Protein AF-A0AAV2K4D7-F1 (afdb_monomer_lite)

Structure (mmCIF, N/CA/C/O backbone):
data_AF-A0AAV2K4D7-F1
#
_entry.id   AF-A0AAV2K4D7-F1
#
loop_
_atom_site.group_PDB
_atom_site.id
_atom_site.type_symbol
_atom_site.label_atom_id
_atom_site.label_alt_id
_atom_site.label_comp_id
_atom_site.label_asym_id
_atom_site.label_entity_id
_atom_site.label_seq_id
_atom_site.pdbx_PDB_ins_code
_atom_site.Cartn_x
_atom_site.Cartn_y
_atom_site.Cartn_z
_atom_site.occupancy
_atom_site.B_iso_or_equiv
_atom_site.auth_seq_id
_atom_site.auth_comp_id
_atom_site.auth_asym_id
_atom_site.auth_atom_id
_atom_site.pdbx_PDB_model_num
ATOM 1 N N . MET A 1 1 ? -35.158 -23.392 28.576 1.00 29.52 1 MET A N 1
ATOM 2 C CA . MET A 1 1 ? -34.835 -24.482 27.628 1.00 29.52 1 MET A CA 1
ATOM 3 C C . MET A 1 1 ? -35.412 -24.249 26.219 1.00 29.52 1 MET A C 1
ATOM 5 O O . MET A 1 1 ? -35.460 -25.187 25.445 1.00 29.52 1 MET A O 1
ATOM 9 N N . THR A 1 2 ? -35.782 -23.019 25.827 1.00 27.80 2 THR A N 1
ATOM 10 C CA . THR A 1 2 ? -36.368 -22.715 24.496 1.00 27.80 2 THR A CA 1
ATOM 11 C C . THR A 1 2 ? -35.531 -21.764 23.621 1.00 27.80 2 THR A C 1
ATOM 13 O O . THR A 1 2 ? -35.957 -21.443 22.521 1.00 27.80 2 THR A O 1
ATOM 16 N N . ASP A 1 3 ? -34.343 -21.332 24.062 1.00 41.12 3 ASP A N 1
ATOM 17 C CA . ASP A 1 3 ? -33.532 -20.297 23.380 1.00 41.12 3 ASP A CA 1
ATOM 18 C C . ASP A 1 3 ? -32.546 -20.831 22.313 1.00 41.12 3 ASP A C 1
ATOM 20 O O . ASP A 1 3 ? -31.768 -20.058 21.767 1.00 41.12 3 ASP A O 1
ATOM 24 N N . ILE A 1 4 ? -32.539 -22.137 22.016 1.00 45.53 4 ILE A N 1
ATOM 25 C CA . ILE A 1 4 ? -31.447 -22.778 21.245 1.00 45.53 4 ILE A CA 1
ATOM 26 C C . ILE A 1 4 ? -31.703 -22.800 19.719 1.00 45.53 4 ILE A C 1
ATOM 28 O O . ILE A 1 4 ? -30.783 -23.032 18.952 1.00 45.53 4 ILE A O 1
ATOM 32 N N . ARG A 1 5 ? -32.922 -22.508 19.237 1.00 53.16 5 ARG A N 1
ATOM 33 C CA . ARG A 1 5 ? -33.306 -22.759 17.825 1.00 53.16 5 ARG A CA 1
ATOM 34 C C . ARG A 1 5 ? -33.415 -21.534 16.907 1.00 53.16 5 ARG A C 1
ATOM 36 O O . ARG A 1 5 ? -33.900 -21.675 15.792 1.00 53.16 5 ARG A O 1
ATOM 43 N N . ARG A 1 6 ? -33.042 -20.329 17.349 1.00 72.00 6 ARG A N 1
ATOM 44 C CA . ARG A 1 6 ? -33.107 -19.121 16.502 1.00 72.00 6 ARG A CA 1
ATOM 45 C C . ARG A 1 6 ? -31.725 -18.494 16.376 1.00 72.00 6 ARG A C 1
ATOM 47 O O . ARG A 1 6 ? -31.100 -18.214 17.396 1.00 72.00 6 ARG A O 1
ATOM 54 N N . ALA A 1 7 ? -31.315 -18.200 15.143 1.00 79.44 7 ALA A N 1
ATOM 55 C CA . ALA A 1 7 ? -30.126 -17.402 14.868 1.00 79.44 7 ALA A CA 1
ATOM 56 C C . ALA A 1 7 ? -30.169 -16.078 15.655 1.00 79.44 7 ALA A C 1
ATOM 58 O O . ALA A 1 7 ? -31.179 -15.356 15.642 1.00 79.44 7 ALA A O 1
ATOM 59 N N . LYS A 1 8 ? -29.087 -15.764 16.373 1.00 88.00 8 LYS A N 1
ATOM 60 C CA . LYS A 1 8 ? -29.002 -14.530 17.167 1.00 88.00 8 LYS A CA 1
ATOM 61 C C . LYS A 1 8 ? -28.748 -13.355 16.232 1.00 88.00 8 LYS A C 1
ATOM 63 O O . LYS A 1 8 ? -27.806 -13.390 15.442 1.00 88.00 8 LYS A O 1
ATOM 68 N N . ARG A 1 9 ? -29.545 -12.291 16.341 1.00 92.06 9 ARG A N 1
ATOM 69 C CA . ARG A 1 9 ? -29.285 -11.053 15.588 1.00 92.06 9 ARG A CA 1
ATOM 70 C C . ARG A 1 9 ? -28.196 -10.251 16.294 1.00 92.06 9 ARG A C 1
ATOM 72 O O . ARG A 1 9 ? -28.369 -9.888 17.460 1.00 92.06 9 ARG A O 1
ATOM 79 N N . VAL A 1 10 ? -27.093 -9.983 15.603 1.00 94.38 10 VAL A N 1
ATOM 80 C CA . VAL A 1 10 ? -25.940 -9.244 16.134 1.00 94.38 10 VAL A CA 1
ATOM 81 C C . VAL A 1 10 ? -25.827 -7.920 15.396 1.00 94.38 10 VAL A C 1
ATOM 83 O O . VAL A 1 10 ? -25.679 -7.913 14.179 1.00 94.38 10 VAL A O 1
ATOM 86 N N . PHE A 1 11 ? -25.906 -6.811 16.124 1.00 95.31 11 PHE A N 1
ATOM 87 C CA . PHE A 1 11 ? -25.618 -5.487 15.587 1.00 95.31 11 PHE A CA 1
ATOM 88 C C . PHE A 1 11 ? -24.118 -5.187 15.681 1.00 95.31 11 PHE A C 1
ATOM 90 O O . PHE A 1 11 ? -23.545 -5.400 16.747 1.00 95.31 11 PHE A O 1
ATOM 97 N N . VAL A 1 12 ? -23.517 -4.658 14.617 1.00 94.00 12 VAL A N 1
ATOM 98 C CA . VAL A 1 12 ? -22.132 -4.160 14.567 1.00 94.00 12 VAL A CA 1
ATOM 99 C C . VAL A 1 12 ? -22.143 -2.763 13.941 1.00 94.00 12 VAL A C 1
ATOM 101 O O . VAL A 1 12 ? -22.662 -2.600 12.837 1.00 94.00 12 VAL A O 1
ATOM 104 N N . ASN A 1 13 ? -21.605 -1.742 14.614 1.00 92.31 13 ASN A N 1
ATOM 105 C CA . ASN A 1 13 ? -21.479 -0.418 13.991 1.00 92.31 13 ASN A CA 1
ATOM 106 C C . ASN A 1 13 ? -20.311 -0.373 12.998 1.00 92.31 13 ASN A C 1
ATOM 108 O O . ASN A 1 13 ? -19.283 -1.029 13.188 1.00 92.31 13 ASN A O 1
ATOM 112 N N . ASP A 1 14 ? -20.484 0.460 11.976 1.00 88.50 14 ASP A N 1
ATOM 113 C CA . ASP A 1 14 ? -19.472 0.823 10.984 1.00 88.50 14 ASP A CA 1
ATOM 114 C C . ASP A 1 14 ? -18.780 -0.410 10.388 1.00 88.50 14 ASP A C 1
ATOM 116 O O . ASP A 1 14 ? -17.569 -0.588 10.479 1.00 88.50 14 ASP A O 1
ATOM 120 N N . VAL A 1 15 ? -19.574 -1.305 9.791 1.00 88.31 15 VAL A N 1
ATOM 121 C CA . VAL A 1 15 ? -19.116 -2.570 9.179 1.00 88.31 15 VAL A CA 1
ATOM 122 C C . VAL A 1 15 ? -18.191 -2.371 7.974 1.00 88.31 15 VAL A C 1
ATOM 124 O O . VAL A 1 15 ? -17.722 -3.344 7.392 1.00 88.31 15 VAL A O 1
ATOM 127 N N . ASP A 1 16 ? -17.951 -1.125 7.576 1.00 85.00 16 ASP A N 1
ATOM 128 C CA . ASP A 1 16 ? -16.953 -0.721 6.594 1.00 85.00 16 ASP A CA 1
ATOM 129 C C . ASP A 1 16 ? -15.559 -0.458 7.195 1.00 85.00 16 ASP A C 1
ATOM 131 O O . ASP A 1 16 ? -14.590 -0.400 6.437 1.00 85.00 16 ASP A O 1
ATOM 135 N N . LEU A 1 17 ? -15.436 -0.357 8.524 1.00 86.88 17 LEU A N 1
ATOM 136 C CA . LEU A 1 17 ? -14.152 -0.305 9.234 1.00 86.88 17 LEU A CA 1
ATOM 137 C C . LEU A 1 17 ? -13.468 -1.671 9.274 1.00 86.88 17 LEU A C 1
ATOM 139 O O . LEU A 1 17 ? -14.121 -2.708 9.143 1.00 86.88 17 LEU A O 1
ATOM 143 N N . PHE A 1 18 ? -12.152 -1.680 9.486 1.00 88.56 18 PHE A N 1
ATOM 144 C CA . PHE A 1 18 ? -11.318 -2.866 9.311 1.00 88.56 18 PHE A CA 1
ATOM 145 C C . PHE A 1 18 ? -11.756 -4.024 10.225 1.00 88.56 18 PHE A C 1
ATOM 147 O O . PHE A 1 18 ? -12.149 -5.079 9.730 1.00 88.56 18 PHE A O 1
ATOM 154 N N . SER A 1 19 ? -11.776 -3.853 11.543 1.00 90.62 19 SER A N 1
ATOM 155 C CA . SER A 1 19 ? -12.156 -4.915 12.485 1.00 90.62 19 SER A CA 1
ATOM 156 C C . SER A 1 19 ? -13.646 -5.179 12.487 1.00 90.62 19 SER A C 1
ATOM 158 O O . SER A 1 19 ? -14.039 -6.340 12.522 1.00 90.62 19 SER A O 1
ATOM 160 N N . SER A 1 20 ? -14.492 -4.150 12.386 1.00 91.50 20 SER A N 1
ATOM 161 C CA . SER A 1 20 ? -15.944 -4.349 12.303 1.00 91.50 20 SER A CA 1
ATOM 162 C C . SER A 1 20 ? -16.324 -5.213 11.100 1.00 91.50 20 SER A C 1
ATOM 164 O O . SER A 1 20 ? -17.161 -6.107 11.236 1.00 91.50 20 SER A O 1
ATOM 166 N N . LYS A 1 21 ? -15.676 -5.004 9.945 1.00 90.31 21 LYS A N 1
ATOM 167 C CA . LYS A 1 21 ? -15.855 -5.819 8.740 1.00 90.31 21 LYS A CA 1
ATOM 168 C C . LYS A 1 21 ? -15.468 -7.275 8.986 1.00 90.31 21 LYS A C 1
ATOM 170 O O . LYS A 1 21 ? -16.288 -8.158 8.752 1.00 90.31 21 LYS A O 1
ATOM 175 N N . HIS A 1 22 ? -14.252 -7.534 9.462 1.00 90.75 22 HIS A N 1
ATOM 176 C CA . HIS A 1 22 ? -13.761 -8.906 9.638 1.00 90.75 22 HIS A CA 1
ATOM 177 C C . HIS A 1 22 ? -14.492 -9.646 10.768 1.00 90.75 22 HIS A C 1
ATOM 179 O O . HIS A 1 22 ? -14.837 -10.814 10.614 1.00 90.75 22 HIS A O 1
ATOM 185 N N . VAL A 1 23 ? -14.849 -8.962 11.861 1.00 92.12 23 VAL A N 1
ATOM 186 C CA . VAL A 1 23 ? -15.692 -9.535 12.924 1.00 92.12 23 VAL A CA 1
ATOM 187 C C . VAL A 1 23 ? -17.083 -9.879 12.386 1.00 92.12 23 VAL A C 1
ATOM 189 O O . VAL A 1 23 ? -17.602 -10.957 12.673 1.00 92.12 23 VAL A O 1
ATOM 192 N N . ALA A 1 24 ? -17.691 -9.005 11.577 1.00 91.50 24 ALA A N 1
ATOM 193 C CA . ALA A 1 24 ? -18.971 -9.291 10.931 1.00 91.50 24 ALA A CA 1
ATOM 194 C C . ALA A 1 24 ? -18.880 -10.498 9.982 1.00 91.50 24 ALA A C 1
ATOM 196 O O . ALA A 1 24 ? -19.760 -11.360 10.003 1.00 91.50 24 ALA A O 1
ATOM 197 N N . GLN A 1 25 ? -17.809 -10.584 9.188 1.00 89.94 25 GLN A N 1
ATOM 198 C CA . GLN A 1 25 ? -17.542 -11.714 8.297 1.00 89.94 25 GLN A CA 1
ATOM 199 C C . GLN A 1 25 ? -17.405 -13.022 9.078 1.00 89.94 25 GLN A C 1
ATOM 201 O O . GLN A 1 25 ? -18.137 -13.970 8.796 1.00 89.94 25 GLN A O 1
ATOM 206 N N . TYR A 1 26 ? -16.573 -13.045 10.116 1.00 90.62 26 TYR A N 1
ATOM 207 C CA . TYR A 1 26 ? -16.359 -14.225 10.949 1.00 90.62 26 TYR A CA 1
ATOM 208 C C . TYR A 1 26 ? -17.640 -14.702 11.644 1.00 90.62 26 TYR A C 1
ATOM 210 O O . TYR A 1 26 ? -17.981 -15.883 11.616 1.00 90.62 26 TYR A O 1
ATOM 218 N N . LEU A 1 27 ? -18.412 -13.782 12.233 1.00 90.12 27 LEU A N 1
ATOM 219 C CA . LEU A 1 27 ? -19.677 -14.140 12.880 1.00 90.12 27 LEU A CA 1
ATOM 220 C C . LEU A 1 27 ? -20.700 -14.688 11.876 1.00 90.12 27 LEU A C 1
ATOM 222 O O . LEU A 1 27 ? -21.491 -15.558 12.236 1.00 90.12 27 LEU A O 1
ATOM 226 N N . SER A 1 28 ? -20.684 -14.211 10.628 1.00 87.50 28 SER A N 1
ATOM 227 C CA . SER A 1 28 ? -21.578 -14.709 9.575 1.00 87.50 28 SER A CA 1
ATOM 228 C C . SER A 1 28 ? -21.252 -16.138 9.124 1.00 87.50 28 SER A C 1
ATOM 230 O O . SER A 1 28 ? -22.153 -16.845 8.674 1.00 87.50 28 SER A O 1
ATOM 232 N N . THR A 1 29 ? -19.998 -16.581 9.275 1.00 87.19 29 THR A N 1
ATOM 233 C CA . THR A 1 29 ? -19.551 -17.932 8.896 1.00 87.19 29 THR A CA 1
ATOM 234 C C . THR A 1 29 ? -19.747 -18.972 9.998 1.00 87.19 29 THR A C 1
ATOM 236 O O . THR A 1 29 ? -19.674 -20.166 9.722 1.00 87.19 29 THR A O 1
ATOM 239 N N . CYS A 1 30 ? -20.021 -18.564 11.243 1.00 83.25 30 CYS A N 1
ATOM 240 C CA . CYS A 1 30 ? -20.283 -19.508 12.328 1.00 83.25 30 CYS A CA 1
ATOM 241 C C . CYS A 1 30 ? -21.606 -20.268 12.104 1.00 83.25 30 CYS A C 1
ATOM 243 O O . CYS A 1 30 ? -22.677 -19.662 11.990 1.00 83.25 30 CYS A O 1
ATOM 245 N N . LEU A 1 31 ? -21.545 -21.599 12.115 1.00 77.75 31 LEU A N 1
ATOM 246 C CA . LEU A 1 31 ? -22.709 -22.487 12.044 1.00 77.75 31 LEU A CA 1
ATOM 247 C C . LEU A 1 31 ? -23.209 -22.848 13.449 1.00 77.75 31 LEU A C 1
ATOM 249 O O . LEU A 1 31 ? -22.463 -22.765 14.423 1.00 77.75 31 LEU A O 1
ATOM 253 N N . THR A 1 32 ? -24.487 -23.208 13.577 1.00 62.84 32 THR A N 1
ATOM 254 C CA . THR A 1 32 ? -25.007 -23.769 14.833 1.00 62.84 32 THR A CA 1
ATOM 255 C C . THR A 1 32 ? -24.478 -25.187 15.020 1.00 62.84 32 THR A C 1
ATOM 257 O O . THR A 1 32 ? -24.629 -25.989 14.099 1.00 62.84 32 THR A O 1
ATOM 260 N N . ASP A 1 33 ? -23.931 -25.510 16.194 1.00 51.75 33 ASP A N 1
ATOM 261 C CA . ASP A 1 33 ? -23.549 -26.883 16.541 1.00 51.75 33 ASP A CA 1
ATOM 262 C C . ASP A 1 33 ? -24.772 -27.805 16.402 1.00 51.75 33 ASP A C 1
ATOM 264 O O . ASP A 1 33 ? -25.753 -27.689 17.143 1.00 51.75 33 ASP A O 1
ATOM 268 N N . VAL A 1 34 ? -24.746 -28.682 15.398 1.00 40.75 34 VAL A N 1
ATOM 269 C CA . VAL A 1 34 ? -25.687 -29.795 15.281 1.00 40.75 34 VAL A CA 1
ATOM 270 C C . VAL A 1 34 ? -25.068 -30.924 16.090 1.00 40.75 34 VAL A C 1
ATOM 272 O O . VAL A 1 34 ? -24.099 -31.531 15.644 1.00 40.75 34 VAL A O 1
ATOM 275 N N . ASP A 1 35 ? -25.589 -31.165 17.294 1.00 35.03 35 ASP A N 1
ATOM 276 C CA . ASP A 1 35 ? -25.242 -32.354 18.072 1.00 35.03 35 ASP A CA 1
ATOM 277 C C . ASP A 1 35 ? -25.398 -33.602 17.182 1.00 35.03 35 ASP A C 1
ATOM 279 O O . ASP A 1 35 ? -26.459 -33.807 16.589 1.00 35.03 35 ASP A O 1
ATOM 283 N N . GLU A 1 36 ? -24.316 -34.379 17.081 1.00 39.47 36 GLU A N 1
ATOM 284 C CA . GLU A 1 36 ? -24.197 -35.758 16.586 1.00 39.47 36 GLU A CA 1
ATOM 285 C C . GLU A 1 36 ? -25.458 -36.349 15.922 1.00 39.47 36 GLU A C 1
ATOM 287 O O . GLU A 1 36 ? -26.287 -36.991 16.571 1.00 39.47 36 GLU A O 1
ATOM 292 N N . VAL A 1 37 ? -25.578 -36.216 14.597 1.00 34.84 37 VAL A N 1
ATOM 293 C CA . VAL A 1 37 ? -26.405 -37.134 13.801 1.00 34.84 37 VAL A CA 1
ATOM 294 C C . VAL A 1 37 ? -25.550 -37.700 12.675 1.00 34.84 37 VAL A C 1
ATOM 296 O O . VAL A 1 37 ? -25.028 -36.953 11.854 1.00 34.84 37 VAL A O 1
ATOM 299 N N . GLU A 1 38 ? -25.406 -39.024 12.736 1.00 32.84 38 GLU A N 1
ATOM 300 C CA . GLU A 1 38 ? -24.874 -39.992 11.771 1.00 32.84 38 GLU A CA 1
ATOM 301 C C . GLU A 1 38 ? -24.342 -39.442 10.433 1.00 32.84 38 GLU A C 1
ATOM 303 O O . GLU A 1 38 ? -25.054 -38.804 9.654 1.00 32.84 38 GLU A O 1
ATOM 308 N N . GLU A 1 39 ? -23.082 -39.791 10.147 1.00 33.94 39 GLU A N 1
ATOM 309 C CA . GLU A 1 39 ? -22.406 -39.627 8.858 1.00 33.94 39 GLU A CA 1
ATOM 310 C C . GLU A 1 39 ? -23.330 -39.986 7.682 1.00 33.94 39 GLU A C 1
ATOM 312 O O . GLU A 1 39 ? -23.713 -41.143 7.502 1.00 33.94 39 GLU A O 1
ATOM 317 N N . GLY A 1 40 ? -23.674 -38.998 6.845 1.00 33.69 40 GLY A N 1
ATOM 318 C CA . GLY A 1 40 ? -24.393 -39.289 5.602 1.00 33.69 40 GLY A CA 1
ATOM 319 C C . GLY A 1 40 ? -25.156 -38.165 4.900 1.00 33.69 40 GLY A C 1
ATOM 320 O O . GLY A 1 40 ? -25.767 -38.449 3.872 1.00 33.69 40 GLY A O 1
ATOM 321 N N . ALA A 1 41 ? -25.148 -36.912 5.371 1.00 29.38 41 ALA A N 1
ATOM 322 C CA . ALA A 1 41 ? -25.838 -35.820 4.672 1.00 29.38 41 ALA A CA 1
ATOM 323 C C . ALA A 1 41 ? -24.951 -34.579 4.488 1.00 29.38 41 ALA A C 1
ATOM 325 O O . ALA A 1 41 ? -24.546 -33.923 5.443 1.00 29.38 41 ALA A O 1
ATOM 326 N N . ALA A 1 42 ? -24.667 -34.258 3.227 1.00 32.12 42 ALA A N 1
ATOM 327 C CA . ALA A 1 42 ? -23.907 -33.089 2.816 1.00 32.12 42 ALA A CA 1
ATOM 328 C C . ALA A 1 42 ? -24.603 -31.762 3.196 1.00 32.12 42 ALA A C 1
ATOM 330 O O . ALA A 1 42 ? -25.767 -31.540 2.869 1.00 32.12 42 ALA A O 1
ATOM 331 N N . SER A 1 43 ? -23.829 -30.894 3.861 1.00 40.41 43 SER A N 1
ATOM 332 C CA . SER A 1 43 ? -23.851 -29.419 3.861 1.00 40.41 43 SER A CA 1
ATOM 333 C C . SER A 1 43 ? -25.208 -28.705 3.725 1.00 40.41 43 SER A C 1
ATOM 335 O O . SER A 1 43 ? -25.654 -28.376 2.625 1.00 40.41 43 SER A O 1
ATOM 337 N N . GLY A 1 44 ? -25.794 -28.336 4.865 1.00 36.88 44 GLY A N 1
ATOM 338 C CA . GLY A 1 44 ? -26.931 -27.416 4.941 1.00 36.88 44 GLY A CA 1
ATOM 339 C C . GLY A 1 44 ? -27.167 -26.892 6.359 1.00 36.88 44 GLY A C 1
ATOM 340 O O . GLY A 1 44 ? -28.279 -26.998 6.863 1.00 36.88 44 GLY A O 1
ATOM 341 N N . GLY A 1 45 ? -26.125 -26.402 7.039 1.00 47.34 45 GLY A N 1
ATOM 342 C CA . GLY A 1 45 ? -26.264 -25.794 8.368 1.00 47.34 45 GLY A CA 1
ATOM 343 C C . GLY A 1 45 ? -26.835 -24.373 8.285 1.00 47.34 45 GLY A C 1
ATOM 344 O O . GLY A 1 45 ? -26.393 -23.579 7.456 1.00 47.34 45 GLY A O 1
ATOM 345 N N . GLU A 1 46 ? -27.811 -24.035 9.132 1.00 60.34 46 GLU A N 1
ATOM 346 C CA . GLU A 1 46 ? -28.285 -22.652 9.289 1.00 60.34 46 GLU A CA 1
ATOM 347 C C . GLU A 1 46 ? -27.228 -21.799 10.025 1.00 60.34 46 GLU A C 1
ATOM 349 O O . GLU A 1 46 ? -26.576 -22.260 10.964 1.00 60.34 46 GLU A O 1
ATOM 354 N N . ALA A 1 47 ? -27.047 -20.541 9.606 1.00 73.62 47 ALA A N 1
ATOM 355 C CA . ALA A 1 47 ? -26.079 -19.627 10.220 1.00 73.62 47 ALA A CA 1
ATOM 356 C C . ALA A 1 47 ? -26.445 -19.309 11.684 1.00 73.62 47 ALA A C 1
ATOM 358 O O . ALA A 1 47 ? -27.581 -18.924 11.982 1.00 73.62 47 ALA A O 1
ATOM 359 N N . ALA A 1 48 ? -25.476 -19.402 12.601 1.00 81.06 48 ALA A N 1
ATOM 360 C CA . ALA A 1 48 ? -25.691 -19.162 14.033 1.00 81.06 48 ALA A CA 1
ATOM 361 C C . ALA A 1 48 ? -25.993 -17.691 14.362 1.00 81.06 48 ALA A C 1
ATOM 363 O O . ALA A 1 48 ? -26.732 -17.396 15.314 1.00 81.06 48 ALA A O 1
ATOM 364 N N . PHE A 1 49 ? -25.447 -16.763 13.572 1.00 87.94 49 PHE A N 1
ATOM 365 C CA . PHE A 1 49 ? -25.600 -15.325 13.765 1.00 87.94 49 PHE A CA 1
ATOM 366 C C . PHE A 1 49 ? -26.102 -14.635 12.496 1.00 87.94 49 PHE A C 1
ATOM 368 O O . PHE A 1 49 ? -25.635 -14.886 11.390 1.00 87.94 49 PHE A O 1
ATOM 375 N N . GLN A 1 50 ? -27.042 -13.709 12.673 1.00 90.19 50 GLN A N 1
ATOM 376 C CA . GLN A 1 50 ? -27.496 -12.797 11.625 1.00 90.19 50 GLN A CA 1
ATOM 377 C C . GLN A 1 50 ? -26.913 -11.414 11.898 1.00 90.19 50 GLN A C 1
ATOM 379 O O . GLN A 1 50 ? -27.372 -10.718 12.809 1.00 90.19 50 GLN A O 1
ATOM 384 N N . VAL A 1 51 ? -25.896 -11.027 11.128 1.00 90.50 51 VAL A N 1
ATOM 385 C CA . VAL A 1 51 ? -25.176 -9.766 11.339 1.00 90.50 51 VAL A CA 1
ATOM 386 C C . VAL A 1 51 ? -25.896 -8.604 10.660 1.00 90.50 51 VAL A C 1
ATOM 388 O O . VAL A 1 51 ? -26.196 -8.639 9.468 1.00 90.50 51 VAL A O 1
ATOM 391 N N . VAL A 1 52 ? -26.165 -7.561 11.433 1.00 91.31 52 VAL A N 1
ATOM 392 C CA . VAL A 1 52 ? -26.801 -6.310 11.019 1.00 91.31 52 VAL A CA 1
ATOM 393 C C . VAL A 1 52 ? -25.855 -5.169 11.380 1.00 91.31 52 VAL A C 1
ATOM 395 O O . VAL A 1 52 ? -25.221 -5.230 12.427 1.00 91.31 52 VAL A O 1
ATOM 398 N N . GLY A 1 53 ? -25.753 -4.114 10.576 1.00 90.25 53 GLY A N 1
ATOM 399 C CA . GLY A 1 53 ? -24.848 -3.022 10.930 1.00 90.25 53 GLY A CA 1
ATOM 400 C C . GLY A 1 53 ? -25.087 -1.695 10.237 1.00 90.25 53 GLY A C 1
ATOM 401 O O . GLY A 1 53 ? -25.964 -1.567 9.381 1.00 90.25 53 GLY A O 1
ATOM 402 N N . THR A 1 54 ? -24.306 -0.695 10.632 1.00 90.00 54 THR A N 1
ATOM 403 C CA . THR A 1 54 ? -24.236 0.611 9.963 1.00 90.00 54 THR A CA 1
ATOM 404 C C . THR A 1 54 ? -22.997 0.697 9.085 1.00 90.00 54 THR A C 1
ATOM 406 O O . THR A 1 54 ? -22.024 0.005 9.353 1.00 90.00 54 THR A O 1
ATOM 409 N N . ALA A 1 55 ? -23.016 1.528 8.046 1.00 85.88 55 ALA A N 1
ATOM 410 C CA . ALA A 1 55 ? -21.825 1.848 7.259 1.00 85.88 55 ALA A CA 1
ATOM 411 C C . ALA A 1 55 ? -21.755 3.350 6.961 1.00 85.88 55 ALA A C 1
ATOM 413 O O . ALA A 1 55 ? -22.789 4.009 6.786 1.00 85.88 55 ALA A O 1
ATOM 414 N N . SER A 1 56 ? -20.536 3.880 6.859 1.00 78.31 56 SER A N 1
ATOM 415 C CA . SER A 1 56 ? -20.292 5.293 6.532 1.00 78.31 56 SER A CA 1
ATOM 416 C C . SER A 1 56 ? -20.553 5.595 5.055 1.00 78.31 56 SER A C 1
ATOM 418 O O . SER A 1 56 ? -20.894 6.722 4.692 1.00 78.31 56 SER A O 1
ATOM 420 N N . SER A 1 57 ? -20.419 4.589 4.187 1.00 70.75 57 SER A N 1
ATOM 421 C CA . SER A 1 57 ? -20.694 4.695 2.754 1.00 70.75 57 SER A CA 1
ATOM 422 C C . SER A 1 57 ? -21.504 3.497 2.240 1.00 70.75 57 SER A C 1
ATOM 424 O O . SER A 1 57 ? -21.398 2.402 2.793 1.00 70.75 57 SER A O 1
ATOM 426 N N . PRO A 1 58 ? -22.311 3.663 1.172 1.00 65.31 58 PRO A N 1
ATOM 427 C CA . PRO A 1 58 ? -22.960 2.547 0.492 1.00 65.31 58 PRO A CA 1
ATOM 428 C C . PRO A 1 58 ? -21.897 1.745 -0.274 1.00 65.31 58 PRO A C 1
ATOM 430 O O . PRO A 1 58 ? -21.687 1.936 -1.474 1.00 65.31 58 PRO A O 1
ATOM 433 N N . SER A 1 59 ? -21.156 0.896 0.433 1.00 55.19 59 SER A N 1
ATOM 434 C CA . SER A 1 59 ? -20.123 0.052 -0.157 1.00 55.19 59 SER A CA 1
ATOM 435 C C . SER A 1 59 ? -20.757 -1.089 -0.965 1.00 55.19 59 SER A C 1
ATOM 437 O O . SER A 1 59 ? -21.838 -1.588 -0.653 1.00 55.19 59 SER A O 1
ATOM 439 N N . LYS A 1 60 ? -20.099 -1.486 -2.063 1.00 53.28 60 LYS A N 1
ATOM 440 C CA . LYS A 1 60 ? -20.627 -2.483 -3.015 1.00 53.28 60 LYS A CA 1
ATOM 441 C C . LYS A 1 60 ? -20.404 -3.943 -2.587 1.00 53.28 60 LYS A C 1
ATOM 443 O O . LYS A 1 60 ? -21.038 -4.822 -3.157 1.00 53.28 60 LYS A O 1
ATOM 448 N N . ASN A 1 61 ? -19.550 -4.196 -1.591 1.00 53.81 61 ASN A N 1
ATOM 449 C CA . ASN A 1 61 ? -19.046 -5.532 -1.247 1.00 53.81 61 ASN A CA 1
ATOM 450 C C . ASN A 1 61 ? -19.225 -5.853 0.252 1.00 53.81 61 ASN A C 1
ATOM 452 O O . ASN A 1 61 ? -18.247 -5.993 0.980 1.00 53.81 61 ASN A O 1
ATOM 456 N N . LEU A 1 62 ? -20.471 -5.965 0.719 1.00 64.19 62 LEU A N 1
ATOM 457 C CA . LEU A 1 62 ? -20.809 -6.453 2.067 1.00 64.19 62 LEU A CA 1
ATOM 458 C C . LEU A 1 62 ? -21.680 -7.717 1.979 1.00 64.19 62 LEU A C 1
ATOM 460 O O . LEU A 1 62 ? -22.760 -7.773 2.559 1.00 64.19 62 LEU A O 1
ATOM 464 N N . SER A 1 63 ? -21.237 -8.733 1.230 1.00 60.72 63 SER A N 1
ATOM 465 C CA . SER A 1 63 ? -21.982 -9.999 1.074 1.00 60.72 63 SER A CA 1
ATOM 466 C C . SER A 1 63 ? -22.234 -10.723 2.403 1.00 60.72 63 SER A C 1
ATOM 468 O O . SER A 1 63 ? -23.214 -11.449 2.527 1.00 60.72 63 SER A O 1
ATOM 470 N N . SER A 1 64 ? -21.378 -10.495 3.401 1.00 66.31 64 SER A N 1
ATOM 471 C CA . SER A 1 64 ? -21.438 -11.127 4.724 1.00 66.31 64 SER A CA 1
ATOM 472 C C . SER A 1 64 ? -22.392 -10.445 5.713 1.00 66.31 64 SER A C 1
ATOM 474 O O . SER A 1 64 ? -22.653 -10.987 6.785 1.00 66.31 64 SER A O 1
ATOM 476 N N . VAL A 1 65 ? -22.923 -9.258 5.390 1.00 75.94 65 VAL A N 1
ATOM 477 C CA . VAL A 1 65 ? -23.827 -8.510 6.279 1.00 75.94 65 VAL A CA 1
ATOM 478 C C . VAL A 1 65 ? -25.263 -8.682 5.797 1.00 75.94 65 VAL A C 1
ATOM 480 O O . VAL A 1 65 ? -25.609 -8.292 4.686 1.00 75.94 65 VAL A O 1
ATOM 483 N N . PHE A 1 66 ? -26.126 -9.228 6.654 1.00 73.62 66 PHE A N 1
ATOM 484 C CA . PHE A 1 66 ? -27.522 -9.510 6.313 1.00 73.62 66 PHE A CA 1
ATOM 485 C C . PHE A 1 66 ? -28.321 -8.228 6.030 1.00 73.62 66 PHE A C 1
ATOM 487 O O . PHE A 1 66 ? -29.137 -8.188 5.110 1.00 73.62 66 PHE A O 1
ATOM 494 N N . GLN A 1 67 ? -28.097 -7.172 6.819 1.00 80.31 67 GLN A N 1
ATOM 495 C CA . GLN A 1 67 ? -28.717 -5.855 6.634 1.00 80.31 67 GLN A CA 1
ATOM 496 C C . GLN A 1 67 ? -27.741 -4.738 7.006 1.00 80.31 67 GLN A C 1
ATOM 498 O O . GLN A 1 67 ? -27.191 -4.742 8.107 1.00 80.31 67 GLN A O 1
ATOM 503 N N . CYS A 1 68 ? -27.575 -3.756 6.119 1.00 84.19 68 CYS A N 1
ATOM 504 C CA . CYS A 1 68 ? -26.710 -2.599 6.331 1.00 84.19 68 CYS A CA 1
ATOM 505 C C . CYS A 1 68 ? -27.500 -1.288 6.192 1.00 84.19 68 CYS A C 1
ATOM 507 O O . CYS A 1 68 ? -28.305 -1.141 5.269 1.00 84.19 68 CYS A O 1
ATOM 509 N N . TYR A 1 69 ? -27.267 -0.341 7.102 1.00 84.88 69 TYR A N 1
ATOM 510 C CA . TYR A 1 69 ? -27.917 0.971 7.126 1.00 84.88 69 TYR A CA 1
ATOM 511 C C . TYR A 1 69 ? -26.889 2.090 6.967 1.00 84.88 69 TYR A C 1
ATOM 513 O O . TYR A 1 69 ? -25.883 2.123 7.670 1.00 84.88 69 TYR A O 1
ATOM 521 N N . VAL A 1 70 ? -27.162 3.044 6.079 1.00 84.69 70 VAL A N 1
ATOM 522 C CA . VAL A 1 70 ? -26.277 4.193 5.847 1.00 84.69 70 VAL A CA 1
ATOM 523 C C . VAL A 1 70 ? -26.862 5.415 6.544 1.00 84.69 70 VAL A C 1
ATOM 525 O O . VAL A 1 70 ? -27.961 5.848 6.205 1.00 84.69 70 VAL A O 1
ATOM 528 N N . SER A 1 71 ? -26.122 5.954 7.515 1.00 80.44 71 SER A N 1
ATOM 529 C CA . SER A 1 71 ? -26.467 7.174 8.266 1.00 80.44 71 SER A CA 1
ATOM 530 C C . SER A 1 71 ? -27.893 7.202 8.867 1.00 80.44 71 SER A C 1
ATOM 532 O O . SER A 1 71 ? -28.644 8.142 8.591 1.00 80.44 71 SER A O 1
ATOM 534 N N . PRO A 1 72 ? -28.295 6.205 9.683 1.00 86.62 72 PRO A N 1
ATOM 535 C CA . PRO A 1 72 ? -29.607 6.214 10.328 1.00 86.62 72 PRO A CA 1
ATOM 536 C C . PRO A 1 72 ? -29.743 7.372 11.329 1.00 86.62 72 PRO A C 1
ATOM 538 O O . PRO A 1 72 ? -28.775 7.780 11.975 1.00 86.62 72 PRO A O 1
ATOM 541 N N . SER A 1 73 ? -30.961 7.885 11.503 1.00 89.81 73 SER A N 1
ATOM 542 C CA . SER A 1 73 ? -31.256 8.791 12.621 1.00 89.81 73 SER A CA 1
ATOM 543 C C . SER A 1 73 ? -31.192 8.047 13.963 1.00 89.81 73 SER A C 1
ATOM 545 O O . SER A 1 73 ? -31.317 6.826 14.015 1.00 89.81 73 SER A O 1
ATOM 547 N N . ARG A 1 74 ? -31.030 8.770 15.083 1.00 91.19 74 ARG A N 1
ATOM 548 C CA . ARG A 1 74 ? -30.988 8.149 16.424 1.00 91.19 74 ARG A CA 1
ATOM 549 C C . ARG A 1 74 ? -32.258 7.358 16.755 1.00 91.19 74 ARG A C 1
ATOM 551 O O . ARG A 1 74 ? -32.168 6.307 17.373 1.00 91.19 74 ARG A O 1
ATOM 558 N N . GLU A 1 75 ? -33.425 7.838 16.339 1.00 90.25 75 GLU A N 1
ATOM 559 C CA . GLU A 1 75 ? -34.693 7.133 16.568 1.00 90.25 75 GLU A CA 1
ATOM 560 C C . GLU A 1 75 ? -34.738 5.817 15.781 1.00 90.25 75 GLU A C 1
ATOM 562 O O . GLU A 1 75 ? -34.947 4.755 16.364 1.00 90.25 75 GLU A O 1
ATOM 567 N N . GLU A 1 76 ? -34.418 5.861 14.484 1.00 90.44 76 GLU A N 1
ATOM 568 C CA . GLU A 1 76 ? -34.353 4.659 13.645 1.00 90.44 76 GLU A CA 1
ATOM 569 C C . GLU A 1 76 ? -33.305 3.665 14.151 1.00 90.44 76 GLU A C 1
ATOM 571 O O . GLU A 1 76 ? -33.554 2.461 14.170 1.00 90.44 76 GLU A O 1
ATOM 576 N N . LEU A 1 77 ? -32.135 4.157 14.565 1.00 91.75 77 LEU A N 1
ATOM 577 C CA . LEU A 1 77 ? -31.057 3.335 15.098 1.00 91.75 77 LEU A CA 1
ATOM 578 C C . LEU A 1 77 ? -31.493 2.625 16.383 1.00 91.75 77 LEU A C 1
ATOM 580 O O . LEU A 1 77 ? -31.265 1.423 16.507 1.00 91.75 77 LEU A O 1
ATOM 584 N N . LEU A 1 78 ? -32.169 3.321 17.303 1.00 92.56 78 LEU A N 1
ATOM 585 C CA . LEU A 1 78 ? -32.685 2.714 18.532 1.00 92.56 78 LEU A CA 1
ATOM 586 C C . LEU A 1 78 ? -33.653 1.567 18.226 1.00 92.56 78 LEU A C 1
ATOM 588 O O . LEU A 1 78 ? -33.507 0.489 18.806 1.00 92.56 78 LEU A O 1
ATOM 592 N N . ASP A 1 79 ? -34.573 1.758 17.280 1.00 90.75 79 ASP A N 1
ATOM 593 C CA . ASP A 1 79 ? -35.498 0.703 16.855 1.00 90.75 79 ASP A CA 1
ATOM 594 C C . ASP A 1 79 ? -34.741 -0.536 16.350 1.00 90.75 79 ASP A C 1
ATOM 596 O O . ASP A 1 79 ? -35.052 -1.663 16.748 1.00 90.75 79 ASP A O 1
ATOM 600 N N . ARG A 1 80 ? -33.677 -0.353 15.552 1.00 90.75 80 ARG A N 1
ATOM 601 C CA . ARG A 1 80 ? -32.844 -1.479 15.078 1.00 90.75 80 ARG A CA 1
ATOM 602 C C . ARG A 1 80 ? -32.062 -2.148 16.205 1.00 90.75 80 ARG A C 1
ATOM 604 O O . ARG A 1 80 ? -31.991 -3.378 16.248 1.00 90.75 80 ARG A O 1
ATOM 611 N N . LEU A 1 81 ? -31.510 -1.381 17.143 1.00 92.38 81 LEU A N 1
ATOM 612 C CA . LEU A 1 81 ? -30.818 -1.930 18.314 1.00 92.38 81 LEU A CA 1
ATOM 613 C C . LEU A 1 81 ? -31.782 -2.750 19.193 1.00 92.38 81 LEU A C 1
ATOM 615 O O . LEU A 1 81 ? -31.424 -3.818 19.703 1.00 92.38 81 LEU A O 1
ATOM 619 N N . LEU A 1 82 ? -33.037 -2.310 19.324 1.00 91.44 82 LEU A N 1
ATOM 620 C CA . LEU A 1 82 ? -34.089 -3.025 20.051 1.00 91.44 82 LEU A CA 1
ATOM 621 C C . LEU A 1 82 ? -34.541 -4.321 19.360 1.00 91.44 82 LEU A C 1
ATOM 623 O O . LEU A 1 82 ? -35.073 -5.210 20.033 1.00 91.44 82 LEU A O 1
ATOM 627 N N . GLU A 1 83 ? -34.276 -4.501 18.070 1.00 90.75 83 GLU A N 1
ATOM 628 C CA . GLU A 1 83 ? -34.501 -5.771 17.372 1.00 90.75 83 GLU A CA 1
ATOM 629 C C . GLU A 1 83 ? -33.378 -6.802 17.579 1.00 90.75 83 GLU A C 1
ATOM 631 O O . GLU A 1 83 ? -33.627 -8.003 17.442 1.00 90.75 83 GLU A O 1
ATOM 636 N N . CYS A 1 84 ? -32.166 -6.356 17.924 1.00 92.56 84 CYS A N 1
ATOM 637 C CA . CYS A 1 84 ? -30.970 -7.202 17.986 1.00 92.56 84 CYS A CA 1
ATOM 638 C C . CYS A 1 84 ? -30.774 -7.869 19.357 1.00 92.56 84 CYS A C 1
ATOM 640 O O . CYS A 1 84 ? -31.093 -7.297 20.399 1.00 92.56 84 CYS A O 1
ATOM 642 N N . ASP A 1 85 ? -30.241 -9.087 19.374 1.00 93.00 85 ASP A N 1
ATOM 643 C CA . ASP A 1 85 ? -29.986 -9.864 20.593 1.00 93.00 85 ASP A CA 1
ATOM 644 C C . ASP A 1 85 ? -28.632 -9.488 21.225 1.00 93.00 85 ASP A C 1
ATOM 646 O O . ASP A 1 85 ? -28.499 -9.425 22.451 1.00 93.00 85 ASP A O 1
ATOM 650 N N . VAL A 1 86 ? -27.640 -9.183 20.386 1.00 94.62 86 VAL A N 1
ATOM 651 C CA . VAL A 1 86 ? -26.312 -8.697 20.780 1.00 94.62 86 VAL A CA 1
ATOM 652 C C . VAL A 1 86 ? -26.034 -7.384 20.058 1.00 94.62 86 VAL A C 1
ATOM 654 O O . VAL A 1 86 ? -26.331 -7.253 18.875 1.00 94.62 86 VAL A O 1
ATOM 657 N N . ILE A 1 87 ? -25.467 -6.420 20.772 1.00 95.88 87 ILE A N 1
ATOM 658 C CA . ILE A 1 87 ? -25.045 -5.126 20.252 1.00 95.88 87 ILE A CA 1
ATOM 659 C C . ILE A 1 87 ? -23.538 -5.007 20.478 1.00 95.88 87 ILE A C 1
ATOM 661 O O . ILE A 1 87 ? -23.106 -4.909 21.626 1.00 95.88 87 ILE A O 1
ATOM 665 N N . LEU A 1 88 ? -22.758 -5.030 19.399 1.00 95.50 88 LEU A N 1
ATOM 666 C CA . LEU A 1 88 ? -21.321 -4.783 19.385 1.00 95.50 88 LEU A CA 1
ATOM 667 C C . LEU A 1 88 ? -21.069 -3.352 18.898 1.00 95.50 88 LEU A C 1
ATOM 669 O O . LEU A 1 88 ? -21.349 -3.029 17.746 1.00 95.50 88 LEU A O 1
ATOM 673 N N . TYR A 1 89 ? -20.542 -2.511 19.786 1.00 94.62 89 TYR A N 1
ATOM 674 C CA . TYR A 1 89 ? -20.089 -1.164 19.451 1.00 94.62 89 TYR A CA 1
ATOM 675 C C . TYR A 1 89 ? -18.563 -1.102 19.467 1.00 94.62 89 TYR A C 1
ATOM 677 O O . TYR A 1 89 ? -17.940 -1.232 20.520 1.00 94.62 89 TYR A O 1
ATOM 685 N N . ASN A 1 90 ? -17.976 -0.897 18.298 1.00 94.38 90 ASN A N 1
ATOM 686 C CA . ASN A 1 90 ? -16.566 -0.730 18.033 1.00 94.38 90 ASN A CA 1
ATOM 687 C C . ASN A 1 90 ? -16.161 0.746 18.010 1.00 94.38 90 ASN A C 1
ATOM 689 O O . ASN A 1 90 ? -16.639 1.529 17.190 1.00 94.38 90 ASN A O 1
ATOM 693 N N . ILE A 1 91 ? -15.244 1.093 18.912 1.00 92.75 91 ILE A N 1
ATOM 694 C CA . ILE A 1 91 ? -14.580 2.397 19.003 1.00 92.75 91 ILE A CA 1
ATOM 695 C C . ILE A 1 91 ? -13.045 2.259 19.009 1.00 92.75 91 ILE A C 1
ATOM 697 O O . ILE A 1 91 ? -12.350 3.223 19.340 1.00 92.75 91 ILE A O 1
ATOM 701 N N . SER A 1 92 ? -12.498 1.071 18.710 1.00 88.94 92 SER A N 1
ATOM 702 C CA . SER A 1 92 ? -11.053 0.809 18.776 1.00 88.94 92 SER A CA 1
ATOM 703 C C . SER A 1 92 ? -10.282 1.516 17.660 1.00 88.94 92 SER A C 1
ATOM 705 O O . SER A 1 92 ? -9.188 2.013 17.909 1.00 88.94 92 SER A O 1
ATOM 707 N N . GLU A 1 93 ? -10.866 1.596 16.462 1.00 78.00 93 GLU A N 1
ATOM 708 C CA . GLU A 1 93 ? -10.265 2.236 15.279 1.00 78.00 93 GLU A CA 1
ATOM 709 C C . GLU A 1 93 ? -10.658 3.707 15.140 1.00 78.00 93 GLU A C 1
ATOM 711 O O . GLU A 1 93 ? -9.824 4.563 14.853 1.00 78.00 93 GLU A O 1
ATOM 716 N N . ASN A 1 94 ? -11.928 4.024 15.403 1.00 68.75 94 ASN A N 1
ATOM 717 C CA . ASN A 1 94 ? -12.452 5.376 15.266 1.00 68.75 94 ASN A CA 1
ATOM 718 C C . ASN A 1 94 ? -12.457 6.113 16.606 1.00 68.75 94 ASN A C 1
ATOM 720 O O . ASN A 1 94 ? -13.345 5.958 17.441 1.00 68.75 94 ASN A O 1
ATOM 724 N N . ALA A 1 95 ? -11.479 7.003 16.778 1.00 64.06 95 ALA A N 1
ATOM 725 C CA . ALA A 1 95 ? -11.387 7.910 17.923 1.00 64.06 95 ALA A CA 1
ATOM 726 C C . ALA A 1 95 ? -12.103 9.259 17.697 1.00 64.06 95 ALA A C 1
ATOM 728 O O . ALA A 1 95 ? -11.729 10.281 18.292 1.00 64.06 95 ALA A O 1
ATOM 729 N N . THR A 1 96 ? -13.094 9.302 16.802 1.00 80.12 96 THR A N 1
ATOM 730 C CA . THR A 1 96 ? -13.907 10.501 16.588 1.00 80.12 96 THR A CA 1
ATOM 731 C C . THR A 1 96 ? -14.858 10.690 17.763 1.00 80.12 96 THR A C 1
ATOM 733 O O . THR A 1 96 ? -15.474 9.747 18.255 1.00 80.12 96 THR A O 1
ATOM 736 N N . MET A 1 97 ? -15.008 11.939 18.217 1.00 82.62 97 MET A N 1
ATOM 737 C CA . MET A 1 97 ? -15.903 12.233 19.342 1.00 82.62 97 MET A CA 1
ATOM 738 C C . MET A 1 97 ? -17.350 11.819 19.031 1.00 82.62 97 MET A C 1
ATOM 740 O O . MET A 1 97 ? -18.061 11.365 19.912 1.00 82.62 97 MET A O 1
ATOM 744 N N . GLN A 1 98 ? -17.749 11.889 17.758 1.00 85.06 98 GLN A N 1
ATOM 745 C CA . GLN A 1 98 ? -19.073 11.479 17.291 1.00 85.06 98 GLN A CA 1
ATOM 746 C C . GLN A 1 98 ? -19.355 9.990 17.521 1.00 85.06 98 GLN A C 1
ATOM 748 O O . GLN A 1 98 ? -20.419 9.667 18.039 1.00 85.06 98 GLN A O 1
ATOM 753 N N . ALA A 1 99 ? -18.410 9.099 17.196 1.00 86.56 99 ALA A N 1
ATOM 754 C CA . ALA A 1 99 ? -18.580 7.661 17.408 1.00 86.56 99 ALA A CA 1
ATOM 755 C C . ALA A 1 99 ? -18.696 7.326 18.905 1.00 86.56 99 ALA A C 1
ATOM 757 O O . ALA A 1 99 ? -19.532 6.522 19.315 1.00 86.56 99 ALA A O 1
ATOM 758 N N . ILE A 1 100 ? -17.908 8.007 19.744 1.00 91.50 100 ILE A N 1
ATOM 759 C CA . ILE A 1 100 ? -17.962 7.846 21.203 1.00 91.50 100 ILE A CA 1
ATOM 760 C C . ILE A 1 100 ? -19.285 8.382 21.762 1.00 91.50 100 ILE A C 1
ATOM 762 O O . ILE A 1 100 ? -19.900 7.731 22.607 1.00 91.50 100 ILE A O 1
ATOM 766 N N . ASP A 1 101 ? -19.746 9.542 21.291 1.00 92.31 101 ASP A N 1
ATOM 767 C CA . ASP A 1 101 ? -21.022 10.139 21.694 1.00 92.31 101 ASP A CA 1
ATOM 768 C C . ASP A 1 101 ? -22.209 9.260 21.276 1.00 92.31 101 ASP A C 1
ATOM 770 O O . ASP A 1 101 ? -23.169 9.117 22.036 1.00 92.31 101 ASP A O 1
ATOM 774 N N . GLU A 1 102 ? -22.148 8.645 20.093 1.00 92.44 102 GLU A N 1
ATOM 775 C CA . GLU A 1 102 ? -23.149 7.685 19.632 1.00 92.44 102 GLU A CA 1
ATOM 776 C C . GLU A 1 102 ? -23.153 6.421 20.493 1.00 92.44 102 GLU A C 1
ATOM 778 O O . GLU A 1 102 ? -24.210 6.055 21.002 1.00 92.44 102 GLU A O 1
ATOM 783 N N . ALA A 1 103 ? -21.996 5.798 20.733 1.00 93.50 103 ALA A N 1
ATOM 784 C CA . ALA A 1 103 ? -21.896 4.608 21.580 1.00 93.50 103 ALA A CA 1
ATOM 785 C C . ALA A 1 103 ? -22.347 4.893 23.026 1.00 93.50 103 ALA A C 1
ATOM 787 O O . ALA A 1 103 ? -23.035 4.077 23.647 1.00 93.50 103 ALA A O 1
ATOM 788 N N . THR A 1 104 ? -22.013 6.080 23.547 1.00 95.12 104 THR A N 1
ATOM 789 C CA . THR A 1 104 ? -22.484 6.581 24.848 1.00 95.12 104 THR A CA 1
ATOM 790 C C . THR A 1 104 ? -24.003 6.689 24.864 1.00 95.12 104 THR A C 1
ATOM 792 O O . THR A 1 104 ? -24.649 6.166 25.773 1.00 95.12 104 THR A O 1
ATOM 795 N N . TRP A 1 105 ? -24.584 7.332 23.850 1.00 95.81 105 TRP A N 1
ATOM 796 C CA . TRP A 1 105 ? -26.030 7.457 23.717 1.00 95.81 105 TRP A CA 1
ATOM 797 C C . TRP A 1 105 ? -26.702 6.080 23.592 1.00 95.81 105 TRP A C 1
ATOM 799 O O . TRP A 1 105 ? -27.643 5.804 24.337 1.00 95.81 105 TRP A O 1
ATOM 809 N N . ALA A 1 106 ? -26.186 5.191 22.743 1.00 94.25 106 ALA A N 1
ATOM 810 C CA . ALA A 1 106 ? -26.757 3.875 22.471 1.00 94.25 106 ALA A CA 1
ATOM 811 C C . ALA A 1 106 ? -26.835 3.015 23.738 1.00 94.25 106 ALA A C 1
ATOM 813 O O . ALA A 1 106 ? -27.888 2.446 24.036 1.00 94.25 106 ALA A O 1
ATOM 814 N N . VAL A 1 107 ? -25.760 2.959 24.537 1.00 94.31 107 VAL A N 1
ATOM 815 C CA . VAL A 1 107 ? -25.779 2.190 25.791 1.00 94.31 107 VAL A CA 1
ATOM 816 C C . VAL A 1 107 ? -26.728 2.801 26.826 1.00 94.31 107 VAL A C 1
ATOM 818 O O . VAL A 1 107 ? -27.401 2.059 27.542 1.00 94.31 107 VAL A O 1
ATOM 821 N N . THR A 1 108 ? -26.830 4.134 26.897 1.00 94.12 108 THR A N 1
ATOM 822 C CA . THR A 1 108 ? -27.772 4.798 27.814 1.00 94.12 108 THR A CA 1
ATOM 823 C C . THR A 1 108 ? -29.227 4.588 27.405 1.00 94.12 108 THR A C 1
ATOM 825 O O . THR A 1 108 ? -30.025 4.185 28.246 1.00 94.12 108 THR A O 1
ATOM 828 N N . ALA A 1 109 ? -29.553 4.741 26.120 1.00 93.44 109 ALA A N 1
ATOM 829 C CA . ALA A 1 109 ? -30.900 4.541 25.596 1.00 93.44 109 ALA A CA 1
ATOM 830 C C . ALA A 1 109 ? -31.354 3.081 25.765 1.00 93.44 109 ALA A C 1
ATOM 832 O O . ALA A 1 109 ? -32.454 2.814 26.244 1.00 93.44 109 ALA A O 1
ATOM 833 N N . LEU A 1 110 ? -30.473 2.113 25.482 1.00 92.69 110 LEU A N 1
ATOM 834 C CA . LEU A 1 110 ? -30.754 0.697 25.740 1.00 92.69 110 LEU A CA 1
ATOM 835 C C . LEU A 1 110 ? -30.942 0.403 27.235 1.00 92.69 110 LEU A C 1
ATOM 837 O O . LEU A 1 110 ? -31.733 -0.468 27.598 1.00 92.69 110 LEU A O 1
ATOM 841 N N . HIS A 1 111 ? -30.221 1.096 28.117 1.00 91.81 111 HIS A N 1
ATOM 842 C CA . HIS A 1 111 ? -30.399 0.933 29.558 1.00 91.81 111 HIS A CA 1
ATOM 843 C C . HIS A 1 111 ? -31.747 1.486 30.044 1.00 91.81 111 HIS A C 1
ATOM 845 O O . HIS A 1 111 ? -32.388 0.852 30.884 1.00 91.81 111 HIS A O 1
ATOM 851 N N . GLU A 1 112 ? -32.185 2.625 29.507 1.00 90.94 112 GLU A N 1
ATOM 852 C CA . GLU A 1 112 ? -33.490 3.238 29.797 1.00 90.94 112 GLU A CA 1
ATOM 853 C C . GLU A 1 112 ? -34.649 2.349 29.317 1.00 90.94 112 GLU A C 1
ATOM 855 O O . GLU A 1 112 ? -35.597 2.103 30.064 1.00 90.94 112 GLU A O 1
ATOM 860 N N . GLU A 1 113 ? -34.513 1.748 28.135 1.00 89.69 113 GLU A N 1
ATOM 861 C CA . GLU A 1 113 ? -35.508 0.850 27.531 1.00 89.69 113 GLU A CA 1
ATOM 862 C C . GLU A 1 113 ? -35.454 -0.598 28.054 1.00 89.69 113 GLU A C 1
ATOM 864 O O . GLU A 1 113 ? -36.214 -1.468 27.620 1.00 89.69 113 GLU A O 1
ATOM 869 N N . MET A 1 114 ? -34.587 -0.896 29.027 1.00 86.56 114 MET A N 1
ATOM 870 C CA . MET A 1 114 ? -34.346 -2.261 29.512 1.00 86.56 114 MET A CA 1
ATOM 871 C C . MET A 1 114 ? -35.610 -2.955 30.059 1.00 86.56 114 MET A C 1
ATOM 873 O O . MET A 1 114 ? -35.703 -4.190 30.041 1.00 86.56 114 MET A O 1
ATOM 877 N N . ALA A 1 115 ? -36.589 -2.185 30.542 1.00 85.31 115 ALA A N 1
ATOM 878 C CA . ALA A 1 115 ? -37.884 -2.702 30.988 1.00 85.31 115 ALA A CA 1
ATOM 879 C C . ALA A 1 115 ? -38.732 -3.255 29.826 1.00 85.31 115 ALA A C 1
ATOM 881 O O . ALA A 1 115 ? -39.433 -4.253 30.006 1.00 85.31 115 ALA A O 1
ATOM 882 N N . ASN A 1 116 ? -38.603 -2.669 28.634 1.00 86.56 116 ASN A N 1
ATOM 883 C CA . ASN A 1 116 ? -39.407 -2.968 27.445 1.00 86.56 116 ASN A CA 1
ATOM 884 C C . ASN A 1 116 ? -38.839 -4.119 26.600 1.00 86.56 116 ASN A C 1
ATOM 886 O O . ASN A 1 116 ? -39.414 -4.515 25.584 1.00 86.56 116 ASN A O 1
ATOM 890 N N . PHE A 1 117 ? -37.716 -4.705 27.017 1.00 88.56 117 PHE A N 1
ATOM 891 C CA . PHE A 1 117 ? -37.075 -5.781 26.274 1.00 88.56 117 PHE A CA 1
ATOM 892 C C . PHE A 1 117 ? -37.961 -7.029 26.187 1.00 88.56 117 PHE A C 1
ATOM 894 O O . PHE A 1 117 ? -38.428 -7.563 27.193 1.00 88.56 117 PHE A O 1
ATOM 901 N N . LYS A 1 118 ? -38.138 -7.567 24.978 1.00 81.38 118 LYS A N 1
ATOM 902 C CA . LYS A 1 118 ? -38.809 -8.864 24.786 1.00 81.38 118 LYS A CA 1
ATOM 903 C C . LYS A 1 118 ? -37.912 -10.014 25.253 1.00 81.38 118 LYS A C 1
ATOM 905 O O . LYS A 1 118 ? -38.329 -10.826 26.074 1.00 81.38 118 LYS A O 1
ATOM 910 N N . LEU A 1 119 ? -36.649 -10.010 24.823 1.00 83.75 119 LEU A N 1
ATOM 911 C CA . LEU A 1 119 ? -35.611 -10.983 25.184 1.00 83.75 119 LEU A CA 1
ATOM 912 C C . LEU A 1 119 ? -34.440 -10.301 25.897 1.00 83.75 119 LEU A C 1
ATOM 914 O O . LEU A 1 119 ? -34.283 -9.084 25.832 1.00 83.75 119 LEU A O 1
ATOM 918 N N . ARG A 1 120 ? -33.627 -11.078 26.621 1.00 87.06 120 ARG A N 1
ATOM 919 C CA . ARG A 1 120 ? -32.410 -10.553 27.255 1.00 87.06 120 ARG A CA 1
ATOM 920 C C . ARG A 1 120 ? -31.404 -10.187 26.162 1.00 87.06 120 ARG A C 1
ATOM 922 O O . ARG A 1 120 ? -31.095 -11.032 25.332 1.00 87.06 120 ARG A O 1
ATOM 929 N N . LYS A 1 121 ? -30.883 -8.964 26.207 1.00 91.69 121 LYS A N 1
ATOM 930 C CA . LYS A 1 121 ? -29.903 -8.457 25.239 1.00 91.69 121 LYS A CA 1
ATOM 931 C C . LYS A 1 121 ? -28.493 -8.502 25.810 1.00 91.69 121 LYS A C 1
ATOM 933 O O . LYS A 1 121 ? -28.326 -8.687 27.014 1.00 91.69 121 LYS A O 1
ATOM 938 N N . MET A 1 122 ? -27.481 -8.311 24.978 1.00 93.12 122 MET A N 1
ATOM 939 C CA . MET A 1 122 ? -26.094 -8.130 25.406 1.00 93.12 122 MET A CA 1
ATOM 940 C C . MET A 1 122 ? -25.496 -6.904 24.730 1.00 93.12 122 MET A C 1
ATOM 942 O O . MET A 1 122 ? -25.730 -6.691 23.548 1.00 93.12 122 MET A O 1
ATOM 946 N N . PHE A 1 123 ? -24.715 -6.130 25.475 1.00 95.31 123 PHE A N 1
ATOM 947 C CA . PHE A 1 123 ? -23.930 -5.024 24.939 1.00 95.31 123 PHE A CA 1
ATOM 948 C C . PHE A 1 123 ? -22.438 -5.347 25.068 1.00 95.31 123 PHE A C 1
ATOM 950 O O . PHE A 1 123 ? -21.979 -5.731 26.144 1.00 95.31 123 PHE A O 1
ATOM 957 N N . ILE A 1 124 ? -21.675 -5.210 23.994 1.00 96.69 124 ILE A N 1
ATOM 958 C CA . ILE A 1 124 ? -20.226 -5.402 23.975 1.00 96.69 124 ILE A CA 1
ATOM 959 C C . ILE A 1 124 ? -19.619 -4.117 23.422 1.00 96.69 124 ILE A C 1
ATOM 961 O O . ILE A 1 124 ? -19.920 -3.721 22.301 1.00 96.69 124 ILE A O 1
ATOM 965 N N . LEU A 1 125 ? -18.783 -3.462 24.221 1.00 96.81 125 LEU A N 1
ATOM 966 C CA . LEU A 1 125 ? -17.977 -2.330 23.787 1.00 96.81 125 LEU A CA 1
ATOM 967 C C . LEU A 1 125 ? -16.585 -2.839 23.416 1.00 96.81 125 LEU A C 1
ATOM 969 O O . LEU A 1 125 ? -15.863 -3.297 24.303 1.00 96.81 125 LEU A O 1
ATOM 973 N N . LEU A 1 126 ? -16.206 -2.732 22.148 1.00 96.12 126 LEU A N 1
ATOM 974 C CA . LEU A 1 126 ? -14.837 -2.955 21.697 1.00 96.12 126 LEU A CA 1
ATOM 975 C C . LEU A 1 126 ? -14.072 -1.625 21.762 1.00 96.12 126 LEU A C 1
ATOM 977 O O . LEU A 1 126 ? -14.383 -0.676 21.047 1.00 96.12 126 LEU A O 1
ATOM 981 N N . SER A 1 127 ? -13.098 -1.563 22.662 1.00 94.94 127 SER A N 1
ATOM 982 C CA . SER A 1 127 ? -12.241 -0.414 22.953 1.00 94.94 127 SER A CA 1
ATOM 983 C C . SER A 1 127 ? -10.770 -0.756 22.688 1.00 94.94 127 SER A C 1
ATOM 985 O O . SER A 1 127 ? -10.448 -1.865 22.272 1.00 94.94 127 SER A O 1
ATOM 987 N N . SER A 1 128 ? -9.866 0.191 22.936 1.00 93.62 128 SER A N 1
ATOM 988 C CA . SER A 1 128 ? -8.431 0.076 22.655 1.00 93.62 128 SER A CA 1
ATOM 989 C C . SER A 1 128 ? -7.581 0.024 23.931 1.00 93.62 128 SER A C 1
ATOM 991 O O . SER A 1 128 ? -7.850 0.738 24.909 1.00 93.62 128 SER A O 1
ATOM 993 N N . VAL A 1 129 ? -6.476 -0.730 23.875 1.00 94.00 129 VAL A N 1
ATOM 994 C CA . VAL A 1 129 ? -5.390 -0.723 24.879 1.00 94.00 129 VAL A CA 1
ATOM 995 C C . VAL A 1 129 ? -4.763 0.656 25.101 1.00 94.00 129 VAL A C 1
ATOM 997 O O . VAL A 1 129 ? -4.117 0.876 26.121 1.00 94.00 129 VAL A O 1
ATOM 1000 N N . MET A 1 130 ? -5.027 1.649 24.248 1.00 93.25 130 MET A N 1
ATOM 1001 C CA . MET A 1 130 ? -4.621 3.041 24.494 1.00 93.25 130 MET A CA 1
ATOM 1002 C C . MET A 1 130 ? -5.234 3.652 25.763 1.00 93.25 130 MET A C 1
ATOM 1004 O O . MET A 1 130 ? -4.728 4.647 26.298 1.00 93.25 130 MET A O 1
ATOM 1008 N N . THR A 1 131 ? -6.287 3.040 26.310 1.00 93.62 131 THR A N 1
ATOM 1009 C CA . THR A 1 131 ? -6.807 3.379 27.644 1.00 93.62 131 THR A CA 1
ATOM 1010 C C . THR A 1 131 ? -5.879 2.966 28.795 1.00 93.62 131 THR A C 1
ATOM 1012 O O . THR A 1 131 ? -6.091 3.395 29.935 1.00 93.62 131 THR A O 1
ATOM 1015 N N . TRP A 1 132 ? -4.822 2.211 28.491 1.00 93.69 132 TRP A N 1
ATOM 1016 C CA . TRP A 1 132 ? -3.750 1.793 29.391 1.00 93.69 132 TRP A CA 1
ATOM 1017 C C . TRP A 1 132 ? -2.405 2.468 29.110 1.00 93.69 132 TRP A C 1
ATOM 1019 O O . TRP A 1 132 ? -1.516 2.344 29.945 1.00 93.69 132 TRP A O 1
ATOM 1029 N N . ALA A 1 133 ? -2.250 3.203 28.005 1.00 91.31 133 ALA A N 1
ATOM 1030 C CA . ALA A 1 133 ? -0.957 3.674 27.487 1.00 91.31 133 ALA A CA 1
ATOM 1031 C C . ALA A 1 133 ? -0.058 4.435 28.483 1.00 91.31 133 ALA A C 1
ATOM 1033 O O . ALA A 1 133 ? 1.155 4.439 28.331 1.00 91.31 133 ALA A O 1
ATOM 1034 N N . MET A 1 134 ? -0.631 5.098 29.493 1.00 90.56 134 MET A N 1
ATOM 1035 C CA . MET A 1 134 ? 0.113 5.884 30.494 1.00 90.56 134 MET A CA 1
ATOM 1036 C C . MET A 1 134 ? 0.192 5.179 31.859 1.00 90.56 134 MET A C 1
ATOM 1038 O O . MET A 1 134 ? 0.484 5.806 32.887 1.00 90.56 134 MET A O 1
ATOM 1042 N N . THR A 1 135 ? -0.152 3.892 31.904 1.00 89.25 135 THR A N 1
ATOM 1043 C CA . THR A 1 135 ? -0.113 3.072 33.118 1.00 89.25 135 THR A CA 1
ATOM 1044 C C . THR A 1 135 ? 1.325 2.681 33.399 1.00 89.25 135 THR A C 1
ATOM 1046 O O . THR A 1 135 ? 2.023 2.196 32.520 1.00 89.25 135 THR A O 1
ATOM 1049 N N . LYS A 1 136 ? 1.773 2.909 34.632 1.00 82.44 136 LYS A N 1
ATOM 1050 C CA . LYS A 1 136 ? 3.102 2.482 35.065 1.00 82.44 136 LYS A CA 1
ATOM 1051 C C . LYS A 1 136 ? 3.027 1.057 35.629 1.00 82.44 136 LYS A C 1
ATOM 1053 O O . LYS A 1 136 ? 2.024 0.779 36.301 1.00 82.44 136 LYS A O 1
ATOM 1058 N N . PRO A 1 137 ? 4.058 0.217 35.414 1.00 79.06 137 PRO A N 1
ATOM 1059 C CA . PRO A 1 137 ? 4.176 -1.082 36.077 1.00 79.06 137 PRO A CA 1
ATOM 1060 C C . PRO A 1 137 ? 4.141 -0.920 37.603 1.00 79.06 137 PRO A C 1
ATOM 1062 O O . PRO A 1 137 ? 4.314 0.191 38.130 1.00 79.06 137 PRO A O 1
ATOM 1065 N N . HIS A 1 138 ? 3.823 -1.997 38.327 1.00 71.25 138 HIS A N 1
ATOM 1066 C CA . HIS A 1 138 ? 3.696 -1.933 39.781 1.00 71.25 138 HIS A CA 1
ATOM 1067 C C . HIS A 1 138 ? 5.054 -1.635 40.417 1.00 71.25 138 HIS A C 1
ATOM 1069 O O . HIS A 1 138 ? 5.129 -0.758 41.286 1.00 71.25 138 HIS A O 1
ATOM 1075 N N . ASN A 1 139 ? 6.108 -2.267 39.907 1.00 74.50 139 ASN A N 1
ATOM 1076 C CA . ASN A 1 139 ? 7.482 -1.987 40.270 1.00 74.50 139 ASN A CA 1
ATOM 1077 C C . ASN A 1 139 ? 8.191 -1.138 39.189 1.00 74.50 139 ASN A C 1
ATOM 1079 O O . ASN A 1 139 ? 8.481 -1.630 38.102 1.00 74.50 139 ASN A O 1
ATOM 1083 N N . PRO A 1 140 ? 8.513 0.144 39.452 1.00 68.12 140 PRO A N 1
ATOM 1084 C CA . PRO A 1 140 ? 9.229 0.981 38.488 1.00 68.12 140 PRO A CA 1
ATOM 1085 C C . PRO A 1 140 ? 10.684 0.540 38.252 1.00 68.12 140 PRO A C 1
ATOM 1087 O O . PRO A 1 140 ? 11.302 1.036 37.313 1.00 68.12 140 PRO A O 1
ATOM 1090 N N . GLU A 1 141 ? 11.225 -0.349 39.091 1.00 69.56 141 GLU A N 1
ATOM 1091 C CA . GLU A 1 141 ? 12.548 -0.961 38.906 1.00 69.56 141 GLU A CA 1
ATOM 1092 C C . GLU A 1 141 ? 12.507 -2.190 37.974 1.00 69.56 141 GLU A C 1
ATOM 1094 O O . GLU A 1 141 ? 13.545 -2.570 37.441 1.00 69.56 141 GLU A O 1
ATOM 1099 N N . GLU A 1 142 ? 11.321 -2.755 37.710 1.00 69.75 142 GLU A N 1
ATOM 1100 C CA . GLU A 1 142 ? 11.092 -3.888 36.798 1.00 69.75 142 GLU A CA 1
ATOM 1101 C C . GLU A 1 142 ? 10.100 -3.480 35.692 1.00 69.75 142 GLU A C 1
ATOM 1103 O O . GLU A 1 142 ? 8.913 -3.807 35.741 1.00 69.75 142 GLU A O 1
ATOM 1108 N N . PRO A 1 143 ? 10.557 -2.730 34.673 1.00 61.94 143 PRO A N 1
ATOM 1109 C CA . PRO A 1 143 ? 9.684 -2.207 33.623 1.00 61.94 143 PRO A CA 1
ATOM 1110 C C . PRO A 1 143 ? 9.018 -3.286 32.748 1.00 61.94 143 PRO A C 1
ATOM 1112 O O . PRO A 1 143 ? 8.093 -2.963 32.007 1.00 61.94 143 PRO A O 1
ATOM 1115 N N . GLU A 1 144 ? 9.459 -4.544 32.842 1.00 63.12 144 GLU A N 1
ATOM 1116 C CA . GLU A 1 144 ? 8.923 -5.695 32.101 1.00 63.12 144 GLU A CA 1
ATOM 1117 C C . GLU A 1 144 ? 7.705 -6.361 32.770 1.00 63.12 144 GLU A C 1
ATOM 1119 O O . GLU A 1 144 ? 7.091 -7.252 32.176 1.00 63.12 144 GLU A O 1
ATOM 1124 N N . GLU A 1 145 ? 7.335 -5.941 33.985 1.00 76.44 145 GLU A N 1
ATOM 1125 C CA . GLU A 1 145 ? 6.194 -6.498 34.716 1.00 76.44 145 GLU A CA 1
ATOM 1126 C C . GLU A 1 145 ? 4.889 -6.359 33.907 1.00 76.44 145 GLU A C 1
ATOM 1128 O O . GLU A 1 145 ? 4.487 -5.258 33.512 1.00 76.44 145 GLU A O 1
ATOM 1133 N N . SER A 1 146 ? 4.222 -7.490 33.651 1.00 79.00 146 SER A N 1
ATOM 1134 C CA . SER A 1 146 ? 2.989 -7.541 32.867 1.00 79.00 146 SER A CA 1
ATOM 1135 C C . SER A 1 146 ? 1.793 -7.030 33.669 1.00 79.00 146 SER A C 1
ATOM 1137 O O . SER A 1 146 ? 1.556 -7.412 34.814 1.00 79.00 146 SER A O 1
ATOM 1139 N N . LEU A 1 147 ? 0.982 -6.173 33.046 1.00 84.69 147 LEU A N 1
ATOM 1140 C CA . LEU A 1 147 ? -0.279 -5.721 33.627 1.00 84.69 147 LEU A CA 1
ATOM 1141 C C . LEU A 1 147 ? -1.399 -6.695 33.249 1.00 84.69 147 LEU A C 1
ATOM 1143 O O . LEU A 1 147 ? -1.620 -6.986 32.072 1.00 84.69 147 LEU A O 1
ATOM 1147 N N . SER A 1 148 ? -2.150 -7.151 34.250 1.00 85.25 148 SER A N 1
ATOM 1148 C CA . SER A 1 148 ? -3.305 -8.030 34.046 1.00 85.25 148 SER A CA 1
ATOM 1149 C C . SER A 1 148 ? -4.629 -7.261 34.006 1.00 85.25 148 SER A C 1
ATOM 1151 O O . SER A 1 148 ? -4.768 -6.151 34.534 1.00 85.25 148 SER A O 1
ATOM 1153 N N . GLU A 1 149 ? -5.663 -7.881 33.432 1.00 82.88 149 GLU A N 1
ATOM 1154 C CA . GLU A 1 149 ? -7.013 -7.306 33.393 1.00 82.88 149 GLU A CA 1
ATOM 1155 C C . GLU A 1 149 ? -7.642 -7.091 34.782 1.00 82.88 149 GLU A C 1
ATOM 1157 O O . GLU A 1 149 ? -8.559 -6.280 34.915 1.00 82.88 149 GLU A O 1
ATOM 1162 N N . GLU A 1 150 ? -7.142 -7.736 35.840 1.00 83.12 150 GLU A N 1
ATOM 1163 C CA . GLU A 1 150 ? -7.602 -7.507 37.217 1.00 83.12 150 GLU A CA 1
ATOM 1164 C C . GLU A 1 150 ? -7.235 -6.100 37.718 1.00 83.12 150 GLU A C 1
ATOM 1166 O O . GLU A 1 150 ? -7.963 -5.482 38.509 1.00 83.12 150 GLU A O 1
ATOM 1171 N N . GLU A 1 151 ? -6.152 -5.539 37.179 1.00 81.06 151 GLU A N 1
ATOM 1172 C CA . GLU A 1 151 ? -5.605 -4.233 37.540 1.00 81.06 151 GLU A CA 1
ATOM 1173 C C . GLU A 1 151 ? -6.223 -3.065 36.771 1.00 81.06 151 GLU A C 1
ATOM 1175 O O . GLU A 1 151 ? -5.822 -1.910 36.948 1.00 81.06 151 GLU A O 1
ATOM 1180 N N . PHE A 1 152 ? -7.279 -3.313 35.991 1.00 85.19 152 PHE A N 1
ATOM 1181 C CA . PHE A 1 152 ? -7.912 -2.312 35.126 1.00 85.19 152 PHE A CA 1
ATOM 1182 C C . PHE A 1 152 ? -8.342 -1.024 35.837 1.00 85.19 152 PHE A C 1
ATOM 1184 O O . PHE A 1 152 ? -8.544 0.010 35.205 1.00 85.19 152 PHE A O 1
ATOM 1191 N N . ARG A 1 153 ? -8.496 -1.054 37.163 1.00 86.06 153 ARG A N 1
ATOM 1192 C CA . ARG A 1 153 ? -8.838 0.125 37.971 1.00 86.06 153 ARG A CA 1
ATOM 1193 C C . ARG A 1 153 ? -7.679 1.113 38.127 1.00 86.06 153 ARG A C 1
ATOM 1195 O O . ARG A 1 153 ? -7.949 2.290 38.361 1.00 86.06 153 ARG A O 1
ATOM 1202 N N . ARG A 1 154 ? -6.426 0.654 38.035 1.00 87.38 154 ARG A N 1
ATOM 1203 C CA . ARG A 1 154 ? -5.209 1.482 38.148 1.00 87.38 154 ARG A CA 1
ATOM 1204 C C . ARG A 1 154 ? -4.790 2.114 36.822 1.00 87.38 154 ARG A C 1
ATOM 1206 O O . ARG A 1 154 ? -3.958 3.024 36.841 1.00 87.38 154 ARG A O 1
ATOM 1213 N N . ARG A 1 155 ? -5.364 1.658 35.703 1.00 90.81 155 ARG A N 1
ATOM 1214 C CA . ARG A 1 155 ? -4.966 2.084 34.361 1.00 90.81 155 ARG A CA 1
ATOM 1215 C C . ARG A 1 155 ? -5.098 3.592 34.157 1.00 90.81 155 ARG A C 1
ATOM 1217 O O . ARG A 1 155 ? -5.999 4.239 34.706 1.00 90.81 155 ARG A O 1
ATOM 1224 N N . ARG A 1 156 ? -4.221 4.139 33.321 1.00 91.81 156 ARG A N 1
ATOM 1225 C CA . ARG A 1 156 ? -4.222 5.544 32.912 1.00 91.81 156 ARG A CA 1
ATOM 1226 C C . ARG A 1 156 ? -4.256 5.646 31.384 1.00 91.81 156 ARG A C 1
ATOM 1228 O O . ARG A 1 156 ? -3.349 5.125 30.736 1.00 91.81 156 ARG A O 1
ATOM 1235 N N . PRO A 1 157 ? -5.254 6.343 30.813 1.00 93.81 157 PRO A N 1
ATOM 1236 C CA . PRO A 1 157 ? -5.380 6.467 29.370 1.00 93.81 157 PRO A CA 1
ATOM 1237 C C . PRO A 1 157 ? -4.422 7.506 28.799 1.00 93.81 157 PRO A C 1
ATOM 1239 O O . PRO A 1 157 ? -4.061 8.481 29.467 1.00 93.81 157 PRO A O 1
ATOM 1242 N N . HIS A 1 158 ? -4.097 7.344 27.520 1.00 92.69 158 HIS A N 1
ATOM 1243 C CA . HIS A 1 158 ? -3.512 8.417 26.725 1.00 92.69 158 HIS A CA 1
ATOM 1244 C C . HIS A 1 158 ? -4.453 9.647 26.682 1.00 92.69 158 HIS A C 1
ATOM 1246 O O . HIS A 1 158 ? -5.676 9.465 26.625 1.00 92.69 158 HIS A O 1
ATOM 1252 N N . PRO A 1 159 ? -3.948 10.901 26.648 1.00 91.19 159 PRO A N 1
ATOM 1253 C CA . PRO A 1 159 ? -4.777 12.107 26.546 1.00 91.19 159 PRO A CA 1
ATOM 1254 C C . PRO A 1 159 ? -5.859 12.080 25.455 1.00 91.19 159 PRO A C 1
ATOM 1256 O O . PRO A 1 159 ? -6.993 12.482 25.721 1.00 91.19 159 PRO A O 1
ATOM 1259 N N . TRP A 1 160 ? -5.553 11.565 24.258 1.00 88.12 160 TRP A N 1
ATOM 1260 C CA . TRP A 1 160 ? -6.541 11.443 23.170 1.00 88.12 160 TRP A CA 1
ATOM 1261 C C . TRP A 1 160 ? -7.587 10.339 23.377 1.00 88.12 160 TRP A C 1
ATOM 1263 O O . TRP A 1 160 ? -8.647 10.409 22.768 1.00 88.12 160 TRP A O 1
ATOM 1273 N N . PHE A 1 161 ? -7.333 9.372 24.262 1.00 91.44 161 PHE A N 1
ATOM 1274 C CA . PHE A 1 161 ? -8.226 8.240 24.555 1.00 91.44 161 PHE A CA 1
ATOM 1275 C C . PHE A 1 161 ? -8.959 8.400 25.897 1.00 91.44 161 PHE A C 1
ATOM 1277 O O . PHE A 1 161 ? -9.530 7.455 26.447 1.00 91.44 161 PHE A O 1
ATOM 1284 N N . ARG A 1 162 ? -8.982 9.619 26.451 1.00 91.81 162 ARG A N 1
ATOM 1285 C CA . ARG A 1 162 ? -9.714 9.916 27.689 1.00 91.81 162 ARG A CA 1
ATOM 1286 C C . ARG A 1 162 ? -11.222 9.700 27.537 1.00 91.81 162 ARG A C 1
ATOM 1288 O O . ARG A 1 162 ? -11.863 9.252 28.481 1.00 91.81 162 ARG A O 1
ATOM 1295 N N . ALA A 1 163 ? -11.774 10.003 26.364 1.00 92.25 163 ALA A N 1
ATOM 1296 C CA . ALA A 1 163 ? -13.192 9.809 26.077 1.00 92.25 163 ALA A CA 1
ATOM 1297 C C . ALA A 1 163 ? -13.568 8.314 26.046 1.00 92.25 163 ALA A C 1
ATOM 1299 O O . ALA A 1 163 ? -14.535 7.929 26.703 1.00 92.25 163 ALA A O 1
ATOM 1300 N N . HIS A 1 164 ? -12.749 7.461 25.410 1.00 93.94 164 HIS A N 1
ATOM 1301 C CA . HIS A 1 164 ? -12.888 5.997 25.472 1.00 93.94 164 HIS A CA 1
ATOM 1302 C C . HIS A 1 164 ? -12.912 5.503 26.915 1.00 93.94 164 HIS A C 1
ATOM 1304 O O . HIS A 1 164 ? -13.827 4.793 27.315 1.00 93.94 164 HIS A O 1
ATOM 1310 N N . TYR A 1 165 ? -11.952 5.948 27.727 1.00 94.12 165 TYR A N 1
ATOM 1311 C CA . TYR A 1 165 ? -11.859 5.560 29.133 1.00 94.12 165 TYR A CA 1
ATOM 1312 C C . TYR A 1 165 ? -13.112 5.919 29.954 1.00 94.12 165 TYR A C 1
ATOM 1314 O O . TYR A 1 165 ? -13.556 5.116 30.781 1.00 94.12 165 TYR A O 1
ATOM 1322 N N . GLU A 1 166 ? -13.698 7.103 29.749 1.00 94.69 166 GLU A N 1
ATOM 1323 C CA . GLU A 1 166 ? -14.935 7.486 30.445 1.00 94.69 166 GLU A CA 1
ATOM 1324 C C . GLU A 1 166 ? -16.145 6.669 29.968 1.00 94.69 166 GLU A C 1
ATOM 1326 O O . GLU A 1 166 ? -16.954 6.241 30.799 1.00 94.69 166 GLU A O 1
ATOM 1331 N N . LEU A 1 167 ? -16.241 6.372 28.667 1.00 95.25 167 LEU A N 1
ATOM 1332 C CA . LEU A 1 167 ? -17.276 5.487 28.128 1.00 95.25 167 LEU A CA 1
ATOM 1333 C C . LEU A 1 167 ? -17.145 4.063 28.689 1.00 95.25 167 LEU A C 1
ATOM 1335 O O . LEU A 1 167 ? -18.131 3.498 29.160 1.00 95.25 167 LEU A O 1
ATOM 1339 N N . GLU A 1 168 ? -15.938 3.500 28.762 1.00 95.31 168 GLU A N 1
ATOM 1340 C CA . GLU A 1 168 ? -15.720 2.191 29.392 1.00 95.31 168 GLU A CA 1
ATOM 1341 C C . GLU A 1 168 ? -16.219 2.164 30.844 1.00 95.31 168 GLU A C 1
ATOM 1343 O O . GLU A 1 168 ? -16.885 1.217 31.273 1.00 95.31 168 GLU A O 1
ATOM 1348 N N . LYS A 1 169 ? -15.940 3.221 31.619 1.00 94.81 169 LYS A N 1
ATOM 1349 C CA . LYS A 1 169 ? -16.425 3.338 33.004 1.00 94.81 169 LYS A CA 1
ATOM 1350 C C . LYS A 1 169 ? -17.941 3.420 33.072 1.00 94.81 169 LYS A C 1
ATOM 1352 O O . LYS A 1 169 ? -18.527 2.827 33.982 1.00 94.81 169 LYS A O 1
ATOM 1357 N N . LEU A 1 170 ? -18.570 4.133 32.140 1.00 94.81 170 LEU A N 1
ATOM 1358 C CA . LEU A 1 170 ? -20.022 4.197 32.032 1.00 94.81 170 LEU A CA 1
ATOM 1359 C C . LEU A 1 170 ? -20.609 2.809 31.752 1.00 94.81 170 LEU A C 1
ATOM 1361 O O . LEU A 1 170 ? -21.477 2.366 32.504 1.00 94.81 170 LEU A O 1
ATOM 1365 N N . VAL A 1 171 ? -20.091 2.087 30.756 1.00 94.81 171 VAL A N 1
ATOM 1366 C CA . VAL A 1 171 ? -20.547 0.729 30.408 1.00 94.81 171 VAL A CA 1
ATOM 1367 C C . VAL A 1 171 ? -20.415 -0.218 31.603 1.00 94.81 171 VAL A C 1
ATOM 1369 O O . VAL A 1 171 ? -21.379 -0.888 31.982 1.00 94.81 171 VAL A O 1
ATOM 1372 N N . LEU A 1 172 ? -19.262 -0.220 32.280 1.00 93.06 172 LEU A N 1
ATOM 1373 C CA . LEU A 1 172 ? -19.040 -1.046 33.472 1.00 93.06 172 LEU A CA 1
ATOM 1374 C C . LEU A 1 172 ? -19.946 -0.652 34.648 1.00 93.06 172 LEU A C 1
ATOM 1376 O O . LEU A 1 172 ? -20.348 -1.513 35.436 1.00 93.06 172 LEU A O 1
ATOM 1380 N N . LYS A 1 173 ? -20.273 0.637 34.794 1.00 92.00 173 LYS A N 1
ATOM 1381 C CA . LYS A 1 173 ? -21.219 1.120 35.808 1.00 92.00 173 LYS A CA 1
ATOM 1382 C C . LYS A 1 173 ? -22.628 0.601 35.521 1.00 92.00 173 LYS A C 1
ATOM 1384 O O . LYS A 1 173 ? -23.256 0.069 36.435 1.00 92.00 173 LYS A O 1
ATOM 1389 N N . LEU A 1 174 ? -23.089 0.700 34.274 1.00 89.25 174 LEU A N 1
ATOM 1390 C CA . LEU A 1 174 ? -24.408 0.219 33.846 1.00 89.25 174 LEU A CA 1
ATOM 1391 C C . LEU A 1 174 ? -24.522 -1.313 33.938 1.00 89.25 174 LEU A C 1
ATOM 1393 O O . LEU A 1 174 ? -25.573 -1.830 34.321 1.00 89.25 174 LEU A O 1
ATOM 1397 N N . ALA A 1 175 ? -23.427 -2.044 33.700 1.00 85.19 175 ALA A N 1
ATOM 1398 C CA . ALA A 1 175 ? -23.368 -3.499 33.860 1.00 85.19 175 ALA A CA 1
ATOM 1399 C C . ALA A 1 175 ? -23.572 -3.983 35.309 1.00 85.19 175 ALA A C 1
ATOM 1401 O O . ALA A 1 175 ? -24.018 -5.113 35.518 1.00 85.19 175 ALA A O 1
ATOM 1402 N N . ARG A 1 176 ? -23.236 -3.164 36.319 1.00 83.44 176 ARG A N 1
ATOM 1403 C CA . ARG A 1 176 ? -23.303 -3.537 37.749 1.00 83.44 176 ARG A CA 1
ATOM 1404 C C . ARG A 1 176 ? -24.693 -3.392 38.368 1.00 83.44 176 ARG A C 1
ATOM 1406 O O . ARG A 1 176 ? -24.900 -3.842 39.498 1.00 83.44 176 ARG A O 1
ATOM 1413 N N . THR A 1 177 ? -25.640 -2.773 37.672 1.00 77.56 177 THR A N 1
ATOM 1414 C CA . THR A 1 177 ? -26.998 -2.571 38.183 1.00 77.56 177 THR A CA 1
ATOM 1415 C C . THR A 1 177 ? -27.675 -3.935 38.409 1.00 77.56 177 THR A C 1
ATOM 1417 O O . THR A 1 177 ? -27.660 -4.812 37.547 1.00 77.56 177 THR A O 1
ATOM 1420 N N . LYS A 1 178 ? -28.224 -4.177 39.609 1.00 57.72 178 LYS A N 1
ATOM 1421 C CA . LYS A 1 178 ? -28.817 -5.483 39.964 1.00 57.72 178 LYS A CA 1
ATOM 1422 C C . LYS A 1 178 ? -30.036 -5.776 39.070 1.00 57.72 178 LYS A C 1
ATOM 1424 O O . LYS A 1 178 ? -30.881 -4.907 38.899 1.00 57.72 178 LYS A O 1
ATOM 1429 N N . LYS A 1 179 ? -30.155 -7.021 38.576 1.00 60.03 179 LYS A N 1
ATOM 1430 C CA . LYS A 1 179 ? -31.230 -7.521 37.679 1.00 60.03 179 LYS A CA 1
ATOM 1431 C C . LYS A 1 179 ? -31.245 -6.929 36.254 1.00 60.03 179 LYS A C 1
ATOM 1433 O O . LYS A 1 179 ? -32.310 -6.826 35.650 1.00 60.03 179 LYS A O 1
ATOM 1438 N N . THR A 1 180 ? -30.096 -6.570 35.681 1.00 65.75 180 THR A N 1
ATOM 1439 C CA . THR A 1 180 ? -30.059 -6.053 34.305 1.00 65.75 180 THR A CA 1
ATOM 1440 C C . THR A 1 180 ? -30.418 -7.122 33.266 1.00 65.75 180 THR A C 1
ATOM 1442 O O . THR A 1 180 ? -29.776 -8.171 33.154 1.00 65.75 180 THR A O 1
ATOM 1445 N N . ARG A 1 181 ? -31.431 -6.828 32.440 1.00 83.56 181 ARG A N 1
ATOM 1446 C CA . ARG A 1 181 ? -31.720 -7.559 31.190 1.00 83.56 181 ARG A CA 1
ATOM 1447 C C . ARG A 1 181 ? -30.748 -7.187 30.055 1.00 83.56 181 ARG A C 1
ATOM 1449 O O . ARG A 1 181 ? -30.901 -7.702 28.952 1.00 83.56 181 ARG A O 1
ATOM 1456 N N . LEU A 1 182 ? -29.749 -6.351 30.361 1.00 88.94 182 LEU A N 1
ATOM 1457 C CA . LEU A 1 182 ? -28.668 -5.889 29.490 1.00 88.94 182 LEU A CA 1
ATOM 1458 C C . LEU A 1 182 ? -27.288 -6.101 30.158 1.00 88.94 182 LEU A C 1
ATOM 1460 O O . LEU A 1 182 ? -26.711 -5.152 30.689 1.00 88.94 182 LEU A O 1
ATOM 1464 N N . PRO A 1 183 ? -26.750 -7.334 30.232 1.00 90.62 183 PRO A N 1
ATOM 1465 C CA . PRO A 1 183 ? -25.328 -7.535 30.502 1.00 90.62 183 PRO A CA 1
ATOM 1466 C C . PRO A 1 183 ? -24.476 -6.729 29.516 1.00 90.62 183 PRO A C 1
ATOM 1468 O O . PRO A 1 183 ? -24.681 -6.842 28.308 1.00 90.62 183 PRO A O 1
ATOM 1471 N N . ALA A 1 184 ? -23.520 -5.962 30.043 1.00 93.56 184 ALA A N 1
ATOM 1472 C CA . ALA A 1 184 ? -22.568 -5.214 29.237 1.00 93.56 184 ALA A CA 1
ATOM 1473 C C . ALA A 1 184 ? -21.120 -5.635 29.531 1.00 93.56 184 ALA A C 1
ATOM 1475 O O . ALA A 1 184 ? -20.769 -5.874 30.693 1.00 93.56 184 ALA A O 1
ATOM 1476 N N . TYR A 1 185 ? -20.314 -5.735 28.477 1.00 94.75 185 TYR A N 1
ATOM 1477 C CA . TYR A 1 185 ? -18.904 -6.115 28.504 1.00 94.75 185 TYR A CA 1
ATOM 1478 C C . TYR A 1 185 ? -18.062 -5.036 27.828 1.00 94.75 185 TYR A C 1
ATOM 1480 O O . TYR A 1 185 ? -18.524 -4.378 26.898 1.00 94.75 185 TYR A O 1
ATOM 1488 N N . VAL A 1 186 ? -16.833 -4.865 28.300 1.00 96.06 186 VAL A N 1
ATOM 1489 C CA . VAL A 1 186 ? -15.811 -4.033 27.667 1.00 96.06 186 VAL A CA 1
ATOM 1490 C C . VAL A 1 186 ? -14.664 -4.948 27.268 1.00 96.06 186 VAL A C 1
ATOM 1492 O O . VAL A 1 186 ? -14.103 -5.627 28.127 1.00 96.06 186 VAL A O 1
ATOM 1495 N N . VAL A 1 187 ? -14.337 -4.958 25.983 1.00 95.88 187 VAL A N 1
ATOM 1496 C CA . VAL A 1 187 ? -13.216 -5.693 25.403 1.00 95.88 187 VAL A CA 1
ATOM 1497 C C . VAL A 1 187 ? -12.181 -4.663 24.979 1.00 95.88 187 VAL A C 1
ATOM 1499 O O . VAL A 1 187 ? -12.461 -3.836 24.120 1.00 95.88 187 VAL A O 1
ATOM 1502 N N . SER A 1 188 ? -11.012 -4.669 25.607 1.00 95.00 188 SER A N 1
ATOM 1503 C CA . SER A 1 188 ? -9.895 -3.800 25.235 1.00 95.00 188 SER A CA 1
ATOM 1504 C C . SER A 1 188 ? -8.963 -4.577 24.319 1.00 95.00 188 SER A C 1
ATOM 1506 O O . SER A 1 188 ? -8.255 -5.460 24.800 1.00 95.00 188 SER A O 1
ATOM 1508 N N . SER A 1 189 ? -8.973 -4.273 23.021 1.00 95.06 189 SER A N 1
ATOM 1509 C CA . SER A 1 189 ? -8.118 -4.952 22.045 1.00 95.06 189 SER A CA 1
ATOM 1510 C C . SER A 1 189 ? -6.730 -4.327 21.968 1.00 95.06 189 SER A C 1
ATOM 1512 O O . SER A 1 189 ? -6.604 -3.097 22.041 1.00 95.06 189 SER A O 1
ATOM 1514 N N . GLY A 1 190 ? -5.716 -5.170 21.757 1.00 94.19 190 GLY A N 1
ATOM 1515 C CA . GLY A 1 190 ? -4.400 -4.767 21.261 1.00 94.19 190 GLY A CA 1
ATOM 1516 C C . GLY A 1 190 ? -4.475 -4.085 19.891 1.00 94.19 190 GLY A C 1
ATOM 1517 O O . GLY A 1 190 ? -5.562 -3.883 19.334 1.00 94.19 190 GLY A O 1
ATOM 1518 N N . LEU A 1 191 ? -3.318 -3.710 19.346 1.00 94.06 191 LEU A N 1
ATOM 1519 C CA . LEU A 1 191 ? -3.221 -3.237 17.968 1.00 94.06 191 LEU A CA 1
ATOM 1520 C C . LEU A 1 191 ? -3.604 -4.386 17.031 1.00 94.06 191 LEU A C 1
ATOM 1522 O O . LEU A 1 191 ? -3.048 -5.478 17.100 1.00 94.06 191 LEU A O 1
ATOM 1526 N N . GLN A 1 192 ? -4.601 -4.139 16.192 1.00 94.56 192 GLN A N 1
ATOM 1527 C CA . GLN A 1 192 ? -5.217 -5.173 15.370 1.00 94.56 192 GLN A CA 1
ATOM 1528 C C . GLN A 1 192 ? -4.421 -5.368 14.073 1.00 94.56 192 GLN A C 1
ATOM 1530 O O . GLN A 1 192 ? -4.054 -4.379 13.435 1.00 94.56 192 GLN A O 1
ATOM 1535 N N . TYR A 1 193 ? -4.197 -6.619 13.676 1.00 94.38 193 TYR A N 1
ATOM 1536 C CA . TYR A 1 193 ? -3.501 -7.007 12.440 1.00 94.38 193 TYR A CA 1
ATOM 1537 C C . TYR A 1 193 ? -4.203 -8.198 11.758 1.00 94.38 193 TYR A C 1
ATOM 1539 O O . TYR A 1 193 ? -5.174 -8.733 12.304 1.00 94.38 193 TYR A O 1
ATOM 1547 N N . GLY A 1 194 ? -3.745 -8.590 10.570 1.00 90.19 194 GLY A N 1
ATOM 1548 C CA . GLY A 1 194 ? -4.312 -9.669 9.754 1.00 90.19 194 GLY A CA 1
ATOM 1549 C C . GLY A 1 194 ? -5.111 -9.184 8.551 1.00 90.19 194 GLY A C 1
ATOM 1550 O O . GLY A 1 194 ? -5.505 -8.019 8.490 1.00 90.19 194 GLY A O 1
ATOM 1551 N N . GLN A 1 195 ? -5.406 -10.078 7.602 1.00 84.62 195 GLN A N 1
ATOM 1552 C CA . GLN A 1 195 ? -6.349 -9.822 6.495 1.00 84.62 195 GLN A CA 1
ATOM 1553 C C . GLN A 1 195 ? -6.162 -8.464 5.793 1.00 84.62 195 GLN A C 1
ATOM 1555 O O . GLN A 1 195 ? -7.066 -7.622 5.720 1.00 84.62 195 GLN A O 1
ATOM 1560 N N . GLY A 1 196 ? -4.956 -8.212 5.283 1.00 68.12 196 GLY A N 1
ATOM 1561 C CA . GLY A 1 196 ? -4.662 -7.000 4.511 1.00 68.12 196 GLY A CA 1
ATOM 1562 C C . GLY A 1 196 ? -4.251 -5.780 5.339 1.00 68.12 196 GLY A C 1
ATOM 1563 O O . GLY A 1 196 ? -4.247 -4.681 4.777 1.00 68.12 196 GLY A O 1
ATOM 1564 N N . GLU A 1 197 ? -3.884 -6.015 6.601 1.00 75.94 197 GLU A N 1
ATOM 1565 C CA . GLU A 1 197 ? -3.205 -5.173 7.595 1.00 75.94 197 GLU A CA 1
ATOM 1566 C C . GLU A 1 197 ? -3.760 -3.768 7.854 1.00 75.94 197 GLU A C 1
ATOM 1568 O O . GLU A 1 197 ? -4.024 -2.985 6.949 1.00 75.94 197 GLU A O 1
ATOM 1573 N N . ASN A 1 198 ? -3.889 -3.425 9.137 1.00 86.06 198 ASN A N 1
ATOM 1574 C CA . ASN A 1 198 ? -4.403 -2.139 9.607 1.00 86.06 198 ASN A CA 1
ATOM 1575 C C . ASN A 1 198 ? -3.260 -1.109 9.729 1.00 86.06 198 ASN A C 1
ATOM 1577 O O . ASN A 1 198 ? -2.698 -0.663 8.730 1.00 86.06 198 ASN A O 1
ATOM 1581 N N . ILE A 1 199 ? -2.833 -0.795 10.955 1.00 88.62 199 ILE A N 1
ATOM 1582 C CA . ILE A 1 199 ? -1.736 0.143 11.235 1.00 88.62 199 ILE A CA 1
ATOM 1583 C C . ILE A 1 199 ? -0.398 -0.296 10.613 1.00 88.62 199 ILE A C 1
ATOM 1585 O O . ILE A 1 199 ? 0.431 0.541 10.258 1.00 88.62 199 ILE A O 1
ATOM 1589 N N . PHE A 1 200 ? -0.197 -1.605 10.423 1.00 92.19 200 PHE A N 1
ATOM 1590 C CA . PHE A 1 200 ? 1.021 -2.160 9.830 1.00 92.19 200 PHE A CA 1
ATOM 1591 C C . PHE A 1 200 ? 1.022 -2.159 8.297 1.00 92.19 200 PHE A C 1
ATOM 1593 O O . PHE A 1 200 ? 2.058 -2.442 7.689 1.00 92.19 200 PHE A O 1
ATOM 1600 N N . HIS A 1 201 ? -0.090 -1.776 7.653 1.00 90.44 201 HIS A N 1
ATOM 1601 C CA . HIS A 1 201 ? -0.217 -1.769 6.194 1.00 90.44 201 HIS A CA 1
ATOM 1602 C C . HIS A 1 201 ? 0.937 -1.044 5.504 1.00 90.44 201 HIS A C 1
ATOM 1604 O O . HIS A 1 201 ? 1.462 -1.513 4.493 1.00 90.44 201 HIS A O 1
ATOM 1610 N N . TYR A 1 202 ? 1.328 0.105 6.049 1.00 89.06 202 TYR A N 1
ATOM 1611 C CA . TYR A 1 202 ? 2.394 0.919 5.494 1.00 89.06 202 TYR A CA 1
ATOM 1612 C C . TYR A 1 202 ? 3.715 0.141 5.377 1.00 89.06 202 TYR A C 1
ATOM 1614 O O . TYR A 1 202 ? 4.339 0.166 4.315 1.00 89.06 202 TYR A O 1
ATOM 1622 N N . PHE A 1 203 ? 4.115 -0.594 6.420 1.00 91.50 203 PHE A N 1
ATOM 1623 C CA . PHE A 1 203 ? 5.365 -1.359 6.416 1.00 91.50 203 PHE A CA 1
ATOM 1624 C C . PHE A 1 203 ? 5.305 -2.513 5.417 1.00 91.50 203 PHE A C 1
ATOM 1626 O O . PHE A 1 203 ? 6.251 -2.701 4.653 1.00 91.50 203 PHE A O 1
ATOM 1633 N N . PHE A 1 204 ? 4.170 -3.213 5.343 1.00 92.38 204 PHE A N 1
ATOM 1634 C CA . PHE A 1 204 ? 3.939 -4.245 4.331 1.00 92.38 204 PHE A CA 1
ATOM 1635 C C . PHE A 1 204 ? 4.001 -3.667 2.911 1.00 92.38 204 PHE A C 1
ATOM 1637 O O . PHE A 1 204 ? 4.659 -4.236 2.046 1.00 92.38 204 PHE A O 1
ATOM 1644 N N . LYS A 1 205 ? 3.381 -2.505 2.660 1.00 88.44 205 LYS A N 1
ATOM 1645 C CA . LYS A 1 205 ? 3.383 -1.840 1.345 1.00 88.44 205 LYS A CA 1
ATOM 1646 C C . LYS A 1 205 ? 4.792 -1.423 0.919 1.00 88.44 205 LYS A C 1
ATOM 1648 O O . LYS A 1 205 ? 5.186 -1.683 -0.215 1.00 88.44 205 LYS A O 1
ATOM 1653 N N . VAL A 1 206 ? 5.537 -0.751 1.797 1.00 88.25 206 VAL A N 1
ATOM 1654 C CA . VAL A 1 206 ? 6.895 -0.275 1.481 1.00 88.25 206 VAL A CA 1
ATOM 1655 C C . VAL A 1 206 ? 7.843 -1.452 1.268 1.00 88.25 206 VAL A C 1
ATOM 1657 O O . VAL A 1 206 ? 8.611 -1.435 0.307 1.00 88.25 206 VAL A O 1
ATOM 1660 N N . SER A 1 207 ? 7.732 -2.491 2.101 1.00 91.31 207 SER A N 1
ATOM 1661 C CA . SER A 1 207 ? 8.516 -3.723 1.960 1.00 91.31 207 SER A CA 1
ATOM 1662 C C . SER A 1 207 ? 8.170 -4.457 0.667 1.00 91.31 207 SER A C 1
ATOM 1664 O O . SER A 1 207 ? 9.068 -4.830 -0.069 1.00 91.31 207 SER A O 1
ATOM 1666 N N . TRP A 1 208 ? 6.889 -4.565 0.310 1.00 90.06 208 TRP A N 1
ATOM 1667 C CA . TRP A 1 208 ? 6.451 -5.178 -0.947 1.00 90.06 208 TRP A CA 1
ATOM 1668 C C . TRP A 1 208 ? 6.983 -4.453 -2.192 1.00 90.06 208 TRP A C 1
ATOM 1670 O O . TRP A 1 208 ? 7.446 -5.073 -3.151 1.00 90.06 208 TRP A O 1
ATOM 1680 N N . LEU A 1 209 ? 6.907 -3.118 -2.191 1.00 86.25 209 LEU A N 1
ATOM 1681 C CA . LEU A 1 209 ? 7.329 -2.287 -3.319 1.00 86.25 209 LEU A CA 1
ATOM 1682 C C . LEU A 1 209 ? 8.855 -2.173 -3.450 1.00 86.25 209 LEU A C 1
ATOM 1684 O O . LEU A 1 209 ? 9.332 -1.841 -4.534 1.00 86.25 209 LEU A O 1
ATOM 1688 N N . MET A 1 210 ? 9.604 -2.408 -2.367 1.00 83.88 210 MET A N 1
ATOM 1689 C CA . MET A 1 210 ? 11.070 -2.307 -2.294 1.00 83.88 210 MET A CA 1
ATOM 1690 C C . MET A 1 210 ? 11.652 -1.048 -2.958 1.00 83.88 210 MET A C 1
ATOM 1692 O O . MET A 1 210 ? 12.689 -1.078 -3.617 1.00 83.88 210 MET A O 1
ATOM 1696 N N . GLN A 1 211 ? 10.972 0.088 -2.793 1.00 70.69 211 GLN A N 1
ATOM 1697 C CA . GLN A 1 211 ? 11.419 1.372 -3.349 1.00 70.69 211 GLN A CA 1
ATOM 1698 C C . GLN A 1 211 ? 12.588 1.981 -2.565 1.00 70.69 211 GLN A C 1
ATOM 1700 O O . GLN A 1 211 ? 13.309 2.827 -3.097 1.00 70.69 211 GLN A O 1
ATOM 1705 N N . SER A 1 212 ? 12.769 1.576 -1.306 1.00 77.19 212 SER A N 1
ATOM 1706 C CA . SER A 1 212 ? 13.885 1.975 -0.455 1.00 77.19 212 SER A CA 1
ATOM 1707 C C . SER A 1 212 ? 14.753 0.763 -0.103 1.00 77.19 212 SER A C 1
ATOM 1709 O O . SER A 1 212 ? 14.221 -0.326 0.102 1.00 77.19 212 SER A O 1
ATOM 1711 N N . PRO A 1 213 ? 16.083 0.940 0.007 1.00 83.81 213 PRO A N 1
ATOM 1712 C CA . PRO A 1 213 ? 16.993 -0.142 0.391 1.00 83.81 213 PRO A CA 1
ATOM 1713 C C . PRO A 1 213 ? 16.823 -0.575 1.855 1.00 83.81 213 PRO A C 1
ATOM 1715 O O . PRO A 1 213 ? 17.318 -1.623 2.250 1.00 83.81 213 PRO A O 1
ATOM 1718 N N . GLU A 1 214 ? 16.150 0.247 2.662 1.00 89.81 214 GLU A N 1
ATOM 1719 C CA . GLU A 1 214 ? 15.900 0.026 4.083 1.00 89.81 214 GLU A CA 1
ATOM 1720 C C . GLU A 1 214 ? 14.451 0.426 4.392 1.00 89.81 214 GLU A C 1
ATOM 1722 O O . GLU A 1 214 ? 13.945 1.423 3.854 1.00 89.81 214 GLU A O 1
ATOM 1727 N N . VAL A 1 215 ? 13.778 -0.346 5.244 1.00 90.62 215 VAL A N 1
ATOM 1728 C CA . VAL A 1 215 ? 12.413 -0.062 5.703 1.00 90.62 215 VAL A CA 1
ATOM 1729 C C . VAL A 1 215 ? 12.476 0.954 6.848 1.00 90.62 215 VAL A C 1
ATOM 1731 O O . VAL A 1 215 ? 13.230 0.751 7.798 1.00 90.62 215 VAL A O 1
ATOM 1734 N N . PRO A 1 216 ? 11.726 2.066 6.792 1.00 89.38 216 PRO A N 1
ATOM 1735 C CA . PRO A 1 216 ? 11.768 3.071 7.846 1.00 89.38 216 PRO A CA 1
ATOM 1736 C C . PRO A 1 216 ? 11.048 2.597 9.115 1.00 89.38 216 PRO A C 1
ATOM 1738 O O . PRO A 1 216 ? 9.894 2.184 9.048 1.00 89.38 216 PRO A O 1
ATOM 1741 N N . MET A 1 217 ? 11.705 2.737 10.263 1.00 89.75 217 MET A N 1
ATOM 1742 C CA . MET A 1 217 ? 11.181 2.491 11.609 1.00 89.75 217 MET A CA 1
ATOM 1743 C C . MET A 1 217 ? 11.101 3.808 12.381 1.00 89.75 217 MET A C 1
ATOM 1745 O O . MET A 1 217 ? 11.994 4.647 12.283 1.00 89.75 217 MET A O 1
ATOM 1749 N N . PHE A 1 218 ? 10.032 4.008 13.149 1.00 85.69 218 PHE A N 1
ATOM 1750 C CA . PHE A 1 218 ? 9.786 5.274 13.840 1.00 85.69 218 PHE A CA 1
ATOM 1751 C C . PHE A 1 218 ? 10.217 5.209 15.303 1.00 85.69 218 PHE A C 1
ATOM 1753 O O . PHE A 1 218 ? 9.612 4.495 16.101 1.00 85.69 218 PHE A O 1
ATOM 1760 N N . GLY A 1 219 ? 11.223 6.010 15.660 1.00 84.12 219 GLY A N 1
ATOM 1761 C CA . GLY A 1 219 ? 11.839 5.955 16.985 1.00 84.12 219 GLY A CA 1
ATOM 1762 C C . GLY A 1 219 ? 12.736 4.723 17.174 1.00 84.12 219 GLY A C 1
ATOM 1763 O O . GLY A 1 219 ? 13.004 4.006 16.211 1.00 84.12 219 GLY A O 1
ATOM 1764 N N . PRO A 1 220 ? 13.186 4.459 18.413 1.00 84.75 220 PRO A N 1
ATOM 1765 C CA . PRO A 1 220 ? 14.214 3.455 18.687 1.00 84.75 220 PRO A CA 1
ATOM 1766 C C . PRO A 1 220 ? 13.723 2.009 18.553 1.00 84.75 220 PRO A C 1
ATOM 1768 O O . PRO A 1 220 ? 14.524 1.096 18.671 1.00 84.75 220 PRO A O 1
ATOM 1771 N N . GLY A 1 221 ? 12.416 1.781 18.390 1.00 88.06 221 GLY A N 1
ATOM 1772 C CA . GLY A 1 221 ? 11.847 0.449 18.186 1.00 88.06 221 GLY A CA 1
ATOM 1773 C C . GLY A 1 221 ? 11.800 -0.464 19.417 1.00 88.06 221 GLY A C 1
ATOM 1774 O O . GLY A 1 221 ? 11.187 -1.519 19.347 1.00 88.06 221 GLY A O 1
ATOM 1775 N N . THR A 1 222 ? 12.363 -0.057 20.559 1.00 90.38 222 THR A N 1
ATOM 1776 C CA . THR A 1 222 ? 12.469 -0.868 21.791 1.00 90.38 222 THR A CA 1
ATOM 1777 C C . THR A 1 222 ? 11.175 -0.994 22.601 1.00 90.38 222 THR A C 1
ATOM 1779 O O . THR A 1 222 ? 11.177 -1.514 23.716 1.00 90.38 222 THR A O 1
ATOM 1782 N N . ASN A 1 223 ? 10.065 -0.464 22.093 1.00 91.56 223 ASN A N 1
ATOM 1783 C CA . ASN A 1 223 ? 8.782 -0.474 22.777 1.00 91.56 223 ASN A CA 1
ATOM 1784 C C . ASN A 1 223 ? 7.995 -1.756 22.488 1.00 91.56 223 ASN A C 1
ATOM 1786 O O . ASN A 1 223 ? 7.882 -2.164 21.334 1.00 91.56 223 ASN A O 1
ATOM 1790 N N . ASN A 1 224 ? 7.398 -2.337 23.531 1.00 92.00 224 ASN A N 1
ATOM 1791 C CA . ASN A 1 224 ? 6.565 -3.532 23.407 1.00 92.00 224 ASN A CA 1
ATOM 1792 C C . ASN A 1 224 ? 5.152 -3.150 22.969 1.00 92.00 224 ASN A C 1
ATOM 1794 O O . ASN A 1 224 ? 4.472 -2.367 23.646 1.00 92.00 224 ASN A O 1
ATOM 1798 N N . ILE A 1 225 ? 4.707 -3.727 21.854 1.00 93.12 225 ILE A N 1
ATOM 1799 C CA . ILE A 1 225 ? 3.406 -3.426 21.262 1.00 93.12 225 ILE A CA 1
ATOM 1800 C C . ILE A 1 225 ? 2.465 -4.616 21.488 1.00 93.12 225 ILE A C 1
ATOM 1802 O O . ILE A 1 225 ? 2.641 -5.649 20.852 1.00 93.12 225 ILE A O 1
ATOM 1806 N N . PRO A 1 226 ? 1.433 -4.488 22.343 1.00 93.62 226 PRO A N 1
ATOM 1807 C CA . PRO A 1 226 ? 0.419 -5.524 22.486 1.00 93.62 226 PRO A CA 1
ATOM 1808 C C . PRO A 1 226 ? -0.465 -5.574 21.238 1.00 93.62 226 PRO A C 1
ATOM 1810 O O . PRO A 1 226 ? -1.102 -4.574 20.883 1.00 93.62 226 PRO A O 1
ATOM 1813 N N . MET A 1 227 ? -0.544 -6.737 20.600 1.00 94.62 227 MET A N 1
ATOM 1814 C CA . MET A 1 227 ? -1.241 -6.933 19.330 1.00 94.62 227 MET A CA 1
ATOM 1815 C C . MET A 1 227 ? -2.329 -8.001 19.432 1.00 94.62 227 MET A C 1
ATOM 1817 O O . MET A 1 227 ? -2.446 -8.697 20.437 1.00 94.62 227 MET A O 1
ATOM 1821 N N . ILE A 1 228 ? -3.196 -8.073 18.423 1.00 94.88 228 ILE A N 1
ATOM 1822 C CA . ILE A 1 228 ? -4.125 -9.190 18.256 1.00 94.88 228 ILE A CA 1
ATOM 1823 C C . ILE A 1 228 ? -4.535 -9.357 16.793 1.00 94.88 228 ILE A C 1
ATOM 1825 O O . ILE A 1 228 ? -4.885 -8.385 16.118 1.00 94.88 228 ILE A O 1
ATOM 1829 N N . HIS A 1 229 ? -4.556 -10.599 16.319 1.00 95.50 229 HIS A N 1
ATOM 1830 C CA . HIS A 1 229 ? -5.076 -10.909 14.998 1.00 95.50 229 HIS A CA 1
ATOM 1831 C C . HIS A 1 229 ? -6.601 -10.706 14.941 1.00 95.50 229 HIS A C 1
ATOM 1833 O O . HIS A 1 229 ? -7.341 -11.052 15.868 1.00 95.50 229 HIS A O 1
ATOM 1839 N N . VAL A 1 230 ? -7.111 -10.140 13.847 1.00 94.00 230 VAL A N 1
ATOM 1840 C CA . VAL A 1 230 ? -8.524 -9.743 13.739 1.00 94.00 230 VAL A CA 1
ATOM 1841 C C . VAL A 1 230 ? -9.496 -10.932 13.808 1.00 94.00 230 VAL A C 1
ATOM 1843 O O . VAL A 1 230 ? -10.601 -10.792 14.339 1.00 94.00 230 VAL A O 1
ATOM 1846 N N . HIS A 1 231 ? -9.080 -12.115 13.343 1.00 93.50 231 HIS A N 1
ATOM 1847 C CA . HIS A 1 231 ? -9.872 -13.342 13.473 1.00 93.50 231 HIS A CA 1
ATOM 1848 C C . HIS A 1 231 ? -9.923 -13.853 14.914 1.00 93.50 231 HIS A C 1
ATOM 1850 O O . HIS A 1 231 ? -10.993 -14.236 15.386 1.00 93.50 231 HIS A O 1
ATOM 1856 N N . ASP A 1 232 ? -8.808 -13.783 15.641 1.00 94.44 232 ASP A N 1
ATOM 1857 C CA . ASP A 1 232 ? -8.757 -14.192 17.048 1.00 94.44 232 ASP A CA 1
ATOM 1858 C C . ASP A 1 232 ? -9.615 -13.266 17.910 1.00 94.44 232 ASP A C 1
ATOM 1860 O O . 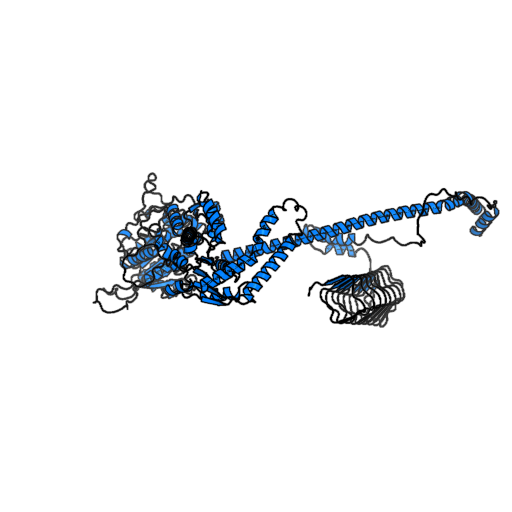ASP A 1 232 ? -10.385 -13.718 18.762 1.00 94.44 232 ASP A O 1
ATOM 1864 N N . LEU A 1 233 ? -9.597 -11.963 17.607 1.00 94.81 233 LEU A N 1
ATOM 1865 C CA . LEU A 1 233 ? -10.508 -10.996 18.213 1.00 94.81 233 LEU A CA 1
ATOM 1866 C C . LEU A 1 233 ? -11.982 -11.365 17.978 1.00 94.81 233 LEU A C 1
ATOM 1868 O O . LEU A 1 233 ? -12.797 -11.290 18.904 1.00 94.81 233 LEU A O 1
ATOM 1872 N N . ALA A 1 234 ? -12.335 -11.782 16.761 1.00 94.12 234 ALA A N 1
ATOM 1873 C CA . ALA A 1 234 ? -13.686 -12.232 16.441 1.00 94.12 234 ALA A CA 1
ATOM 1874 C C . ALA A 1 234 ? -14.058 -13.526 17.191 1.00 94.12 234 ALA A C 1
ATOM 1876 O O . ALA A 1 234 ? -15.164 -13.617 17.736 1.00 94.12 234 ALA A O 1
ATOM 1877 N N . GLY A 1 235 ? -13.124 -14.476 17.305 1.00 93.00 235 GLY A N 1
ATOM 1878 C CA . GLY A 1 235 ? -13.269 -15.699 18.099 1.00 93.00 235 GLY A CA 1
ATOM 1879 C C . GLY A 1 235 ? -13.501 -15.419 19.588 1.00 93.00 235 GLY A C 1
ATOM 1880 O O . GLY A 1 235 ? -14.371 -16.033 20.216 1.00 93.00 235 GLY A O 1
ATOM 1881 N N . ILE A 1 236 ? -12.807 -14.425 20.151 1.00 93.38 236 ILE A N 1
ATOM 1882 C CA . ILE A 1 236 ? -13.022 -13.958 21.529 1.00 93.38 236 ILE A CA 1
ATOM 1883 C C . ILE A 1 236 ? -14.429 -13.378 21.683 1.00 93.38 236 ILE A C 1
ATOM 1885 O O . ILE A 1 236 ? -15.143 -13.736 22.621 1.00 93.38 236 ILE A O 1
ATOM 1889 N N . ILE A 1 237 ? -14.871 -12.514 20.763 1.00 94.06 237 ILE A N 1
ATOM 1890 C CA . ILE A 1 237 ? -16.222 -11.929 20.796 1.00 94.06 237 ILE A CA 1
ATOM 1891 C C . ILE A 1 237 ? -17.292 -13.027 20.705 1.00 94.06 237 ILE A C 1
ATOM 1893 O O . ILE A 1 237 ? -18.254 -13.014 21.481 1.00 94.06 237 ILE A O 1
ATOM 1897 N N . GLN A 1 238 ? -17.116 -14.001 19.812 1.00 92.94 238 GLN A N 1
ATOM 1898 C CA . GLN A 1 238 ? -18.005 -15.153 19.664 1.00 92.94 238 GLN A CA 1
ATOM 1899 C C . GLN A 1 238 ? -18.091 -15.955 20.975 1.00 92.94 238 GLN A C 1
ATOM 1901 O O . GLN A 1 238 ? -19.195 -16.181 21.489 1.00 92.94 238 GLN A O 1
ATOM 1906 N N . ASN A 1 239 ? -16.953 -16.247 21.608 1.00 91.06 239 ASN A N 1
ATOM 1907 C CA . ASN A 1 239 ? -16.901 -16.920 22.907 1.00 91.06 239 ASN A CA 1
ATOM 1908 C C . ASN A 1 239 ? -17.559 -16.104 24.031 1.00 91.06 239 ASN A C 1
ATOM 1910 O O . ASN A 1 239 ? -18.240 -16.669 24.889 1.00 91.06 239 ASN A O 1
ATOM 1914 N N . LEU A 1 240 ? -17.437 -14.773 24.032 1.00 91.06 240 LEU A N 1
ATOM 1915 C CA . LEU A 1 240 ? -18.123 -13.912 25.005 1.00 91.06 240 LEU A CA 1
ATOM 1916 C C . LEU A 1 240 ? -19.649 -13.978 24.860 1.00 91.06 240 LEU A C 1
ATOM 1918 O O . LEU A 1 240 ? -20.366 -14.024 25.870 1.00 91.06 240 LEU A O 1
ATOM 1922 N N . ILE A 1 241 ? -20.148 -14.025 23.623 1.00 90.94 241 ILE A N 1
ATOM 1923 C CA . ILE A 1 241 ? -21.581 -14.130 23.318 1.00 90.94 241 ILE A CA 1
ATOM 1924 C C . ILE A 1 241 ? -22.154 -15.475 23.794 1.00 90.94 241 ILE A C 1
ATOM 1926 O O . ILE A 1 241 ? -23.301 -15.528 24.274 1.00 90.94 241 ILE A O 1
ATOM 1930 N N . VAL A 1 242 ? -21.374 -16.550 23.666 1.00 88.25 242 VAL A N 1
ATOM 1931 C CA . VAL A 1 242 ? -21.760 -17.916 24.047 1.00 88.25 242 VAL A CA 1
ATOM 1932 C C . VAL A 1 242 ? -21.608 -18.133 25.558 1.00 88.25 242 VAL A C 1
ATOM 1934 O O . VAL A 1 242 ? -22.610 -18.363 26.242 1.00 88.25 242 VAL A O 1
ATOM 1937 N N . ASN A 1 243 ? -20.397 -17.967 26.096 1.00 87.00 243 ASN A N 1
ATOM 1938 C CA . ASN A 1 243 ? -20.021 -18.383 27.454 1.00 87.00 243 ASN A CA 1
ATOM 1939 C C . ASN A 1 243 ? -20.421 -17.383 28.547 1.00 87.00 243 ASN A C 1
ATOM 1941 O O . ASN A 1 243 ? -20.615 -17.770 29.700 1.00 87.00 243 ASN A O 1
ATOM 1945 N N . LYS A 1 244 ? -20.587 -16.096 28.205 1.00 88.12 244 LYS A N 1
ATOM 1946 C CA . LYS A 1 244 ? -21.053 -15.032 29.119 1.00 88.12 244 LYS A CA 1
ATOM 1947 C C . LYS A 1 244 ? -20.279 -14.992 30.450 1.00 88.12 244 LYS A C 1
ATOM 1949 O O . LYS A 1 244 ? -20.885 -15.173 31.516 1.00 88.12 244 LYS A O 1
ATOM 1954 N N . PRO A 1 245 ? -18.971 -14.679 30.440 1.00 87.25 245 PRO A N 1
ATOM 1955 C CA . PRO A 1 245 ? -18.147 -14.733 31.643 1.00 87.25 245 PRO A CA 1
ATOM 1956 C C . PRO A 1 245 ? -18.605 -13.766 32.748 1.00 87.25 245 PRO A C 1
ATOM 1958 O O . PRO A 1 245 ? -19.369 -12.803 32.541 1.00 87.25 245 PRO A O 1
ATOM 1961 N N . LYS A 1 246 ? -18.141 -14.052 33.972 1.00 86.31 246 LYS A N 1
ATOM 1962 C CA . LYS A 1 246 ? -18.438 -13.245 35.166 1.00 86.31 246 LYS A CA 1
ATOM 1963 C C . LYS A 1 246 ? -17.732 -11.891 35.113 1.00 86.31 246 LYS A C 1
ATOM 1965 O O . LYS A 1 246 ? -18.373 -10.876 35.403 1.00 86.31 246 LYS A O 1
ATOM 1970 N N . THR A 1 247 ? -16.458 -11.882 34.732 1.00 87.62 247 THR A N 1
ATOM 1971 C CA . THR A 1 247 ? -15.664 -10.674 34.487 1.00 87.62 247 THR A CA 1
ATOM 1972 C C . THR A 1 247 ? -16.288 -9.870 33.347 1.00 87.62 247 THR A C 1
ATOM 1974 O O . THR A 1 247 ? -16.800 -10.423 32.377 1.00 87.62 247 THR A O 1
ATOM 1977 N N . LYS A 1 248 ? -16.369 -8.546 33.526 1.00 91.12 248 LYS A N 1
ATOM 1978 C CA . LYS A 1 248 ? -17.008 -7.624 32.563 1.00 91.12 248 LYS A CA 1
ATOM 1979 C C . LYS A 1 248 ? -16.009 -6.823 31.744 1.00 91.12 248 LYS A C 1
ATOM 1981 O O . LYS A 1 248 ? -16.412 -6.188 30.779 1.00 91.12 248 LYS A O 1
ATOM 1986 N N . TYR A 1 249 ? -14.750 -6.832 32.157 1.00 93.25 249 TYR A N 1
ATOM 1987 C CA . TYR A 1 249 ? -13.641 -6.239 31.434 1.00 93.25 249 TYR A CA 1
ATOM 1988 C C . TYR A 1 249 ? -12.776 -7.390 30.938 1.00 93.25 249 TYR A C 1
ATOM 1990 O O . TYR A 1 249 ? -12.496 -8.280 31.736 1.00 93.25 249 TYR A O 1
ATOM 1998 N N . VAL A 1 250 ? -12.446 -7.386 29.654 1.00 92.94 250 VAL A N 1
ATOM 1999 C CA . VAL A 1 250 ? -11.705 -8.450 28.975 1.00 92.94 250 VAL A CA 1
ATOM 2000 C C . VAL A 1 250 ? -10.579 -7.805 28.188 1.00 92.94 250 VAL A C 1
ATOM 2002 O O . VAL A 1 250 ? -10.815 -6.828 27.471 1.00 92.94 250 VAL A O 1
ATOM 2005 N N . LEU A 1 251 ? -9.372 -8.335 28.323 1.00 93.81 251 LEU A N 1
ATOM 2006 C CA . LEU A 1 251 ? -8.214 -7.878 27.565 1.00 93.81 251 LEU A CA 1
ATOM 2007 C C . LEU A 1 251 ? -7.949 -8.819 26.392 1.00 93.81 251 LEU A C 1
ATOM 2009 O O . LEU A 1 251 ? -7.672 -9.987 26.623 1.00 93.81 251 LEU A O 1
ATOM 2013 N N . ALA A 1 252 ? -8.049 -8.319 25.160 1.00 94.56 252 ALA A N 1
ATOM 2014 C CA . ALA A 1 252 ? -7.893 -9.099 23.934 1.00 94.56 252 ALA A CA 1
ATOM 2015 C C . ALA A 1 252 ? -6.546 -8.783 23.268 1.00 94.56 252 ALA A C 1
ATOM 2017 O O . ALA A 1 252 ? -6.448 -7.852 22.468 1.00 94.56 252 ALA A O 1
ATOM 2018 N N . VAL A 1 253 ? -5.519 -9.534 23.660 1.00 93.56 253 VAL A N 1
ATOM 2019 C CA . VAL A 1 253 ? -4.128 -9.443 23.186 1.00 93.56 253 VAL A CA 1
ATOM 2020 C C . VAL A 1 253 ? -3.624 -10.875 22.959 1.00 93.56 253 VAL A C 1
ATOM 2022 O O . VAL A 1 253 ? -4.106 -11.784 23.638 1.00 93.56 253 VAL A O 1
ATOM 2025 N N . ASP A 1 254 ? -2.729 -11.079 21.997 1.00 91.94 254 ASP A N 1
ATOM 2026 C CA . ASP A 1 254 ? -2.021 -12.349 21.790 1.00 91.94 254 ASP A CA 1
ATOM 2027 C C . ASP A 1 254 ? -0.932 -12.586 22.861 1.00 91.94 254 ASP A C 1
ATOM 2029 O O . ASP A 1 254 ? -0.748 -11.777 23.777 1.00 91.94 254 ASP A O 1
ATOM 2033 N N . GLU A 1 255 ? -0.243 -13.730 22.814 1.00 89.25 255 GLU A N 1
ATOM 2034 C CA . GLU A 1 255 ? 0.820 -14.040 23.785 1.00 89.25 255 GLU A CA 1
ATOM 2035 C C . GLU A 1 255 ? 2.164 -13.381 23.443 1.00 89.25 255 GLU A C 1
ATOM 2037 O O . GLU A 1 255 ? 3.131 -13.496 24.206 1.00 89.25 255 GLU A O 1
ATOM 2042 N N . SER A 1 256 ? 2.229 -12.675 22.314 1.00 89.56 256 SER A N 1
ATOM 2043 C CA . SER A 1 256 ? 3.468 -12.115 21.805 1.00 89.56 256 SER A CA 1
ATOM 2044 C C . SER A 1 256 ? 3.954 -10.940 22.646 1.00 89.56 256 SER A C 1
ATOM 2046 O O . SER A 1 256 ? 3.191 -10.148 23.205 1.00 89.56 256 SER A O 1
ATOM 2048 N N . ARG A 1 257 ? 5.277 -10.832 22.754 1.00 88.44 257 ARG A N 1
ATOM 2049 C CA . ARG A 1 257 ? 5.960 -9.747 23.471 1.00 88.44 257 ARG A CA 1
ATOM 2050 C C . ARG A 1 257 ? 6.992 -9.088 22.575 1.00 88.44 257 ARG A C 1
ATOM 2052 O O . ARG A 1 257 ? 8.113 -8.837 23.002 1.00 88.44 257 ARG A O 1
ATOM 2059 N N . ASN A 1 258 ? 6.608 -8.857 21.325 1.00 92.62 258 ASN A N 1
ATOM 2060 C CA . ASN A 1 258 ? 7.528 -8.321 20.343 1.00 92.62 258 ASN A CA 1
ATOM 2061 C C . ASN A 1 258 ? 7.684 -6.808 20.474 1.00 92.62 258 ASN A C 1
ATOM 2063 O O . ASN A 1 258 ? 6.730 -6.062 20.742 1.00 92.62 258 A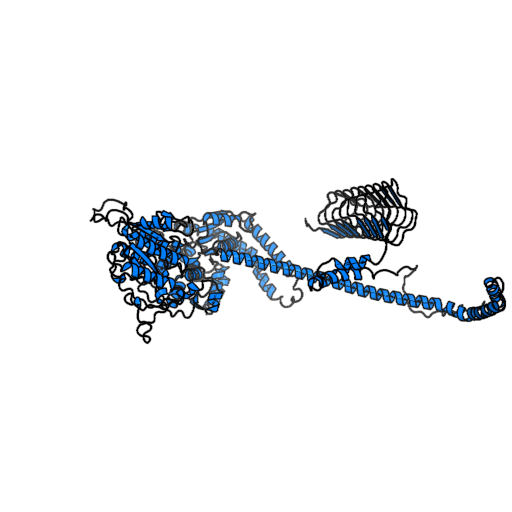SN A O 1
ATOM 2067 N N . THR A 1 259 ? 8.916 -6.367 20.253 1.00 94.62 259 THR A N 1
ATOM 2068 C CA . THR A 1 259 ? 9.242 -4.951 20.103 1.00 94.62 259 THR A CA 1
ATOM 2069 C C . THR A 1 259 ? 8.841 -4.455 18.712 1.00 94.62 259 THR A C 1
ATOM 2071 O O . THR A 1 259 ? 8.698 -5.239 17.769 1.00 94.62 259 THR A O 1
ATOM 2074 N N . LEU A 1 260 ? 8.666 -3.141 18.544 1.00 94.50 260 LEU A N 1
ATOM 2075 C CA . LEU A 1 260 ? 8.413 -2.559 17.220 1.00 94.50 260 LEU A CA 1
ATOM 2076 C C . LEU A 1 260 ? 9.543 -2.879 16.227 1.00 94.50 260 LEU A C 1
ATOM 2078 O O . LEU A 1 260 ? 9.267 -3.112 15.050 1.00 94.50 260 LEU A O 1
ATOM 2082 N N . GLU A 1 261 ? 10.794 -2.904 16.694 1.00 94.69 261 GLU A N 1
ATOM 2083 C CA . GLU A 1 261 ? 11.952 -3.288 15.882 1.00 94.69 261 GLU A CA 1
ATOM 2084 C C . GLU A 1 261 ? 11.828 -4.727 15.372 1.00 94.69 261 GLU A C 1
ATOM 2086 O O . GLU A 1 261 ? 11.910 -4.941 14.166 1.00 94.69 261 GLU A O 1
ATOM 2091 N N . GLU A 1 262 ? 11.548 -5.694 16.252 1.00 95.56 262 GLU A N 1
ATOM 2092 C CA . GLU A 1 262 ? 11.359 -7.103 15.873 1.00 95.56 262 GLU A CA 1
ATOM 2093 C C . GLU A 1 262 ? 10.239 -7.280 14.845 1.00 95.56 262 GLU A C 1
ATOM 2095 O O . GLU A 1 262 ? 10.398 -8.020 13.874 1.00 95.56 262 GLU A O 1
ATOM 2100 N N . ILE A 1 263 ? 9.123 -6.567 15.022 1.00 95.19 263 ILE A N 1
ATOM 2101 C CA . ILE A 1 263 ? 7.985 -6.620 14.098 1.00 95.19 263 ILE A CA 1
ATOM 2102 C C . ILE A 1 263 ? 8.393 -6.102 12.715 1.00 95.19 263 ILE A C 1
ATOM 2104 O O . ILE A 1 263 ? 8.170 -6.775 11.708 1.00 95.19 263 ILE A O 1
ATOM 2108 N N . ILE A 1 264 ? 8.993 -4.909 12.642 1.00 95.00 264 ILE A N 1
ATOM 2109 C CA . ILE A 1 264 ? 9.379 -4.301 11.359 1.00 95.00 264 ILE A CA 1
ATOM 2110 C C . ILE A 1 264 ? 10.504 -5.102 10.697 1.00 95.00 264 ILE A C 1
ATOM 2112 O O . ILE A 1 264 ? 10.492 -5.264 9.475 1.00 95.00 264 ILE A O 1
ATOM 2116 N N . GLN A 1 265 ? 11.447 -5.625 11.478 1.00 95.69 265 GLN A N 1
ATOM 2117 C CA . GLN A 1 265 ? 12.527 -6.469 10.981 1.00 95.69 265 GLN A CA 1
ATOM 2118 C C . GLN A 1 265 ? 11.972 -7.765 10.380 1.00 95.69 265 GLN A C 1
ATOM 2120 O O . GLN A 1 265 ? 12.290 -8.070 9.234 1.00 95.69 265 GLN A O 1
ATOM 2125 N N . ALA A 1 266 ? 11.046 -8.446 11.061 1.00 95.81 266 ALA A N 1
ATOM 2126 C CA . ALA A 1 266 ? 10.393 -9.645 10.534 1.00 95.81 266 ALA A CA 1
ATOM 2127 C C . ALA A 1 266 ? 9.621 -9.377 9.226 1.00 95.81 266 ALA A C 1
ATOM 2129 O O . ALA A 1 266 ? 9.692 -10.173 8.283 1.00 95.81 266 ALA A O 1
ATOM 2130 N N . ILE A 1 267 ? 8.937 -8.227 9.121 1.00 94.69 267 ILE A N 1
ATOM 2131 C CA . ILE A 1 267 ? 8.294 -7.788 7.867 1.00 94.69 267 ILE A CA 1
ATOM 2132 C C . ILE A 1 267 ? 9.355 -7.565 6.777 1.00 94.69 267 ILE A C 1
ATOM 2134 O O . ILE A 1 267 ? 9.180 -8.011 5.642 1.00 94.69 267 ILE A O 1
ATOM 2138 N N . SER A 1 268 ? 10.460 -6.893 7.107 1.00 94.69 268 SER A N 1
ATOM 2139 C CA . SER A 1 268 ? 11.541 -6.589 6.165 1.00 94.69 268 SER A CA 1
ATOM 2140 C C . SER A 1 268 ? 12.245 -7.850 5.659 1.00 94.69 268 SER A C 1
ATOM 2142 O O . SER A 1 268 ? 12.521 -7.940 4.467 1.00 94.69 268 SER A O 1
ATOM 2144 N N . ASP A 1 269 ? 12.485 -8.844 6.514 1.00 93.44 269 ASP A N 1
ATOM 2145 C CA . ASP A 1 269 ? 13.146 -10.107 6.148 1.00 93.44 269 ASP A CA 1
ATOM 2146 C C . ASP A 1 269 ? 12.260 -10.999 5.264 1.00 93.44 269 ASP A C 1
ATOM 2148 O O . ASP A 1 269 ? 12.732 -11.688 4.345 1.00 93.44 269 ASP A O 1
ATOM 2152 N N . THR A 1 270 ? 10.950 -10.966 5.513 1.00 92.19 270 THR A N 1
ATOM 2153 C CA . THR A 1 270 ? 9.989 -11.822 4.808 1.00 92.19 270 THR A CA 1
ATOM 2154 C C . THR A 1 270 ? 9.536 -11.206 3.486 1.00 92.19 270 THR A C 1
ATOM 2156 O O . THR A 1 270 ? 9.494 -11.897 2.467 1.00 92.19 270 THR A O 1
ATOM 2159 N N . LEU A 1 271 ? 9.221 -9.908 3.474 1.00 90.56 271 LEU A N 1
ATOM 2160 C CA . LEU A 1 271 ? 8.670 -9.211 2.307 1.00 90.56 271 LEU A CA 1
ATOM 2161 C C . LEU A 1 271 ? 9.643 -8.257 1.622 1.00 90.56 271 LEU A C 1
ATOM 2163 O O . LEU A 1 271 ? 9.465 -7.981 0.439 1.00 90.56 271 LEU A O 1
ATOM 2167 N N . GLY A 1 272 ? 10.603 -7.701 2.351 1.00 89.69 272 GLY A N 1
ATOM 2168 C CA . GLY A 1 272 ? 11.378 -6.542 1.925 1.00 89.69 272 GLY A CA 1
ATOM 2169 C C . GLY A 1 272 ? 12.873 -6.815 1.729 1.00 89.69 272 GLY A C 1
ATOM 2170 O O . GLY A 1 272 ? 13.277 -7.932 1.402 1.00 89.69 272 GLY A O 1
ATOM 2171 N N . PRO A 1 273 ? 13.714 -5.777 1.895 1.00 86.44 273 PRO A N 1
ATOM 2172 C CA . PRO A 1 273 ? 15.160 -5.863 1.694 1.00 86.44 273 PRO A CA 1
ATOM 2173 C C . PRO A 1 273 ? 15.933 -6.472 2.883 1.00 86.44 273 PRO A C 1
ATOM 2175 O O . PRO A 1 273 ? 17.158 -6.562 2.813 1.00 86.44 273 PRO A O 1
ATOM 2178 N N . GLY A 1 274 ? 15.265 -6.828 3.986 1.00 90.00 274 GLY A N 1
ATOM 2179 C CA . GLY A 1 274 ? 15.885 -7.362 5.209 1.00 90.00 274 GLY A CA 1
ATOM 2180 C C . GLY A 1 274 ? 16.645 -6.340 6.063 1.00 90.00 274 GLY A C 1
ATOM 2181 O O . GLY A 1 274 ? 17.341 -6.694 7.011 1.00 90.00 274 GLY A O 1
ATOM 2182 N N . LYS A 1 275 ? 16.550 -5.046 5.734 1.00 91.06 275 LYS A N 1
ATOM 2183 C CA . LYS A 1 275 ? 17.200 -3.958 6.483 1.00 91.06 275 LYS A CA 1
ATOM 2184 C C . LYS A 1 275 ? 16.185 -2.932 6.953 1.00 91.06 275 LYS A C 1
ATOM 2186 O O . LYS A 1 275 ? 15.230 -2.624 6.233 1.00 91.06 275 LYS A O 1
ATOM 2191 N N . VAL A 1 276 ? 16.420 -2.376 8.135 1.00 93.00 276 VAL A N 1
ATOM 2192 C CA . VAL A 1 276 ? 15.563 -1.377 8.779 1.00 93.00 276 VAL A CA 1
ATOM 2193 C C . VAL A 1 276 ? 16.391 -0.144 9.132 1.00 93.00 276 VAL A C 1
ATOM 2195 O O . VAL A 1 276 ? 17.571 -0.246 9.464 1.00 93.00 276 VAL A O 1
ATOM 2198 N N . LYS A 1 277 ? 15.776 1.036 9.038 1.00 91.56 277 LYS A N 1
ATOM 2199 C CA . LYS A 1 277 ? 16.401 2.320 9.355 1.00 91.56 277 LYS A CA 1
ATOM 2200 C C . LYS A 1 277 ? 15.561 3.107 10.345 1.00 91.56 277 LYS A C 1
ATOM 2202 O O . LYS A 1 277 ? 14.415 3.443 10.053 1.00 91.56 277 LYS A O 1
ATOM 2207 N N . GLU A 1 278 ? 16.169 3.497 11.457 1.00 90.81 278 GLU A N 1
ATOM 2208 C CA . GLU A 1 278 ? 15.563 4.435 12.397 1.00 90.81 278 GLU A CA 1
ATOM 2209 C C . GLU A 1 278 ? 15.365 5.821 11.756 1.00 90.81 278 GLU A C 1
ATOM 2211 O O . GLU A 1 278 ? 16.283 6.416 11.177 1.00 90.81 278 GLU A O 1
ATOM 2216 N N . LEU A 1 279 ? 14.149 6.346 11.881 1.00 86.19 279 LEU A N 1
ATOM 2217 C CA . LEU A 1 279 ? 13.775 7.705 11.517 1.00 86.19 279 LEU A CA 1
ATOM 2218 C C . LEU A 1 279 ? 13.481 8.539 12.759 1.00 86.19 279 LEU A C 1
ATOM 2220 O O . LEU A 1 279 ? 12.805 8.100 13.695 1.00 86.19 279 LEU A O 1
ATOM 2224 N N . THR A 1 280 ? 13.912 9.800 12.708 1.00 83.62 280 THR A N 1
ATOM 2225 C CA . THR A 1 280 ? 13.541 10.782 13.725 1.00 83.62 280 THR A CA 1
ATOM 2226 C C . THR A 1 280 ? 12.064 11.162 13.597 1.00 83.62 280 THR A C 1
ATOM 2228 O O . THR A 1 280 ? 11.472 11.082 12.519 1.00 83.62 280 THR A O 1
ATOM 2231 N N . GLU A 1 281 ? 11.451 11.640 14.684 1.00 72.88 281 GLU A N 1
ATOM 2232 C CA . GLU A 1 281 ? 10.040 12.061 14.669 1.00 72.88 281 GLU A CA 1
ATOM 2233 C C . GLU A 1 281 ? 9.750 13.153 13.627 1.00 72.88 281 GLU A C 1
ATOM 2235 O O . GLU A 1 281 ? 8.673 13.192 13.034 1.00 72.88 281 GLU A O 1
ATOM 2240 N N . GLN A 1 282 ? 10.712 14.048 13.389 1.00 77.25 282 GLN A N 1
ATOM 2241 C CA . GLN A 1 282 ? 10.557 15.124 12.411 1.00 77.25 282 GLN A CA 1
ATOM 2242 C C . GLN A 1 282 ? 10.498 14.567 10.988 1.00 77.25 282 GLN A C 1
ATOM 2244 O O . GLN A 1 282 ? 9.653 14.995 10.197 1.00 77.25 282 GLN A O 1
ATOM 2249 N N . ASP A 1 283 ? 11.338 13.574 10.693 1.00 80.62 283 ASP A N 1
ATOM 2250 C CA . ASP A 1 283 ? 11.359 12.892 9.399 1.00 80.62 283 ASP A CA 1
ATOM 2251 C C . ASP A 1 283 ? 10.084 12.062 9.197 1.00 80.62 283 ASP A C 1
ATOM 2253 O O . ASP A 1 283 ? 9.481 12.098 8.122 1.00 80.62 283 ASP A O 1
ATOM 2257 N N . ALA A 1 284 ? 9.616 11.394 10.257 1.00 74.44 284 ALA A N 1
ATOM 2258 C CA . ALA A 1 284 ? 8.375 10.622 10.267 1.00 74.44 284 ALA A CA 1
ATOM 2259 C C . ALA A 1 284 ? 7.155 11.475 9.891 1.00 74.44 284 ALA A C 1
ATOM 2261 O O . ALA A 1 284 ? 6.361 11.113 9.019 1.00 74.44 284 ALA A O 1
ATOM 2262 N N . ILE A 1 285 ? 7.030 12.650 10.514 1.00 75.12 285 ILE A N 1
ATOM 2263 C CA . ILE A 1 285 ? 5.935 13.591 10.250 1.00 75.12 285 ILE A CA 1
ATOM 2264 C C . ILE A 1 285 ? 6.057 14.180 8.839 1.00 75.12 285 ILE A C 1
ATOM 2266 O O . ILE A 1 285 ? 5.049 14.347 8.147 1.00 75.12 285 ILE A O 1
ATOM 2270 N N . PHE A 1 286 ? 7.277 14.483 8.386 1.00 77.62 286 PHE A N 1
ATOM 2271 C CA . PHE A 1 286 ? 7.510 15.024 7.046 1.00 77.62 286 PHE A CA 1
ATOM 2272 C C . PHE A 1 286 ? 7.100 14.042 5.943 1.00 77.62 286 PHE A C 1
ATOM 2274 O O . PHE A 1 286 ? 6.589 14.463 4.902 1.00 77.62 286 PHE A O 1
ATOM 2281 N N . MET A 1 287 ? 7.263 12.742 6.193 1.00 74.81 287 MET A N 1
ATOM 2282 C CA . MET A 1 287 ? 6.894 11.682 5.260 1.00 74.81 287 MET A CA 1
ATOM 2283 C C . MET A 1 287 ? 5.381 11.608 4.992 1.00 74.81 287 MET A C 1
ATOM 2285 O O . MET A 1 287 ? 4.982 11.115 3.939 1.00 74.81 287 MET A O 1
ATOM 2289 N N . LYS A 1 288 ? 4.539 12.124 5.907 1.00 72.19 288 LYS A N 1
ATOM 2290 C CA . LYS A 1 288 ? 3.062 12.059 5.842 1.00 72.19 288 LYS A CA 1
ATOM 2291 C C . LYS A 1 288 ? 2.508 10.642 5.630 1.00 72.19 288 LYS A C 1
ATOM 2293 O O . LYS A 1 288 ? 1.417 10.488 5.089 1.00 72.19 288 LYS A O 1
ATOM 2298 N N . ALA A 1 289 ? 3.263 9.624 6.036 1.00 72.75 289 ALA A N 1
ATOM 2299 C CA . ALA A 1 289 ? 2.853 8.229 5.927 1.00 72.75 289 ALA A CA 1
ATOM 2300 C C . ALA A 1 289 ? 1.730 7.870 6.915 1.00 72.75 289 ALA A C 1
ATOM 2302 O O . ALA A 1 289 ? 0.915 7.010 6.609 1.00 72.75 289 ALA A O 1
ATOM 2303 N N . PHE A 1 290 ? 1.684 8.560 8.060 1.00 81.00 290 PHE A N 1
ATOM 2304 C CA . PHE A 1 290 ? 0.754 8.310 9.157 1.00 81.00 290 PHE A CA 1
ATOM 2305 C C . PHE A 1 290 ? 0.112 9.606 9.641 1.00 81.00 290 PHE A C 1
ATOM 2307 O O . PHE A 1 290 ? 0.728 10.681 9.611 1.00 81.00 290 PHE A O 1
ATOM 2314 N N . GLU A 1 291 ? -1.103 9.499 10.164 1.00 81.81 291 GLU A N 1
ATOM 2315 C CA . GLU A 1 291 ? -1.689 10.559 10.968 1.00 81.81 291 GLU A CA 1
ATOM 2316 C C . GLU A 1 291 ? -0.967 10.682 12.323 1.00 81.81 291 GLU A C 1
ATOM 2318 O O . GLU A 1 291 ? -0.485 9.692 12.878 1.00 81.81 291 GLU A O 1
ATOM 2323 N N . PRO A 1 292 ? -0.937 11.877 12.947 1.00 81.94 292 PRO A N 1
ATOM 2324 C CA . PRO A 1 292 ? -0.289 12.058 14.247 1.00 81.94 292 PRO A CA 1
ATOM 2325 C C . PRO A 1 292 ? -0.782 11.097 15.336 1.00 81.94 292 PRO A C 1
ATOM 2327 O O . PRO A 1 292 ? -0.030 10.768 16.242 1.00 81.94 292 PRO A O 1
ATOM 2330 N N . ARG A 1 293 ? -2.040 10.645 15.260 1.00 81.19 293 ARG A N 1
ATOM 2331 C CA . ARG A 1 293 ? -2.615 9.688 16.217 1.00 81.19 293 ARG A CA 1
ATOM 2332 C C . ARG A 1 293 ? -2.133 8.258 15.984 1.00 81.19 293 ARG A C 1
ATOM 2334 O O . ARG A 1 293 ? -1.962 7.524 16.948 1.00 81.19 293 ARG A O 1
ATOM 2341 N N . GLU A 1 294 ? -1.920 7.879 14.731 1.00 86.75 294 GLU A N 1
ATOM 2342 C CA . GLU A 1 294 ? -1.427 6.557 14.340 1.00 86.75 294 GLU A CA 1
ATOM 2343 C C . GLU A 1 294 ? 0.025 6.361 14.780 1.00 86.75 294 GLU A C 1
ATOM 2345 O O . GLU A 1 294 ? 0.368 5.325 15.343 1.00 86.75 294 GLU A O 1
ATOM 2350 N N . LEU A 1 295 ? 0.851 7.405 14.651 1.00 87.06 295 LEU A N 1
ATOM 2351 C CA . LEU A 1 295 ? 2.215 7.410 15.195 1.00 87.06 295 LEU A CA 1
ATOM 2352 C C . LEU A 1 295 ? 2.246 7.132 16.702 1.00 87.06 295 LEU A C 1
ATOM 2354 O O . LEU A 1 295 ? 3.212 6.589 17.223 1.00 87.06 295 LEU A O 1
ATOM 2358 N N . GLU A 1 296 ? 1.187 7.494 17.414 1.00 88.12 296 GLU A N 1
ATOM 2359 C CA . GLU A 1 296 ? 1.119 7.376 18.868 1.00 88.12 296 GLU A CA 1
ATOM 2360 C C . GLU A 1 296 ? 0.628 5.992 19.303 1.00 88.12 296 GLU A C 1
ATOM 2362 O O . GLU A 1 296 ? 0.935 5.564 20.413 1.00 88.12 296 GLU A O 1
ATOM 2367 N N . LEU A 1 297 ? -0.034 5.252 18.404 1.00 89.81 297 LEU A N 1
ATOM 2368 C CA . LEU A 1 297 ? -0.229 3.806 18.544 1.00 89.81 297 LEU A CA 1
ATOM 2369 C C . LEU A 1 297 ? 1.110 3.067 18.423 1.00 89.81 297 LEU A C 1
ATOM 2371 O O . LEU A 1 297 ? 1.393 2.186 19.226 1.00 89.81 297 LEU A O 1
ATOM 2375 N N . LEU A 1 298 ? 1.958 3.460 17.465 1.00 90.31 298 LEU A N 1
ATOM 2376 C CA . LEU A 1 298 ? 3.273 2.838 17.254 1.00 90.31 298 LEU A CA 1
ATOM 2377 C C . LEU A 1 298 ? 4.275 3.131 18.381 1.00 90.31 298 LEU A C 1
ATOM 2379 O O . LEU A 1 298 ? 5.226 2.380 18.553 1.00 90.31 298 LEU A O 1
ATOM 2383 N N . LYS A 1 299 ? 4.054 4.186 19.173 1.00 89.38 299 LYS A N 1
ATOM 2384 C CA . LYS A 1 299 ? 4.854 4.530 20.365 1.00 89.38 299 LYS A CA 1
ATOM 2385 C C . LYS A 1 299 ? 4.423 3.794 21.635 1.00 89.38 299 LYS A C 1
ATOM 2387 O O . LYS A 1 299 ? 4.984 4.039 22.706 1.00 89.38 299 LYS A O 1
ATOM 2392 N N . LEU A 1 300 ? 3.392 2.957 21.555 1.00 90.62 300 LEU A N 1
ATOM 2393 C CA . LEU A 1 300 ? 2.877 2.240 22.709 1.00 90.62 300 LEU A CA 1
ATOM 2394 C C . LEU A 1 300 ? 3.965 1.329 23.285 1.00 90.62 300 LEU A C 1
ATOM 2396 O O . LEU A 1 300 ? 4.572 0.555 22.554 1.00 90.62 300 LEU A O 1
ATOM 2400 N N . ASN A 1 301 ? 4.193 1.426 24.593 1.00 91.06 301 ASN A N 1
ATOM 2401 C CA . ASN A 1 301 ? 5.080 0.531 25.325 1.00 91.06 301 ASN A CA 1
ATOM 2402 C C . ASN A 1 301 ? 4.303 -0.078 26.493 1.00 91.06 301 ASN A C 1
ATOM 2404 O O . ASN A 1 301 ? 4.181 0.547 27.549 1.00 91.06 301 ASN A O 1
ATOM 2408 N N . LEU A 1 302 ? 3.705 -1.248 26.272 1.00 89.94 302 LEU A N 1
ATOM 2409 C CA . LEU A 1 302 ? 2.900 -1.946 27.270 1.00 89.94 302 LEU A CA 1
ATOM 2410 C C . LEU A 1 302 ? 3.165 -3.451 27.226 1.00 89.94 302 LEU A C 1
ATOM 2412 O O . LEU A 1 302 ? 3.059 -4.077 26.178 1.00 89.94 302 LEU A O 1
ATOM 2416 N N . SER A 1 303 ? 3.407 -4.034 28.398 1.00 88.25 303 SER A N 1
ATOM 2417 C CA . SER A 1 303 ? 3.398 -5.481 28.613 1.00 88.25 303 SER A CA 1
ATOM 2418 C C . SER A 1 303 ? 2.059 -5.865 29.242 1.00 88.25 303 SER A C 1
ATOM 2420 O O . SER A 1 303 ? 1.717 -5.394 30.331 1.00 88.25 303 SER A O 1
ATOM 2422 N N . LEU A 1 304 ? 1.260 -6.658 28.532 1.00 88.75 304 LEU A N 1
ATOM 2423 C CA . LEU A 1 304 ? -0.102 -7.025 28.915 1.00 88.75 304 LEU A CA 1
ATOM 2424 C C . LEU A 1 304 ? -0.236 -8.544 28.986 1.00 88.75 304 LEU A C 1
ATOM 2426 O O . LEU A 1 304 ? 0.286 -9.244 28.128 1.00 88.75 304 LEU A O 1
ATOM 2430 N N . GLU A 1 305 ? -0.955 -9.049 29.989 1.00 86.25 305 GLU A N 1
ATOM 2431 C CA . GLU A 1 305 ? -1.184 -10.490 30.143 1.00 86.25 305 GLU A CA 1
ATOM 2432 C C . GLU A 1 305 ? -2.684 -10.813 30.289 1.00 86.25 305 GLU A C 1
ATOM 2434 O O . GLU A 1 305 ? -3.301 -10.498 31.318 1.00 86.25 305 GLU A O 1
ATOM 2439 N N . PRO A 1 306 ? -3.307 -11.427 29.262 1.00 85.50 306 PRO A N 1
ATOM 2440 C CA . PRO A 1 306 ? -4.733 -11.737 29.263 1.00 85.50 306 PRO A CA 1
ATOM 2441 C C . PRO A 1 306 ? -5.022 -13.055 30.004 1.00 85.50 306 PRO A C 1
ATOM 2443 O O . PRO A 1 306 ? -4.987 -14.145 29.438 1.00 85.50 306 PRO A O 1
ATOM 2446 N N . SER A 1 307 ? -5.377 -12.978 31.289 1.00 82.00 307 SER A N 1
ATOM 2447 C CA . SER A 1 307 ? -5.653 -14.171 32.111 1.00 82.00 307 SER A CA 1
ATOM 2448 C C . SER A 1 307 ? -6.961 -14.896 31.754 1.00 82.00 307 SER A C 1
ATOM 2450 O O . SER A 1 307 ? -7.058 -16.118 31.884 1.00 82.00 307 SER A O 1
ATOM 2452 N N . LEU A 1 308 ? -7.989 -14.168 31.306 1.00 79.75 308 LEU A N 1
ATOM 2453 C CA . LEU A 1 308 ? -9.300 -14.750 31.007 1.00 79.75 308 LEU A CA 1
ATOM 2454 C C . LEU A 1 308 ? -9.304 -15.549 29.708 1.00 79.75 308 LEU A C 1
ATOM 2456 O O . LEU A 1 308 ? -9.948 -16.594 29.638 1.00 79.75 308 LEU A O 1
ATOM 2460 N N . ILE A 1 309 ? -8.608 -15.045 28.692 1.00 82.69 309 ILE A N 1
ATOM 2461 C CA . ILE A 1 309 ? -8.684 -15.573 27.330 1.00 82.69 309 ILE A CA 1
ATOM 2462 C C . ILE A 1 309 ? -7.954 -16.909 27.207 1.00 82.69 309 ILE A C 1
ATOM 2464 O O . ILE A 1 309 ? -8.463 -17.800 26.538 1.00 82.69 309 ILE A O 1
ATOM 2468 N N . ARG A 1 310 ? -6.875 -17.114 27.973 1.00 76.31 310 ARG A N 1
ATOM 2469 C CA . ARG A 1 310 ? -6.193 -18.416 28.104 1.00 76.31 310 ARG A CA 1
ATOM 2470 C C . ARG A 1 310 ? -7.108 -19.562 28.539 1.00 76.31 310 ARG A C 1
ATOM 2472 O O . ARG A 1 310 ? -6.842 -20.718 28.248 1.00 76.31 310 ARG A O 1
ATOM 2479 N N . ASN A 1 311 ? -8.180 -19.248 29.266 1.00 74.50 311 ASN A N 1
ATOM 2480 C CA . ASN A 1 311 ? -9.134 -20.244 29.750 1.00 74.50 311 ASN A CA 1
ATOM 2481 C C . ASN A 1 311 ? -10.318 -20.460 28.790 1.00 74.50 311 ASN A C 1
ATOM 2483 O O . ASN A 1 311 ? -11.222 -21.235 29.107 1.00 74.50 311 ASN A O 1
ATOM 2487 N N . LEU A 1 312 ? -10.366 -19.747 27.660 1.00 78.12 312 LEU A N 1
ATOM 2488 C CA . LEU A 1 312 ? -11.396 -19.920 26.639 1.00 78.12 312 LEU A CA 1
ATOM 2489 C C . LEU A 1 312 ? -10.958 -20.998 25.643 1.00 78.12 312 LEU A C 1
ATOM 2491 O O . LEU A 1 312 ? -9.803 -21.058 25.241 1.00 78.12 312 LEU A O 1
ATOM 2495 N N . SER A 1 313 ? -11.902 -21.831 25.205 1.00 77.62 313 SER A N 1
ATOM 2496 C CA . SER A 1 313 ? -11.696 -22.779 24.109 1.00 77.62 313 SER A CA 1
ATOM 2497 C C . SER A 1 313 ? -11.734 -22.034 22.770 1.00 77.62 313 SER A C 1
ATOM 2499 O O . SER A 1 313 ? -12.777 -21.976 22.113 1.00 77.62 313 SER A O 1
ATOM 2501 N N . LEU A 1 314 ? -10.621 -21.396 22.414 1.00 81.12 314 LEU A N 1
ATOM 2502 C CA . LEU A 1 314 ? -10.439 -20.678 21.154 1.00 81.12 314 LEU A CA 1
ATOM 2503 C C . LEU A 1 314 ? -9.697 -21.552 20.143 1.00 81.12 314 LEU A C 1
ATOM 2505 O O . LEU A 1 314 ? -8.784 -22.291 20.498 1.00 81.12 314 LEU A O 1
ATOM 2509 N N . GLN A 1 315 ? -10.092 -21.446 18.877 1.00 84.62 315 GLN A N 1
ATOM 2510 C CA . GLN A 1 315 ? -9.270 -21.890 17.756 1.00 84.62 315 GLN A CA 1
ATOM 2511 C C . GLN A 1 315 ? -8.412 -20.700 17.346 1.00 84.62 315 GLN A C 1
ATOM 2513 O O . GLN A 1 315 ? -8.871 -19.850 16.586 1.00 84.62 315 GLN A O 1
ATOM 2518 N N . TRP A 1 316 ? -7.223 -20.599 17.933 1.00 87.19 316 TRP A N 1
ATOM 2519 C CA . TRP A 1 316 ? -6.301 -19.517 17.624 1.00 87.19 316 TRP A CA 1
ATOM 2520 C C . TRP A 1 316 ? -5.752 -19.651 16.207 1.00 87.19 316 TRP A C 1
ATOM 2522 O O . TRP A 1 316 ? -5.342 -20.735 15.791 1.00 87.19 316 TRP A O 1
ATOM 2532 N N . VAL A 1 317 ? -5.722 -18.531 15.496 1.00 87.69 317 VAL A N 1
ATOM 2533 C CA . VAL A 1 317 ? -5.010 -18.374 14.228 1.00 87.69 317 VAL A CA 1
ATOM 2534 C C . VAL A 1 317 ? -3.573 -17.934 14.501 1.00 87.69 317 VAL A C 1
ATOM 2536 O O . VAL A 1 317 ? -2.650 -18.493 13.919 1.00 87.69 317 VAL A O 1
ATOM 2539 N N . CYS A 1 318 ? -3.364 -16.978 15.414 1.00 89.69 318 CYS A N 1
ATOM 2540 C CA . CYS A 1 318 ? -2.040 -16.436 15.735 1.00 89.69 318 CYS A CA 1
ATOM 2541 C C . CYS A 1 318 ? -1.830 -16.298 17.252 1.00 89.69 318 CYS A C 1
ATOM 2543 O O . CYS A 1 318 ? -1.616 -15.198 17.759 1.00 89.69 318 CYS A O 1
ATOM 2545 N N . GLU A 1 319 ? -1.864 -17.412 17.994 1.00 89.06 319 GLU A N 1
ATOM 2546 C CA . GLU A 1 319 ? -1.669 -17.404 19.459 1.00 89.06 319 GLU A CA 1
ATOM 2547 C C . GLU A 1 319 ? -0.316 -16.798 19.864 1.00 89.06 319 GLU A C 1
ATOM 2549 O O . GLU A 1 319 ? -0.249 -15.947 20.752 1.00 89.06 319 GLU A O 1
ATOM 2554 N N . SER A 1 320 ? 0.751 -17.182 19.158 1.00 89.38 320 SER A N 1
ATOM 2555 C CA . SER A 1 320 ? 2.107 -16.677 19.385 1.00 89.38 320 SER A CA 1
ATOM 2556 C C . SER A 1 320 ? 2.409 -15.332 18.710 1.00 89.38 320 SER A C 1
ATOM 2558 O O . SER A 1 320 ? 3.502 -14.786 18.852 1.00 89.38 320 SER A O 1
ATOM 2560 N N . GLY A 1 321 ? 1.417 -14.758 18.025 1.00 91.75 321 GLY A N 1
ATOM 2561 C CA . GLY A 1 321 ? 1.443 -13.413 17.460 1.00 91.75 321 GLY A CA 1
ATOM 2562 C C . GLY A 1 321 ? 2.004 -13.283 16.045 1.00 91.75 321 GLY A C 1
ATOM 2563 O O . GLY A 1 321 ? 2.229 -14.259 15.329 1.00 91.75 321 GLY A O 1
ATOM 2564 N N . LEU A 1 322 ? 2.214 -12.029 15.636 1.00 93.50 322 LEU A N 1
ATOM 2565 C CA . LEU A 1 322 ? 2.529 -11.642 14.256 1.00 93.50 322 LEU A CA 1
ATOM 2566 C C . LEU A 1 322 ? 3.898 -12.147 13.771 1.00 93.50 322 LEU A C 1
ATOM 2568 O O . LEU A 1 322 ? 4.014 -12.583 12.629 1.00 93.50 322 LEU A O 1
ATOM 2572 N N . VAL A 1 323 ? 4.938 -12.069 14.609 1.00 94.56 323 VAL A N 1
ATOM 2573 C CA . VAL A 1 323 ? 6.324 -12.358 14.191 1.00 94.56 323 VAL A CA 1
ATOM 2574 C C . VAL A 1 323 ? 6.521 -13.840 13.876 1.00 94.56 323 VAL A C 1
ATOM 2576 O O . VAL A 1 323 ? 7.107 -14.170 12.849 1.00 94.56 323 VAL A O 1
ATOM 2579 N N . GLU A 1 324 ? 5.991 -14.733 14.712 1.00 94.25 324 GLU A N 1
ATOM 2580 C CA . GLU A 1 324 ? 6.108 -16.180 14.494 1.00 94.25 324 GLU A CA 1
ATOM 2581 C C . GLU A 1 324 ? 5.238 -16.682 13.332 1.00 94.25 324 GLU A C 1
ATOM 2583 O O . GLU A 1 324 ? 5.594 -17.658 12.677 1.00 94.25 324 GLU A O 1
ATOM 2588 N N . ASN A 1 325 ? 4.129 -15.994 13.035 1.00 94.00 325 ASN A N 1
ATOM 2589 C CA . ASN A 1 325 ? 3.175 -16.377 11.988 1.00 94.00 325 ASN A CA 1
ATOM 2590 C C . ASN A 1 325 ? 3.322 -15.545 10.697 1.00 94.00 325 ASN A C 1
ATOM 2592 O O . ASN A 1 325 ? 2.413 -15.520 9.863 1.00 94.00 325 ASN A O 1
ATOM 2596 N N . MET A 1 326 ? 4.463 -14.870 10.508 1.00 93.56 326 MET A N 1
ATOM 2597 C CA . MET A 1 326 ? 4.669 -13.885 9.439 1.00 93.56 326 MET A CA 1
ATOM 2598 C C . MET A 1 326 ? 4.378 -14.435 8.035 1.00 93.56 326 MET A C 1
ATOM 2600 O O . MET A 1 326 ? 3.755 -13.747 7.233 1.00 93.56 326 MET A O 1
ATOM 2604 N N . GLU A 1 327 ? 4.774 -15.675 7.728 1.00 91.44 327 GLU A N 1
ATOM 2605 C CA . GLU A 1 327 ? 4.533 -16.278 6.408 1.00 91.44 327 GLU A CA 1
ATOM 2606 C C . GLU A 1 327 ? 3.036 -16.412 6.093 1.00 91.44 327 GLU A C 1
ATOM 2608 O O . GLU A 1 327 ? 2.600 -16.015 5.013 1.00 91.44 327 GLU A O 1
ATOM 2613 N N . SER A 1 328 ? 2.238 -16.889 7.056 1.00 92.38 328 SER A N 1
ATOM 2614 C CA . SER A 1 328 ? 0.778 -16.989 6.916 1.00 92.38 328 SER A CA 1
ATOM 2615 C C . SER A 1 328 ? 0.153 -15.611 6.712 1.00 92.38 328 SER A C 1
ATOM 2617 O O . SER A 1 328 ? -0.655 -15.417 5.807 1.00 92.38 328 SER A O 1
ATOM 2619 N N . ILE A 1 329 ? 0.576 -14.625 7.505 1.00 93.50 329 ILE A N 1
ATOM 2620 C CA . ILE A 1 329 ? 0.061 -13.253 7.420 1.00 93.50 329 ILE A CA 1
ATOM 2621 C C . ILE A 1 329 ? 0.410 -12.599 6.077 1.00 93.50 329 ILE A C 1
ATOM 2623 O O . ILE A 1 329 ? -0.396 -11.862 5.507 1.00 93.50 329 ILE A O 1
ATOM 2627 N N . VAL A 1 330 ? 1.590 -12.884 5.527 1.00 91.81 330 VAL A N 1
ATOM 2628 C CA . VAL A 1 330 ? 1.980 -12.422 4.191 1.00 91.81 330 VAL A CA 1
ATOM 2629 C C . VAL A 1 330 ? 1.076 -13.009 3.108 1.00 91.81 330 VAL A C 1
ATOM 2631 O O . VAL A 1 330 ? 0.684 -12.278 2.195 1.00 91.81 330 VAL A O 1
ATOM 2634 N N . GLU A 1 331 ? 0.717 -14.289 3.198 1.00 90.50 331 GLU A N 1
ATOM 2635 C CA . GLU A 1 331 ? -0.236 -14.894 2.263 1.00 90.50 331 GLU A CA 1
ATOM 2636 C C . GLU A 1 331 ? -1.640 -14.294 2.427 1.00 90.50 331 GLU A C 1
ATOM 2638 O O . GLU A 1 331 ? -2.228 -13.855 1.438 1.00 90.50 331 GLU A O 1
ATOM 2643 N N . GLU A 1 332 ? -2.129 -14.110 3.657 1.00 91.38 332 GLU A N 1
ATOM 2644 C CA . GLU A 1 332 ? -3.400 -13.411 3.910 1.00 91.38 332 GLU A CA 1
ATOM 2645 C C . GLU A 1 332 ? -3.412 -11.991 3.323 1.00 91.38 332 GLU A C 1
ATOM 2647 O O . GLU A 1 332 ? -4.407 -11.535 2.744 1.00 91.38 332 GLU A O 1
ATOM 2652 N N . PHE A 1 333 ? -2.296 -11.273 3.456 1.00 90.31 333 PHE A N 1
ATOM 2653 C CA . PHE A 1 333 ? -2.116 -9.940 2.897 1.00 90.31 333 PHE A CA 1
ATOM 2654 C C . PHE A 1 333 ? -2.189 -9.948 1.366 1.00 90.31 333 PHE A C 1
ATOM 2656 O O . PHE A 1 333 ? -2.858 -9.082 0.784 1.00 90.31 333 PHE A O 1
ATOM 2663 N N . LYS A 1 334 ? -1.546 -10.925 0.712 1.00 89.44 334 LYS A N 1
ATOM 2664 C CA . LYS A 1 334 ? -1.610 -11.108 -0.746 1.00 89.44 334 LYS A CA 1
ATOM 2665 C C . LYS A 1 334 ? -3.027 -11.434 -1.197 1.00 89.44 334 LYS A C 1
ATOM 2667 O O . LYS A 1 334 ? -3.538 -10.755 -2.087 1.00 89.44 334 LYS A O 1
ATOM 2672 N N . GLU A 1 335 ? -3.684 -12.400 -0.564 1.00 88.81 335 GLU A N 1
ATOM 2673 C CA . GLU A 1 335 ? -5.039 -12.836 -0.917 1.00 88.81 335 GLU A CA 1
ATOM 2674 C C . GLU A 1 335 ? -6.059 -11.707 -0.768 1.00 88.81 335 GLU A C 1
ATOM 2676 O O . GLU A 1 335 ? -6.809 -11.406 -1.702 1.00 88.81 335 GLU A O 1
ATOM 2681 N N . THR A 1 336 ? -6.037 -11.006 0.370 1.00 85.88 336 THR A N 1
ATOM 2682 C CA . THR A 1 336 ? -6.991 -9.926 0.665 1.00 85.88 336 THR A CA 1
ATOM 2683 C C . THR A 1 336 ? -6.913 -8.796 -0.361 1.00 85.88 336 THR A C 1
ATOM 2685 O O . THR A 1 336 ? -7.924 -8.184 -0.719 1.00 85.88 336 THR A O 1
ATOM 2688 N N . ARG A 1 337 ? -5.701 -8.496 -0.836 1.00 83.94 337 ARG A N 1
ATOM 2689 C CA . ARG A 1 337 ? -5.427 -7.435 -1.814 1.00 83.94 337 ARG A CA 1
ATOM 2690 C C . ARG A 1 337 ? -5.373 -7.950 -3.253 1.00 83.94 337 ARG A C 1
ATOM 2692 O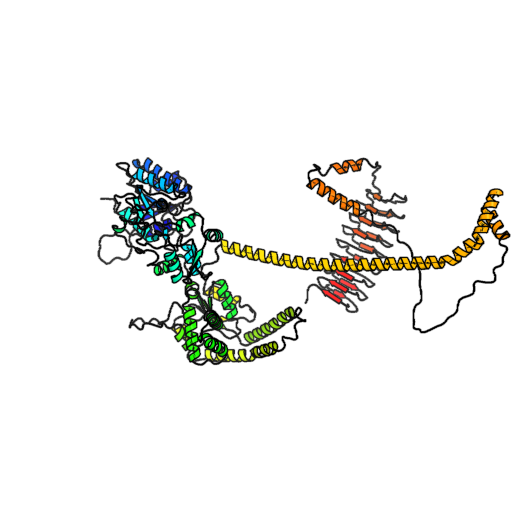 O . ARG A 1 337 ? -5.194 -7.141 -4.159 1.00 83.94 337 ARG A O 1
ATOM 2699 N N . GLN A 1 338 ? -5.565 -9.256 -3.454 1.00 86.25 338 GLN A N 1
ATOM 2700 C CA . GLN A 1 338 ? -5.457 -9.952 -4.737 1.00 86.25 338 GLN A CA 1
ATOM 2701 C C . GLN A 1 338 ? -4.110 -9.712 -5.428 1.00 86.25 338 GLN A C 1
ATOM 2703 O O . GLN A 1 338 ? -4.059 -9.588 -6.650 1.00 86.25 338 GLN A O 1
ATOM 2708 N N . LEU A 1 339 ? -3.032 -9.626 -4.644 1.00 86.62 339 LEU A N 1
ATOM 2709 C CA . LEU A 1 339 ? -1.684 -9.399 -5.150 1.00 86.62 339 LEU A CA 1
ATOM 2710 C C . LEU A 1 339 ? -1.175 -10.661 -5.829 1.00 86.62 339 LEU A C 1
ATOM 2712 O O . LEU A 1 339 ? -0.972 -11.680 -5.174 1.00 86.62 339 LEU A O 1
ATOM 2716 N N . LEU A 1 340 ? -0.966 -10.585 -7.142 1.00 84.12 340 LEU A N 1
ATOM 2717 C CA . LEU A 1 340 ? -0.473 -11.707 -7.934 1.00 84.12 340 LEU A CA 1
ATOM 2718 C C . LEU A 1 340 ? 0.759 -11.282 -8.742 1.00 84.12 340 LEU A C 1
ATOM 2720 O O . LEU A 1 340 ? 0.648 -10.360 -9.559 1.00 84.12 340 LEU A O 1
ATOM 2724 N N . PRO A 1 341 ? 1.923 -11.929 -8.533 1.00 87.06 341 PRO A N 1
ATOM 2725 C CA . PRO A 1 341 ? 3.136 -11.618 -9.276 1.00 87.06 341 PRO A CA 1
ATOM 2726 C C . PRO A 1 341 ? 3.005 -12.097 -10.722 1.00 87.06 341 PRO A C 1
ATOM 2728 O O . PRO A 1 341 ? 2.896 -13.294 -10.993 1.00 87.06 341 PRO A O 1
ATOM 2731 N N . VAL A 1 342 ? 3.060 -11.163 -11.669 1.00 89.75 342 VAL A N 1
ATOM 2732 C CA . VAL A 1 342 ? 2.956 -11.481 -13.098 1.00 89.75 342 VAL A CA 1
ATOM 2733 C C . VAL A 1 342 ? 4.332 -11.878 -13.632 1.00 89.75 342 VAL A C 1
ATOM 2735 O O . VAL A 1 342 ? 5.274 -11.086 -13.596 1.00 89.75 342 VAL A O 1
ATOM 2738 N N . ARG A 1 343 ? 4.457 -13.105 -14.145 1.00 92.19 343 ARG A N 1
ATOM 2739 C CA . ARG A 1 343 ? 5.720 -13.650 -14.668 1.00 92.19 343 ARG A CA 1
ATOM 2740 C C . ARG A 1 343 ? 5.601 -13.877 -16.169 1.00 92.19 343 ARG A C 1
ATOM 2742 O O . ARG A 1 343 ? 4.811 -14.716 -16.606 1.00 92.19 343 ARG A O 1
ATOM 2749 N N . ILE A 1 344 ? 6.360 -13.101 -16.939 1.00 93.25 344 ILE A N 1
ATOM 2750 C CA . ILE A 1 344 ? 6.298 -13.083 -18.403 1.00 93.25 344 ILE A CA 1
ATOM 2751 C C . ILE A 1 344 ? 7.651 -13.483 -18.986 1.00 93.25 344 ILE A C 1
ATOM 2753 O O . ILE A 1 344 ? 8.686 -12.949 -18.585 1.00 93.25 344 ILE A O 1
ATOM 2757 N N . LEU A 1 345 ? 7.642 -14.357 -19.987 1.00 93.00 345 LEU A N 1
ATOM 2758 C CA . LEU A 1 345 ? 8.795 -14.645 -20.836 1.00 93.00 345 LEU A CA 1
ATOM 2759 C C . LEU A 1 345 ? 8.534 -14.145 -22.258 1.00 93.00 345 LEU A C 1
ATOM 2761 O O . LEU A 1 345 ? 7.521 -14.484 -22.868 1.00 93.00 345 LEU A O 1
ATOM 2765 N N . LEU A 1 346 ? 9.458 -13.342 -22.793 1.00 91.19 346 LEU A N 1
ATOM 2766 C CA . LEU A 1 346 ? 9.387 -12.830 -24.162 1.00 91.19 346 LEU A CA 1
ATOM 2767 C C . LEU A 1 346 ? 10.429 -13.505 -25.057 1.00 91.19 346 LEU A C 1
ATOM 2769 O O . LEU A 1 346 ? 11.638 -13.331 -24.877 1.00 91.19 346 LEU A O 1
ATOM 2773 N N . LEU A 1 347 ? 9.944 -14.206 -26.079 1.00 89.19 347 LEU A N 1
ATOM 2774 C CA . LEU A 1 347 ? 10.728 -14.914 -27.089 1.00 89.19 347 LEU A CA 1
ATOM 2775 C C . LEU A 1 347 ? 10.551 -14.271 -28.474 1.00 89.19 347 LEU A C 1
ATOM 2777 O O . LEU A 1 347 ? 9.649 -13.466 -28.705 1.00 89.19 347 LEU A O 1
ATOM 2781 N N . GLY A 1 348 ? 11.458 -14.574 -29.404 1.00 85.62 348 GLY A N 1
ATOM 2782 C CA . GLY A 1 348 ? 11.395 -14.094 -30.789 1.00 85.62 348 GLY A CA 1
ATOM 2783 C C . GLY A 1 348 ? 12.754 -13.671 -31.364 1.00 85.62 348 GLY A C 1
ATOM 2784 O O . GLY A 1 348 ? 13.756 -13.609 -30.640 1.00 85.62 348 GLY A O 1
ATOM 2785 N N . PRO A 1 349 ? 12.820 -13.300 -32.654 1.00 84.62 349 PRO A N 1
ATOM 2786 C CA . PRO A 1 349 ? 14.069 -13.015 -33.350 1.00 84.62 349 PRO A CA 1
ATOM 2787 C C . PRO A 1 349 ? 14.725 -11.699 -32.881 1.00 84.62 349 PRO A C 1
ATOM 2789 O O . PRO A 1 349 ? 14.082 -10.844 -32.253 1.00 84.62 349 PRO A O 1
ATOM 2792 N N . PRO A 1 350 ? 16.032 -11.492 -33.133 1.00 80.50 350 PRO A N 1
ATOM 2793 C CA . PRO A 1 350 ? 16.689 -10.218 -32.837 1.00 80.50 350 PRO A CA 1
ATOM 2794 C C . PRO A 1 350 ? 16.025 -9.055 -33.602 1.00 80.50 350 PRO A C 1
ATOM 2796 O O . PRO A 1 350 ? 15.476 -9.238 -34.683 1.00 80.50 350 PRO A O 1
ATOM 2799 N N . ALA A 1 351 ? 16.073 -7.842 -33.039 1.00 75.88 351 ALA A N 1
ATOM 2800 C CA . ALA A 1 351 ? 15.487 -6.605 -33.593 1.00 75.88 351 ALA A CA 1
ATOM 2801 C C . ALA A 1 351 ? 13.948 -6.553 -33.772 1.00 75.88 351 ALA A C 1
ATOM 2803 O O . ALA A 1 351 ? 13.430 -5.534 -34.230 1.00 75.88 351 ALA A O 1
ATOM 2804 N N . VAL A 1 352 ? 13.194 -7.571 -33.335 1.00 83.06 352 VAL A N 1
ATOM 2805 C CA . VAL A 1 352 ? 11.712 -7.528 -33.323 1.00 83.06 352 VAL A CA 1
ATOM 2806 C C . VAL A 1 352 ? 11.149 -6.506 -32.318 1.00 83.06 352 VAL A C 1
ATOM 2808 O O . VAL A 1 352 ? 10.037 -6.005 -32.467 1.00 83.06 352 VAL A O 1
ATOM 2811 N N . GLY A 1 353 ? 11.955 -6.121 -31.323 1.00 78.62 353 GLY A N 1
ATOM 2812 C CA . GLY A 1 353 ? 11.601 -5.136 -30.297 1.00 78.62 353 GLY A CA 1
ATOM 2813 C C . GLY A 1 353 ? 11.161 -5.738 -28.960 1.00 78.62 353 GLY A C 1
ATOM 2814 O O . GLY A 1 353 ? 10.450 -5.063 -28.220 1.00 78.62 353 GLY A O 1
ATOM 2815 N N . LYS A 1 354 ? 11.607 -6.965 -28.634 1.00 86.88 354 LYS A N 1
ATOM 2816 C CA . LYS A 1 354 ? 11.383 -7.626 -27.330 1.00 86.88 354 LYS A CA 1
ATOM 2817 C C . LYS A 1 354 ? 11.716 -6.712 -26.156 1.00 86.88 354 LYS A C 1
ATOM 2819 O O . LYS A 1 354 ? 10.833 -6.394 -25.378 1.00 86.88 354 LYS A O 1
ATOM 2824 N N . THR A 1 355 ? 12.931 -6.165 -26.115 1.00 85.38 355 THR A N 1
ATOM 2825 C CA . THR A 1 355 ? 13.374 -5.252 -25.049 1.00 85.38 355 THR A CA 1
ATOM 2826 C C . THR A 1 355 ? 12.519 -3.992 -24.929 1.00 85.38 355 THR A C 1
ATOM 2828 O O . THR A 1 355 ? 12.314 -3.481 -23.833 1.00 85.38 355 THR A O 1
ATOM 2831 N N . THR A 1 356 ? 11.992 -3.474 -26.042 1.00 85.81 356 THR A N 1
ATOM 2832 C CA . THR A 1 356 ? 11.084 -2.318 -26.016 1.00 85.81 356 THR A CA 1
ATOM 2833 C C . THR A 1 356 ? 9.734 -2.691 -25.408 1.00 85.81 356 THR A C 1
ATOM 2835 O O . THR A 1 356 ? 9.205 -1.928 -24.604 1.00 85.81 356 THR A O 1
ATOM 2838 N N . VAL A 1 357 ? 9.191 -3.858 -25.765 1.00 88.06 357 VAL A N 1
ATOM 2839 C CA . VAL A 1 357 ? 7.941 -4.384 -25.194 1.00 88.06 357 VAL A CA 1
ATOM 2840 C C . VAL A 1 357 ? 8.130 -4.728 -23.716 1.00 88.06 357 VAL A C 1
ATOM 2842 O O . VAL A 1 357 ? 7.317 -4.303 -22.905 1.00 88.06 357 VAL A O 1
ATOM 2845 N N . ALA A 1 358 ? 9.236 -5.386 -23.357 1.00 89.56 358 ALA A N 1
ATOM 2846 C CA . ALA A 1 358 ? 9.595 -5.734 -21.985 1.00 89.56 358 ALA A CA 1
ATOM 2847 C C . ALA A 1 358 ? 9.599 -4.501 -21.078 1.00 89.56 358 ALA A C 1
ATOM 2849 O O . ALA A 1 358 ? 8.892 -4.473 -20.079 1.00 89.56 358 ALA A O 1
ATOM 2850 N N . LYS A 1 359 ? 10.304 -3.434 -21.479 1.00 89.00 359 LYS A N 1
ATOM 2851 C CA . LYS A 1 359 ? 10.357 -2.180 -20.712 1.00 89.00 359 LYS A CA 1
ATOM 2852 C C . LYS A 1 359 ? 8.980 -1.547 -20.528 1.00 89.00 359 LYS A C 1
ATOM 2854 O O . LYS A 1 359 ? 8.642 -1.145 -19.421 1.00 89.00 359 LYS A O 1
ATOM 2859 N N . LYS A 1 360 ? 8.161 -1.512 -21.584 1.00 88.06 360 LYS A N 1
ATOM 2860 C CA . LYS A 1 360 ? 6.790 -0.980 -21.506 1.00 88.06 360 LYS A CA 1
ATOM 2861 C C . LYS A 1 360 ? 5.882 -1.829 -20.607 1.00 88.06 360 LYS A C 1
ATOM 2863 O O . LYS A 1 360 ? 5.061 -1.268 -19.889 1.00 88.06 360 LYS A O 1
ATOM 2868 N N . LEU A 1 361 ? 6.027 -3.156 -20.624 1.00 89.19 361 LEU A N 1
ATOM 2869 C CA . LEU A 1 361 ? 5.304 -4.062 -19.725 1.00 89.19 361 LEU A CA 1
ATOM 2870 C C . LEU A 1 361 ? 5.743 -3.873 -18.272 1.00 89.19 361 LEU A C 1
ATOM 2872 O O . LEU A 1 361 ? 4.889 -3.760 -17.398 1.00 89.19 361 LEU A O 1
ATOM 2876 N N . CYS A 1 362 ? 7.048 -3.768 -18.022 1.00 89.19 362 CYS A N 1
ATOM 2877 C CA . CYS A 1 362 ? 7.593 -3.479 -16.698 1.00 89.19 362 CYS A CA 1
ATOM 2878 C C . CYS A 1 362 ? 7.076 -2.147 -16.147 1.00 89.19 362 CYS A C 1
ATOM 2880 O O . CYS A 1 362 ? 6.707 -2.086 -14.982 1.00 89.19 362 CYS A O 1
ATOM 2882 N N . GLU A 1 363 ? 6.973 -1.102 -16.973 1.00 86.00 363 GLU A N 1
ATOM 2883 C CA . GLU A 1 363 ? 6.379 0.180 -16.567 1.00 86.00 363 GLU A CA 1
ATOM 2884 C C . GLU A 1 363 ? 4.875 0.068 -16.269 1.00 86.00 363 GLU A C 1
ATOM 2886 O O . GLU A 1 363 ? 4.395 0.660 -15.303 1.00 86.00 363 GLU A O 1
ATOM 2891 N N . PHE A 1 364 ? 4.126 -0.685 -17.082 1.00 85.38 364 PHE A N 1
ATOM 2892 C CA . PHE A 1 364 ? 2.672 -0.809 -16.948 1.00 85.38 364 PHE A CA 1
ATOM 2893 C C . PHE A 1 364 ? 2.250 -1.666 -15.744 1.00 85.38 364 PHE A C 1
ATOM 2895 O O . PHE A 1 364 ? 1.350 -1.280 -15.000 1.00 85.38 364 PHE A O 1
ATOM 2902 N N . TYR A 1 365 ? 2.910 -2.807 -15.543 1.00 84.69 365 TYR A N 1
ATOM 2903 C CA . TYR A 1 365 ? 2.614 -3.765 -14.473 1.00 84.69 365 TYR A CA 1
ATOM 2904 C C . TYR A 1 365 ? 3.483 -3.573 -13.216 1.00 84.69 365 TYR A C 1
ATOM 2906 O O . TYR A 1 365 ? 3.250 -4.247 -12.215 1.00 84.69 365 TYR A O 1
ATOM 2914 N N . GLN A 1 366 ? 4.461 -2.656 -13.250 1.00 85.88 366 GLN A N 1
ATOM 2915 C CA . GLN A 1 366 ? 5.485 -2.472 -12.209 1.00 85.88 366 GLN A CA 1
ATOM 2916 C C . GLN A 1 366 ? 6.281 -3.757 -11.931 1.00 85.88 366 GLN A C 1
ATOM 2918 O O . GLN A 1 366 ? 6.401 -4.186 -10.787 1.00 85.88 366 GLN A O 1
ATOM 2923 N N . LEU A 1 367 ? 6.795 -4.384 -12.993 1.00 89.25 367 LEU A N 1
ATOM 2924 C CA . LEU A 1 367 ? 7.557 -5.641 -12.931 1.00 89.25 367 LEU A CA 1
ATOM 2925 C C . LEU A 1 367 ? 9.058 -5.386 -13.003 1.00 89.25 367 LEU A C 1
ATOM 2927 O O . LEU A 1 367 ? 9.507 -4.396 -13.586 1.00 89.25 367 LEU A O 1
ATOM 2931 N N . GLN A 1 368 ? 9.842 -6.347 -12.523 1.00 89.44 368 GLN A N 1
ATOM 2932 C CA . GLN A 1 368 ? 11.288 -6.337 -12.713 1.00 89.44 368 GLN A CA 1
ATOM 2933 C C . GLN A 1 368 ? 11.650 -6.701 -14.157 1.00 89.44 368 GLN A C 1
ATOM 2935 O O . GLN A 1 368 ? 11.213 -7.726 -14.684 1.00 89.44 368 GLN A O 1
ATOM 2940 N N . HIS A 1 369 ? 12.450 -5.862 -14.818 1.00 91.12 369 HIS A N 1
ATOM 2941 C CA . HIS A 1 369 ? 12.996 -6.179 -16.139 1.00 91.12 369 HIS A CA 1
ATOM 2942 C C . HIS A 1 369 ? 14.268 -7.001 -15.957 1.00 91.12 369 HIS A C 1
ATOM 2944 O O . HIS A 1 369 ? 15.247 -6.501 -15.408 1.00 91.12 369 HIS A O 1
ATOM 2950 N N . ILE A 1 370 ? 14.254 -8.258 -16.400 1.00 89.69 370 ILE A N 1
ATOM 2951 C CA . ILE A 1 370 ? 15.391 -9.160 -16.234 1.00 89.69 370 ILE A CA 1
ATOM 2952 C C . ILE A 1 370 ? 16.055 -9.380 -17.592 1.00 89.69 370 ILE A C 1
ATOM 2954 O O . ILE A 1 370 ? 15.531 -10.079 -18.462 1.00 89.69 370 ILE A O 1
ATOM 2958 N N . GLN A 1 371 ? 17.237 -8.784 -17.758 1.00 85.75 371 GLN A N 1
ATOM 2959 C CA . GLN A 1 371 ? 18.172 -9.095 -18.838 1.00 85.75 371 GLN A CA 1
ATOM 2960 C C . GLN A 1 371 ? 19.463 -9.650 -18.237 1.00 85.75 371 GLN A C 1
ATOM 2962 O O . GLN A 1 371 ? 19.992 -9.081 -17.285 1.00 85.75 371 GLN A O 1
ATOM 2967 N N . MET A 1 372 ? 20.034 -10.701 -18.833 1.00 82.00 372 MET A N 1
ATOM 2968 C CA . MET A 1 372 ? 21.276 -11.313 -18.331 1.00 82.00 372 MET A CA 1
ATOM 2969 C C . MET A 1 372 ? 22.420 -10.306 -18.155 1.00 82.00 372 MET A C 1
ATOM 2971 O O . MET A 1 372 ? 23.155 -10.365 -17.175 1.00 82.00 372 MET A O 1
ATOM 2975 N N . GLN A 1 373 ? 22.553 -9.346 -19.076 1.00 75.31 373 GLN A N 1
ATOM 2976 C CA . GLN A 1 373 ? 23.580 -8.303 -18.987 1.00 75.31 373 GLN A CA 1
ATOM 2977 C C . GLN A 1 373 ? 23.385 -7.389 -17.773 1.00 75.31 373 GLN A C 1
ATOM 2979 O O . GLN A 1 373 ? 24.373 -6.992 -17.159 1.00 75.31 373 GLN A O 1
ATOM 2984 N N . ASP A 1 374 ? 22.138 -7.078 -17.422 1.00 81.12 374 ASP A N 1
ATOM 2985 C CA . ASP A 1 374 ? 21.818 -6.207 -16.293 1.00 81.12 374 ASP A CA 1
ATOM 2986 C C . ASP A 1 374 ? 22.050 -6.935 -14.965 1.00 81.12 374 ASP A C 1
ATOM 2988 O O . ASP A 1 374 ? 22.667 -6.364 -14.072 1.00 81.12 374 ASP A O 1
ATOM 2992 N N . VAL A 1 375 ? 21.676 -8.219 -14.874 1.00 83.06 375 VAL A N 1
ATOM 2993 C CA . VAL A 1 375 ? 21.926 -9.065 -13.688 1.00 83.06 375 VAL A CA 1
ATOM 2994 C C . VAL A 1 375 ? 23.424 -9.178 -13.393 1.00 83.06 375 VAL A C 1
ATOM 2996 O O . VAL A 1 375 ? 23.853 -9.028 -12.251 1.00 83.06 375 VAL A O 1
ATOM 2999 N N . ILE A 1 376 ? 24.245 -9.384 -14.426 1.00 78.56 376 ILE A N 1
ATOM 3000 C CA . ILE A 1 376 ? 25.705 -9.451 -14.271 1.00 78.56 376 ILE A CA 1
ATOM 3001 C C . ILE A 1 376 ? 26.268 -8.093 -13.846 1.00 78.56 376 ILE A C 1
ATOM 3003 O O . ILE A 1 376 ? 27.118 -8.029 -12.962 1.00 78.56 376 ILE A O 1
ATOM 3007 N N . GLN A 1 377 ? 25.805 -6.997 -14.454 1.00 75.31 377 GLN A N 1
ATOM 3008 C CA . GLN A 1 377 ? 26.258 -5.653 -14.084 1.00 75.31 377 GLN A CA 1
ATOM 3009 C C . GLN A 1 377 ? 25.868 -5.271 -12.657 1.00 75.31 377 GLN A C 1
ATOM 3011 O O . GLN A 1 377 ? 26.642 -4.585 -11.993 1.00 75.31 377 GLN A O 1
ATOM 3016 N N . GLU A 1 378 ? 24.687 -5.675 -12.198 1.00 78.94 378 GLU A N 1
ATOM 3017 C CA . GLU A 1 378 ? 24.229 -5.481 -10.824 1.00 78.94 378 GLU A CA 1
ATOM 3018 C C . GLU A 1 378 ? 25.136 -6.236 -9.851 1.00 78.94 378 GLU A C 1
ATOM 3020 O O . GLU A 1 378 ? 25.712 -5.618 -8.960 1.00 78.94 378 GLU A O 1
ATOM 3025 N N . LYS A 1 379 ? 25.404 -7.520 -10.111 1.00 78.50 379 LYS A N 1
ATOM 3026 C CA . LYS A 1 379 ? 26.317 -8.329 -9.293 1.00 78.50 379 LYS A CA 1
ATOM 3027 C C . LYS A 1 379 ? 27.746 -7.792 -9.244 1.00 78.50 379 LYS A C 1
ATOM 3029 O O . LYS A 1 379 ? 28.327 -7.713 -8.169 1.00 78.50 379 LYS A O 1
ATOM 3034 N N . ILE A 1 380 ? 28.281 -7.321 -10.372 1.00 76.25 380 ILE A N 1
ATOM 3035 C CA . ILE A 1 380 ? 29.601 -6.663 -10.422 1.00 76.25 380 ILE A CA 1
ATOM 3036 C C . ILE A 1 380 ? 29.633 -5.369 -9.587 1.00 76.25 380 ILE A C 1
ATOM 3038 O O . ILE A 1 380 ? 30.699 -4.963 -9.136 1.00 76.25 380 ILE A O 1
ATOM 3042 N N . ARG A 1 381 ? 28.499 -4.678 -9.411 1.00 75.19 381 ARG A N 1
ATOM 3043 C CA . ARG A 1 381 ? 28.426 -3.471 -8.567 1.00 75.19 381 ARG A CA 1
ATOM 3044 C C . ARG A 1 381 ? 28.287 -3.798 -7.083 1.00 75.19 381 ARG A C 1
ATOM 3046 O O . ARG A 1 381 ? 28.689 -2.977 -6.267 1.00 75.19 381 ARG A O 1
ATOM 3053 N N . GLU A 1 382 ? 27.674 -4.928 -6.751 1.00 70.81 382 GLU A N 1
ATOM 3054 C CA . GLU A 1 382 ? 27.440 -5.360 -5.370 1.00 70.81 382 GLU A CA 1
ATOM 3055 C C . GLU A 1 382 ? 28.663 -6.043 -4.745 1.00 70.81 382 GLU A C 1
ATOM 3057 O O . GLU A 1 382 ? 28.886 -5.906 -3.542 1.00 70.81 382 GLU A O 1
ATOM 3062 N N . GLU A 1 383 ? 29.469 -6.748 -5.542 1.00 63.56 383 GLU A N 1
ATOM 3063 C CA . GLU A 1 383 ? 30.629 -7.514 -5.075 1.00 63.56 383 GLU A CA 1
ATOM 3064 C C . GLU A 1 383 ? 31.949 -6.856 -5.528 1.00 63.56 383 GLU A C 1
ATOM 3066 O O . GLU A 1 383 ? 32.143 -6.588 -6.708 1.00 63.56 383 GLU A O 1
ATOM 3071 N N . GLU A 1 384 ? 32.886 -6.614 -4.600 1.00 54.34 384 GLU A N 1
ATOM 3072 C CA . GLU A 1 384 ? 34.277 -6.193 -4.877 1.00 54.34 384 GLU A CA 1
ATOM 3073 C C . GLU A 1 384 ? 35.262 -7.364 -4.620 1.00 54.34 384 GLU A C 1
ATOM 3075 O O . GLU A 1 384 ? 36.202 -7.240 -3.836 1.00 54.34 384 GLU A O 1
ATOM 3080 N N . SER A 1 385 ? 35.029 -8.541 -5.216 1.00 58.31 385 SER A N 1
ATOM 3081 C CA . SER A 1 385 ? 35.837 -9.764 -5.008 1.00 58.31 385 SER A CA 1
ATOM 3082 C C . SER A 1 385 ? 36.583 -10.232 -6.274 1.00 58.31 385 SER A C 1
ATOM 3084 O O . SER A 1 385 ? 36.392 -9.690 -7.365 1.00 58.31 385 SER A O 1
ATOM 3086 N N . GLU A 1 386 ? 37.438 -11.260 -6.144 1.00 53.12 386 GLU A N 1
ATOM 3087 C CA . GLU A 1 386 ? 38.152 -11.912 -7.263 1.00 53.12 386 GLU A CA 1
ATOM 3088 C C . GLU A 1 386 ? 37.195 -12.483 -8.336 1.00 53.12 386 GLU A C 1
ATOM 3090 O O . GLU A 1 386 ? 37.547 -12.506 -9.517 1.00 53.12 386 GLU A O 1
ATOM 3095 N N . ASP A 1 387 ? 35.953 -12.824 -7.966 1.00 59.31 387 ASP A N 1
ATOM 3096 C CA . ASP A 1 387 ? 34.905 -13.295 -8.885 1.00 59.31 387 ASP A CA 1
ATOM 3097 C C . ASP A 1 387 ? 34.457 -12.218 -9.893 1.00 59.31 387 ASP A C 1
ATOM 3099 O O . ASP A 1 387 ? 33.951 -12.534 -10.974 1.00 59.31 387 ASP A O 1
ATOM 3103 N N . THR A 1 388 ? 34.688 -10.930 -9.600 1.00 62.25 388 THR A N 1
ATOM 3104 C CA . THR A 1 388 ? 34.308 -9.826 -10.500 1.00 62.25 388 THR A CA 1
ATOM 3105 C C . THR A 1 388 ? 35.061 -9.853 -11.824 1.00 62.25 388 THR A C 1
ATOM 3107 O O . THR A 1 388 ? 34.515 -9.431 -12.845 1.00 62.25 388 THR A O 1
ATOM 3110 N N . GLU A 1 389 ? 36.300 -10.348 -11.840 1.00 64.12 389 GLU A N 1
ATOM 3111 C CA . GLU A 1 389 ? 37.116 -10.383 -13.053 1.00 64.12 389 GLU A CA 1
ATOM 3112 C C . GLU A 1 389 ? 36.692 -11.539 -13.972 1.00 64.12 389 GLU A C 1
ATOM 3114 O O . GLU A 1 389 ? 36.600 -11.357 -15.190 1.00 64.12 389 GLU A O 1
ATOM 3119 N N . GLU A 1 390 ? 36.302 -12.680 -13.390 1.00 64.69 390 GLU A N 1
ATOM 3120 C CA . GLU A 1 390 ? 35.672 -13.788 -14.119 1.00 64.69 390 GLU A CA 1
ATOM 3121 C C . GLU A 1 390 ? 34.300 -13.385 -14.683 1.00 64.69 390 GLU A C 1
ATOM 3123 O O . GLU A 1 390 ? 34.002 -13.661 -15.846 1.00 64.69 390 GLU A O 1
ATOM 3128 N N . LEU A 1 391 ? 33.473 -12.669 -13.910 1.00 65.38 391 LEU A N 1
ATOM 3129 C CA . LEU A 1 391 ? 32.175 -12.156 -14.372 1.00 65.38 391 LEU A CA 1
ATOM 3130 C C . LEU A 1 391 ? 32.321 -11.127 -15.498 1.00 65.38 391 LEU A C 1
ATOM 3132 O O . LEU A 1 391 ? 31.522 -11.122 -16.438 1.00 65.38 391 LEU A O 1
ATOM 3136 N N . LYS A 1 392 ? 33.357 -10.280 -15.455 1.00 65.81 392 LYS A N 1
ATOM 3137 C CA . LYS A 1 392 ? 33.688 -9.362 -16.557 1.00 65.81 392 LYS A CA 1
ATOM 3138 C C . LYS A 1 392 ? 34.104 -10.123 -17.814 1.00 65.81 392 LYS A C 1
ATOM 3140 O O . LYS A 1 392 ? 33.650 -9.741 -18.893 1.00 65.81 392 LYS A O 1
ATOM 3145 N N . GLN A 1 393 ? 34.895 -11.192 -17.697 1.00 63.47 393 GLN A N 1
ATOM 3146 C CA . GLN A 1 393 ? 35.231 -12.069 -18.828 1.00 63.47 393 GLN A CA 1
ATOM 3147 C C . GLN A 1 393 ? 33.984 -12.733 -19.418 1.00 63.47 393 GLN A C 1
ATOM 3149 O O . GLN A 1 393 ? 33.719 -12.583 -20.609 1.00 63.47 393 GLN A O 1
ATOM 3154 N N . ILE A 1 394 ? 33.142 -13.339 -18.578 1.00 64.81 394 ILE A N 1
ATOM 3155 C CA . ILE A 1 394 ? 31.874 -13.943 -19.013 1.00 64.81 394 ILE A CA 1
ATOM 3156 C C . ILE A 1 394 ? 30.980 -12.890 -19.692 1.00 64.81 394 ILE A C 1
ATOM 3158 O O . ILE A 1 394 ? 30.402 -13.159 -20.741 1.00 64.81 394 ILE A O 1
ATOM 3162 N N . SER A 1 395 ? 30.916 -11.655 -19.176 1.00 61.25 395 SER A N 1
ATOM 3163 C CA . SER A 1 395 ? 30.131 -10.569 -19.788 1.00 61.25 395 SER A CA 1
ATOM 3164 C C . SER A 1 395 ? 30.589 -10.187 -21.204 1.00 61.25 395 SER A C 1
ATOM 3166 O O . SER A 1 395 ? 29.771 -9.763 -22.028 1.00 61.25 395 SER A O 1
ATOM 3168 N N . GLN A 1 396 ? 31.886 -10.340 -21.496 1.00 58.16 396 GLN A N 1
ATOM 3169 C CA . GLN A 1 396 ? 32.464 -10.111 -22.822 1.00 58.16 396 GLN A CA 1
ATOM 3170 C C . GLN A 1 396 ? 32.173 -11.293 -23.761 1.00 58.16 396 GLN A C 1
ATOM 3172 O O . GLN A 1 396 ? 31.884 -11.071 -24.941 1.00 58.16 396 GLN A O 1
ATOM 3177 N N . ASP A 1 397 ? 32.134 -12.510 -23.216 1.00 58.34 397 ASP A N 1
ATOM 3178 C CA . ASP A 1 397 ? 31.950 -13.765 -23.952 1.00 58.34 397 ASP A CA 1
ATOM 3179 C C . ASP A 1 397 ? 30.483 -14.152 -24.211 1.00 58.34 397 ASP A C 1
ATOM 3181 O O . ASP A 1 397 ? 30.232 -14.930 -25.124 1.00 58.34 397 ASP A O 1
ATOM 3185 N N . ILE A 1 398 ? 29.490 -13.545 -23.540 1.00 57.38 398 ILE A N 1
ATOM 3186 C CA . ILE A 1 398 ? 28.041 -13.731 -23.832 1.00 57.38 398 ILE A CA 1
ATOM 3187 C C . ILE A 1 398 ? 27.676 -13.403 -25.297 1.00 57.38 398 ILE A C 1
ATOM 3189 O O . ILE A 1 398 ? 26.611 -13.768 -25.792 1.00 57.38 398 ILE A O 1
ATOM 3193 N N . ARG A 1 399 ? 28.549 -12.689 -26.020 1.00 48.47 399 ARG A N 1
ATOM 3194 C CA . ARG A 1 399 ? 28.377 -12.366 -27.449 1.00 48.47 399 ARG A CA 1
ATOM 3195 C C . ARG A 1 399 ? 28.979 -13.412 -28.397 1.00 48.47 399 ARG A C 1
ATOM 3197 O O . ARG A 1 399 ? 28.770 -13.292 -29.606 1.00 48.47 399 ARG A O 1
ATOM 3204 N N . GLY A 1 400 ? 29.719 -14.382 -27.870 1.00 46.62 400 GLY A N 1
ATOM 3205 C CA . GLY A 1 400 ? 30.269 -15.538 -28.571 1.00 46.62 400 GLY A CA 1
ATOM 3206 C C . GLY A 1 400 ? 29.629 -16.839 -28.088 1.00 46.62 400 GLY A C 1
ATOM 3207 O O . GLY A 1 400 ? 28.836 -16.845 -27.155 1.00 46.62 400 GLY A O 1
ATOM 3208 N N . ASP A 1 401 ? 29.951 -17.937 -28.768 1.00 43.19 401 ASP A N 1
ATOM 3209 C CA . ASP A 1 401 ? 29.527 -19.295 -28.413 1.00 43.19 401 ASP A CA 1
ATOM 3210 C C . ASP A 1 401 ? 30.148 -19.668 -27.050 1.00 43.19 401 ASP A C 1
ATOM 3212 O O . ASP A 1 401 ? 31.310 -20.073 -26.970 1.00 43.19 401 ASP A O 1
ATOM 3216 N N . ALA A 1 402 ? 29.431 -19.378 -25.961 1.00 43.94 402 ALA A N 1
ATOM 3217 C CA . ALA A 1 402 ? 29.924 -19.526 -24.598 1.00 43.94 402 ALA A CA 1
ATOM 3218 C C . ALA A 1 402 ? 30.008 -21.015 -24.219 1.00 43.94 402 ALA A C 1
ATOM 3220 O O . ALA A 1 402 ? 29.090 -21.795 -24.458 1.00 43.94 402 ALA A O 1
ATOM 3221 N N . GLY A 1 403 ? 31.133 -21.440 -23.639 1.00 50.97 403 GLY A N 1
ATOM 3222 C CA . GLY A 1 403 ? 31.320 -22.828 -23.206 1.00 50.97 403 GLY A CA 1
ATOM 3223 C C . GLY A 1 403 ? 30.443 -23.219 -22.003 1.00 50.97 403 GLY A C 1
ATOM 3224 O O . GLY A 1 403 ? 30.096 -22.376 -21.179 1.00 50.97 403 GLY A O 1
ATOM 3225 N N . LEU A 1 404 ? 30.186 -24.527 -21.835 1.00 48.88 404 LEU A N 1
ATOM 3226 C CA . LEU A 1 404 ? 29.304 -25.121 -20.802 1.00 48.88 404 LEU A CA 1
ATOM 3227 C C . LEU A 1 404 ? 29.527 -24.640 -19.348 1.00 48.88 404 LEU A C 1
ATOM 3229 O O . LEU A 1 404 ? 28.606 -24.686 -18.536 1.00 48.88 404 LEU A O 1
ATOM 3233 N N . SER A 1 405 ? 30.744 -24.221 -18.986 1.00 52.50 405 SER A N 1
ATOM 3234 C CA . SER A 1 405 ? 31.068 -23.753 -17.626 1.00 52.50 405 SER A CA 1
ATOM 3235 C C . SER A 1 405 ? 30.520 -22.347 -17.334 1.00 52.50 405 SER A C 1
ATOM 3237 O O . SER A 1 405 ? 30.088 -22.071 -16.213 1.00 52.50 405 SER A O 1
ATOM 3239 N N . ALA A 1 406 ? 30.498 -21.469 -18.344 1.00 61.69 406 ALA A N 1
ATOM 3240 C CA . ALA A 1 406 ? 29.947 -20.120 -18.222 1.00 61.69 406 ALA A CA 1
ATOM 3241 C C . ALA A 1 406 ? 28.422 -20.171 -18.041 1.00 61.69 406 ALA A C 1
ATOM 3243 O O . ALA A 1 406 ? 27.885 -19.498 -17.163 1.00 61.69 406 ALA A O 1
ATOM 3244 N N . ASP A 1 407 ? 27.749 -21.055 -18.782 1.00 70.19 407 ASP A N 1
ATOM 3245 C CA . ASP A 1 407 ? 26.296 -21.244 -18.719 1.00 70.19 407 ASP A CA 1
ATOM 3246 C C . ASP A 1 407 ? 25.809 -21.648 -17.322 1.00 70.19 407 ASP A C 1
ATOM 3248 O O . ASP A 1 407 ? 24.827 -21.095 -16.831 1.00 70.19 407 ASP A O 1
ATOM 3252 N N . ARG A 1 408 ? 26.519 -22.542 -16.620 1.00 76.88 408 ARG A N 1
ATOM 3253 C CA . ARG A 1 408 ? 26.114 -22.971 -15.270 1.00 76.88 408 ARG A CA 1
ATOM 3254 C C . ARG A 1 408 ? 26.156 -21.830 -14.248 1.00 76.88 408 ARG A C 1
ATOM 3256 O O . ARG A 1 408 ? 25.236 -21.711 -13.441 1.00 76.88 408 ARG A O 1
ATOM 3263 N N . LYS A 1 409 ? 27.207 -20.999 -14.272 1.00 77.88 409 LYS A N 1
ATOM 3264 C CA . LYS A 1 409 ? 27.309 -19.825 -13.385 1.00 77.88 409 LYS A CA 1
ATOM 3265 C C . LYS A 1 409 ? 26.235 -18.788 -13.731 1.00 77.88 409 LYS A C 1
ATOM 3267 O O . LYS A 1 409 ? 25.593 -18.259 -12.831 1.00 77.88 409 LYS A O 1
ATOM 3272 N N . LEU A 1 410 ? 25.998 -18.541 -15.021 1.00 79.38 410 LEU A N 1
ATOM 3273 C CA . LEU A 1 410 ? 24.955 -17.624 -15.492 1.00 79.38 410 LEU A CA 1
ATOM 3274 C C . LEU A 1 410 ? 23.555 -18.052 -15.038 1.00 79.38 410 LEU A C 1
ATOM 3276 O O . LEU A 1 410 ? 22.797 -17.224 -14.536 1.00 79.38 410 LEU A O 1
ATOM 3280 N N . LEU A 1 411 ? 23.236 -19.342 -15.163 1.00 83.69 411 LEU A N 1
ATOM 3281 C CA . LEU A 1 411 ? 21.970 -19.910 -14.700 1.00 83.69 411 LEU A CA 1
ATOM 3282 C C . LEU A 1 411 ? 21.802 -19.764 -13.186 1.00 83.69 411 LEU A C 1
ATOM 3284 O O . LEU A 1 411 ? 20.717 -19.417 -12.734 1.00 83.69 411 LEU A O 1
ATOM 3288 N N . GLN A 1 412 ? 22.871 -19.967 -12.410 1.00 83.81 412 GLN A N 1
ATOM 3289 C CA . GLN A 1 412 ? 22.833 -19.772 -10.961 1.00 83.81 412 GLN A CA 1
ATOM 3290 C C . GLN A 1 412 ? 22.560 -18.308 -10.587 1.00 83.81 412 GLN A C 1
ATOM 3292 O O . GLN A 1 412 ? 21.659 -18.047 -9.799 1.00 83.81 412 GLN A O 1
ATOM 3297 N N . LEU A 1 413 ? 23.260 -17.350 -11.205 1.00 85.06 413 LEU A N 1
ATOM 3298 C CA . LEU A 1 413 ? 23.033 -15.919 -10.958 1.00 85.06 413 LEU A CA 1
ATOM 3299 C C . LEU A 1 413 ? 21.610 -15.487 -11.319 1.00 85.06 413 LEU A C 1
ATOM 3301 O O . LEU A 1 413 ? 20.993 -14.694 -10.606 1.00 85.06 413 LEU A O 1
ATOM 3305 N N . LEU A 1 414 ? 21.084 -16.003 -12.431 1.00 87.88 414 LEU A N 1
ATOM 3306 C CA . LEU A 1 414 ? 19.711 -15.731 -12.830 1.00 87.88 414 LEU A CA 1
ATOM 3307 C C . LEU A 1 414 ? 18.714 -16.356 -11.852 1.00 87.88 414 LEU A C 1
ATOM 3309 O O . LEU A 1 414 ? 17.747 -15.698 -11.485 1.00 87.88 414 LEU A O 1
ATOM 3313 N N . GLN A 1 415 ? 18.953 -17.588 -11.404 1.00 87.81 415 GLN A N 1
ATOM 3314 C CA . GLN A 1 415 ? 18.110 -18.253 -10.414 1.00 87.81 415 GLN A CA 1
ATOM 3315 C C . GLN A 1 415 ? 18.095 -17.489 -9.082 1.00 87.81 415 GLN A C 1
ATOM 3317 O O . GLN A 1 415 ? 17.025 -17.307 -8.503 1.00 87.81 415 GLN A O 1
ATOM 3322 N N . ASP A 1 416 ? 19.240 -16.974 -8.632 1.00 87.75 416 ASP A N 1
ATOM 3323 C CA . ASP A 1 416 ? 19.328 -16.122 -7.440 1.00 87.75 416 ASP A CA 1
ATOM 3324 C C . ASP A 1 416 ? 18.535 -14.818 -7.634 1.00 87.75 416 ASP A C 1
ATOM 3326 O O . ASP A 1 416 ? 17.803 -14.387 -6.740 1.00 87.75 416 ASP A O 1
ATOM 3330 N N . LYS A 1 417 ? 18.608 -14.209 -8.828 1.00 89.50 417 LYS A N 1
ATOM 3331 C CA . LYS A 1 417 ? 17.817 -13.014 -9.155 1.00 89.50 417 LYS A CA 1
ATOM 3332 C C . LYS A 1 417 ? 16.317 -13.311 -9.180 1.00 89.50 417 LYS A C 1
ATOM 3334 O O . LYS A 1 417 ? 15.549 -12.524 -8.630 1.00 89.50 417 LYS A O 1
ATOM 3339 N N . LEU A 1 418 ? 15.891 -14.424 -9.774 1.00 89.94 418 LEU A N 1
ATOM 3340 C CA . LEU A 1 418 ? 14.481 -14.830 -9.826 1.00 89.94 418 LEU A CA 1
ATOM 3341 C C . LEU A 1 418 ? 13.917 -15.136 -8.432 1.00 89.94 418 LEU A C 1
ATOM 3343 O O . LEU A 1 418 ? 12.760 -14.820 -8.166 1.00 89.94 418 LEU A O 1
ATOM 3347 N N . ASN A 1 419 ? 14.747 -15.660 -7.528 1.00 89.50 419 ASN A N 1
ATOM 3348 C CA . ASN A 1 419 ? 14.399 -15.886 -6.123 1.00 89.50 419 ASN A CA 1
ATOM 3349 C C . ASN A 1 419 ? 14.497 -14.630 -5.241 1.00 89.50 419 ASN A C 1
ATOM 3351 O O . ASN A 1 419 ? 14.185 -14.682 -4.051 1.00 89.50 419 ASN A O 1
ATOM 3355 N N . SER A 1 420 ? 14.903 -13.483 -5.793 1.00 90.00 420 SER A N 1
ATOM 3356 C CA . SER A 1 420 ? 14.891 -12.225 -5.046 1.00 90.00 420 SER A CA 1
ATOM 3357 C C . SER A 1 420 ? 13.462 -11.794 -4.700 1.00 90.00 420 SER A C 1
ATOM 3359 O O . SER A 1 420 ? 12.528 -11.970 -5.488 1.00 90.00 420 SER A O 1
ATOM 3361 N N . ARG A 1 421 ? 13.291 -11.136 -3.545 1.00 89.25 421 ARG A N 1
ATOM 3362 C CA . ARG A 1 421 ? 11.985 -10.622 -3.089 1.00 89.25 421 ARG A CA 1
ATOM 3363 C C . ARG A 1 421 ? 11.315 -9.706 -4.121 1.00 89.25 421 ARG A C 1
ATOM 3365 O O . ARG A 1 421 ? 10.100 -9.740 -4.260 1.00 89.25 421 ARG A O 1
ATOM 3372 N N . ALA A 1 422 ? 12.091 -8.962 -4.917 1.00 87.81 422 ALA A N 1
ATOM 3373 C CA . ALA A 1 422 ? 11.563 -8.096 -5.977 1.00 87.81 422 ALA A CA 1
ATOM 3374 C C . ALA A 1 422 ? 10.767 -8.891 -7.012 1.00 87.81 422 ALA A C 1
ATOM 3376 O O . ALA A 1 422 ? 9.649 -8.519 -7.363 1.00 87.81 422 ALA A O 1
ATOM 3377 N N . CYS A 1 423 ? 11.360 -9.991 -7.475 1.00 89.75 423 CYS A N 1
ATOM 3378 C CA . CYS A 1 423 ? 10.799 -10.836 -8.518 1.00 89.75 423 CYS A CA 1
ATOM 3379 C C . CYS A 1 423 ? 9.646 -11.683 -7.977 1.00 89.75 423 CYS A C 1
ATOM 3381 O O . CYS A 1 423 ? 8.639 -11.833 -8.663 1.00 89.75 423 CYS A O 1
ATOM 3383 N N . LEU A 1 424 ? 9.756 -12.170 -6.737 1.00 89.38 424 LEU A N 1
ATOM 3384 C CA . LEU A 1 424 ? 8.702 -12.952 -6.086 1.00 89.38 424 LEU A CA 1
ATOM 3385 C C . LEU A 1 424 ? 7.463 -12.113 -5.735 1.00 89.38 424 LEU A C 1
ATOM 3387 O O . LEU A 1 424 ? 6.346 -12.607 -5.855 1.00 89.38 424 LEU A O 1
ATOM 3391 N N . ASN A 1 425 ? 7.644 -10.854 -5.324 1.00 88.50 425 ASN A N 1
ATOM 3392 C CA . ASN A 1 425 ? 6.532 -9.975 -4.958 1.00 88.50 425 ASN A CA 1
ATOM 3393 C C . ASN A 1 425 ? 5.865 -9.370 -6.198 1.00 88.50 425 ASN A C 1
ATOM 3395 O O . ASN A 1 425 ? 4.657 -9.471 -6.384 1.00 88.50 425 ASN A O 1
ATOM 3399 N N . GLN A 1 426 ? 6.643 -8.708 -7.056 1.00 86.56 426 GLN A N 1
ATOM 3400 C CA . GLN A 1 426 ? 6.089 -7.921 -8.162 1.00 86.56 426 GLN A CA 1
ATOM 3401 C C . GLN A 1 426 ? 5.875 -8.771 -9.412 1.00 86.56 426 GLN A C 1
ATOM 3403 O O . GLN A 1 426 ? 4.979 -8.485 -10.201 1.00 86.56 426 GLN A O 1
ATOM 3408 N N . GLY A 1 427 ? 6.672 -9.825 -9.579 1.00 90.50 427 GLY A N 1
ATOM 3409 C CA . GLY A 1 427 ? 6.828 -10.523 -10.842 1.00 90.50 427 GLY A CA 1
ATOM 3410 C C . GLY A 1 427 ? 7.945 -9.920 -11.694 1.00 90.50 427 GLY A C 1
ATOM 3411 O O . GLY A 1 427 ? 8.663 -8.994 -11.297 1.00 90.50 427 GLY A O 1
ATOM 3412 N N . PHE A 1 428 ? 8.115 -10.467 -12.891 1.00 92.62 428 PHE A N 1
ATOM 3413 C CA . PHE A 1 428 ? 9.225 -10.120 -13.766 1.00 92.62 428 PHE A CA 1
ATOM 3414 C C . PHE A 1 428 ? 8.890 -10.332 -15.241 1.00 92.62 428 PHE A C 1
ATOM 3416 O O . PHE A 1 428 ? 7.989 -11.092 -15.599 1.00 92.62 428 PHE A O 1
ATOM 3423 N N . VAL A 1 429 ? 9.675 -9.684 -16.100 1.00 93.75 429 VAL A N 1
ATOM 3424 C CA . VAL A 1 429 ? 9.717 -9.954 -17.538 1.00 93.75 429 VAL A CA 1
ATOM 3425 C C . VAL A 1 429 ? 11.116 -10.439 -17.904 1.00 93.75 429 VAL A C 1
ATOM 3427 O O . VAL A 1 429 ? 12.076 -9.664 -17.842 1.00 93.75 429 VAL A O 1
ATOM 3430 N N . LEU A 1 430 ? 11.225 -11.709 -18.296 1.00 91.62 430 LEU A N 1
ATOM 3431 C CA . LEU A 1 430 ? 12.443 -12.296 -18.852 1.00 91.62 430 LEU A CA 1
ATOM 3432 C C . LEU A 1 430 ? 12.567 -11.913 -20.329 1.00 91.62 430 LEU A C 1
ATOM 3434 O O . LEU A 1 430 ? 11.727 -12.274 -21.158 1.00 91.62 430 LEU A O 1
ATOM 3438 N N . ASP A 1 431 ? 13.621 -11.169 -20.661 1.00 87.81 431 ASP A N 1
ATOM 3439 C CA . ASP A 1 431 ? 13.881 -10.716 -22.027 1.00 87.81 431 ASP A CA 1
ATOM 3440 C C . ASP A 1 431 ? 14.883 -11.633 -22.730 1.00 87.81 431 ASP A C 1
ATOM 3442 O O . ASP A 1 431 ? 16.101 -11.453 -22.644 1.00 87.81 431 ASP A O 1
ATOM 3446 N N . GLY A 1 432 ? 14.346 -12.607 -23.464 1.00 71.50 432 GLY A N 1
ATOM 3447 C CA . GLY A 1 432 ? 15.101 -13.384 -24.436 1.00 71.50 432 GLY A CA 1
ATOM 3448 C C . GLY A 1 432 ? 16.042 -14.446 -23.872 1.00 71.50 432 GLY A C 1
ATOM 3449 O O . GLY A 1 432 ? 16.827 -14.950 -24.659 1.00 71.50 432 GLY A O 1
ATOM 3450 N N . PHE A 1 433 ? 15.979 -14.800 -22.588 1.00 81.00 433 PHE A N 1
ATOM 3451 C CA . PHE A 1 433 ? 16.701 -15.934 -21.989 1.00 81.00 433 PHE A CA 1
ATOM 3452 C C . PHE A 1 433 ? 15.731 -16.732 -21.100 1.00 81.00 433 PHE A C 1
ATOM 3454 O O . PHE A 1 433 ? 14.909 -16.090 -20.437 1.00 81.00 433 PHE A O 1
ATOM 3461 N N . PRO A 1 434 ? 15.794 -18.078 -21.029 1.00 86.00 434 PRO A N 1
ATOM 3462 C CA . PRO A 1 434 ? 16.754 -19.015 -21.650 1.00 86.00 434 PRO A CA 1
ATOM 3463 C C . PRO A 1 434 ? 16.624 -19.142 -23.179 1.00 86.00 434 PRO A C 1
ATOM 3465 O O . PRO A 1 434 ? 15.645 -18.684 -23.763 1.00 86.00 434 PRO A O 1
ATOM 3468 N N . HIS A 1 435 ? 17.630 -19.736 -23.837 1.00 80.56 435 HIS A N 1
ATOM 3469 C CA . HIS A 1 435 ? 17.651 -19.936 -25.298 1.00 80.56 435 HIS A CA 1
ATOM 3470 C C . HIS A 1 435 ? 17.433 -21.388 -25.737 1.00 80.56 435 HIS A C 1
ATOM 3472 O O . HIS A 1 435 ? 17.031 -21.620 -26.878 1.00 80.56 435 HIS A O 1
ATOM 3478 N N . THR A 1 436 ? 17.730 -22.356 -24.871 1.00 83.12 436 THR A N 1
ATOM 3479 C CA . THR A 1 436 ? 17.656 -23.789 -25.179 1.00 83.12 436 THR A CA 1
ATOM 3480 C C . THR A 1 436 ? 16.814 -24.529 -24.148 1.00 83.12 436 THR A C 1
ATOM 3482 O O . THR A 1 436 ? 16.694 -24.085 -23.005 1.00 83.12 436 THR A O 1
ATOM 3485 N N . TYR A 1 437 ? 16.283 -25.686 -24.547 1.00 85.50 437 TYR A N 1
ATOM 3486 C CA . TYR A 1 437 ? 15.565 -26.606 -23.663 1.00 85.50 437 TYR A CA 1
ATOM 3487 C C . TYR A 1 437 ? 16.378 -26.917 -22.393 1.00 85.50 437 TYR A C 1
ATOM 3489 O O . TYR A 1 437 ? 15.923 -26.687 -21.277 1.00 85.50 437 TYR A O 1
ATOM 3497 N N . ALA A 1 438 ? 17.645 -27.320 -22.553 1.00 83.44 438 ALA A N 1
ATOM 3498 C CA . ALA A 1 438 ? 18.522 -27.672 -21.433 1.00 83.44 438 ALA A CA 1
ATOM 3499 C C . ALA A 1 438 ? 18.778 -26.508 -20.453 1.00 83.44 438 ALA A C 1
ATOM 3501 O O . ALA A 1 438 ? 18.950 -26.737 -19.255 1.00 83.44 438 ALA A O 1
ATOM 3502 N N . GLN A 1 439 ? 18.813 -25.262 -20.940 1.00 84.00 439 GLN A N 1
ATOM 3503 C CA . GLN A 1 439 ? 18.938 -24.080 -20.081 1.00 84.00 439 GLN A CA 1
ATOM 3504 C C . GLN A 1 439 ? 17.650 -23.819 -19.294 1.00 84.00 439 GLN A C 1
ATOM 3506 O O . GLN A 1 439 ? 17.730 -23.498 -18.112 1.00 84.00 439 GLN A O 1
ATOM 3511 N N . ALA A 1 440 ? 16.482 -23.969 -19.927 1.00 85.44 440 ALA A N 1
ATOM 3512 C CA . ALA A 1 440 ? 15.191 -23.823 -19.256 1.00 85.44 440 ALA A CA 1
ATOM 3513 C C . ALA A 1 440 ? 15.004 -24.886 -18.172 1.00 85.44 440 ALA A C 1
ATOM 3515 O O . ALA A 1 440 ? 14.708 -24.541 -17.031 1.00 85.44 440 ALA A O 1
ATOM 3516 N N . GLN A 1 441 ? 15.324 -26.137 -18.500 1.00 84.88 441 GLN A N 1
ATOM 3517 C CA . GLN A 1 441 ? 15.310 -27.250 -17.561 1.00 84.88 441 GLN A CA 1
ATOM 3518 C C . GLN A 1 441 ? 16.183 -26.967 -16.328 1.00 84.88 441 GLN A C 1
ATOM 3520 O O . GLN A 1 441 ? 15.739 -27.066 -15.192 1.00 84.88 441 GLN A O 1
ATOM 3525 N N . GLN A 1 442 ? 17.429 -26.525 -16.517 1.00 84.31 442 GLN A N 1
ATOM 3526 C CA . GLN A 1 442 ? 18.316 -26.224 -15.386 1.00 84.31 442 GLN A CA 1
ATOM 3527 C C . GLN A 1 442 ? 17.883 -25.011 -14.548 1.00 84.31 442 GLN A C 1
ATOM 3529 O O . GLN A 1 442 ? 18.296 -24.903 -13.388 1.00 84.31 442 GLN A O 1
ATOM 3534 N N . LEU A 1 443 ? 17.121 -24.086 -15.136 1.00 85.12 443 LEU A N 1
ATOM 3535 C CA . LEU A 1 443 ? 16.678 -22.856 -14.485 1.00 85.12 443 LEU A CA 1
ATOM 3536 C C . LEU A 1 443 ? 15.399 -23.059 -13.666 1.00 85.12 443 LEU A C 1
ATOM 3538 O O . LEU A 1 443 ? 15.307 -22.520 -12.564 1.00 85.12 443 LEU A O 1
ATOM 3542 N N . PHE A 1 444 ? 14.434 -23.800 -14.213 1.00 87.81 444 PHE A N 1
ATOM 3543 C CA . PHE A 1 444 ? 13.071 -23.894 -13.687 1.00 87.81 444 PHE A CA 1
ATOM 3544 C C . PHE A 1 444 ? 12.752 -25.231 -13.001 1.00 87.81 444 PHE A C 1
ATOM 3546 O O . PHE A 1 444 ? 11.810 -25.282 -12.208 1.00 87.81 444 PHE A O 1
ATOM 3553 N N . ASP A 1 445 ? 13.533 -26.293 -13.224 1.00 83.19 445 ASP A N 1
ATOM 3554 C CA . ASP A 1 445 ? 13.329 -27.561 -12.516 1.00 83.19 445 ASP A CA 1
ATOM 3555 C C . ASP A 1 445 ? 13.613 -27.400 -11.009 1.00 83.19 445 ASP A C 1
ATOM 3557 O O . ASP A 1 445 ? 14.607 -26.792 -10.587 1.00 83.19 445 ASP A O 1
ATOM 3561 N N . ALA A 1 446 ? 12.748 -27.979 -10.170 1.00 71.31 446 ALA A N 1
ATOM 3562 C CA . ALA A 1 446 ? 12.888 -27.897 -8.718 1.00 71.31 446 ALA A CA 1
ATOM 3563 C C . ALA A 1 446 ? 14.126 -28.686 -8.233 1.00 71.31 446 ALA A C 1
ATOM 3565 O O . ALA A 1 446 ? 14.302 -29.862 -8.555 1.00 71.31 446 ALA A O 1
ATOM 3566 N N . LYS A 1 447 ? 15.001 -28.051 -7.435 1.00 61.97 447 LYS A N 1
ATOM 3567 C CA . LYS A 1 447 ? 16.305 -28.626 -7.030 1.00 61.97 447 LYS A CA 1
ATOM 3568 C C . LYS A 1 447 ? 16.281 -29.611 -5.838 1.00 61.97 447 LYS A C 1
ATOM 3570 O O . LYS A 1 447 ? 17.331 -30.174 -5.538 1.00 61.97 447 LYS A O 1
ATOM 3575 N N . ALA A 1 448 ? 15.142 -29.880 -5.194 1.00 47.34 448 ALA A N 1
ATOM 3576 C CA . ALA A 1 448 ? 14.942 -30.918 -4.159 1.00 47.34 448 ALA A CA 1
ATOM 3577 C C . ALA A 1 448 ? 13.418 -31.082 -3.936 1.00 47.34 448 ALA A C 1
ATOM 3579 O O . ALA A 1 448 ? 12.722 -30.080 -4.010 1.00 47.34 448 ALA A O 1
ATOM 3580 N N . GLU A 1 449 ? 12.778 -32.233 -3.720 1.00 39.81 449 GLU A N 1
ATOM 3581 C CA . GLU A 1 449 ? 13.175 -33.566 -3.270 1.00 39.81 449 GLU A CA 1
ATOM 3582 C C . GLU A 1 449 ? 12.430 -34.603 -4.132 1.00 39.81 449 GLU A C 1
ATOM 3584 O O . GLU A 1 449 ? 11.212 -34.539 -4.288 1.00 39.81 449 GLU A O 1
ATOM 3589 N N . ARG A 1 450 ? 13.142 -35.588 -4.694 1.00 44.66 450 ARG A N 1
ATOM 3590 C CA . ARG A 1 450 ? 12.497 -36.797 -5.230 1.00 44.66 450 ARG A CA 1
ATOM 3591 C C . ARG A 1 450 ? 12.094 -37.689 -4.057 1.00 44.66 450 ARG A C 1
ATOM 3593 O O . ARG A 1 450 ? 12.687 -38.747 -3.864 1.00 44.66 450 ARG A O 1
ATOM 3600 N N . GLU A 1 451 ? 11.143 -37.250 -3.245 1.00 44.66 451 GLU A N 1
ATOM 3601 C CA . GLU A 1 451 ? 10.386 -38.197 -2.436 1.00 44.66 451 GLU A CA 1
ATOM 3602 C C . GLU A 1 451 ? 9.380 -38.882 -3.359 1.00 44.66 451 GLU A C 1
ATOM 3604 O O . GLU A 1 451 ? 8.713 -38.232 -4.166 1.00 44.66 451 GLU A O 1
ATOM 3609 N N . GLU A 1 452 ? 9.340 -40.213 -3.298 1.00 45.34 452 GLU A N 1
ATOM 3610 C CA . GLU A 1 452 ? 8.475 -41.094 -4.083 1.00 45.34 452 GLU A CA 1
ATOM 3611 C C . GLU A 1 452 ? 6.988 -40.829 -3.767 1.00 45.34 452 GLU A C 1
ATOM 3613 O O . GLU A 1 452 ? 6.314 -41.627 -3.120 1.00 45.34 452 GLU A O 1
ATOM 3618 N N . SER A 1 453 ? 6.450 -39.696 -4.216 1.00 43.50 453 SER A N 1
ATOM 3619 C CA . SER A 1 453 ? 5.015 -39.439 -4.259 1.00 43.50 453 SER A CA 1
ATOM 3620 C C . SER A 1 453 ? 4.519 -39.712 -5.676 1.00 43.50 453 SER A C 1
ATOM 3622 O O . SER A 1 453 ? 5.007 -39.180 -6.669 1.00 43.50 453 SER A O 1
ATOM 3624 N N . ASN A 1 454 ? 3.578 -40.645 -5.771 1.00 46.12 454 ASN A N 1
ATOM 3625 C CA . ASN A 1 454 ? 3.106 -41.279 -7.002 1.00 46.12 454 ASN A CA 1
ATOM 3626 C C . ASN A 1 454 ? 2.129 -40.382 -7.802 1.00 46.12 454 ASN A C 1
ATOM 3628 O O . ASN A 1 454 ? 1.171 -40.875 -8.399 1.00 46.12 454 ASN A O 1
ATOM 3632 N N . THR A 1 455 ? 2.325 -39.063 -7.771 1.00 46.38 455 THR A N 1
ATOM 3633 C CA . THR A 1 455 ? 1.503 -38.066 -8.471 1.00 46.38 455 THR A CA 1
ATOM 3634 C C . THR A 1 455 ? 2.228 -37.565 -9.712 1.00 46.38 455 THR A C 1
ATOM 3636 O O . THR A 1 455 ? 3.325 -37.025 -9.641 1.00 46.38 455 THR A O 1
ATOM 3639 N N . MET A 1 456 ? 1.597 -37.782 -10.863 1.00 45.62 456 MET A N 1
ATOM 3640 C CA . MET A 1 456 ? 2.125 -37.579 -12.213 1.00 45.62 456 MET A CA 1
ATOM 3641 C C . MET A 1 456 ? 2.066 -36.100 -12.660 1.00 45.62 456 MET A C 1
ATOM 3643 O O . MET A 1 456 ? 1.699 -35.825 -13.796 1.00 45.62 456 MET A O 1
ATOM 3647 N N . GLU A 1 457 ? 2.358 -35.148 -11.767 1.00 53.66 457 GLU A N 1
ATOM 3648 C CA . GLU A 1 457 ? 2.446 -33.719 -12.110 1.00 53.66 457 GLU A CA 1
ATOM 3649 C C . GLU A 1 457 ? 3.906 -33.344 -12.435 1.00 53.66 457 GLU A C 1
ATOM 3651 O O . GLU A 1 457 ? 4.817 -33.807 -11.741 1.00 53.66 457 GLU A O 1
ATOM 3656 N N . PRO A 1 458 ? 4.167 -32.529 -13.476 1.00 53.12 458 PRO A N 1
ATOM 3657 C CA . PRO A 1 458 ? 5.520 -32.090 -13.805 1.00 53.12 458 PRO A CA 1
ATOM 3658 C C . PRO A 1 458 ? 6.150 -31.318 -12.631 1.00 53.12 458 PRO A C 1
ATOM 3660 O O . PRO A 1 458 ? 5.560 -30.393 -12.072 1.00 53.12 458 PRO A O 1
ATOM 3663 N N . VAL A 1 459 ? 7.362 -31.721 -12.238 1.00 69.19 459 VAL A N 1
ATOM 3664 C CA . VAL A 1 459 ? 8.070 -31.208 -11.053 1.00 69.19 459 VAL A CA 1
ATOM 3665 C C . VAL A 1 459 ? 8.921 -29.994 -11.443 1.00 69.19 459 VAL A C 1
ATOM 3667 O O . VAL A 1 459 ? 10.104 -30.125 -11.749 1.00 69.19 459 VAL A O 1
ATOM 3670 N N . TYR A 1 460 ? 8.323 -28.804 -11.431 1.00 77.06 460 TYR A N 1
ATOM 3671 C CA . TYR A 1 460 ? 9.008 -27.527 -11.672 1.00 77.06 460 TYR A CA 1
ATOM 3672 C C . TYR A 1 460 ? 8.730 -26.520 -10.549 1.00 77.06 460 TYR A C 1
ATOM 3674 O O . TYR A 1 460 ? 7.733 -26.619 -9.826 1.00 77.06 460 TYR A O 1
ATOM 3682 N N . ASP A 1 461 ? 9.616 -25.538 -10.380 1.00 81.06 461 ASP A N 1
ATOM 3683 C CA . ASP A 1 461 ? 9.446 -24.501 -9.365 1.00 81.06 461 ASP A CA 1
ATOM 3684 C C . ASP A 1 461 ? 8.398 -23.472 -9.817 1.00 81.06 461 ASP A C 1
ATOM 3686 O O . ASP A 1 461 ? 8.665 -22.549 -10.599 1.00 81.06 461 ASP A O 1
ATOM 3690 N N . LYS A 1 462 ? 7.178 -23.624 -9.292 1.00 82.81 462 LYS A N 1
ATOM 3691 C CA . LYS A 1 462 ? 6.031 -22.750 -9.586 1.00 82.81 462 LYS A CA 1
ATOM 3692 C C . LYS A 1 462 ? 6.300 -21.274 -9.250 1.00 82.81 462 LYS A C 1
ATOM 3694 O O . LYS A 1 462 ? 5.670 -20.408 -9.858 1.00 82.81 462 LYS A O 1
ATOM 3699 N N . LYS A 1 463 ? 7.231 -20.963 -8.333 1.00 84.75 463 LYS A N 1
ATOM 3700 C CA . LYS A 1 463 ? 7.524 -19.582 -7.902 1.00 84.75 463 LYS A CA 1
ATOM 3701 C C . LYS A 1 463 ? 8.287 -18.789 -8.961 1.00 84.75 463 LYS A C 1
ATOM 3703 O O . LYS A 1 463 ? 7.999 -17.612 -9.165 1.00 84.75 463 LYS A O 1
ATOM 3708 N N . ILE A 1 464 ? 9.242 -19.427 -9.634 1.00 87.06 464 ILE A N 1
ATOM 3709 C CA . ILE A 1 464 ? 10.139 -18.768 -10.599 1.00 87.06 464 ILE A CA 1
ATOM 3710 C C . ILE A 1 464 ? 9.788 -19.065 -12.058 1.00 87.06 464 ILE A C 1
ATOM 3712 O O . ILE A 1 464 ? 10.296 -18.387 -12.948 1.00 87.06 464 ILE A O 1
ATOM 3716 N N . THR A 1 465 ? 8.927 -20.046 -12.326 1.00 89.31 465 THR A N 1
ATOM 3717 C CA . THR A 1 465 ? 8.548 -20.405 -13.700 1.00 89.31 465 THR A CA 1
ATOM 3718 C C . THR A 1 465 ? 7.540 -19.394 -14.269 1.00 89.31 465 THR A C 1
ATOM 3720 O O . THR A 1 465 ? 6.568 -19.063 -13.579 1.00 89.31 465 THR A O 1
ATOM 3723 N N . PRO A 1 466 ? 7.753 -18.857 -15.489 1.00 90.06 466 PRO A N 1
ATOM 3724 C CA . PRO A 1 466 ? 6.824 -17.932 -16.139 1.00 90.06 466 PRO A CA 1
ATOM 3725 C C . PRO A 1 466 ? 5.465 -18.572 -16.421 1.00 90.06 466 PRO A C 1
ATOM 3727 O O . PRO A 1 466 ? 5.410 -19.657 -16.979 1.00 90.06 466 PRO A O 1
ATOM 3730 N N . GLU A 1 467 ? 4.375 -17.874 -16.103 1.00 89.38 467 GLU A N 1
ATOM 3731 C CA . GLU A 1 467 ? 3.009 -18.323 -16.431 1.00 89.38 467 GLU A CA 1
ATOM 3732 C C . GLU A 1 467 ? 2.584 -17.885 -17.838 1.00 89.38 467 GLU A C 1
ATOM 3734 O O . GLU A 1 467 ? 1.735 -18.514 -18.459 1.00 89.38 467 GLU A O 1
ATOM 3739 N N . ASN A 1 468 ? 3.160 -16.787 -18.338 1.00 90.94 468 ASN A N 1
ATOM 3740 C CA . ASN A 1 468 ? 2.803 -16.200 -19.625 1.00 90.94 468 ASN A CA 1
ATOM 3741 C C . ASN A 1 468 ? 4.031 -16.180 -20.540 1.00 90.94 468 ASN A C 1
ATOM 3743 O O . ASN A 1 468 ? 4.978 -15.424 -20.300 1.00 90.94 468 ASN A O 1
ATOM 3747 N N . VAL A 1 469 ? 4.019 -16.984 -21.601 1.00 92.06 469 VAL A N 1
ATOM 3748 C CA . VAL A 1 469 ? 5.102 -17.043 -22.591 1.00 92.06 469 VAL A CA 1
ATOM 3749 C C . VAL A 1 469 ? 4.595 -16.457 -23.906 1.00 92.06 469 VAL A C 1
ATOM 3751 O O . VAL A 1 469 ? 3.622 -16.953 -24.461 1.00 92.06 469 VAL A O 1
ATOM 3754 N N . PHE A 1 470 ? 5.249 -15.409 -24.417 1.00 92.31 470 PHE A N 1
ATOM 3755 C CA . PHE A 1 470 ? 4.886 -14.782 -25.694 1.00 92.31 470 PHE A CA 1
ATOM 3756 C C . PHE A 1 470 ? 6.023 -14.885 -26.704 1.00 92.31 470 PHE A C 1
ATOM 3758 O O . PHE A 1 470 ? 7.158 -14.490 -26.421 1.00 92.31 470 PHE A O 1
ATOM 3765 N N . VAL A 1 471 ? 5.704 -15.338 -27.913 1.00 90.00 471 VAL A N 1
ATOM 3766 C CA . VAL A 1 471 ? 6.630 -15.422 -29.045 1.00 90.00 471 VAL A CA 1
ATOM 3767 C C . VAL A 1 471 ? 6.295 -14.310 -30.035 1.00 90.00 471 VAL A C 1
ATOM 3769 O O . VAL A 1 471 ? 5.212 -14.274 -30.610 1.00 90.00 471 VAL A O 1
ATOM 3772 N N . LEU A 1 472 ? 7.214 -13.361 -30.224 1.00 89.12 472 LEU A N 1
ATOM 3773 C CA . LEU A 1 472 ? 7.042 -12.279 -31.193 1.00 89.12 472 LEU A CA 1
ATOM 3774 C C . LEU A 1 472 ? 7.542 -12.718 -32.568 1.00 89.12 472 LEU A C 1
ATOM 3776 O O . LEU A 1 472 ? 8.752 -12.835 -32.771 1.00 89.12 472 LEU A O 1
ATOM 3780 N N . ASP A 1 473 ? 6.633 -12.874 -33.522 1.00 86.69 473 ASP A N 1
ATOM 3781 C CA . ASP A 1 473 ? 6.951 -13.308 -34.878 1.00 86.69 473 ASP A CA 1
ATOM 3782 C C . ASP A 1 473 ? 7.075 -12.125 -35.841 1.00 86.69 473 ASP A C 1
ATOM 3784 O O . ASP A 1 473 ? 6.309 -11.162 -35.819 1.00 86.69 473 ASP A O 1
ATOM 3788 N N . ALA A 1 474 ? 8.099 -12.163 -36.695 1.00 84.94 474 ALA A N 1
ATOM 3789 C CA . ALA A 1 474 ? 8.320 -11.148 -37.717 1.00 84.94 474 ALA A CA 1
ATOM 3790 C C . ALA A 1 474 ? 9.052 -11.725 -38.928 1.00 84.94 474 ALA A C 1
ATOM 3792 O O . ALA A 1 474 ? 9.981 -12.532 -38.800 1.00 84.94 474 ALA A O 1
ATOM 3793 N N . ALA A 1 475 ? 8.662 -11.250 -40.110 1.00 84.19 475 ALA A N 1
ATOM 3794 C CA . ALA A 1 475 ? 9.346 -11.557 -41.356 1.00 84.19 475 ALA A CA 1
ATOM 3795 C C . ALA A 1 475 ? 10.701 -10.826 -41.455 1.00 84.19 475 ALA A C 1
ATOM 3797 O O . ALA A 1 475 ? 10.883 -9.717 -40.940 1.00 84.19 475 ALA A O 1
ATOM 3798 N N . ASP A 1 476 ? 11.670 -11.453 -42.127 1.00 80.00 476 ASP A N 1
ATOM 3799 C CA . ASP A 1 476 ? 13.061 -10.981 -42.180 1.00 80.00 476 ASP A CA 1
ATOM 3800 C C . ASP A 1 476 ? 13.202 -9.602 -42.856 1.00 80.00 476 ASP A C 1
ATOM 3802 O O . ASP A 1 476 ? 14.082 -8.807 -42.504 1.00 80.00 476 ASP A O 1
ATOM 3806 N N . ASP A 1 477 ? 12.318 -9.279 -43.800 1.00 76.88 477 ASP A N 1
ATOM 3807 C CA . ASP A 1 477 ? 12.258 -7.978 -44.466 1.00 76.88 477 ASP A CA 1
ATOM 3808 C C . ASP A 1 477 ? 11.854 -6.859 -43.495 1.00 76.88 477 ASP A C 1
ATOM 3810 O O . ASP A 1 477 ? 12.462 -5.785 -43.508 1.00 76.88 477 ASP A O 1
ATOM 3814 N N . VAL A 1 478 ? 10.906 -7.129 -42.594 1.00 77.81 478 VAL A N 1
ATOM 3815 C CA . VAL A 1 478 ? 10.476 -6.204 -41.534 1.00 77.81 478 VAL A CA 1
ATOM 3816 C C . VAL A 1 478 ? 11.610 -5.940 -40.543 1.00 77.81 478 VAL A C 1
ATOM 3818 O O . VAL A 1 478 ? 11.883 -4.782 -40.210 1.00 77.81 478 VAL A O 1
ATOM 3821 N N . LEU A 1 479 ? 12.317 -6.988 -40.107 1.00 78.75 479 LEU A N 1
ATOM 3822 C CA . LEU A 1 479 ? 13.452 -6.868 -39.181 1.00 78.75 479 LEU A CA 1
ATOM 3823 C C . LEU A 1 479 ? 14.598 -6.054 -39.795 1.00 78.75 479 LEU A C 1
ATOM 3825 O O . LEU A 1 479 ? 15.149 -5.148 -39.162 1.00 78.75 479 LEU A O 1
ATOM 3829 N N . THR A 1 480 ? 14.909 -6.327 -41.063 1.00 75.19 480 THR A N 1
ATOM 3830 C CA . THR A 1 480 ? 15.971 -5.631 -41.801 1.00 75.19 480 THR A CA 1
ATOM 3831 C C . THR A 1 480 ? 15.629 -4.152 -42.017 1.00 75.19 480 THR A C 1
ATOM 3833 O O . THR A 1 480 ? 16.490 -3.286 -41.839 1.00 75.19 480 THR A O 1
ATOM 3836 N N . GLN A 1 481 ? 14.370 -3.831 -42.340 1.00 70.62 481 GLN A N 1
ATOM 3837 C CA . GLN A 1 481 ? 13.899 -2.445 -42.472 1.00 70.62 481 GLN A CA 1
ATOM 3838 C C . GLN A 1 481 ? 13.973 -1.677 -41.145 1.00 70.62 481 GLN A C 1
ATOM 3840 O O . GLN A 1 481 ? 14.438 -0.534 -41.123 1.00 70.62 481 GLN A O 1
ATOM 3845 N N . ARG A 1 482 ? 13.583 -2.298 -40.024 1.00 72.50 482 ARG A N 1
ATOM 3846 C CA . ARG A 1 482 ? 13.679 -1.682 -38.687 1.00 72.50 482 ARG A CA 1
ATOM 3847 C C . ARG A 1 482 ? 15.124 -1.342 -38.322 1.00 72.50 482 ARG A C 1
ATOM 3849 O O . ARG A 1 482 ? 15.387 -0.223 -37.880 1.00 72.50 482 ARG A O 1
ATOM 3856 N N . LEU A 1 483 ? 16.067 -2.251 -38.580 1.00 70.50 483 LEU A N 1
ATOM 3857 C CA . LEU A 1 483 ? 17.493 -2.019 -38.325 1.00 70.50 483 LEU A CA 1
ATOM 3858 C C . LEU A 1 483 ? 18.028 -0.816 -39.128 1.00 70.50 483 LEU A C 1
ATOM 3860 O O . LEU A 1 483 ? 18.739 0.034 -38.588 1.00 70.50 483 LEU A O 1
ATOM 3864 N N . GLN A 1 484 ? 17.629 -0.699 -40.400 1.00 65.31 484 GLN A N 1
ATOM 3865 C CA . GLN A 1 484 ? 17.990 0.434 -41.260 1.00 65.31 484 GLN A CA 1
ATOM 3866 C C . GLN A 1 484 ? 17.406 1.760 -40.748 1.00 65.31 484 GLN A C 1
ATOM 3868 O O . GLN A 1 484 ? 18.091 2.785 -40.750 1.00 65.31 484 GLN A O 1
ATOM 3873 N N . CYS A 1 485 ? 16.158 1.766 -40.272 1.00 63.62 485 CYS A N 1
ATOM 3874 C CA . CYS A 1 485 ? 15.529 2.953 -39.690 1.00 63.62 485 CYS A CA 1
ATOM 3875 C C . CYS A 1 485 ? 16.220 3.418 -38.396 1.00 63.62 485 CYS A C 1
ATOM 3877 O O . CYS A 1 485 ? 16.440 4.620 -38.233 1.00 63.62 485 CYS A O 1
ATOM 3879 N N . VAL A 1 486 ? 16.607 2.491 -37.513 1.00 60.97 486 VAL A N 1
ATOM 3880 C CA . VAL A 1 486 ? 17.326 2.797 -36.260 1.00 60.97 486 VAL A CA 1
ATOM 3881 C C . VAL A 1 486 ? 18.722 3.358 -36.543 1.00 60.97 486 VAL A C 1
ATOM 3883 O O . VAL A 1 486 ? 19.094 4.383 -35.967 1.00 60.97 486 VAL A O 1
ATOM 3886 N N . ALA A 1 487 ? 19.462 2.760 -37.483 1.00 59.25 487 ALA A N 1
ATOM 3887 C CA . ALA A 1 487 ? 20.774 3.255 -37.904 1.00 59.25 487 ALA A CA 1
ATOM 3888 C C . ALA A 1 487 ? 20.699 4.705 -38.418 1.00 59.25 487 ALA A C 1
ATOM 3890 O O . ALA A 1 487 ? 21.490 5.550 -38.001 1.00 59.25 487 ALA A O 1
ATOM 3891 N N . ASN A 1 488 ? 19.690 5.015 -39.242 1.00 55.38 488 ASN A N 1
ATOM 3892 C CA . ASN A 1 488 ? 19.462 6.355 -39.794 1.00 55.38 488 ASN A CA 1
ATOM 3893 C C . ASN A 1 488 ? 19.015 7.389 -38.737 1.00 55.38 488 ASN A C 1
ATOM 3895 O O . ASN A 1 488 ? 19.345 8.573 -38.852 1.00 55.38 488 ASN A O 1
ATOM 3899 N N . ALA A 1 489 ? 18.270 6.972 -37.707 1.00 52.69 489 ALA A N 1
ATOM 3900 C CA . ALA A 1 489 ? 17.820 7.845 -36.618 1.00 52.69 489 ALA A CA 1
ATOM 3901 C C . ALA A 1 489 ? 18.965 8.227 -35.659 1.00 52.69 489 ALA A C 1
ATOM 3903 O O . ALA A 1 489 ? 19.071 9.391 -35.258 1.00 52.69 489 ALA A O 1
ATOM 3904 N N . ALA A 1 490 ? 19.868 7.286 -35.358 1.00 51.50 490 ALA A N 1
ATOM 3905 C CA . ALA A 1 490 ? 21.063 7.533 -34.547 1.00 51.50 490 ALA A CA 1
ATOM 3906 C C . ALA A 1 490 ? 22.020 8.543 -35.212 1.00 51.50 490 ALA A C 1
ATOM 3908 O O . ALA A 1 490 ? 22.581 9.411 -34.538 1.00 51.50 490 ALA A O 1
ATOM 3909 N N . THR A 1 491 ? 22.139 8.506 -36.548 1.00 50.19 491 THR A N 1
ATOM 3910 C CA . THR A 1 491 ? 22.950 9.473 -37.312 1.00 50.19 491 THR A CA 1
ATOM 3911 C C . THR A 1 491 ? 22.400 10.902 -37.197 1.00 50.19 491 THR A C 1
ATOM 3913 O O . THR A 1 491 ? 23.162 11.859 -37.073 1.00 50.19 491 THR A O 1
ATOM 3916 N N . GLN A 1 492 ? 21.072 11.068 -37.168 1.00 48.69 492 GLN A N 1
ATOM 3917 C CA . GLN A 1 492 ? 20.429 12.387 -37.081 1.00 48.69 492 GLN A CA 1
ATOM 3918 C C . GLN A 1 492 ? 20.484 13.010 -35.676 1.00 48.69 492 GLN A C 1
ATOM 3920 O O . GLN A 1 492 ? 20.584 14.235 -35.557 1.00 48.69 492 GLN A O 1
ATOM 3925 N N . GLN A 1 493 ? 20.444 12.199 -34.612 1.00 44.88 493 GLN A N 1
ATOM 3926 C CA . GLN A 1 493 ? 20.559 12.691 -33.231 1.00 44.88 493 GLN A CA 1
ATOM 3927 C C . GLN A 1 493 ? 21.991 13.144 -32.894 1.00 44.88 493 GLN A C 1
ATOM 3929 O O . GLN A 1 493 ? 22.173 14.177 -32.242 1.00 44.88 493 GLN A O 1
ATOM 3934 N N . GLN A 1 494 ? 23.014 12.465 -33.424 1.00 44.06 494 GLN A N 1
ATOM 3935 C CA . GLN A 1 494 ? 24.409 12.890 -33.268 1.00 44.06 494 GLN A CA 1
ATOM 3936 C C . GLN A 1 494 ? 24.739 14.163 -34.067 1.00 44.06 494 GLN A C 1
ATOM 3938 O O . GLN A 1 494 ? 25.420 15.042 -33.541 1.00 44.06 494 GLN A O 1
ATOM 3943 N N . GLU A 1 495 ? 24.197 14.356 -35.277 1.00 48.59 495 GLU A N 1
ATOM 3944 C CA . GLU A 1 495 ? 24.375 15.609 -36.043 1.00 48.59 495 GLU A CA 1
ATOM 3945 C C . GLU A 1 495 ? 23.741 16.847 -35.369 1.00 48.59 495 GLU A C 1
ATOM 3947 O O . GLU A 1 495 ? 24.129 17.993 -35.648 1.00 48.59 495 GLU A O 1
ATOM 3952 N N . GLN A 1 496 ? 22.765 16.645 -34.475 1.00 46.97 496 GLN A N 1
ATOM 3953 C CA . GLN A 1 496 ? 22.183 17.710 -33.653 1.00 46.97 496 GLN A CA 1
ATOM 3954 C C . GLN A 1 496 ? 23.020 18.025 -32.406 1.00 46.97 496 GLN A C 1
ATOM 3956 O O . GLN A 1 496 ? 23.140 19.201 -32.062 1.00 46.97 496 GLN A O 1
ATOM 3961 N N . GLN A 1 497 ? 23.659 17.032 -31.780 1.00 44.41 497 GLN A N 1
ATOM 3962 C CA . GLN A 1 497 ? 24.553 17.246 -30.630 1.00 44.41 497 GLN A CA 1
ATOM 3963 C C . GLN A 1 497 ? 25.973 17.699 -31.034 1.00 44.41 497 GLN A C 1
ATOM 3965 O O . GLN A 1 497 ? 26.611 18.459 -30.306 1.00 44.41 497 GLN A O 1
ATOM 3970 N N . GLN A 1 498 ? 26.447 17.361 -32.239 1.00 46.69 498 GLN A N 1
ATOM 3971 C CA . GLN A 1 498 ? 27.781 17.733 -32.743 1.00 46.69 498 GLN A CA 1
ATOM 3972 C C . GLN A 1 498 ? 27.946 19.221 -33.115 1.00 46.69 498 GLN A C 1
ATOM 3974 O O . GLN A 1 498 ? 29.068 19.681 -33.326 1.00 46.69 498 GLN A O 1
ATOM 3979 N N . ARG A 1 499 ? 26.871 20.025 -33.148 1.00 46.56 499 ARG A N 1
ATOM 3980 C CA . ARG A 1 499 ? 26.946 21.477 -33.428 1.00 46.56 499 ARG A CA 1
ATOM 3981 C C . ARG A 1 499 ? 27.350 22.350 -32.229 1.00 46.56 499 ARG A C 1
ATOM 3983 O O . ARG A 1 499 ? 27.404 23.574 -32.370 1.00 46.56 499 ARG A O 1
ATOM 3990 N N . HIS A 1 500 ? 27.655 21.757 -31.073 1.00 47.84 500 HIS A N 1
ATOM 3991 C CA . HIS A 1 500 ? 28.066 22.489 -29.865 1.00 47.84 500 HIS A CA 1
ATOM 3992 C C . HIS A 1 500 ? 29.436 22.118 -29.281 1.00 47.84 500 HIS A C 1
ATOM 3994 O O . HIS A 1 500 ? 29.838 22.718 -28.293 1.00 47.84 500 HIS A O 1
ATOM 4000 N N . GLN A 1 501 ? 30.207 21.224 -29.905 1.00 45.88 501 GLN A N 1
ATOM 4001 C CA . GLN A 1 501 ? 31.536 20.842 -29.402 1.00 45.88 501 GLN A CA 1
ATOM 4002 C C . GLN A 1 501 ? 32.589 20.817 -30.516 1.00 45.88 501 GLN A C 1
ATOM 4004 O O . GLN A 1 501 ? 33.160 19.782 -30.850 1.00 45.88 501 GLN A O 1
ATOM 4009 N N . GLN A 1 502 ? 32.859 21.978 -31.117 1.00 43.41 502 GLN A N 1
ATOM 4010 C CA . GLN A 1 502 ? 33.902 22.122 -32.141 1.00 43.41 502 GLN A CA 1
ATOM 4011 C C . GLN A 1 502 ? 35.230 22.698 -31.602 1.00 43.41 502 GLN A C 1
ATOM 4013 O O . GLN A 1 502 ? 36.078 23.084 -32.396 1.00 43.41 502 GLN A O 1
ATOM 4018 N N . GLU A 1 503 ? 35.450 22.699 -30.281 1.00 44.62 503 GLU A N 1
ATOM 4019 C CA . GLU A 1 503 ? 36.697 23.191 -29.652 1.00 44.62 503 GLU A CA 1
ATOM 4020 C C . GLU A 1 503 ? 37.459 22.150 -28.801 1.00 44.62 503 GLU A C 1
ATOM 4022 O O . GLU A 1 503 ? 38.495 22.469 -28.233 1.00 44.62 503 GLU A O 1
ATOM 4027 N N . GLN A 1 504 ? 37.030 20.881 -28.748 1.00 44.03 504 GLN A N 1
ATOM 4028 C CA . GLN A 1 504 ? 37.745 19.809 -28.016 1.00 44.03 504 GLN A CA 1
ATOM 4029 C C . GLN A 1 504 ? 38.214 18.642 -28.907 1.00 44.03 504 GLN A C 1
ATOM 4031 O O . GLN A 1 504 ? 38.456 17.532 -28.438 1.00 44.03 504 GLN A O 1
ATOM 4036 N N . LYS A 1 505 ? 38.357 18.876 -30.216 1.00 44.19 505 LYS A N 1
ATOM 4037 C CA . LYS A 1 505 ? 38.536 17.813 -31.220 1.00 44.19 505 LYS A CA 1
ATOM 4038 C C . LYS A 1 505 ? 39.915 17.141 -31.296 1.00 44.19 505 LYS A C 1
ATOM 4040 O O . LYS A 1 505 ? 40.047 16.197 -32.063 1.00 44.19 505 LYS A O 1
ATOM 4045 N N . GLU A 1 506 ? 40.914 17.534 -30.508 1.00 46.41 506 GLU A N 1
ATOM 4046 C CA . GLU A 1 506 ? 42.276 16.976 -30.660 1.00 46.41 506 GLU A CA 1
ATOM 4047 C C . GLU A 1 506 ? 42.699 15.961 -29.586 1.00 46.41 506 GLU A C 1
ATOM 4049 O O . GLU A 1 506 ? 43.697 15.275 -29.766 1.00 46.41 506 GLU A O 1
ATOM 4054 N N . LYS A 1 507 ? 41.921 15.759 -28.511 1.00 43.03 507 LYS A N 1
ATOM 4055 C CA . LYS A 1 507 ? 42.204 14.692 -27.519 1.00 43.03 507 LYS A CA 1
ATOM 4056 C C . LYS A 1 507 ? 41.357 13.429 -27.686 1.00 43.03 507 LYS A C 1
ATOM 4058 O O . LYS A 1 507 ? 41.647 12.409 -27.075 1.00 43.03 507 LYS A O 1
ATOM 4063 N N . GLN A 1 508 ? 40.344 13.469 -28.546 1.00 42.41 508 GLN A N 1
ATOM 4064 C CA . GLN A 1 508 ? 39.368 12.390 -28.718 1.00 42.41 508 GLN A CA 1
ATOM 4065 C C . GLN A 1 508 ? 39.614 11.554 -29.985 1.00 42.41 508 GLN A C 1
ATOM 4067 O O . GLN A 1 508 ? 38.719 10.876 -30.473 1.00 42.41 508 GLN A O 1
ATOM 4072 N N . GLN A 1 509 ? 40.826 11.595 -30.542 1.00 45.28 509 GLN A N 1
ATOM 4073 C CA . GLN A 1 509 ? 41.184 10.812 -31.731 1.00 45.28 509 GLN A CA 1
ATOM 4074 C C . GLN A 1 509 ? 41.622 9.372 -31.411 1.00 45.28 509 GLN A C 1
ATOM 4076 O O . GLN A 1 509 ? 41.618 8.536 -32.305 1.00 45.28 509 GLN A O 1
ATOM 4081 N N . GLN A 1 510 ? 41.904 9.051 -30.143 1.00 45.66 510 GLN A N 1
ATOM 4082 C CA . GLN A 1 510 ? 42.159 7.672 -29.692 1.00 45.66 510 GLN A CA 1
ATOM 4083 C C . GLN A 1 510 ? 40.884 6.935 -29.256 1.00 45.66 510 GLN A C 1
ATOM 4085 O O . GLN A 1 510 ? 40.790 5.725 -29.413 1.00 45.66 510 GLN A O 1
ATOM 4090 N N . GLN A 1 511 ? 39.856 7.654 -28.795 1.00 40.53 511 GLN A N 1
ATOM 4091 C CA . GLN A 1 511 ? 38.601 7.036 -28.356 1.00 40.53 511 GLN A CA 1
ATOM 4092 C C . GLN A 1 511 ? 37.701 6.647 -29.542 1.00 40.53 511 GLN A C 1
ATOM 4094 O O . GLN A 1 511 ? 37.000 5.647 -29.485 1.00 40.53 511 GLN A O 1
ATOM 4099 N N . VAL A 1 512 ? 37.763 7.380 -30.660 1.00 44.47 512 VAL A N 1
ATOM 4100 C CA . VAL A 1 512 ? 36.956 7.097 -31.864 1.00 44.47 512 VAL A CA 1
ATOM 4101 C C . VAL A 1 512 ? 37.378 5.801 -32.575 1.00 44.47 512 VAL A C 1
ATOM 4103 O O . VAL A 1 512 ? 36.530 5.161 -33.190 1.00 44.47 512 VAL A O 1
ATOM 4106 N N . GLN A 1 513 ? 38.632 5.353 -32.438 1.00 39.50 513 GLN A N 1
ATOM 4107 C CA . GLN A 1 513 ? 39.043 4.034 -32.942 1.00 39.50 513 GLN A CA 1
ATOM 4108 C C . GLN A 1 513 ? 38.389 2.886 -32.156 1.00 39.50 513 GLN A C 1
ATOM 4110 O O . GLN A 1 513 ? 37.969 1.905 -32.758 1.00 39.50 513 GLN A O 1
ATOM 4115 N N . GLN A 1 514 ? 38.173 3.066 -30.850 1.00 33.97 514 GLN A N 1
ATOM 4116 C CA . GLN A 1 514 ? 37.474 2.102 -29.991 1.00 33.97 514 GLN A CA 1
ATOM 4117 C C . GLN A 1 514 ? 35.962 2.021 -30.300 1.00 33.97 514 GLN A C 1
ATOM 4119 O O . GLN A 1 514 ? 35.342 0.971 -30.168 1.00 33.97 514 GLN A O 1
ATOM 4124 N N . TRP A 1 515 ? 35.361 3.120 -30.778 1.00 42.47 515 TRP A N 1
ATOM 4125 C CA . TRP A 1 515 ? 33.965 3.156 -31.245 1.00 42.47 515 TRP A CA 1
ATOM 4126 C C . TRP A 1 515 ? 33.776 2.567 -32.653 1.00 42.47 515 TRP A C 1
ATOM 4128 O O . TRP A 1 515 ? 32.689 2.087 -32.977 1.00 42.47 515 TRP A O 1
ATOM 4138 N N . GLN A 1 516 ? 34.813 2.574 -33.498 1.00 31.14 516 GLN A N 1
ATOM 4139 C CA . GLN A 1 516 ? 34.750 1.978 -34.838 1.00 31.14 516 GLN A CA 1
ATOM 4140 C C . GLN A 1 516 ? 34.746 0.440 -34.809 1.00 31.14 516 GLN A C 1
ATOM 4142 O O . GLN A 1 516 ? 34.185 -0.166 -35.720 1.00 31.14 516 GLN A O 1
ATOM 4147 N N . GLU A 1 517 ? 35.231 -0.191 -33.736 1.00 39.16 517 GLU A N 1
ATOM 4148 C CA . GLU A 1 517 ? 35.094 -1.642 -33.513 1.00 39.16 517 GLU A CA 1
ATOM 4149 C C . GLU A 1 517 ? 33.673 -2.070 -33.087 1.00 39.16 517 GLU A C 1
ATOM 4151 O O . GLU A 1 517 ? 33.296 -3.225 -33.266 1.00 39.16 517 GLU A O 1
ATOM 4156 N N . GLN A 1 518 ? 32.819 -1.145 -32.624 1.00 39.81 518 GLN A N 1
ATOM 4157 C CA . GLN A 1 518 ? 31.418 -1.434 -32.261 1.00 39.81 518 GLN A CA 1
ATOM 4158 C C . GLN A 1 518 ? 30.428 -1.331 -33.441 1.00 39.81 518 GLN A C 1
ATOM 4160 O O . GLN A 1 518 ? 29.280 -1.773 -33.348 1.00 39.81 518 GLN A O 1
ATOM 4165 N N . LEU A 1 519 ? 30.870 -0.809 -34.591 1.00 41.53 519 LEU A N 1
ATOM 4166 C CA . LEU A 1 519 ? 30.093 -0.739 -35.840 1.00 41.53 519 LEU A CA 1
ATOM 4167 C C . LEU A 1 519 ? 30.151 -2.039 -36.669 1.00 41.53 519 LEU A C 1
ATOM 4169 O O . LEU A 1 519 ? 29.757 -2.061 -37.833 1.00 41.53 519 LEU A O 1
ATOM 4173 N N . TYR A 1 520 ? 30.542 -3.152 -36.042 1.00 42.84 520 TYR A N 1
ATOM 4174 C CA . TYR A 1 520 ? 30.396 -4.521 -36.552 1.00 42.84 520 TYR A CA 1
ATOM 4175 C C . TYR A 1 520 ? 28.955 -5.071 -36.378 1.00 42.84 520 TYR A C 1
ATOM 4177 O O . TYR A 1 520 ? 28.740 -6.272 -36.241 1.00 42.84 520 TYR A O 1
ATOM 4185 N N . THR A 1 521 ? 27.938 -4.200 -36.349 1.00 55.19 521 THR A N 1
ATOM 4186 C CA . THR A 1 521 ? 26.558 -4.507 -35.912 1.00 55.19 521 THR A CA 1
ATOM 4187 C C . THR A 1 521 ? 25.702 -5.238 -36.953 1.00 55.19 521 THR A C 1
ATOM 4189 O O . THR A 1 521 ? 24.775 -5.958 -36.595 1.00 55.19 521 THR A O 1
ATOM 4192 N N . ALA A 1 522 ? 26.009 -5.106 -38.248 1.00 54.41 522 ALA A N 1
ATOM 4193 C CA . ALA A 1 522 ? 25.273 -5.821 -39.297 1.00 54.41 522 ALA A CA 1
ATOM 4194 C C . ALA A 1 522 ? 25.649 -7.315 -39.363 1.00 54.41 522 ALA A C 1
ATOM 4196 O O . ALA A 1 522 ? 24.784 -8.165 -39.566 1.00 54.41 522 ALA A O 1
ATOM 4197 N N . HIS A 1 523 ? 26.932 -7.639 -39.155 1.00 54.69 523 HIS A N 1
ATOM 4198 C CA . HIS A 1 523 ? 27.426 -9.019 -39.161 1.00 54.69 523 HIS A CA 1
ATOM 4199 C C . HIS A 1 523 ? 27.020 -9.771 -37.884 1.00 54.69 523 HIS A C 1
ATOM 4201 O O . HIS A 1 523 ? 26.642 -10.939 -37.952 1.00 54.69 523 HIS A O 1
ATOM 4207 N N . THR A 1 524 ? 27.030 -9.103 -36.724 1.00 63.41 524 THR A N 1
ATOM 4208 C CA . THR A 1 524 ? 26.535 -9.693 -35.470 1.00 63.41 524 THR A CA 1
ATOM 4209 C C . THR A 1 524 ? 25.029 -9.943 -35.510 1.00 63.41 524 THR A C 1
ATOM 4211 O O . THR A 1 524 ? 24.602 -11.021 -35.108 1.00 63.41 524 THR A O 1
ATOM 4214 N N . PHE A 1 525 ? 24.231 -9.025 -36.072 1.00 70.69 525 PHE A N 1
ATOM 4215 C CA . PHE A 1 525 ? 22.789 -9.232 -36.262 1.00 70.69 525 PHE A CA 1
ATOM 4216 C C . PHE A 1 525 ? 22.485 -10.445 -37.152 1.00 70.69 525 PHE A C 1
ATOM 4218 O O . PHE A 1 525 ? 21.670 -11.289 -36.786 1.00 70.69 525 PHE A O 1
ATOM 4225 N N . ALA A 1 526 ? 23.166 -10.562 -38.298 1.00 70.56 526 ALA A N 1
ATOM 4226 C CA . ALA A 1 526 ? 22.983 -11.691 -39.207 1.00 70.56 526 ALA A CA 1
ATOM 4227 C C . ALA A 1 526 ? 23.362 -13.030 -38.549 1.00 70.56 526 ALA A C 1
ATOM 4229 O O . ALA A 1 526 ? 22.626 -14.006 -38.684 1.00 70.56 526 ALA A O 1
ATOM 4230 N N . SER A 1 527 ? 24.467 -13.059 -37.796 1.00 72.00 527 SER A N 1
ATOM 4231 C CA . SER A 1 527 ? 24.900 -14.236 -37.031 1.00 72.00 527 SER A CA 1
ATOM 4232 C C . SER A 1 527 ? 23.867 -14.631 -35.967 1.00 72.00 527 SER A C 1
ATOM 4234 O O . SER A 1 527 ? 23.441 -15.779 -35.914 1.00 72.00 527 SER A O 1
ATOM 4236 N N . GLN A 1 528 ? 23.380 -13.671 -35.173 1.00 72.69 528 GLN A N 1
ATOM 4237 C CA . GLN A 1 528 ? 22.366 -13.906 -34.135 1.00 72.69 528 GLN A CA 1
ATOM 4238 C C . GLN A 1 528 ? 21.029 -14.387 -34.708 1.00 72.69 528 GLN A C 1
ATOM 4240 O O . GLN A 1 528 ? 20.396 -15.273 -34.135 1.00 72.69 528 GLN A O 1
ATOM 4245 N N . LEU A 1 529 ? 20.600 -13.831 -35.846 1.00 78.94 529 LEU A N 1
ATOM 4246 C CA . LEU A 1 529 ? 19.386 -14.273 -36.529 1.00 78.94 529 LEU A CA 1
ATOM 4247 C C . LEU A 1 529 ? 19.538 -15.715 -37.031 1.00 78.94 529 LEU A C 1
ATOM 4249 O O . LEU A 1 529 ? 18.623 -16.515 -36.858 1.00 78.94 529 LEU A O 1
ATOM 4253 N N . GLN A 1 530 ? 20.696 -16.072 -37.596 1.00 76.88 530 GLN A N 1
ATOM 4254 C CA . GLN A 1 530 ? 20.977 -17.447 -38.016 1.00 76.88 530 GLN A CA 1
ATOM 4255 C C . GLN A 1 530 ? 20.978 -18.425 -36.839 1.00 76.88 530 GLN A C 1
ATOM 4257 O O . GLN A 1 530 ? 20.372 -19.490 -36.948 1.00 76.88 530 GLN A O 1
ATOM 4262 N N . THR A 1 531 ? 21.607 -18.072 -35.716 1.00 76.62 531 THR A N 1
ATOM 4263 C CA . THR A 1 531 ? 21.595 -18.902 -34.502 1.00 76.62 531 THR A CA 1
ATOM 4264 C C . THR A 1 531 ? 20.174 -19.103 -33.983 1.00 76.62 531 THR A C 1
ATOM 4266 O O . THR A 1 531 ? 19.776 -20.241 -33.755 1.00 76.62 531 THR A O 1
ATOM 4269 N N . HIS A 1 532 ? 19.372 -18.036 -33.889 1.00 77.81 532 HIS A N 1
ATOM 4270 C CA . HIS A 1 532 ? 17.968 -18.139 -33.479 1.00 77.81 532 HIS A CA 1
ATOM 4271 C C . HIS A 1 532 ? 17.182 -19.091 -34.385 1.00 77.81 532 HIS A C 1
ATOM 4273 O O . HIS A 1 532 ? 16.494 -19.975 -33.894 1.00 77.81 532 HIS A O 1
ATOM 4279 N N . ARG A 1 533 ? 17.301 -18.951 -35.713 1.00 81.94 533 ARG A N 1
ATOM 4280 C CA . ARG A 1 533 ? 16.589 -19.825 -36.660 1.00 81.94 533 ARG A CA 1
ATO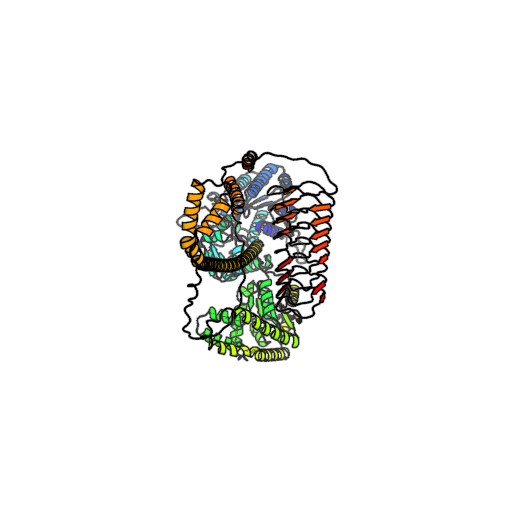M 4281 C C . ARG A 1 533 ? 16.996 -21.293 -36.512 1.00 81.94 533 ARG A C 1
ATOM 4283 O O . ARG A 1 533 ? 16.121 -22.140 -36.602 1.00 81.94 533 ARG A O 1
ATOM 4290 N N . ARG A 1 534 ? 18.278 -21.587 -36.252 1.00 80.44 534 ARG A N 1
ATOM 4291 C CA . ARG A 1 534 ? 18.751 -22.960 -35.987 1.00 80.44 534 ARG A CA 1
ATOM 4292 C C . ARG A 1 534 ? 18.127 -23.545 -34.723 1.00 80.44 534 ARG A C 1
ATOM 4294 O O . ARG A 1 534 ? 17.691 -24.688 -34.755 1.00 80.44 534 ARG A O 1
ATOM 4301 N N . LEU A 1 535 ? 18.075 -22.762 -33.645 1.00 77.56 535 LEU A N 1
ATOM 4302 C CA . LEU A 1 535 ? 17.478 -23.178 -32.373 1.00 77.56 535 LEU A CA 1
ATOM 4303 C C . LEU A 1 535 ? 15.960 -23.374 -32.486 1.00 77.56 535 LEU A C 1
ATOM 4305 O O . LEU A 1 535 ? 15.431 -24.319 -31.918 1.00 77.56 535 LEU A O 1
ATOM 4309 N N . SER A 1 536 ? 15.267 -22.545 -33.274 1.00 74.62 536 SER A N 1
ATOM 4310 C CA . SER A 1 536 ? 13.833 -22.717 -33.561 1.00 74.62 536 SER A CA 1
ATOM 4311 C C . SER A 1 536 ? 13.508 -23.956 -34.408 1.00 74.62 536 SER A C 1
ATOM 4313 O O . SER A 1 536 ? 12.340 -24.293 -34.542 1.00 74.62 536 SER A O 1
ATOM 4315 N N . THR A 1 537 ? 14.507 -24.594 -35.026 1.00 76.06 537 THR A N 1
ATOM 4316 C CA . THR A 1 537 ? 14.349 -25.807 -35.852 1.00 76.06 537 THR A CA 1
ATOM 4317 C C . THR A 1 537 ? 15.030 -27.036 -35.244 1.00 76.06 537 THR A C 1
ATOM 4319 O O . THR A 1 537 ? 15.248 -28.013 -35.957 1.00 76.06 537 THR A O 1
ATOM 4322 N N . ALA A 1 538 ? 15.462 -26.961 -33.983 1.00 78.19 538 ALA A N 1
ATOM 4323 C CA . ALA A 1 538 ? 16.061 -28.092 -33.279 1.00 78.19 538 ALA A CA 1
ATOM 4324 C C . ALA A 1 538 ? 15.002 -29.157 -32.940 1.00 78.19 538 ALA A C 1
ATOM 4326 O O . ALA A 1 538 ? 13.818 -28.842 -32.901 1.00 78.19 538 ALA A O 1
ATOM 4327 N N . ASP A 1 539 ? 15.436 -30.398 -32.691 1.00 71.25 539 ASP A N 1
ATOM 4328 C CA . ASP A 1 539 ? 14.535 -31.505 -32.323 1.00 71.25 539 ASP A CA 1
ATOM 4329 C C . ASP A 1 539 ? 13.881 -31.295 -30.942 1.00 71.25 539 ASP A C 1
ATOM 4331 O O . ASP A 1 539 ? 12.759 -31.737 -30.730 1.00 71.25 539 ASP A O 1
ATOM 4335 N N . GLU A 1 540 ? 14.579 -30.605 -30.032 1.00 79.56 540 GLU A N 1
ATOM 4336 C CA . GLU A 1 540 ? 14.081 -30.161 -28.724 1.00 79.56 540 GLU A CA 1
ATOM 4337 C C . GLU A 1 540 ? 14.168 -28.631 -28.664 1.00 79.56 540 GLU A C 1
ATOM 4339 O O . GLU A 1 540 ? 15.252 -28.044 -28.527 1.00 79.56 540 GLU A O 1
ATOM 4344 N N . THR A 1 541 ? 13.030 -27.962 -28.810 1.00 84.12 541 THR A N 1
ATOM 4345 C CA . THR A 1 541 ? 12.939 -26.504 -28.762 1.00 84.12 541 THR A CA 1
ATOM 4346 C C . THR A 1 541 ? 12.548 -26.011 -27.373 1.00 84.12 541 THR A C 1
ATOM 4348 O O . THR A 1 541 ? 12.055 -26.739 -26.516 1.00 84.12 541 THR A O 1
ATOM 4351 N N . LEU A 1 542 ? 12.764 -24.718 -27.132 1.00 83.69 542 LEU A N 1
ATOM 4352 C CA . LEU A 1 542 ? 12.300 -24.077 -25.903 1.00 83.69 542 LEU A CA 1
ATOM 4353 C C . LEU A 1 542 ? 10.765 -24.060 -25.792 1.00 83.69 542 LEU A C 1
ATOM 4355 O O . LEU A 1 542 ? 10.243 -24.011 -24.686 1.00 83.69 542 LEU A O 1
ATOM 4359 N N . ILE A 1 543 ? 10.057 -24.074 -26.925 1.00 86.06 543 ILE A N 1
ATOM 4360 C CA . ILE A 1 543 ? 8.591 -24.126 -26.957 1.00 86.06 543 ILE A CA 1
ATOM 4361 C C . ILE A 1 543 ? 8.129 -25.484 -26.421 1.00 86.06 543 ILE A C 1
ATOM 4363 O O . ILE A 1 543 ? 7.286 -25.507 -25.530 1.00 86.06 543 ILE A O 1
ATOM 4367 N N . ASP A 1 544 ? 8.774 -26.571 -26.858 1.00 86.50 544 ASP A N 1
ATOM 4368 C CA . ASP A 1 544 ? 8.463 -27.934 -26.407 1.00 86.50 544 ASP A CA 1
ATOM 4369 C C . ASP A 1 544 ? 8.593 -28.072 -24.878 1.00 86.50 544 ASP A C 1
ATOM 4371 O O . ASP A 1 544 ? 7.725 -28.658 -24.243 1.00 86.50 544 ASP A O 1
ATOM 4375 N N . TYR A 1 545 ? 9.606 -27.441 -24.262 1.00 87.38 545 TYR A N 1
ATOM 4376 C CA . TYR A 1 545 ? 9.751 -27.416 -22.797 1.00 87.38 545 TYR A CA 1
ATOM 4377 C C . TYR A 1 545 ? 8.515 -26.846 -22.089 1.00 87.38 545 TYR A C 1
ATOM 4379 O O . TYR A 1 545 ? 8.039 -27.416 -21.114 1.00 87.38 545 TYR A O 1
ATOM 4387 N N . PHE A 1 546 ? 7.989 -25.708 -22.552 1.00 87.81 546 PHE A N 1
ATOM 4388 C CA . PHE A 1 546 ? 6.826 -25.090 -21.910 1.00 87.81 546 PHE A CA 1
ATOM 4389 C C . PHE A 1 546 ? 5.530 -25.846 -22.214 1.00 87.81 546 PHE A C 1
ATOM 4391 O O . PHE A 1 546 ? 4.679 -25.948 -21.332 1.00 87.81 546 PHE A O 1
ATOM 4398 N N . GLU A 1 547 ? 5.404 -26.439 -23.403 1.00 87.25 547 GLU A N 1
ATOM 4399 C CA . GLU A 1 547 ? 4.282 -27.322 -23.733 1.00 87.25 547 GLU A CA 1
ATOM 4400 C C . GLU A 1 547 ? 4.246 -28.566 -22.828 1.00 87.25 547 GLU A C 1
ATOM 4402 O O . GLU A 1 547 ? 3.168 -28.943 -22.366 1.00 87.25 547 GLU A O 1
ATOM 4407 N N . GLU A 1 548 ? 5.403 -29.150 -22.489 1.00 87.38 548 GLU A N 1
ATOM 4408 C CA . GLU A 1 548 ? 5.510 -30.241 -21.502 1.00 87.38 548 GLU A CA 1
ATOM 4409 C C . GLU A 1 548 ? 5.061 -29.826 -20.090 1.00 87.38 548 GLU A C 1
ATOM 4411 O O . GLU A 1 548 ? 4.567 -30.659 -19.328 1.00 87.38 548 GLU A O 1
ATOM 4416 N N . LEU A 1 549 ? 5.190 -28.541 -19.745 1.00 85.06 549 LEU A N 1
ATOM 4417 C CA . LEU A 1 549 ? 4.703 -27.968 -18.485 1.00 85.06 549 LEU A CA 1
ATOM 4418 C C . LEU A 1 549 ? 3.229 -27.525 -18.544 1.00 85.06 549 LEU A C 1
ATOM 4420 O O . LEU A 1 549 ? 2.751 -26.898 -17.600 1.00 85.06 549 LEU A O 1
ATOM 4424 N N . GLU A 1 550 ? 2.517 -27.817 -19.638 1.00 85.94 550 GLU A N 1
ATOM 4425 C CA . GLU A 1 550 ? 1.154 -27.340 -19.927 1.00 85.94 550 GLU A CA 1
ATOM 4426 C C . GLU A 1 550 ? 1.032 -25.801 -20.013 1.00 85.94 550 GLU A C 1
ATOM 4428 O O . GLU A 1 550 ? -0.051 -25.231 -19.854 1.00 85.94 550 GLU A O 1
ATOM 4433 N N . ILE A 1 551 ? 2.140 -25.111 -20.305 1.00 86.88 551 ILE A N 1
ATOM 4434 C CA . ILE A 1 551 ? 2.214 -23.659 -20.504 1.00 86.88 551 ILE A CA 1
ATOM 4435 C C . ILE A 1 551 ? 2.342 -23.394 -22.006 1.00 86.88 551 ILE A C 1
ATOM 4437 O O . ILE A 1 551 ? 3.428 -23.449 -22.570 1.00 86.88 551 ILE A O 1
ATOM 4441 N N . TYR A 1 552 ? 1.230 -23.092 -22.672 1.00 87.12 552 TYR A N 1
ATOM 4442 C CA . TYR A 1 552 ? 1.210 -22.904 -24.127 1.00 87.12 552 TYR A CA 1
ATOM 4443 C C . TYR A 1 552 ? 1.717 -21.508 -24.532 1.00 87.12 552 TYR A C 1
ATOM 4445 O O . TYR A 1 552 ? 1.099 -20.510 -24.145 1.00 87.12 552 TYR A O 1
ATOM 4453 N N . PRO A 1 553 ? 2.810 -21.392 -25.315 1.00 89.12 553 PRO A N 1
ATOM 4454 C CA . PRO A 1 553 ? 3.306 -20.094 -25.765 1.00 89.12 553 PRO A CA 1
ATOM 4455 C C . PRO A 1 553 ? 2.371 -19.415 -26.776 1.00 89.12 553 PRO A C 1
ATOM 4457 O O . PRO A 1 553 ? 1.954 -20.010 -27.768 1.00 89.12 553 PRO A O 1
ATOM 4460 N N . GLU A 1 554 ? 2.091 -18.131 -26.563 1.00 90.12 554 GLU A N 1
ATOM 4461 C CA . GLU A 1 554 ? 1.217 -17.327 -27.422 1.00 90.12 554 GLU A CA 1
ATOM 4462 C C . GLU A 1 554 ? 2.021 -16.597 -28.508 1.00 90.12 554 GLU A C 1
ATOM 4464 O O . GLU A 1 554 ? 2.911 -15.787 -28.222 1.00 90.12 554 GLU A O 1
ATOM 4469 N N . HIS A 1 555 ? 1.691 -16.859 -29.772 1.00 89.50 555 HIS A N 1
ATOM 4470 C CA . HIS A 1 555 ? 2.372 -16.286 -30.935 1.00 89.50 555 HIS A CA 1
ATOM 4471 C C . HIS A 1 555 ? 1.734 -14.961 -31.375 1.00 89.50 555 HIS A C 1
ATOM 4473 O O . HIS A 1 555 ? 0.536 -14.890 -31.653 1.00 89.50 555 HIS A O 1
ATOM 4479 N N . ILE A 1 556 ? 2.539 -13.899 -31.475 1.00 88.38 556 ILE A N 1
ATOM 4480 C CA . ILE A 1 556 ? 2.081 -12.550 -31.831 1.00 88.38 556 ILE A CA 1
ATOM 4481 C C . ILE A 1 556 ? 2.865 -12.013 -33.030 1.00 88.38 556 ILE A C 1
ATOM 4483 O O . ILE A 1 556 ? 4.052 -11.693 -32.931 1.00 88.38 556 ILE A O 1
ATOM 4487 N N . ASP A 1 557 ? 2.161 -11.806 -34.141 1.00 86.00 557 ASP A N 1
ATOM 4488 C CA . ASP A 1 557 ? 2.724 -11.225 -35.359 1.00 86.00 557 ASP A CA 1
ATOM 4489 C C . ASP A 1 557 ? 2.997 -9.717 -35.222 1.00 86.00 557 ASP A C 1
ATOM 4491 O O . ASP A 1 557 ? 2.110 -8.897 -34.952 1.00 86.00 557 ASP A O 1
ATOM 4495 N N . VAL A 1 558 ? 4.237 -9.315 -35.494 1.00 83.44 558 VAL A N 1
ATOM 4496 C CA . VAL A 1 558 ? 4.688 -7.924 -35.418 1.00 83.44 558 VAL A CA 1
ATOM 4497 C C . VAL A 1 558 ? 4.611 -7.245 -36.786 1.00 83.44 558 VAL A C 1
ATOM 4499 O O . VAL A 1 558 ? 5.391 -7.504 -37.704 1.00 83.44 558 VAL A O 1
ATOM 4502 N N . ALA A 1 559 ? 3.688 -6.291 -36.911 1.00 77.25 559 ALA A N 1
ATOM 4503 C CA . ALA A 1 559 ? 3.471 -5.554 -38.152 1.00 77.25 559 ALA A CA 1
ATOM 4504 C C . ALA A 1 559 ? 4.597 -4.546 -38.480 1.00 77.25 559 ALA A C 1
ATOM 4506 O O . ALA A 1 559 ? 5.155 -3.858 -37.617 1.00 77.25 559 ALA A O 1
ATOM 4507 N N . ALA A 1 560 ? 4.861 -4.358 -39.778 1.00 62.34 560 ALA A N 1
ATOM 4508 C CA . ALA A 1 560 ? 5.858 -3.406 -40.283 1.00 62.34 560 ALA A CA 1
ATOM 4509 C C . ALA A 1 560 ? 5.546 -1.926 -39.963 1.00 62.34 560 ALA A C 1
ATOM 4511 O O . ALA A 1 560 ? 6.451 -1.095 -39.936 1.00 62.34 560 ALA A O 1
ATOM 4512 N N . GLY A 1 561 ? 4.274 -1.589 -39.718 1.00 64.81 561 GLY A N 1
ATOM 4513 C CA . GLY A 1 561 ? 3.802 -0.220 -39.474 1.00 64.81 561 GLY A CA 1
ATOM 4514 C C . GLY A 1 561 ? 3.814 0.246 -38.013 1.00 64.81 561 GLY A C 1
ATOM 4515 O O . GLY A 1 561 ? 3.433 1.388 -37.763 1.00 64.81 561 GLY A O 1
ATOM 4516 N N . ASP A 1 562 ? 4.225 -0.601 -37.064 1.00 69.75 562 ASP A N 1
ATOM 4517 C CA . ASP A 1 562 ? 4.216 -0.305 -35.624 1.00 69.75 562 ASP A CA 1
ATOM 4518 C C . ASP A 1 562 ? 5.641 -0.327 -35.035 1.00 69.75 562 ASP A C 1
ATOM 4520 O O . ASP A 1 562 ? 6.039 -1.302 -34.397 1.00 69.75 562 ASP A O 1
ATOM 4524 N N . PRO A 1 563 ? 6.454 0.723 -35.261 1.00 65.38 563 PRO A N 1
ATOM 4525 C CA . PRO A 1 563 ? 7.852 0.756 -34.821 1.00 65.38 563 PRO A CA 1
ATOM 4526 C C . PRO A 1 563 ? 8.013 0.750 -33.294 1.00 65.38 563 PRO A C 1
ATOM 4528 O O . PRO A 1 563 ? 9.103 0.479 -32.799 1.00 65.38 563 PRO A O 1
ATOM 4531 N N . GLU A 1 564 ? 6.947 1.056 -32.552 1.00 69.94 564 GLU A N 1
ATOM 4532 C CA . GLU A 1 564 ? 6.936 1.118 -31.091 1.00 69.94 564 GLU A CA 1
ATOM 4533 C C . GLU A 1 564 ? 6.273 -0.101 -30.427 1.00 69.94 564 GLU A C 1
ATOM 4535 O O . GLU A 1 564 ? 6.194 -0.137 -29.193 1.00 69.94 564 GLU A O 1
ATOM 4540 N N . ASN A 1 565 ? 5.816 -1.077 -31.223 1.00 82.56 565 ASN A N 1
ATOM 4541 C CA . ASN A 1 565 ? 5.120 -2.292 -30.788 1.00 82.56 565 ASN A CA 1
ATOM 4542 C C . ASN A 1 565 ? 3.921 -2.009 -29.851 1.00 82.56 565 ASN A C 1
ATOM 4544 O O . ASN A 1 565 ? 3.657 -2.757 -28.909 1.00 82.56 565 ASN A O 1
ATOM 4548 N N . ALA A 1 566 ? 3.194 -0.912 -30.085 1.00 82.06 566 ALA A N 1
ATOM 4549 C CA . ALA A 1 566 ? 2.042 -0.520 -29.273 1.00 82.06 566 ALA A CA 1
ATOM 4550 C C . ALA A 1 566 ? 0.853 -1.489 -29.413 1.00 82.06 566 ALA A C 1
ATOM 4552 O O . ALA A 1 566 ? 0.144 -1.733 -28.437 1.00 82.06 566 ALA A O 1
ATOM 4553 N N . ALA A 1 567 ? 0.636 -2.057 -30.603 1.00 84.06 567 ALA A N 1
ATOM 4554 C CA . ALA A 1 567 ? -0.416 -3.047 -30.835 1.00 84.06 567 ALA A CA 1
ATOM 4555 C C . ALA A 1 567 ? -0.101 -4.375 -30.133 1.00 84.06 567 ALA A C 1
ATOM 4557 O O . ALA A 1 567 ? -0.980 -4.956 -29.504 1.00 84.06 567 ALA A O 1
ATOM 4558 N N . VAL A 1 568 ? 1.166 -4.801 -30.184 1.00 86.00 568 VAL A N 1
ATOM 4559 C CA . VAL A 1 568 ? 1.677 -5.987 -29.475 1.00 86.00 568 VAL A CA 1
ATOM 4560 C C . VAL A 1 568 ? 1.473 -5.838 -27.971 1.00 86.00 568 VAL A C 1
ATOM 4562 O O . VAL A 1 568 ? 0.906 -6.722 -27.339 1.00 86.00 568 VAL A O 1
ATOM 4565 N N . LEU A 1 569 ? 1.859 -4.686 -27.411 1.00 86.62 569 LEU A N 1
ATOM 4566 C CA . LEU A 1 569 ? 1.664 -4.393 -25.992 1.00 86.62 569 LEU A CA 1
ATOM 4567 C C . LEU A 1 569 ? 0.190 -4.507 -25.592 1.00 86.62 569 LEU A C 1
ATOM 4569 O O . LEU A 1 569 ? -0.124 -5.100 -24.568 1.00 86.62 569 LEU A O 1
ATOM 4573 N N . LYS A 1 570 ? -0.712 -3.958 -26.411 1.00 86.50 570 LYS A N 1
ATOM 4574 C CA . LYS A 1 570 ? -2.148 -4.012 -26.140 1.00 86.50 570 LYS A CA 1
ATOM 4575 C C . LYS A 1 570 ? -2.679 -5.451 -26.127 1.00 86.50 570 LYS A C 1
ATOM 4577 O O . LYS A 1 570 ? -3.451 -5.774 -25.235 1.00 86.50 570 LYS A O 1
ATOM 4582 N N . MET A 1 571 ? -2.251 -6.295 -27.068 1.00 87.12 571 MET A N 1
ATOM 4583 C CA . MET A 1 571 ? -2.647 -7.711 -27.108 1.00 87.12 571 MET A CA 1
ATOM 4584 C C . MET A 1 571 ? -2.142 -8.475 -25.879 1.00 87.12 571 MET A C 1
ATOM 4586 O O . MET A 1 571 ? -2.920 -9.182 -25.249 1.00 87.12 571 MET A O 1
ATOM 4590 N N . ILE A 1 572 ? -0.881 -8.267 -25.482 1.00 88.81 572 ILE A N 1
ATOM 4591 C CA . ILE A 1 572 ? -0.328 -8.883 -24.264 1.00 88.81 572 ILE A CA 1
ATOM 4592 C C . ILE A 1 572 ? -1.121 -8.441 -23.028 1.00 88.81 572 ILE A C 1
ATOM 4594 O O . ILE A 1 572 ? -1.483 -9.273 -22.206 1.00 88.81 572 ILE A O 1
ATOM 4598 N N . VAL A 1 573 ? -1.442 -7.149 -22.909 1.00 88.44 573 VAL A N 1
ATOM 4599 C CA . VAL A 1 573 ? -2.220 -6.629 -21.772 1.00 88.44 573 VAL A CA 1
ATOM 4600 C C . VAL A 1 573 ? -3.642 -7.200 -21.734 1.00 88.44 573 VAL A C 1
ATOM 4602 O O . VAL A 1 573 ? -4.163 -7.471 -20.657 1.00 88.44 573 VAL A O 1
ATOM 4605 N N . GLU A 1 574 ? -4.273 -7.410 -22.892 1.00 88.81 574 GLU A N 1
ATOM 4606 C CA . GLU A 1 574 ? -5.593 -8.049 -22.978 1.00 88.81 574 GLU A CA 1
ATOM 4607 C C . GLU A 1 574 ? -5.558 -9.532 -22.565 1.00 88.81 574 GLU A C 1
ATOM 4609 O O . GLU A 1 574 ? -6.521 -9.996 -21.956 1.00 88.81 574 GLU A O 1
ATOM 4614 N N . LEU A 1 575 ? -4.465 -10.253 -22.846 1.00 88.62 575 LEU A N 1
ATOM 4615 C CA . LEU A 1 575 ? -4.286 -11.665 -22.473 1.00 88.62 575 LEU A CA 1
ATOM 4616 C C . LEU A 1 575 ? -3.924 -11.846 -20.992 1.00 88.62 575 LEU A C 1
ATOM 4618 O O . LEU A 1 575 ? -4.504 -12.691 -20.317 1.00 88.62 575 LEU A O 1
ATOM 4622 N N . VAL A 1 576 ? -2.999 -11.032 -20.477 1.00 88.75 576 VAL A N 1
ATOM 4623 C CA . VAL A 1 576 ? -2.534 -11.095 -19.078 1.00 88.75 576 VAL A CA 1
ATOM 4624 C C . VAL A 1 576 ? -3.573 -10.510 -18.111 1.00 88.75 576 VAL A C 1
ATOM 4626 O O . VAL A 1 576 ? -3.714 -10.973 -16.979 1.00 88.75 576 VAL A O 1
ATOM 4629 N N . GLY A 1 577 ? -4.324 -9.496 -18.547 1.00 85.94 577 GLY A N 1
ATOM 4630 C CA . GLY A 1 577 ? -5.343 -8.818 -17.749 1.00 85.94 577 GLY A CA 1
ATOM 4631 C C . GLY A 1 577 ? -4.833 -7.579 -17.008 1.00 85.94 577 GLY A C 1
ATOM 4632 O O . GLY A 1 577 ? -3.765 -7.035 -17.293 1.00 85.94 577 GLY A O 1
ATOM 4633 N N . GLU A 1 578 ? -5.636 -7.078 -16.068 1.00 80.81 578 GLU A N 1
ATOM 4634 C CA . GLU A 1 578 ? -5.315 -5.856 -15.321 1.00 80.81 578 GLU A CA 1
ATOM 4635 C C . GLU A 1 578 ? -4.158 -6.068 -14.325 1.00 80.81 578 GLU A C 1
ATOM 4637 O O . GLU A 1 578 ? -4.036 -7.155 -13.754 1.00 80.81 578 GLU A O 1
ATOM 4642 N N . PRO A 1 579 ? -3.316 -5.045 -14.070 1.00 79.44 579 PRO A N 1
ATOM 4643 C CA . PRO A 1 579 ? -2.268 -5.134 -13.062 1.00 79.44 579 PRO A CA 1
ATOM 4644 C C . PRO A 1 579 ? -2.844 -5.405 -11.675 1.00 79.44 579 PRO A C 1
ATOM 4646 O O . PRO A 1 579 ? -3.651 -4.635 -11.160 1.00 79.44 579 PRO A O 1
ATOM 4649 N N . LYS A 1 580 ? -2.367 -6.477 -11.049 1.00 79.00 580 LYS A N 1
ATOM 4650 C CA . LYS A 1 580 ? -2.761 -6.897 -9.702 1.00 79.00 580 LYS A CA 1
ATOM 4651 C C . LYS A 1 580 ? -1.714 -6.541 -8.643 1.00 79.00 580 LYS A C 1
ATOM 4653 O O . LYS A 1 580 ? -1.590 -7.218 -7.637 1.00 79.00 580 LYS A O 1
ATOM 4658 N N . ASN A 1 581 ? -0.923 -5.498 -8.879 1.00 78.81 581 ASN A N 1
ATOM 4659 C CA . ASN A 1 581 ? 0.093 -5.009 -7.945 1.00 78.81 581 ASN A CA 1
ATOM 4660 C C . ASN A 1 581 ? -0.357 -3.675 -7.311 1.00 78.81 581 ASN A C 1
ATOM 4662 O O . ASN A 1 581 ? -1.375 -3.104 -7.710 1.00 78.81 581 ASN A O 1
ATOM 4666 N N . TYR A 1 582 ? 0.394 -3.153 -6.337 1.00 71.06 582 TYR A N 1
ATOM 4667 C CA . TYR A 1 582 ? 0.163 -1.829 -5.755 1.00 71.06 582 TYR A CA 1
ATOM 4668 C C . TYR A 1 582 ? 0.310 -0.728 -6.811 1.00 71.06 582 TYR A C 1
ATOM 4670 O O . TYR A 1 582 ? 1.388 -0.182 -7.031 1.00 71.06 582 TYR A O 1
ATOM 4678 N N . GLY A 1 583 ? -0.806 -0.351 -7.433 1.00 60.72 583 GLY A N 1
ATOM 4679 C CA . GLY A 1 583 ? -0.872 0.867 -8.227 1.00 60.72 583 GLY A CA 1
ATOM 4680 C C . GLY A 1 583 ? -0.530 2.096 -7.371 1.00 60.72 583 GLY A C 1
ATOM 4681 O O . GLY A 1 583 ? -0.727 2.078 -6.150 1.00 60.72 583 GLY A O 1
ATOM 4682 N N . PRO A 1 584 ? -0.023 3.182 -7.981 1.00 56.25 584 PRO A N 1
ATOM 4683 C CA . PRO A 1 584 ? 0.156 4.435 -7.262 1.00 56.25 584 PRO A CA 1
ATOM 4684 C C . PRO A 1 584 ? -1.185 4.854 -6.641 1.00 56.25 584 PRO A C 1
ATOM 4686 O O . PRO A 1 584 ? -2.217 4.831 -7.311 1.00 56.25 584 PRO A O 1
ATOM 4689 N N . SER A 1 585 ? -1.179 5.206 -5.353 1.00 52.38 585 SER A N 1
ATOM 4690 C CA . SER A 1 585 ? -2.374 5.694 -4.643 1.00 52.38 585 SER A CA 1
ATOM 4691 C C . SER A 1 585 ? -2.979 6.890 -5.383 1.00 52.38 585 SER A C 1
ATOM 4693 O O . SER A 1 585 ? -2.243 7.652 -6.005 1.00 52.38 585 SER A O 1
ATOM 4695 N N . ASP A 1 586 ? -4.285 7.142 -5.271 1.00 47.56 586 ASP A N 1
ATOM 4696 C CA . ASP A 1 586 ? -4.914 8.337 -5.859 1.00 47.56 586 ASP A CA 1
ATOM 4697 C C . ASP A 1 586 ? -4.176 9.635 -5.486 1.00 47.56 586 ASP A C 1
ATOM 4699 O O . ASP A 1 586 ? -4.041 10.548 -6.305 1.00 47.56 586 ASP A O 1
ATOM 4703 N N . VAL A 1 587 ? -3.628 9.695 -4.270 1.00 51.53 587 VAL A N 1
ATOM 4704 C CA . VAL A 1 587 ? -2.814 10.818 -3.785 1.00 51.53 587 VAL A CA 1
ATOM 4705 C C . VAL A 1 587 ? -1.449 10.868 -4.483 1.00 51.53 587 VAL A C 1
ATOM 4707 O O . VAL A 1 587 ? -0.976 11.942 -4.855 1.00 51.53 587 VAL A O 1
ATOM 4710 N N . GLU A 1 588 ? -0.820 9.716 -4.712 1.00 54.66 588 GLU A N 1
ATOM 4711 C CA . GLU A 1 588 ? 0.461 9.595 -5.419 1.00 54.66 588 GLU A CA 1
ATOM 4712 C C . GLU A 1 588 ? 0.302 9.905 -6.915 1.00 54.66 588 GLU A C 1
ATOM 4714 O O . GLU A 1 588 ? 1.118 10.643 -7.468 1.00 54.66 588 GLU A O 1
ATOM 4719 N N . ILE A 1 589 ? -0.781 9.440 -7.549 1.00 55.72 589 ILE A N 1
ATOM 4720 C CA . ILE A 1 589 ? -1.161 9.770 -8.930 1.00 55.72 589 ILE A CA 1
ATOM 4721 C C . ILE A 1 589 ? -1.344 11.283 -9.065 1.00 55.72 589 ILE A C 1
ATOM 4723 O O . ILE A 1 589 ? -0.827 11.894 -10.002 1.00 55.72 589 ILE A O 1
ATOM 4727 N N . GLN A 1 590 ? -2.055 11.915 -8.128 1.00 57.91 590 GLN A N 1
ATOM 4728 C CA . GLN A 1 590 ? -2.233 13.369 -8.119 1.00 57.91 590 GLN A CA 1
ATOM 4729 C C . GLN A 1 590 ? -0.904 14.109 -7.917 1.00 57.91 590 GLN A C 1
ATOM 4731 O O . GLN A 1 590 ? -0.640 15.089 -8.613 1.00 57.91 590 GLN A O 1
ATOM 4736 N N . ALA A 1 591 ? -0.036 13.626 -7.025 1.00 61.97 591 ALA A N 1
ATOM 4737 C CA . ALA A 1 591 ? 1.278 14.218 -6.784 1.00 61.97 591 ALA A CA 1
ATOM 4738 C C . ALA A 1 591 ? 2.241 14.048 -7.974 1.00 61.97 591 ALA A C 1
ATOM 4740 O O . ALA A 1 591 ? 3.029 14.951 -8.254 1.00 61.97 591 ALA A O 1
ATOM 4741 N N . GLN A 1 592 ? 2.197 12.917 -8.682 1.00 56.44 592 GLN A N 1
ATOM 4742 C CA . GLN A 1 592 ? 2.960 12.695 -9.914 1.00 56.44 592 GLN A CA 1
ATOM 4743 C C . GLN A 1 592 ? 2.471 13.603 -11.040 1.00 56.44 592 GLN A C 1
ATOM 4745 O O . GLN A 1 592 ? 3.292 14.248 -11.689 1.00 56.44 592 GLN A O 1
ATOM 4750 N N . ARG A 1 593 ? 1.150 13.728 -11.219 1.00 66.19 593 ARG A N 1
ATOM 4751 C CA . ARG A 1 593 ? 0.562 14.686 -12.170 1.00 66.19 593 ARG A CA 1
ATOM 4752 C C . ARG A 1 593 ? 1.005 16.113 -11.854 1.00 66.19 593 ARG A C 1
ATOM 4754 O O . ARG A 1 593 ? 1.476 16.806 -12.745 1.00 66.19 593 ARG A O 1
ATOM 4761 N N . ALA A 1 594 ? 0.970 16.513 -10.583 1.00 70.81 594 ALA A N 1
ATOM 4762 C CA . ALA A 1 594 ? 1.438 17.830 -10.155 1.00 70.81 594 ALA A CA 1
ATOM 4763 C C . ALA A 1 594 ? 2.942 18.045 -10.416 1.00 70.81 594 ALA A C 1
ATOM 4765 O O . ALA A 1 594 ? 3.343 19.130 -10.833 1.00 70.81 594 ALA A O 1
ATOM 4766 N N . ARG A 1 595 ? 3.785 17.021 -10.211 1.00 67.75 595 ARG A N 1
ATOM 4767 C CA . ARG A 1 595 ? 5.223 17.081 -10.531 1.00 67.75 595 ARG A CA 1
ATOM 4768 C C . ARG A 1 595 ? 5.473 17.235 -12.030 1.00 67.75 595 ARG A C 1
ATOM 4770 O O . ARG A 1 595 ? 6.260 18.091 -12.417 1.00 67.75 595 ARG A O 1
ATOM 4777 N N . GLN A 1 596 ? 4.778 16.458 -12.859 1.00 65.88 596 GLN A N 1
ATOM 4778 C CA . GLN A 1 596 ? 4.877 16.560 -14.317 1.00 65.88 596 GLN A CA 1
ATOM 4779 C C . GLN A 1 596 ? 4.421 17.935 -14.816 1.00 65.88 596 GLN A C 1
ATOM 4781 O O . GLN A 1 596 ? 5.103 18.558 -15.627 1.00 65.88 596 GLN A O 1
ATOM 4786 N N . GLU A 1 597 ? 3.314 18.452 -14.280 1.00 77.81 597 GLU A N 1
ATOM 4787 C CA . GLU A 1 597 ? 2.839 19.805 -14.580 1.00 77.81 597 GLU A CA 1
ATOM 4788 C C . GLU A 1 597 ? 3.873 20.872 -14.181 1.00 77.81 597 GLU A C 1
ATOM 4790 O O . GLU A 1 597 ? 4.106 21.819 -14.936 1.00 77.81 597 GLU A O 1
ATOM 4795 N N . GLU A 1 598 ? 4.539 20.723 -13.031 1.00 73.62 598 GLU A N 1
ATOM 4796 C CA . GLU A 1 598 ? 5.586 21.652 -12.592 1.00 73.62 598 GLU A CA 1
ATOM 4797 C C . GLU A 1 598 ? 6.834 21.590 -13.484 1.00 73.62 598 GLU A C 1
ATOM 4799 O O . GLU A 1 598 ? 7.354 22.632 -13.891 1.00 73.62 598 GLU A O 1
ATOM 4804 N N . GLU A 1 599 ? 7.289 20.394 -13.855 1.00 68.31 599 GLU A N 1
ATOM 4805 C CA . GLU A 1 599 ? 8.410 20.210 -14.783 1.00 68.31 599 GLU A CA 1
ATOM 4806 C C . GLU A 1 599 ? 8.120 20.827 -16.157 1.00 68.31 599 GLU A C 1
ATOM 4808 O O . GLU A 1 599 ? 8.966 21.532 -16.722 1.00 68.31 599 GLU A O 1
ATOM 4813 N N . GLU A 1 600 ? 6.907 20.640 -16.685 1.00 74.31 600 GLU A N 1
ATOM 4814 C CA . GLU A 1 600 ? 6.474 21.281 -17.928 1.00 74.31 600 GLU A CA 1
ATOM 4815 C C . GLU A 1 600 ? 6.448 22.809 -17.806 1.00 74.31 600 GLU A C 1
ATOM 4817 O O . GLU A 1 600 ? 6.901 23.515 -18.718 1.00 74.31 600 GLU A O 1
ATOM 4822 N N . ARG A 1 601 ? 5.975 23.341 -16.672 1.00 84.81 601 ARG A N 1
ATOM 4823 C CA . ARG A 1 601 ? 5.987 24.785 -16.396 1.00 84.81 601 ARG A CA 1
ATOM 4824 C C . ARG A 1 601 ? 7.406 25.344 -16.370 1.00 84.81 601 ARG A C 1
ATOM 4826 O O . ARG A 1 601 ? 7.656 26.352 -17.036 1.00 84.81 601 ARG A O 1
ATOM 4833 N N . ILE A 1 602 ? 8.330 24.690 -15.664 1.00 81.06 602 ILE A N 1
ATOM 4834 C CA . ILE A 1 602 ? 9.743 25.093 -15.587 1.00 81.06 602 ILE A CA 1
ATOM 4835 C C . ILE A 1 602 ? 10.370 25.070 -16.983 1.00 81.06 602 ILE A C 1
ATOM 4837 O O . ILE A 1 602 ? 11.021 26.035 -17.392 1.00 81.06 602 ILE A O 1
ATOM 4841 N N . LYS A 1 603 ? 10.119 24.014 -17.764 1.00 82.75 603 LYS A N 1
ATOM 4842 C CA . LYS A 1 603 ? 10.626 23.885 -19.137 1.00 82.75 603 LYS A CA 1
ATOM 4843 C C . LYS A 1 603 ? 10.146 25.027 -20.037 1.00 82.75 603 LYS A C 1
ATOM 4845 O O . LYS A 1 603 ? 10.953 25.631 -20.749 1.00 82.75 603 LYS A O 1
ATOM 4850 N N . LEU A 1 604 ? 8.857 25.365 -19.975 1.00 86.31 604 LEU A N 1
ATOM 4851 C CA . LEU A 1 604 ? 8.276 26.487 -20.721 1.00 86.31 604 LEU A CA 1
ATOM 4852 C C . LEU A 1 604 ? 8.849 27.840 -20.274 1.00 86.31 604 LEU A C 1
ATOM 4854 O O . LEU A 1 604 ? 9.093 28.718 -21.109 1.00 86.31 604 LEU A O 1
ATOM 4858 N N . GLU A 1 605 ? 9.082 28.024 -18.975 1.00 86.69 605 GLU A N 1
ATOM 4859 C CA . GLU A 1 605 ? 9.665 29.250 -18.430 1.00 86.69 605 GLU A CA 1
ATOM 4860 C C . GLU A 1 605 ? 11.129 29.426 -18.855 1.00 86.69 605 GLU A C 1
ATOM 4862 O O . GLU A 1 605 ? 11.509 30.516 -19.297 1.00 86.69 605 GLU A O 1
ATOM 4867 N N . CYS A 1 606 ? 11.927 28.354 -18.831 1.00 77.62 606 CYS A N 1
ATOM 4868 C CA . CYS A 1 606 ? 13.293 28.343 -19.355 1.00 77.62 606 CYS A CA 1
ATOM 4869 C C . CYS A 1 606 ? 13.332 28.693 -20.850 1.00 77.62 606 CYS A C 1
ATOM 4871 O O . CYS A 1 606 ? 14.102 29.572 -21.252 1.00 77.62 606 CYS A O 1
ATOM 4873 N N . GLU A 1 607 ? 12.469 28.083 -21.671 1.00 78.62 607 GLU A N 1
ATOM 4874 C CA . GLU A 1 607 ? 12.382 28.390 -23.107 1.00 78.62 607 GLU A CA 1
ATOM 4875 C C . GLU A 1 607 ? 12.000 29.865 -23.340 1.00 78.62 607 GLU A C 1
ATOM 4877 O O . GLU A 1 607 ? 12.586 30.571 -24.175 1.00 78.62 607 GLU A O 1
ATOM 4882 N N . TYR A 1 608 ? 11.043 30.380 -22.562 1.00 80.50 608 TYR A N 1
ATOM 4883 C CA . TYR A 1 608 ? 10.627 31.777 -22.639 1.00 80.50 608 TYR A CA 1
ATOM 4884 C C . TYR A 1 608 ? 11.742 32.741 -22.206 1.00 80.50 608 TYR A C 1
ATOM 4886 O O . TYR A 1 608 ? 11.962 33.767 -22.864 1.00 80.50 608 TYR A O 1
ATOM 4894 N N . ALA A 1 609 ? 12.478 32.415 -21.142 1.00 85.44 609 ALA A N 1
ATOM 4895 C CA . ALA A 1 609 ? 13.615 33.190 -20.657 1.00 85.44 609 ALA A CA 1
ATOM 4896 C C . ALA A 1 609 ? 14.752 33.234 -21.688 1.00 85.44 609 ALA A C 1
ATOM 4898 O O . ALA A 1 609 ? 15.308 34.307 -21.953 1.00 85.44 609 ALA A O 1
ATOM 4899 N N . GLU A 1 610 ? 15.050 32.111 -22.341 1.00 77.94 610 GLU A N 1
ATOM 4900 C CA . GLU A 1 610 ? 16.072 32.034 -23.386 1.00 77.94 610 GLU A CA 1
ATOM 4901 C C . GLU A 1 610 ? 15.686 32.885 -24.605 1.00 77.94 610 GLU A C 1
ATOM 4903 O O . GLU A 1 610 ? 16.477 33.694 -25.108 1.00 77.94 610 GLU A O 1
ATOM 4908 N N . LYS A 1 611 ? 14.422 32.797 -25.033 1.00 79.06 611 LYS A N 1
ATOM 4909 C CA . LYS A 1 611 ? 13.869 33.644 -26.098 1.00 79.06 611 LYS A CA 1
ATOM 4910 C C . LYS A 1 611 ? 13.918 35.125 -25.725 1.00 79.06 611 LYS A C 1
ATOM 4912 O O . LYS A 1 611 ? 14.210 35.969 -26.576 1.00 79.06 611 LYS A O 1
ATOM 4917 N N . ARG A 1 612 ? 13.671 35.458 -24.456 1.00 82.69 612 ARG A N 1
ATOM 4918 C CA . ARG A 1 612 ? 13.773 36.826 -23.937 1.00 82.69 612 ARG A CA 1
ATOM 4919 C C . ARG A 1 612 ? 15.215 37.333 -23.967 1.00 82.69 612 ARG A C 1
ATOM 4921 O O . ARG A 1 612 ? 15.415 38.457 -24.424 1.00 82.69 612 ARG A O 1
ATOM 4928 N N . ARG A 1 613 ? 16.203 36.515 -23.579 1.00 81.50 613 ARG A N 1
ATOM 4929 C CA . ARG A 1 613 ? 17.641 36.839 -23.702 1.00 81.50 613 ARG A CA 1
ATOM 4930 C C . ARG A 1 613 ? 18.032 37.107 -25.150 1.00 81.50 613 ARG A C 1
ATOM 4932 O O . ARG A 1 613 ? 18.628 38.146 -25.420 1.00 81.50 613 ARG A O 1
ATOM 4939 N N . LYS A 1 614 ? 17.642 36.230 -26.083 1.00 79.88 614 LYS A N 1
ATOM 4940 C CA . LYS A 1 614 ? 17.909 36.410 -27.524 1.00 79.88 614 LYS A CA 1
ATOM 4941 C C . LYS A 1 614 ? 17.311 37.722 -28.037 1.00 79.88 614 LYS A C 1
ATOM 4943 O O . LYS A 1 614 ? 18.007 38.514 -28.665 1.00 79.88 614 LYS A O 1
ATOM 4948 N N . ASN A 1 615 ? 16.057 38.013 -27.690 1.00 79.50 615 ASN A N 1
ATOM 4949 C CA . ASN A 1 615 ? 15.415 39.273 -28.067 1.00 79.50 615 ASN A CA 1
ATOM 4950 C C . ASN A 1 615 ? 16.124 40.499 -27.460 1.00 79.50 615 ASN A C 1
ATOM 4952 O O . ASN A 1 615 ? 16.337 41.486 -28.162 1.00 79.50 615 ASN A O 1
ATOM 4956 N N . GLN A 1 616 ? 16.526 40.452 -26.186 1.00 82.69 616 GLN A N 1
ATOM 4957 C CA . GLN A 1 616 ? 17.269 41.544 -25.545 1.00 82.69 616 GLN A CA 1
ATOM 4958 C C . GLN A 1 616 ? 18.635 41.780 -26.194 1.00 82.69 616 GLN A C 1
ATOM 4960 O O . GLN A 1 616 ? 18.976 42.933 -26.445 1.00 82.69 616 GLN A O 1
ATOM 4965 N N . ALA A 1 617 ? 19.370 40.716 -26.522 1.00 82.75 617 ALA A N 1
ATOM 4966 C CA . ALA A 1 617 ? 20.646 40.813 -27.227 1.00 82.75 617 ALA A CA 1
ATOM 4967 C C . ALA A 1 617 ? 20.472 41.483 -28.599 1.00 82.75 617 ALA A C 1
ATOM 4969 O O . ALA A 1 617 ? 21.152 42.462 -28.891 1.00 82.75 617 ALA A O 1
ATOM 4970 N N . THR A 1 618 ? 19.475 41.057 -29.386 1.00 77.00 618 THR A N 1
ATOM 4971 C CA . THR A 1 618 ? 19.197 41.692 -30.689 1.00 77.00 618 THR A CA 1
ATOM 4972 C C . THR A 1 618 ? 18.809 43.169 -30.558 1.00 77.00 618 THR A C 1
ATOM 4974 O O . THR A 1 618 ? 19.222 43.992 -31.370 1.00 77.00 618 THR A O 1
ATOM 4977 N N . LEU A 1 619 ? 18.047 43.542 -29.521 1.00 78.56 619 LEU A N 1
ATOM 4978 C CA . LEU A 1 619 ? 17.697 44.941 -29.260 1.00 78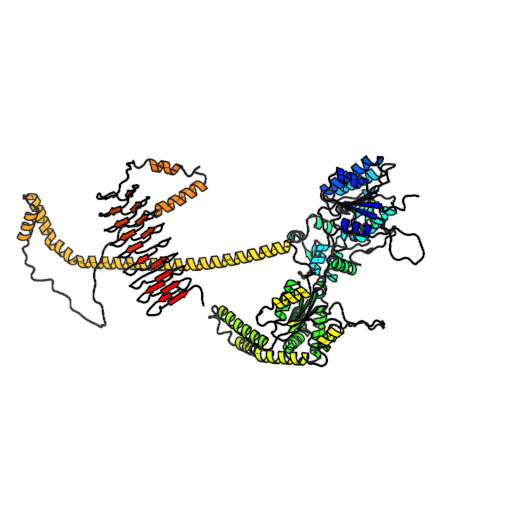.56 619 LEU A CA 1
ATOM 4979 C C . LEU A 1 619 ? 18.920 45.773 -28.854 1.00 78.56 619 LEU A C 1
ATOM 4981 O O . LEU A 1 619 ? 19.029 46.922 -29.281 1.00 78.56 619 LEU A O 1
ATOM 4985 N N . ALA A 1 620 ? 19.832 45.204 -28.065 1.00 85.25 620 ALA A N 1
ATOM 4986 C CA . ALA A 1 620 ? 21.075 45.857 -27.668 1.00 85.25 620 ALA A CA 1
ATOM 4987 C C . ALA A 1 620 ? 22.009 46.078 -28.870 1.00 85.25 620 ALA A C 1
ATOM 4989 O O . ALA A 1 620 ? 22.511 47.186 -29.046 1.00 85.25 620 ALA A O 1
ATOM 4990 N N . GLU A 1 621 ? 22.159 45.086 -29.754 1.00 80.88 621 GLU A N 1
ATOM 4991 C CA . GLU A 1 621 ? 22.910 45.231 -31.012 1.00 80.88 621 GLU A CA 1
ATOM 4992 C C . GLU A 1 621 ? 22.324 46.335 -31.902 1.00 80.88 621 GLU A C 1
ATOM 4994 O O . GLU A 1 621 ? 23.050 47.188 -32.419 1.00 80.88 621 GLU A O 1
ATOM 4999 N N . MET A 1 622 ? 20.995 46.368 -32.050 1.00 69.94 622 MET A N 1
ATOM 5000 C CA . MET A 1 622 ? 20.316 47.417 -32.813 1.00 69.94 622 MET A CA 1
ATOM 5001 C C . MET A 1 622 ? 20.520 48.809 -32.199 1.00 69.94 622 MET A C 1
ATOM 5003 O O . MET A 1 622 ? 20.679 49.780 -32.942 1.00 69.94 622 MET A O 1
ATOM 5007 N N . ALA A 1 623 ? 20.514 48.922 -30.868 1.00 82.56 623 ALA A N 1
ATOM 5008 C CA . ALA A 1 623 ? 20.758 50.178 -30.164 1.00 82.56 623 ALA A CA 1
ATOM 5009 C C . ALA A 1 623 ? 22.206 50.659 -30.347 1.00 82.56 623 ALA A C 1
ATOM 5011 O O . ALA A 1 623 ? 22.408 51.813 -30.723 1.00 82.56 623 ALA A O 1
ATOM 5012 N N . ALA A 1 624 ? 23.190 49.767 -30.198 1.00 87.12 624 ALA A N 1
ATOM 5013 C CA . ALA A 1 624 ? 24.602 50.076 -30.425 1.00 87.12 624 ALA A CA 1
ATOM 5014 C C . ALA A 1 624 ? 24.858 50.531 -31.872 1.00 87.12 624 ALA A C 1
ATOM 5016 O O . ALA A 1 624 ? 25.504 51.551 -32.113 1.00 87.12 624 ALA A O 1
ATOM 5017 N N . HIS A 1 625 ? 24.266 49.840 -32.852 1.00 82.31 625 HIS A N 1
ATOM 5018 C CA . HIS A 1 625 ? 24.345 50.253 -34.253 1.00 82.31 625 HIS A CA 1
ATOM 5019 C C . HIS A 1 625 ? 23.696 51.631 -34.484 1.00 82.31 625 HIS A C 1
ATOM 5021 O O . HIS A 1 625 ? 24.173 52.423 -35.302 1.00 82.31 625 HIS A O 1
ATOM 5027 N N . TYR A 1 626 ? 22.593 51.939 -33.797 1.00 78.69 626 TYR A N 1
ATOM 5028 C CA . TYR A 1 626 ? 21.938 53.244 -33.900 1.00 78.69 626 TYR A CA 1
ATOM 5029 C C . TYR A 1 626 ? 22.783 54.369 -33.287 1.00 78.69 626 TYR A C 1
ATOM 5031 O O . TYR A 1 626 ? 22.871 55.449 -33.873 1.00 78.69 626 TYR A O 1
ATOM 5039 N N . GLU A 1 627 ? 23.428 54.124 -32.146 1.00 82.62 627 GLU A N 1
ATOM 5040 C CA . GLU A 1 627 ? 24.352 55.072 -31.516 1.00 82.62 627 GLU A CA 1
ATOM 5041 C C . GLU A 1 627 ? 25.568 55.345 -32.395 1.00 82.62 627 GLU A C 1
ATOM 5043 O O . GLU A 1 627 ? 25.887 56.510 -32.639 1.00 82.62 627 GLU A O 1
ATOM 5048 N N . HIS A 1 628 ? 26.171 54.299 -32.960 1.00 87.94 628 HIS A N 1
ATOM 5049 C CA . HIS A 1 628 ? 27.288 54.448 -33.887 1.00 87.94 628 HIS A CA 1
ATOM 5050 C C . HIS A 1 628 ? 26.891 55.251 -35.138 1.00 87.94 628 HIS A C 1
ATOM 5052 O O . HIS A 1 628 ? 27.566 56.201 -35.530 1.00 87.94 628 HIS A O 1
ATOM 5058 N N . TRP A 1 629 ? 25.729 54.952 -35.731 1.00 83.44 629 TRP A N 1
ATOM 5059 C CA . TRP A 1 629 ? 25.203 55.739 -36.849 1.00 83.44 629 TRP A CA 1
ATOM 5060 C C . TRP A 1 629 ? 24.971 57.212 -36.474 1.00 83.44 629 TRP A C 1
ATOM 5062 O O . TRP A 1 629 ? 25.245 58.109 -37.274 1.00 83.44 629 TRP A O 1
ATOM 5072 N N . ARG A 1 630 ? 24.482 57.475 -35.256 1.00 87.62 630 ARG A N 1
ATOM 5073 C CA . ARG A 1 630 ? 24.241 58.831 -34.748 1.00 87.62 630 ARG A CA 1
ATOM 5074 C C . ARG A 1 630 ? 25.545 59.610 -34.558 1.00 87.62 630 ARG A C 1
ATOM 5076 O O . ARG A 1 630 ? 25.566 60.794 -34.883 1.00 87.62 630 ARG A O 1
ATOM 5083 N N . GLN A 1 631 ? 26.606 58.961 -34.078 1.00 87.62 631 GLN A N 1
ATOM 5084 C CA . GLN A 1 631 ? 27.944 59.555 -33.978 1.00 87.62 631 GLN A CA 1
ATOM 5085 C C . GLN A 1 631 ? 28.474 59.945 -35.363 1.00 87.62 631 GLN A C 1
ATOM 5087 O O . GLN A 1 631 ? 28.779 61.117 -35.582 1.00 87.62 631 GLN A O 1
ATOM 5092 N N . ASN A 1 632 ? 28.432 59.022 -36.329 1.00 86.81 632 ASN A N 1
ATOM 5093 C CA . ASN A 1 632 ? 28.862 59.290 -37.708 1.00 86.81 632 ASN A CA 1
ATOM 5094 C C . ASN A 1 632 ? 28.074 60.450 -38.346 1.00 86.81 632 ASN A C 1
ATOM 5096 O O . ASN A 1 632 ? 28.622 61.253 -39.100 1.00 86.81 632 ASN A O 1
ATOM 5100 N N . LEU A 1 633 ? 26.776 60.571 -38.042 1.00 83.06 633 LEU A N 1
ATOM 5101 C CA . LEU A 1 633 ? 25.958 61.683 -38.530 1.00 83.06 633 LEU A CA 1
ATOM 5102 C C . LEU A 1 633 ? 26.414 63.034 -37.953 1.00 83.06 633 LEU A C 1
ATOM 5104 O O . LEU A 1 633 ? 26.457 64.017 -38.694 1.00 83.06 633 LEU A O 1
ATOM 5108 N N . CYS A 1 634 ? 26.748 63.090 -36.660 1.00 88.19 634 CYS A N 1
ATOM 5109 C CA . CYS A 1 634 ? 27.290 64.296 -36.028 1.00 88.19 634 CYS A CA 1
ATOM 5110 C C . CYS A 1 634 ? 28.635 64.698 -36.646 1.00 88.19 634 CYS A C 1
ATOM 5112 O O . CYS A 1 634 ? 28.841 65.876 -36.937 1.00 88.19 634 CYS A O 1
ATOM 5114 N N . GLU A 1 635 ? 29.520 63.733 -36.900 1.00 86.50 635 GLU A N 1
ATOM 5115 C CA . GLU A 1 635 ? 30.812 63.988 -37.548 1.00 86.50 635 GLU A CA 1
ATOM 5116 C C . GLU A 1 635 ? 30.640 64.550 -38.961 1.00 86.50 635 GLU A C 1
ATOM 5118 O O . GLU A 1 635 ? 31.233 65.576 -39.296 1.00 86.50 635 GLU A O 1
ATOM 5123 N N . LEU A 1 636 ? 29.759 63.949 -39.768 1.00 82.94 636 LEU A N 1
ATOM 5124 C CA . LEU A 1 636 ? 29.448 64.442 -41.112 1.00 82.94 636 LEU A CA 1
ATOM 5125 C C . LEU A 1 636 ? 28.877 65.867 -41.090 1.00 82.94 636 LEU A C 1
ATOM 5127 O O . LEU A 1 636 ? 29.236 66.690 -41.933 1.00 82.94 636 LEU A O 1
ATOM 5131 N N . GLN A 1 637 ? 28.002 66.179 -40.128 1.00 82.12 637 GLN A N 1
ATOM 5132 C CA . GLN A 1 637 ? 27.468 67.534 -39.958 1.00 82.12 637 GLN A CA 1
ATOM 5133 C C . GLN A 1 637 ? 28.564 68.534 -39.586 1.00 82.12 637 GLN A C 1
ATOM 5135 O O . GLN A 1 637 ? 28.592 69.638 -40.134 1.00 82.12 637 GLN A O 1
ATOM 5140 N N . HIS A 1 638 ? 29.483 68.146 -38.700 1.00 86.69 638 HIS A N 1
ATOM 5141 C CA . HIS A 1 638 ? 30.605 68.988 -38.301 1.00 86.69 638 HIS A CA 1
ATOM 5142 C C . HIS A 1 638 ? 31.545 69.269 -39.480 1.00 86.69 638 HIS A C 1
ATOM 5144 O O . HIS A 1 638 ? 31.841 70.430 -39.765 1.00 86.69 638 HIS A O 1
ATOM 5150 N N . GLN A 1 639 ? 31.929 68.232 -40.231 1.00 84.69 639 GLN A N 1
ATOM 5151 C CA . GLN A 1 639 ? 32.743 68.364 -41.446 1.00 84.69 639 GLN A CA 1
ATOM 5152 C C . GLN A 1 639 ? 32.069 69.265 -42.487 1.00 84.69 639 GLN A C 1
ATOM 5154 O O . GLN A 1 639 ? 32.710 70.128 -43.090 1.00 84.69 639 GLN A O 1
ATOM 5159 N N . GLN A 1 640 ? 30.756 69.114 -42.674 1.00 83.88 640 GLN A N 1
ATOM 5160 C CA . GLN A 1 640 ? 30.000 69.958 -43.591 1.00 83.88 640 GLN A CA 1
ATOM 5161 C C . GLN A 1 640 ? 29.991 71.429 -43.151 1.00 83.88 640 GLN A C 1
ATOM 5163 O O . GLN A 1 640 ? 30.149 72.321 -43.986 1.00 83.88 640 GLN A O 1
ATOM 5168 N N . GLN A 1 641 ? 29.809 71.697 -41.857 1.00 82.94 641 GLN A N 1
ATOM 5169 C CA . GLN A 1 641 ? 29.814 73.057 -41.321 1.00 82.94 641 GLN A CA 1
ATOM 5170 C C . GLN A 1 641 ? 31.193 73.712 -41.463 1.00 82.94 641 GLN A C 1
ATOM 5172 O O . GLN A 1 641 ? 31.275 74.880 -41.848 1.00 82.94 641 GLN A O 1
ATOM 5177 N N . GLN A 1 642 ? 32.267 72.953 -41.229 1.00 83.38 642 GLN A N 1
ATOM 5178 C CA . GLN A 1 642 ? 33.636 73.413 -41.457 1.00 83.38 642 GLN A CA 1
ATOM 5179 C C . GLN A 1 642 ? 33.859 73.791 -42.930 1.00 83.38 642 GLN A C 1
ATOM 5181 O O . GLN A 1 642 ? 34.292 74.911 -43.205 1.00 83.38 642 GLN A O 1
ATOM 5186 N N . LEU A 1 643 ? 33.470 72.927 -43.877 1.00 82.25 643 LEU A N 1
ATOM 5187 C CA . LEU A 1 643 ? 33.564 73.207 -45.318 1.00 82.25 643 LEU A CA 1
ATOM 5188 C C . LEU A 1 643 ? 32.782 74.462 -45.729 1.00 82.25 643 LEU A C 1
ATOM 5190 O O . LEU A 1 643 ? 33.314 75.305 -46.449 1.00 82.25 643 LEU A O 1
ATOM 5194 N N . LEU A 1 644 ? 31.542 74.615 -45.252 1.00 76.56 644 LEU A N 1
ATOM 5195 C CA . LEU A 1 644 ? 30.723 75.798 -45.540 1.00 76.56 644 LEU A CA 1
ATOM 5196 C C . LEU A 1 644 ? 31.351 77.079 -44.970 1.00 76.56 644 LEU A C 1
ATOM 5198 O O . LEU A 1 644 ? 31.368 78.107 -45.647 1.00 76.56 644 LEU A O 1
ATOM 5202 N N . SER A 1 645 ? 31.907 77.020 -43.755 1.00 77.19 645 SER A N 1
ATOM 5203 C CA . SER A 1 645 ? 32.593 78.169 -43.152 1.00 77.19 645 SER A CA 1
ATOM 5204 C C . SER A 1 645 ? 33.837 78.575 -43.948 1.00 77.19 645 SER A C 1
ATOM 5206 O O . SER A 1 645 ? 33.988 79.757 -44.262 1.00 77.19 645 SER A O 1
ATOM 5208 N N . ALA A 1 646 ? 34.649 77.604 -44.378 1.00 78.69 646 ALA A N 1
ATOM 5209 C CA . ALA A 1 646 ? 35.839 77.834 -45.191 1.00 78.69 646 ALA A CA 1
ATOM 5210 C C . ALA A 1 646 ? 35.498 78.427 -46.569 1.00 78.69 646 ALA A C 1
ATOM 5212 O O . ALA A 1 646 ? 36.158 79.363 -47.011 1.00 78.69 646 ALA A O 1
ATOM 5213 N N . GLN A 1 647 ? 34.429 77.953 -47.221 1.00 78.88 647 GLN A N 1
ATOM 5214 C CA . GLN A 1 647 ? 33.960 78.521 -48.493 1.00 78.88 647 GLN A CA 1
ATOM 5215 C C . GLN A 1 647 ? 33.455 79.965 -48.351 1.00 78.88 647 GLN A C 1
ATOM 5217 O O . GLN A 1 647 ? 33.604 80.758 -49.277 1.00 78.88 647 GLN A O 1
ATOM 5222 N N . SER A 1 648 ? 32.873 80.326 -47.203 1.00 78.06 648 SER A N 1
ATOM 5223 C CA . SER A 1 648 ? 32.365 81.684 -46.955 1.00 78.06 648 SER A CA 1
ATOM 5224 C C . SER A 1 648 ? 33.447 82.703 -46.567 1.00 78.06 648 SER A C 1
ATOM 5226 O O . SER A 1 648 ? 33.191 83.909 -46.615 1.00 78.06 648 SER A O 1
ATOM 5228 N N . LEU A 1 649 ? 34.649 82.241 -46.193 1.00 80.38 649 LEU A N 1
ATOM 5229 C CA . LEU A 1 649 ? 35.725 83.089 -45.672 1.00 80.38 649 LEU A CA 1
ATOM 5230 C C . LEU A 1 649 ? 36.200 84.158 -46.677 1.00 80.38 649 LEU A C 1
ATOM 5232 O O . LEU A 1 649 ? 36.212 85.327 -46.299 1.00 80.38 649 LEU A O 1
ATOM 5236 N N . PRO A 1 650 ? 36.536 83.830 -47.945 1.00 80.44 650 PRO A N 1
ATOM 5237 C CA . PRO A 1 650 ? 37.062 84.815 -48.897 1.00 80.44 650 PRO A CA 1
ATOM 5238 C C . PRO A 1 650 ? 36.073 85.949 -49.182 1.00 80.44 650 PRO A C 1
ATOM 5240 O O . PRO A 1 650 ? 36.442 87.122 -49.155 1.00 80.44 650 PRO A O 1
ATOM 5243 N N . LEU A 1 651 ? 34.793 85.606 -49.374 1.00 76.56 651 LEU A N 1
ATOM 5244 C CA . LEU A 1 651 ? 33.730 86.581 -49.614 1.00 76.56 651 LEU A CA 1
ATOM 5245 C C . LEU A 1 651 ? 33.499 87.470 -48.386 1.00 76.56 651 LEU A C 1
ATOM 5247 O O . LEU A 1 651 ? 33.353 88.682 -48.520 1.00 76.56 651 LEU A O 1
ATOM 5251 N N . ARG A 1 652 ? 33.499 86.889 -47.179 1.00 80.75 652 ARG A N 1
ATOM 5252 C CA . ARG A 1 652 ? 33.336 87.650 -45.933 1.00 80.75 652 ARG A CA 1
ATOM 5253 C C . ARG A 1 652 ? 34.506 88.607 -45.701 1.00 80.75 652 ARG A C 1
ATOM 5255 O O . ARG A 1 652 ? 34.266 89.744 -45.306 1.00 80.75 652 ARG A O 1
ATOM 5262 N N . THR A 1 653 ? 35.737 88.178 -45.978 1.00 80.19 653 THR A N 1
ATOM 5263 C CA . THR A 1 653 ? 36.931 89.031 -45.888 1.00 80.19 653 THR A CA 1
ATOM 5264 C C . THR A 1 653 ? 36.874 90.172 -46.900 1.00 80.19 653 THR A C 1
ATOM 5266 O O . THR A 1 653 ? 37.145 91.311 -46.531 1.00 80.19 653 THR A O 1
ATOM 5269 N N . TYR A 1 654 ? 36.458 89.906 -48.143 1.00 79.19 654 TYR A N 1
ATOM 5270 C CA . TYR A 1 654 ? 36.282 90.947 -49.159 1.00 79.19 654 TYR A CA 1
ATOM 5271 C C . TYR A 1 654 ? 35.222 91.978 -48.744 1.00 79.19 654 TYR A C 1
ATOM 5273 O O . TYR A 1 654 ? 35.499 93.176 -48.719 1.00 79.19 654 TYR A O 1
ATOM 5281 N N . LEU A 1 655 ? 34.032 91.520 -48.337 1.00 78.88 655 LEU A N 1
ATOM 5282 C CA . LEU A 1 655 ? 32.948 92.404 -47.901 1.00 78.88 655 LEU A CA 1
ATOM 5283 C C . LEU A 1 655 ? 33.359 93.258 -46.697 1.00 78.88 655 LEU A C 1
ATOM 5285 O O . LEU A 1 655 ? 33.097 94.456 -46.687 1.00 78.88 655 LEU A O 1
ATOM 5289 N N . MET A 1 656 ? 34.033 92.669 -45.705 1.00 78.81 656 MET A N 1
ATOM 5290 C CA . MET A 1 656 ? 34.498 93.405 -44.525 1.00 78.81 656 MET A CA 1
ATOM 5291 C C . MET A 1 656 ? 35.620 94.397 -44.838 1.00 78.81 656 MET A C 1
ATOM 5293 O O . MET A 1 656 ? 35.660 95.460 -44.229 1.00 78.81 656 MET A O 1
ATOM 5297 N N . LYS A 1 657 ? 36.530 94.064 -45.761 1.00 75.44 657 LYS A N 1
ATOM 5298 C CA . LYS A 1 657 ? 37.687 94.911 -46.076 1.00 75.44 657 LYS A CA 1
ATOM 5299 C C . LYS A 1 657 ? 37.335 96.067 -47.011 1.00 75.44 657 LYS A C 1
ATOM 5301 O O . LYS A 1 657 ? 37.849 97.160 -46.813 1.00 75.44 657 LYS A O 1
ATOM 5306 N N . PHE A 1 658 ? 36.488 95.828 -48.010 1.00 75.56 658 PHE A N 1
ATOM 5307 C CA . PHE A 1 658 ? 36.269 96.788 -49.096 1.00 75.56 658 PHE A CA 1
ATOM 5308 C C . PHE A 1 658 ? 34.877 97.425 -49.080 1.00 75.56 658 PHE A C 1
ATOM 5310 O O . PHE A 1 658 ? 34.755 98.611 -49.357 1.00 75.56 658 PHE A O 1
ATOM 5317 N N . VAL A 1 659 ? 33.828 96.676 -48.722 1.00 76.19 659 VAL A N 1
ATOM 5318 C CA . VAL A 1 659 ? 32.440 97.160 -48.852 1.00 76.19 659 VAL A CA 1
ATOM 5319 C C . VAL A 1 659 ? 31.925 97.780 -47.556 1.00 76.19 659 VAL A C 1
ATOM 5321 O O . VAL A 1 659 ? 31.321 98.847 -47.575 1.00 76.19 659 VAL A O 1
ATOM 5324 N N . MET A 1 660 ? 32.168 97.139 -46.412 1.00 80.69 660 MET A N 1
ATOM 5325 C CA . MET A 1 660 ? 31.623 97.577 -45.122 1.00 80.69 660 MET A CA 1
ATOM 5326 C C . MET A 1 660 ? 32.107 98.957 -44.656 1.00 80.69 660 MET A C 1
ATOM 5328 O O . MET A 1 660 ? 31.267 99.697 -44.141 1.00 80.69 660 MET A O 1
ATOM 5332 N N . PRO A 1 661 ? 33.387 99.352 -44.825 1.00 82.06 661 PRO A N 1
ATOM 5333 C CA . PRO A 1 661 ? 33.831 100.691 -44.442 1.00 82.06 661 PRO A CA 1
ATOM 5334 C C . PRO A 1 661 ? 33.120 101.776 -45.259 1.00 82.06 661 PRO A C 1
ATOM 5336 O O . PRO A 1 661 ? 32.555 102.696 -44.675 1.00 82.06 661 PRO A O 1
ATOM 5339 N N . GLN A 1 662 ? 33.042 101.602 -46.585 1.00 79.56 662 GLN A N 1
ATOM 5340 C CA . GLN A 1 662 ? 32.366 102.557 -47.466 1.00 79.56 662 GLN A CA 1
ATOM 5341 C C . GLN A 1 662 ? 30.858 102.593 -47.240 1.00 79.56 662 GLN A C 1
ATOM 5343 O O . GLN A 1 662 ? 30.272 103.666 -47.211 1.00 79.56 662 GLN A O 1
ATOM 5348 N N . LEU A 1 663 ? 30.220 101.441 -47.015 1.00 80.44 663 LEU A N 1
ATOM 5349 C CA . LEU A 1 663 ? 28.797 101.388 -46.687 1.00 80.44 663 LEU A CA 1
ATOM 5350 C C . LEU A 1 663 ? 28.512 102.057 -45.340 1.00 80.44 663 LEU A C 1
ATOM 5352 O O . LEU A 1 663 ? 27.503 102.738 -45.205 1.00 80.44 663 LEU A O 1
ATOM 5356 N N . SER A 1 664 ? 29.386 101.891 -44.346 1.00 81.69 664 SER A N 1
ATOM 5357 C CA . SER A 1 664 ? 29.221 102.534 -43.036 1.00 81.69 664 SER A CA 1
ATOM 5358 C C . SER A 1 664 ? 29.352 104.054 -43.138 1.00 81.69 664 SER A C 1
ATOM 5360 O O . SER A 1 664 ? 28.572 104.785 -42.524 1.00 81.69 664 SER A O 1
ATOM 5362 N N . GLU A 1 665 ? 30.295 104.537 -43.946 1.00 79.88 665 GLU A N 1
ATOM 5363 C CA . GLU A 1 665 ? 30.455 105.961 -44.244 1.00 79.88 665 GLU A CA 1
ATOM 5364 C C . GLU A 1 665 ? 29.247 106.505 -45.019 1.00 79.88 665 GLU A C 1
ATOM 5366 O O . GLU A 1 665 ? 28.622 107.467 -44.573 1.00 79.88 665 GLU A O 1
ATOM 5371 N N . ALA A 1 666 ? 28.815 105.801 -46.069 1.00 80.75 666 ALA A N 1
ATOM 5372 C CA . ALA A 1 666 ? 27.623 106.121 -46.852 1.00 80.75 666 ALA A CA 1
ATOM 5373 C C . ALA A 1 666 ? 26.360 106.186 -45.982 1.00 80.75 666 ALA A C 1
ATOM 5375 O O . ALA A 1 666 ? 25.561 107.109 -46.106 1.00 80.75 666 ALA A O 1
ATOM 5376 N N . MET A 1 667 ? 26.182 105.233 -45.061 1.00 80.94 667 MET A N 1
ATOM 5377 C CA . MET A 1 667 ? 25.070 105.206 -44.102 1.00 80.94 667 MET A CA 1
ATOM 5378 C C . MET A 1 667 ? 25.118 106.402 -43.157 1.00 80.94 667 MET A C 1
ATOM 5380 O O . MET A 1 667 ? 24.090 107.030 -42.897 1.00 80.94 667 MET A O 1
ATOM 5384 N N . THR A 1 668 ? 26.309 106.756 -42.675 1.00 83.31 668 THR A N 1
ATOM 5385 C CA . THR A 1 668 ? 26.497 107.937 -41.827 1.00 83.31 668 THR A CA 1
ATOM 5386 C C . THR A 1 668 ? 26.150 109.210 -42.601 1.00 83.31 668 THR A C 1
ATOM 5388 O O . THR A 1 668 ? 25.433 110.074 -42.093 1.00 83.31 668 THR A O 1
ATOM 5391 N N . GLU A 1 669 ? 26.572 109.311 -43.857 1.00 78.00 669 GLU A N 1
ATOM 5392 C CA . GLU A 1 669 ? 26.296 110.470 -44.703 1.00 78.00 669 GLU A CA 1
ATOM 5393 C C . GLU A 1 669 ? 24.823 110.555 -45.117 1.00 78.00 669 GLU A C 1
ATOM 5395 O O . GLU A 1 669 ? 24.218 111.622 -45.024 1.00 78.00 669 GLU A O 1
ATOM 5400 N N . CYS A 1 670 ? 24.193 109.421 -45.416 1.00 80.81 670 CYS A N 1
ATOM 5401 C CA . CYS A 1 670 ? 22.760 109.324 -45.673 1.00 80.81 670 CYS A CA 1
ATOM 5402 C C . CYS A 1 670 ? 21.938 109.803 -44.466 1.00 80.81 670 CYS A C 1
ATOM 5404 O O . CYS A 1 670 ? 20.953 110.524 -44.633 1.00 80.81 670 CYS A O 1
ATOM 5406 N N . THR A 1 671 ? 22.346 109.460 -43.235 1.00 80.62 671 THR A N 1
ATOM 5407 C CA . THR A 1 671 ? 21.653 109.953 -42.029 1.00 80.62 671 THR A CA 1
ATOM 5408 C C . THR A 1 671 ? 21.803 111.459 -41.814 1.00 80.62 671 THR A C 1
ATOM 5410 O O . THR A 1 671 ? 20.890 112.071 -41.254 1.00 80.62 671 THR A O 1
ATOM 5413 N N . ARG A 1 672 ? 22.906 112.068 -42.275 1.00 80.38 672 ARG A N 1
ATOM 5414 C CA . ARG A 1 672 ? 23.096 113.528 -42.241 1.00 80.38 672 ARG A CA 1
ATOM 5415 C C . ARG A 1 672 ? 22.296 114.234 -43.331 1.00 80.38 672 ARG A C 1
ATOM 5417 O O . ARG A 1 672 ? 21.624 115.215 -43.032 1.00 80.38 672 ARG A O 1
ATOM 5424 N N . ALA A 1 673 ? 22.366 113.740 -44.565 1.00 77.56 673 ALA A N 1
ATOM 5425 C CA . ALA A 1 673 ? 21.743 114.367 -45.727 1.00 77.56 673 ALA A CA 1
ATOM 5426 C C . ALA A 1 673 ? 20.213 114.210 -45.748 1.00 77.56 673 ALA A C 1
ATOM 5428 O O . ALA A 1 673 ? 19.535 115.057 -46.320 1.00 77.56 673 ALA A O 1
ATOM 5429 N N . ARG A 1 674 ? 19.673 113.152 -45.117 1.00 78.25 674 ARG A N 1
ATOM 5430 C CA . ARG A 1 674 ? 18.243 112.778 -45.147 1.00 78.25 674 ARG A CA 1
ATOM 5431 C C . ARG A 1 674 ? 17.615 112.925 -46.548 1.00 78.25 674 ARG A C 1
ATOM 5433 O O . ARG A 1 674 ? 16.637 113.657 -46.700 1.00 78.25 674 ARG A O 1
ATOM 5440 N N . PRO A 1 675 ? 18.178 112.251 -47.565 1.00 76.00 675 PRO A N 1
ATOM 5441 C CA . PRO A 1 675 ? 17.620 112.260 -48.912 1.00 76.00 675 PRO A CA 1
ATOM 5442 C C . PRO A 1 675 ? 16.233 111.598 -48.930 1.00 76.00 675 PRO A C 1
ATOM 5444 O O . PRO A 1 675 ? 15.933 110.755 -48.081 1.00 76.00 675 PRO A O 1
ATOM 5447 N N . GLU A 1 676 ? 15.392 111.966 -49.901 1.00 73.25 676 GLU A N 1
ATOM 5448 C CA . GLU A 1 676 ? 14.030 111.423 -50.028 1.00 73.25 676 GLU A CA 1
ATOM 5449 C C . GLU A 1 676 ? 14.007 109.908 -50.305 1.00 73.25 676 GLU A C 1
ATOM 5451 O O . GLU A 1 676 ? 13.103 109.229 -49.816 1.00 73.25 676 GLU A O 1
ATOM 5456 N N . ASP A 1 677 ? 15.021 109.364 -50.996 1.00 82.19 677 ASP A N 1
ATOM 5457 C CA . ASP A 1 677 ? 15.246 107.917 -51.117 1.00 82.19 677 ASP A CA 1
ATOM 5458 C C . ASP A 1 677 ? 16.648 107.524 -50.606 1.00 82.19 677 ASP A C 1
ATOM 5460 O O . ASP A 1 677 ? 17.660 107.757 -51.277 1.00 82.19 677 ASP A O 1
ATOM 5464 N N . PRO A 1 678 ? 16.745 106.934 -49.402 1.00 77.44 678 PRO A N 1
ATOM 5465 C CA . PRO A 1 678 ? 18.023 106.565 -48.811 1.00 77.44 678 PRO A CA 1
ATOM 5466 C C . PRO A 1 678 ? 18.695 105.381 -49.515 1.00 77.44 678 PRO A C 1
ATOM 5468 O O . PRO A 1 678 ? 19.913 105.256 -49.427 1.00 77.44 678 PRO A O 1
ATOM 5471 N N . VAL A 1 679 ? 17.953 104.503 -50.200 1.00 79.56 679 VAL A N 1
ATOM 5472 C CA . VAL A 1 679 ? 18.545 103.312 -50.835 1.00 79.56 679 VAL A CA 1
ATOM 5473 C C . VAL A 1 679 ? 19.273 103.700 -52.115 1.00 79.56 679 VAL A C 1
ATOM 5475 O O . VAL A 1 679 ? 20.426 103.304 -52.293 1.00 79.56 679 VAL A O 1
ATOM 5478 N N . ASP A 1 680 ? 18.643 104.517 -52.959 1.00 79.06 680 ASP A N 1
ATOM 5479 C CA . ASP A 1 680 ? 19.271 105.021 -54.186 1.00 79.06 680 ASP A CA 1
ATOM 5480 C C . ASP A 1 680 ? 20.448 105.951 -53.870 1.00 79.06 680 ASP A C 1
ATOM 5482 O O . ASP A 1 680 ? 21.503 105.835 -54.493 1.00 79.06 680 ASP A O 1
ATOM 5486 N N . PHE A 1 681 ? 20.333 106.789 -52.833 1.00 79.25 681 PHE A N 1
ATOM 5487 C CA . PHE A 1 681 ? 21.449 107.617 -52.369 1.00 79.25 681 PHE A CA 1
ATOM 5488 C C . PHE A 1 681 ? 22.656 106.776 -51.933 1.00 79.25 681 PHE A C 1
ATOM 5490 O O . PHE A 1 681 ? 23.787 107.074 -52.310 1.00 79.25 681 PHE A O 1
ATOM 5497 N N . LEU A 1 682 ? 22.434 105.706 -51.162 1.00 76.69 682 LEU A N 1
ATOM 5498 C CA . LEU A 1 682 ? 23.505 104.795 -50.750 1.00 76.69 682 LEU A CA 1
ATOM 5499 C C . LEU A 1 682 ? 24.121 104.059 -51.943 1.00 76.69 682 LEU A C 1
ATOM 5501 O O . LEU A 1 682 ? 25.337 103.877 -51.980 1.00 76.69 682 LEU A O 1
ATOM 5505 N N . ALA A 1 683 ? 23.305 103.648 -52.916 1.00 77.69 683 ALA A N 1
ATOM 5506 C CA . ALA A 1 683 ? 23.781 102.993 -54.128 1.00 77.69 683 ALA A CA 1
ATOM 5507 C C . ALA A 1 683 ? 24.638 103.939 -54.989 1.00 77.69 683 ALA A C 1
ATOM 5509 O O . ALA A 1 683 ? 25.737 103.555 -55.391 1.00 77.69 683 ALA A O 1
ATOM 5510 N N . GLU A 1 684 ? 24.198 105.182 -55.213 1.00 77.00 684 GLU A N 1
ATOM 5511 C CA . GLU A 1 684 ? 24.996 106.201 -55.911 1.00 77.00 684 GLU A CA 1
ATOM 5512 C C . GLU A 1 684 ? 26.279 106.550 -55.154 1.00 77.00 684 GLU A C 1
ATOM 5514 O O . GLU A 1 684 ? 27.338 106.675 -55.769 1.00 77.00 684 GLU A O 1
ATOM 5519 N N . TYR A 1 685 ? 26.206 106.688 -53.828 1.00 76.94 685 TYR A N 1
ATOM 5520 C CA . TYR A 1 685 ? 27.358 107.018 -52.992 1.00 76.94 685 TYR A CA 1
ATOM 5521 C C . TYR A 1 685 ? 28.437 105.934 -53.075 1.00 76.94 685 TYR A C 1
ATOM 5523 O O . TYR A 1 685 ? 29.616 106.233 -53.261 1.00 76.94 685 TYR A O 1
ATOM 5531 N N . LEU A 1 686 ? 28.031 104.665 -53.000 1.00 73.62 686 LEU A N 1
ATOM 5532 C CA . LEU A 1 686 ? 28.938 103.529 -53.146 1.00 73.62 686 LEU A CA 1
ATOM 5533 C C . LEU A 1 686 ? 29.524 103.432 -54.556 1.00 73.62 686 LEU A C 1
ATOM 5535 O O . LEU A 1 686 ? 30.710 103.161 -54.681 1.00 73.62 686 LEU A O 1
ATOM 5539 N N . LEU A 1 687 ? 28.734 103.689 -55.604 1.00 75.38 687 LEU A N 1
ATOM 5540 C CA . LEU A 1 687 ? 29.214 103.676 -56.994 1.00 75.38 687 LEU A CA 1
ATOM 5541 C C . LEU A 1 687 ? 30.155 104.848 -57.316 1.00 75.38 687 LEU A C 1
ATOM 5543 O O . LEU A 1 687 ? 31.063 104.696 -58.131 1.00 75.38 687 LEU A O 1
ATOM 5547 N N . ARG A 1 688 ? 29.962 106.015 -56.688 1.00 72.12 688 ARG A N 1
ATOM 5548 C CA . ARG A 1 688 ? 30.858 107.176 -56.836 1.00 72.12 688 ARG A CA 1
ATOM 5549 C C . ARG A 1 688 ? 32.174 107.001 -56.089 1.00 72.12 688 ARG A C 1
ATOM 5551 O O . ARG A 1 688 ? 33.210 107.413 -56.604 1.00 72.12 688 ARG A O 1
ATOM 5558 N N . ASN A 1 689 ? 32.133 106.402 -54.900 1.00 68.19 689 ASN A N 1
ATOM 5559 C CA . ASN A 1 689 ? 33.301 106.272 -54.028 1.00 68.19 689 ASN A CA 1
ATOM 5560 C C . ASN A 1 689 ? 34.022 104.923 -54.157 1.00 68.19 689 ASN A C 1
ATOM 5562 O O . ASN A 1 689 ? 35.102 104.759 -53.582 1.00 68.19 689 ASN A O 1
ATOM 5566 N N . SER A 1 690 ? 33.514 103.989 -54.968 1.00 60.56 690 SER A N 1
ATOM 5567 C CA . SER A 1 690 ? 34.236 102.786 -55.391 1.00 60.56 690 SER A CA 1
ATOM 5568 C C . SER A 1 690 ? 35.331 103.127 -56.416 1.00 60.56 690 SER A C 1
ATOM 5570 O O . SER A 1 690 ? 35.291 102.702 -57.569 1.00 60.56 690 SER A O 1
ATOM 5572 N N . GLY A 1 691 ? 36.305 103.946 -56.018 1.00 52.28 691 GLY A N 1
ATOM 5573 C CA . GLY A 1 691 ? 37.505 104.234 -56.795 1.00 52.28 691 GLY A CA 1
ATOM 5574 C C . GLY A 1 691 ? 38.509 103.092 -56.664 1.00 52.28 691 GLY A C 1
ATOM 5575 O O . GLY A 1 691 ? 39.282 103.054 -55.710 1.00 52.28 691 GLY A O 1
ATOM 5576 N N . GLY A 1 692 ? 38.493 102.160 -57.615 1.00 51.12 692 GLY A N 1
ATOM 5577 C CA . GLY A 1 692 ? 39.517 101.125 -57.736 1.00 51.12 692 GLY A CA 1
ATOM 5578 C C . GLY A 1 692 ? 39.084 99.993 -58.656 1.00 51.12 692 GLY A C 1
ATOM 5579 O O . GLY A 1 692 ? 38.322 99.127 -58.238 1.00 51.12 692 GLY A O 1
ATOM 5580 N N . ASP A 1 693 ? 39.594 99.998 -59.888 1.00 45.81 693 ASP A N 1
ATOM 5581 C CA . ASP A 1 693 ? 39.604 98.834 -60.779 1.00 45.81 693 ASP A CA 1
ATOM 5582 C C . ASP A 1 693 ? 40.392 97.692 -60.114 1.00 45.81 693 ASP A C 1
ATOM 5584 O O . ASP A 1 693 ? 41.555 97.894 -59.755 1.00 45.81 693 ASP A O 1
ATOM 5588 N N . PRO A 1 694 ? 39.831 96.479 -59.975 1.00 46.50 694 PRO A N 1
ATOM 5589 C CA . PRO A 1 694 ? 40.604 95.295 -59.651 1.00 46.50 694 PRO A CA 1
ATOM 5590 C C . PRO A 1 694 ? 40.512 94.293 -60.810 1.00 46.50 694 PRO A C 1
ATOM 5592 O O . PRO A 1 694 ? 40.030 93.170 -60.654 1.00 46.50 694 PRO A O 1
ATOM 5595 N N . GLN A 1 695 ? 41.003 94.683 -61.989 1.00 43.38 695 GLN A N 1
ATOM 5596 C CA . GLN A 1 695 ? 41.651 93.732 -62.893 1.00 43.38 695 GLN A CA 1
ATOM 5597 C C . GLN A 1 695 ? 43.122 93.618 -62.490 1.00 43.38 695 GLN A C 1
ATOM 5599 O O . GLN A 1 695 ? 43.976 94.237 -63.098 1.00 43.38 695 GLN A O 1
ATOM 5604 N N . GLU A 1 696 ? 43.389 92.865 -61.426 1.00 46.38 696 GLU A N 1
ATOM 5605 C CA . GLU A 1 696 ? 44.593 92.051 -61.199 1.00 46.38 696 GLU A CA 1
ATOM 5606 C C . GLU A 1 696 ? 44.601 91.598 -59.735 1.00 46.38 696 GLU A C 1
ATOM 5608 O O . GLU A 1 696 ? 44.200 92.330 -58.840 1.00 46.38 696 GLU A O 1
ATOM 5613 N N . GLN A 1 697 ? 45.078 90.374 -59.503 1.00 41.47 697 GLN A N 1
ATOM 5614 C CA . GLN A 1 697 ? 45.197 89.701 -58.201 1.00 41.47 697 GLN A CA 1
ATOM 5615 C C . GLN A 1 697 ? 43.915 89.065 -57.645 1.00 41.47 697 GLN A C 1
ATOM 5617 O O . GLN A 1 697 ? 43.359 89.497 -56.643 1.00 41.47 697 GLN A O 1
ATOM 5622 N N . LEU A 1 698 ? 43.508 87.947 -58.256 1.00 36.88 698 LEU A N 1
ATOM 5623 C CA . LEU A 1 698 ? 43.091 86.723 -57.542 1.00 36.88 698 LEU A CA 1
ATOM 5624 C C . LEU A 1 698 ? 43.065 85.522 -58.514 1.00 36.88 698 LEU A C 1
ATOM 5626 O O . LEU A 1 698 ? 42.134 84.723 -58.545 1.00 36.88 698 LEU A O 1
ATOM 5630 N N . TYR A 1 699 ? 44.121 85.388 -59.320 1.00 42.69 699 TYR A N 1
ATOM 5631 C CA . TYR A 1 699 ? 44.500 84.125 -59.957 1.00 42.69 699 TYR A CA 1
ATOM 5632 C C . TYR A 1 699 ? 45.932 83.795 -59.549 1.00 42.69 699 TYR A C 1
ATOM 5634 O O . TYR A 1 699 ? 46.860 83.955 -60.327 1.00 42.69 699 TYR A O 1
ATOM 5642 N N . GLU A 1 700 ? 46.107 83.300 -58.329 1.00 34.38 700 GLU A N 1
ATOM 5643 C CA . GLU A 1 700 ? 47.269 82.477 -58.002 1.00 34.38 700 GLU A CA 1
ATOM 5644 C C . GLU A 1 700 ? 46.781 81.221 -57.285 1.00 34.38 700 GLU A C 1
ATOM 5646 O O . GLU A 1 700 ? 46.471 81.204 -56.096 1.00 34.38 700 GLU A O 1
ATOM 5651 N N . GLN A 1 701 ? 46.649 80.154 -58.071 1.00 34.03 701 GLN A N 1
ATOM 5652 C CA . GLN A 1 701 ? 46.623 78.790 -57.562 1.00 34.03 701 GLN A CA 1
ATOM 5653 C C . GLN A 1 701 ? 48.073 78.324 -57.393 1.00 34.03 701 GLN A C 1
ATOM 5655 O O . GLN A 1 701 ? 48.825 78.396 -58.368 1.00 34.03 701 GLN A O 1
ATOM 5660 N N . PRO A 1 702 ? 48.470 77.735 -56.255 1.00 32.22 702 PRO A N 1
ATOM 5661 C CA . PRO A 1 702 ? 49.685 76.940 -56.217 1.00 32.22 702 PRO A CA 1
ATOM 5662 C C . PRO A 1 702 ? 49.439 75.610 -56.941 1.00 32.22 702 PRO A C 1
ATOM 5664 O O . PRO A 1 702 ? 48.643 74.772 -56.505 1.00 32.22 702 PRO A O 1
ATOM 5667 N N . LYS A 1 703 ? 50.125 75.429 -58.072 1.00 30.34 703 LYS A N 1
ATOM 5668 C CA . LYS A 1 703 ? 50.253 74.160 -58.792 1.00 30.34 703 LYS A CA 1
ATOM 5669 C C . LYS A 1 703 ? 51.328 73.282 -58.131 1.00 30.34 703 LYS A C 1
ATOM 5671 O O . LYS A 1 703 ? 52.492 73.648 -58.115 1.00 30.34 703 LYS A O 1
ATOM 5676 N N . THR A 1 704 ? 50.877 72.108 -57.678 1.00 32.34 704 THR A N 1
ATOM 5677 C CA . THR A 1 704 ? 51.478 70.756 -57.798 1.00 32.34 704 THR A CA 1
ATOM 5678 C C . THR A 1 704 ? 52.899 70.445 -57.314 1.00 32.34 704 THR A C 1
ATOM 5680 O O . THR A 1 704 ? 53.850 70.925 -57.905 1.00 32.34 704 THR A O 1
ATOM 5683 N N . GLU A 1 705 ? 52.989 69.405 -56.469 1.00 30.14 705 GLU A N 1
ATOM 5684 C CA . GLU A 1 705 ? 53.828 68.189 -56.626 1.00 30.14 705 GLU A CA 1
ATOM 5685 C C . GLU A 1 705 ? 53.106 67.026 -55.890 1.00 30.14 705 GLU A C 1
ATOM 5687 O O . GLU A 1 705 ? 52.967 67.041 -54.674 1.00 30.14 705 GLU A O 1
ATOM 5692 N N . GLN A 1 706 ? 52.261 66.218 -56.541 1.00 31.70 706 GLN A N 1
ATOM 5693 C CA . GLN A 1 706 ? 52.513 64.935 -57.230 1.00 31.70 706 GLN A CA 1
ATOM 5694 C C . GLN A 1 706 ? 53.293 63.852 -56.451 1.00 31.70 706 GLN A C 1
ATOM 5696 O O . GLN A 1 706 ? 54.516 63.817 -56.485 1.00 31.70 706 GLN A O 1
ATOM 5701 N N . ARG A 1 707 ? 52.562 62.835 -55.951 1.00 27.81 707 ARG A N 1
ATOM 5702 C CA . ARG A 1 707 ? 52.788 61.421 -56.327 1.00 27.81 707 ARG A CA 1
ATOM 5703 C C . ARG A 1 707 ? 51.554 60.523 -56.086 1.00 27.81 707 ARG A C 1
ATOM 5705 O O . ARG A 1 707 ? 51.100 60.351 -54.965 1.00 27.81 707 ARG A O 1
ATOM 5712 N N . ASN A 1 708 ? 51.129 59.913 -57.197 1.00 27.98 708 ASN A N 1
ATOM 5713 C CA . ASN A 1 708 ? 50.467 58.615 -57.410 1.00 27.98 708 ASN A CA 1
ATOM 5714 C C . ASN A 1 708 ? 48.942 58.423 -57.192 1.00 27.98 708 ASN A C 1
ATOM 5716 O O . ASN A 1 708 ? 48.399 58.497 -56.098 1.00 27.98 708 ASN A O 1
ATOM 5720 N N . ALA A 1 709 ? 48.309 58.111 -58.335 1.00 27.00 709 ALA A N 1
ATOM 5721 C CA . ALA A 1 709 ? 46.917 57.772 -58.660 1.00 27.00 709 ALA A CA 1
ATOM 5722 C C . ALA A 1 709 ? 46.485 56.378 -58.120 1.00 27.00 709 ALA A C 1
ATOM 5724 O O . ALA A 1 709 ? 47.339 55.624 -57.667 1.00 27.00 709 ALA A O 1
ATOM 5725 N N . VAL A 1 710 ? 45.215 55.925 -58.131 1.00 26.28 710 VAL A N 1
ATOM 5726 C CA . VAL A 1 710 ? 44.184 55.906 -59.207 1.00 26.28 710 VAL A CA 1
ATOM 5727 C C . VAL A 1 710 ? 42.755 55.626 -58.610 1.00 26.28 710 VAL A C 1
ATOM 5729 O O . VAL A 1 710 ? 42.667 55.377 -57.412 1.00 26.28 710 VAL A O 1
ATOM 5732 N N . PRO A 1 711 ? 41.612 55.652 -59.352 1.00 39.47 711 PRO A N 1
ATOM 5733 C CA . PRO A 1 711 ? 40.741 56.830 -59.489 1.00 39.47 711 PRO A CA 1
ATOM 5734 C C . PRO A 1 711 ? 39.220 56.554 -59.300 1.00 39.47 711 PRO A C 1
ATOM 5736 O O . PRO A 1 711 ? 38.759 55.415 -59.287 1.00 39.47 711 PRO A O 1
ATOM 5739 N N . GLY A 1 712 ? 38.410 57.623 -59.329 1.00 24.36 712 GLY A N 1
ATOM 5740 C CA . GLY A 1 712 ? 37.045 57.558 -59.879 1.00 24.36 712 GLY A CA 1
ATOM 5741 C C . GLY A 1 712 ? 35.938 58.145 -59.006 1.00 24.36 712 GLY A C 1
ATOM 5742 O O . GLY A 1 712 ? 35.179 57.407 -58.385 1.00 24.36 712 GLY A O 1
ATOM 5743 N N . CYS A 1 713 ? 35.791 59.473 -59.022 1.00 28.47 713 CYS A N 1
ATOM 5744 C CA . CYS A 1 713 ? 34.652 60.177 -58.433 1.00 28.47 713 CYS A CA 1
ATOM 5745 C C . CYS A 1 713 ? 34.231 61.367 -59.316 1.00 28.47 713 CYS A C 1
ATOM 5747 O O . CYS A 1 713 ? 35.076 62.174 -59.686 1.00 28.47 713 CYS A O 1
ATOM 5749 N N . CYS A 1 714 ? 32.929 61.459 -59.606 1.00 27.39 714 CYS A N 1
ATOM 5750 C CA . CYS A 1 714 ? 32.147 62.584 -60.159 1.00 27.39 714 CYS A CA 1
ATOM 5751 C C . CYS A 1 714 ? 30.665 62.231 -59.849 1.00 27.39 714 CYS A C 1
ATOM 5753 O O . CYS A 1 714 ? 30.278 61.100 -60.124 1.00 27.39 714 CYS A O 1
ATOM 5755 N N . CYS A 1 715 ? 29.744 63.019 -59.269 1.00 24.61 715 CYS A N 1
ATOM 5756 C CA . CYS A 1 715 ? 29.586 64.454 -58.972 1.00 24.61 715 CYS A CA 1
ATOM 5757 C C . CYS A 1 715 ? 28.511 64.668 -57.845 1.00 24.61 715 CYS A C 1
ATOM 5759 O O . CYS A 1 715 ? 27.800 63.714 -57.516 1.00 24.61 715 CYS A O 1
ATOM 5761 N N . PRO A 1 716 ? 28.327 65.899 -57.292 1.00 36.97 716 PRO A N 1
ATOM 5762 C CA . PRO A 1 716 ? 27.498 66.212 -56.104 1.00 36.97 716 PRO A CA 1
ATOM 5763 C C . PRO A 1 716 ? 26.196 67.029 -56.362 1.00 36.97 716 PRO A C 1
ATOM 5765 O O . PRO A 1 716 ? 26.042 67.649 -57.411 1.00 36.97 716 PRO A O 1
ATOM 5768 N N . GLY A 1 717 ? 25.284 67.095 -55.365 1.00 23.62 717 GLY A N 1
ATOM 5769 C CA . GLY A 1 717 ? 24.108 68.000 -55.345 1.00 23.62 717 GLY A CA 1
ATOM 5770 C C . GLY A 1 717 ? 23.179 67.929 -54.099 1.00 23.62 717 GLY A C 1
ATOM 5771 O O . GLY A 1 717 ? 22.326 67.051 -54.024 1.00 23.62 717 GLY A O 1
ATOM 5772 N N . HIS A 1 718 ? 23.377 68.882 -53.167 1.00 25.56 718 HIS A N 1
ATOM 5773 C CA . HIS A 1 718 ? 22.589 69.460 -52.036 1.00 25.56 718 HIS A CA 1
ATOM 5774 C C . HIS A 1 718 ? 21.153 68.965 -51.686 1.00 25.56 718 HIS A C 1
ATOM 5776 O O . HIS A 1 718 ? 20.334 68.751 -52.572 1.00 25.56 718 HIS A O 1
ATOM 5782 N N . LEU A 1 719 ? 20.745 68.700 -50.424 1.00 24.11 719 LEU A N 1
ATOM 5783 C CA . LEU A 1 719 ? 20.656 69.440 -49.126 1.00 24.11 719 LEU A CA 1
ATOM 5784 C C . LEU A 1 719 ? 19.423 70.365 -48.918 1.00 24.11 719 LEU A C 1
ATOM 5786 O O . LEU A 1 719 ? 19.301 71.389 -49.577 1.00 24.11 719 LEU A O 1
ATOM 5790 N N . HIS A 1 720 ? 18.568 70.006 -47.936 1.00 22.95 720 HIS A N 1
ATOM 5791 C CA . HIS A 1 720 ? 18.081 70.801 -46.772 1.00 22.95 720 HIS A CA 1
ATOM 5792 C C . HIS A 1 720 ? 16.592 70.566 -46.402 1.00 22.95 720 HIS A C 1
ATOM 5794 O O . HIS A 1 720 ? 15.694 70.941 -47.153 1.00 22.95 720 HIS A O 1
ATOM 5800 N N . LEU A 1 721 ? 16.341 69.973 -45.216 1.00 22.34 721 LEU A N 1
ATOM 5801 C CA . LEU A 1 721 ? 15.314 70.350 -44.211 1.00 22.34 721 LEU A CA 1
ATOM 5802 C C . LEU A 1 721 ? 15.181 69.274 -43.112 1.00 22.34 721 LEU A C 1
ATOM 5804 O O . LEU A 1 721 ? 14.415 68.316 -43.232 1.00 22.34 721 LEU A O 1
ATOM 5808 N N . LEU A 1 722 ? 15.893 69.499 -42.008 1.00 23.86 722 LEU A N 1
ATOM 5809 C CA . LEU A 1 722 ? 15.623 68.970 -40.671 1.00 23.86 722 LEU A CA 1
ATOM 5810 C C . LEU A 1 722 ? 15.501 70.180 -39.741 1.00 23.86 722 LEU A C 1
ATOM 5812 O O . LEU A 1 722 ? 16.380 71.031 -39.770 1.00 23.86 722 LEU A O 1
ATOM 5816 N N . LEU A 1 723 ? 14.407 70.255 -38.977 1.00 25.69 723 LEU A N 1
ATOM 5817 C CA . LEU A 1 723 ? 14.336 70.673 -37.566 1.00 25.69 723 LEU A CA 1
ATOM 5818 C C . LEU A 1 723 ? 12.858 70.829 -37.160 1.00 25.69 723 LEU A C 1
ATOM 5820 O O . LEU A 1 723 ? 12.142 71.684 -37.676 1.00 25.69 723 LEU A O 1
ATOM 5824 N N . SER A 1 724 ? 12.428 69.948 -36.251 1.00 25.55 724 SER A N 1
ATOM 5825 C CA . SER A 1 724 ? 11.291 70.014 -35.307 1.00 25.55 724 SER A CA 1
ATOM 5826 C C . SER A 1 724 ? 10.533 68.685 -35.251 1.00 25.55 724 SER A C 1
ATOM 5828 O O . SER A 1 724 ? 9.659 68.420 -36.067 1.00 25.55 724 SER A O 1
ATOM 5830 N N . CYS A 1 725 ? 10.868 67.835 -34.278 1.00 27.41 725 CYS A N 1
ATOM 5831 C CA . CYS A 1 725 ? 9.981 66.812 -33.712 1.00 27.41 725 CYS A CA 1
ATOM 5832 C C . CYS A 1 725 ? 10.617 66.250 -32.433 1.00 27.41 725 CYS A C 1
ATOM 5834 O O . CYS A 1 725 ? 11.771 65.836 -32.472 1.00 27.41 725 CYS A O 1
ATOM 5836 N N . GLY A 1 726 ? 9.834 66.167 -31.351 1.00 30.11 726 GLY A N 1
ATOM 5837 C CA . GLY A 1 726 ? 10.098 65.211 -30.271 1.00 30.11 726 GLY A CA 1
ATOM 5838 C C . GLY A 1 726 ? 10.122 65.751 -28.841 1.00 30.11 726 GLY A C 1
ATOM 5839 O O . GLY A 1 726 ? 11.078 65.475 -28.135 1.00 30.11 726 GLY A O 1
ATOM 5840 N N . PHE A 1 727 ? 9.090 66.472 -28.386 1.00 29.83 727 PHE A N 1
ATOM 5841 C CA . PHE A 1 727 ? 8.891 66.717 -26.940 1.00 29.83 727 PHE A CA 1
ATOM 5842 C C . PHE A 1 727 ? 7.455 66.449 -26.435 1.00 29.83 727 PHE A C 1
ATOM 5844 O O . PHE A 1 727 ? 7.192 66.536 -25.242 1.00 29.83 727 PHE A O 1
ATOM 5851 N N . GLY A 1 728 ? 6.512 66.074 -27.313 1.00 31.92 728 GLY A N 1
ATOM 5852 C CA . GLY A 1 728 ? 5.100 65.879 -26.939 1.00 31.92 728 GLY A CA 1
ATOM 5853 C C . GLY A 1 728 ? 4.733 64.478 -26.429 1.00 31.92 728 GLY A C 1
ATOM 5854 O O . GLY A 1 728 ? 3.805 64.342 -25.635 1.00 31.92 728 GLY A O 1
ATOM 5855 N N . ASP A 1 729 ? 5.463 63.438 -26.839 1.00 34.88 729 ASP A N 1
ATOM 5856 C CA . ASP A 1 729 ? 5.083 62.045 -26.549 1.00 34.88 729 ASP A CA 1
ATOM 5857 C C . ASP A 1 729 ? 5.596 61.535 -25.188 1.00 34.88 729 ASP A C 1
ATOM 5859 O O . ASP A 1 729 ? 5.097 60.536 -24.671 1.00 34.88 729 ASP A O 1
ATOM 5863 N N . PHE A 1 730 ? 6.540 62.245 -24.559 1.00 32.03 730 PHE A N 1
ATOM 5864 C CA . PHE A 1 730 ? 7.098 61.860 -23.257 1.00 32.03 730 PHE A CA 1
ATOM 5865 C C . PHE A 1 730 ? 6.201 62.285 -22.077 1.00 32.03 730 PHE A C 1
ATOM 5867 O O . PHE A 1 730 ? 6.089 61.565 -21.085 1.00 32.03 730 PHE A O 1
ATOM 5874 N N . LEU A 1 731 ? 5.481 63.408 -22.206 1.00 34.44 731 LEU A N 1
ATOM 5875 C CA . LEU A 1 731 ? 4.630 63.950 -21.137 1.00 34.44 731 LEU A CA 1
ATOM 5876 C C . LEU A 1 731 ? 3.334 63.144 -20.930 1.00 34.44 731 LEU A C 1
ATOM 5878 O O . LEU A 1 731 ? 2.933 62.918 -19.790 1.00 34.44 731 LEU A O 1
ATOM 5882 N N . ASN A 1 732 ? 2.716 62.620 -21.995 1.00 39.62 732 ASN A N 1
ATOM 5883 C CA . ASN A 1 732 ? 1.449 61.882 -21.876 1.00 39.62 732 ASN A CA 1
ATOM 5884 C C . ASN A 1 732 ? 1.614 60.457 -21.321 1.00 39.62 732 ASN A C 1
ATOM 5886 O O . ASN A 1 732 ? 0.757 59.987 -20.575 1.00 39.62 732 ASN A O 1
ATOM 5890 N N . HIS A 1 733 ? 2.724 59.777 -21.624 1.00 42.34 733 HIS A N 1
ATOM 5891 C CA . HIS A 1 733 ? 2.983 58.436 -21.087 1.00 42.34 733 HIS A CA 1
ATOM 5892 C C . HIS A 1 733 ? 3.493 58.466 -19.635 1.00 42.34 733 HIS A C 1
ATOM 5894 O O . HIS A 1 733 ? 3.233 57.530 -18.873 1.00 42.34 733 HIS A O 1
ATOM 5900 N N . GLY A 1 734 ? 4.178 59.549 -19.240 1.00 38.88 734 GLY A N 1
ATOM 5901 C CA . GLY A 1 734 ? 4.612 59.796 -17.862 1.00 38.88 734 GLY A CA 1
ATOM 5902 C C . GLY A 1 734 ? 3.447 60.091 -16.914 1.00 38.88 734 GLY A C 1
ATOM 5903 O O . GLY A 1 734 ? 3.377 59.506 -15.834 1.00 38.88 734 GLY A O 1
ATOM 5904 N N . LEU A 1 735 ? 2.480 60.910 -17.343 1.00 41.84 735 LEU A N 1
ATOM 5905 C CA . LEU A 1 735 ? 1.306 61.273 -16.536 1.00 41.84 735 LEU A CA 1
ATOM 5906 C C . LEU A 1 735 ? 0.378 60.082 -16.257 1.00 41.84 735 LEU A C 1
ATOM 5908 O O . LEU A 1 735 ? -0.103 59.935 -15.139 1.00 41.84 735 LEU A O 1
ATOM 5912 N N . GLN A 1 736 ? 0.216 59.166 -17.215 1.00 43.12 736 GLN A N 1
ATOM 5913 C CA . GLN A 1 736 ? -0.603 57.960 -17.038 1.00 43.12 736 GLN A CA 1
ATOM 5914 C C . GLN A 1 736 ? 0.026 56.946 -16.062 1.00 43.12 736 GLN A C 1
ATOM 5916 O O . GLN A 1 736 ? -0.674 56.157 -15.427 1.00 43.12 736 GLN A O 1
ATOM 5921 N N . ARG A 1 737 ? 1.360 56.965 -15.913 1.00 45.78 737 ARG A N 1
ATOM 5922 C CA . ARG A 1 737 ? 2.076 56.175 -14.898 1.00 45.78 737 ARG A CA 1
ATOM 5923 C C . ARG A 1 737 ? 2.011 56.823 -13.516 1.00 45.78 737 ARG A C 1
ATOM 5925 O O . ARG A 1 737 ? 1.870 56.097 -12.540 1.00 45.78 737 ARG A O 1
ATOM 5932 N N . LEU A 1 738 ? 2.068 58.153 -13.440 1.00 39.81 738 LEU A N 1
ATOM 5933 C CA . LEU A 1 738 ? 1.948 58.924 -12.195 1.00 39.81 738 LEU A CA 1
ATOM 5934 C C . LEU A 1 738 ? 0.529 58.839 -11.601 1.00 39.81 738 LEU A C 1
ATOM 5936 O O . LEU A 1 738 ? 0.383 58.636 -10.400 1.00 39.81 738 LEU A O 1
ATOM 5940 N N . GLU A 1 739 ? -0.503 58.866 -12.451 1.00 41.56 739 GLU A N 1
ATOM 5941 C CA . GLU A 1 739 ? -1.917 58.693 -12.072 1.00 41.56 739 GLU A CA 1
ATOM 5942 C C . GLU A 1 739 ? -2.200 57.295 -11.489 1.00 41.56 739 GLU A C 1
ATOM 5944 O O . GLU A 1 739 ? -2.932 57.159 -10.514 1.00 41.56 739 GLU A O 1
ATOM 5949 N N . ASN A 1 740 ? -1.561 56.246 -12.017 1.00 48.44 740 ASN A N 1
ATOM 5950 C CA . ASN A 1 740 ? -1.694 54.892 -11.467 1.00 48.44 740 ASN A CA 1
ATOM 5951 C C . ASN A 1 740 ? -0.858 54.676 -10.188 1.00 48.44 740 ASN A C 1
ATOM 5953 O O . ASN A 1 740 ? -1.244 53.864 -9.351 1.00 48.44 740 ASN A O 1
ATOM 5957 N N . ARG A 1 741 ? 0.256 55.407 -10.011 1.00 44.72 741 ARG A N 1
ATOM 5958 C CA . ARG A 1 741 ? 1.127 55.308 -8.822 1.00 44.72 741 ARG A CA 1
ATOM 5959 C C . ARG A 1 741 ? 0.545 56.019 -7.598 1.00 44.72 741 ARG A C 1
ATOM 5961 O O . ARG A 1 741 ? 0.648 55.482 -6.505 1.00 44.72 741 ARG A O 1
ATOM 5968 N N . LEU A 1 742 ? -0.094 57.177 -7.788 1.00 44.34 742 LEU A N 1
ATOM 5969 C CA . LEU A 1 742 ? -0.693 57.969 -6.702 1.00 44.34 742 LEU A CA 1
ATOM 5970 C C . LEU A 1 742 ? -2.033 57.402 -6.197 1.00 44.34 742 LEU A C 1
ATOM 5972 O O . LEU A 1 742 ? -2.359 57.564 -5.024 1.00 44.34 742 LEU A O 1
ATOM 5976 N N . VAL A 1 743 ? -2.783 56.690 -7.050 1.00 50.28 743 VAL A N 1
ATOM 5977 C CA . VAL A 1 743 ? -3.986 55.931 -6.644 1.00 50.28 743 VAL A CA 1
ATOM 5978 C C . VAL A 1 743 ? -3.606 54.655 -5.881 1.00 50.28 743 VAL A C 1
ATOM 5980 O O . VAL A 1 743 ? -4.307 54.263 -4.956 1.00 50.28 743 VAL A O 1
ATOM 5983 N N . GLY A 1 744 ? -2.474 54.029 -6.222 1.00 48.94 744 GLY A N 1
ATOM 5984 C CA . GLY A 1 744 ? -1.958 52.851 -5.514 1.00 48.94 744 GLY A CA 1
ATOM 5985 C C . GLY A 1 744 ? -1.354 53.145 -4.133 1.00 48.94 744 GLY A C 1
ATOM 5986 O O . GLY A 1 744 ? -1.237 52.228 -3.331 1.00 48.94 744 GLY A O 1
ATOM 5987 N N . SER A 1 745 ? -0.994 54.400 -3.840 1.00 48.31 745 SER A N 1
ATOM 5988 C CA . SER A 1 745 ? -0.402 54.824 -2.560 1.00 48.31 745 SER A CA 1
ATOM 5989 C C . SER A 1 745 ? -1.388 55.519 -1.606 1.00 48.31 745 SER A C 1
ATOM 5991 O O . SER A 1 745 ? -0.955 56.130 -0.634 1.00 48.31 745 SER A O 1
ATOM 5993 N N . GLY A 1 746 ? -2.698 55.485 -1.886 1.00 48.78 746 GLY A N 1
ATOM 5994 C CA . GLY A 1 746 ? -3.756 55.952 -0.971 1.00 48.78 746 GLY A CA 1
ATOM 5995 C C . GLY A 1 746 ? -3.891 57.471 -0.769 1.00 48.78 746 GLY A C 1
ATOM 5996 O O . GLY A 1 746 ? -4.728 57.898 0.017 1.00 48.78 746 GLY A O 1
ATOM 5997 N N . LEU A 1 747 ? -3.121 58.300 -1.484 1.00 50.66 747 LEU A N 1
ATOM 5998 C CA . LEU A 1 747 ? -3.127 59.768 -1.335 1.00 50.66 747 LEU A CA 1
ATOM 5999 C C . LEU A 1 747 ? -4.211 60.491 -2.171 1.00 50.66 747 LEU A C 1
ATOM 6001 O O . LEU A 1 747 ? -4.353 61.705 -2.057 1.00 50.66 747 LEU A O 1
ATOM 6005 N N . LEU A 1 748 ? -4.995 59.776 -2.992 1.00 47.88 748 LEU A N 1
ATOM 6006 C CA . LEU A 1 748 ? -6.160 60.292 -3.733 1.00 47.88 748 LEU A CA 1
ATOM 6007 C C . LEU A 1 748 ? -7.283 59.245 -3.752 1.00 47.88 748 LEU A C 1
ATOM 6009 O O . LEU A 1 748 ? -7.035 58.083 -4.067 1.00 47.88 748 LEU A O 1
ATOM 6013 N N . SER A 1 749 ? -8.522 59.655 -3.463 1.00 53.28 749 SER A N 1
ATOM 6014 C CA . SER A 1 749 ? -9.637 58.714 -3.264 1.00 53.28 749 SER A CA 1
ATOM 6015 C C . SER A 1 749 ? -10.281 58.205 -4.571 1.00 53.28 749 SER A C 1
ATOM 6017 O O . SER A 1 749 ? -10.719 57.058 -4.611 1.00 53.28 749 SER A O 1
ATOM 6019 N N . THR A 1 750 ? -10.301 58.966 -5.684 1.00 49.34 750 THR A N 1
ATOM 6020 C CA . THR A 1 750 ? -10.820 58.470 -6.987 1.00 49.34 750 THR A CA 1
ATOM 6021 C C . THR A 1 750 ? -10.177 59.125 -8.227 1.00 49.34 750 THR A C 1
ATOM 6023 O O . THR A 1 750 ? -9.691 60.253 -8.187 1.00 49.34 750 THR A O 1
ATOM 6026 N N . LYS A 1 751 ? -10.229 58.438 -9.386 1.00 49.41 751 LYS A N 1
ATOM 6027 C CA . LYS A 1 751 ? -9.662 58.847 -10.703 1.00 49.41 751 LYS A CA 1
ATOM 6028 C C . LYS A 1 751 ? -10.321 60.086 -11.368 1.00 49.41 751 LYS A C 1
ATOM 6030 O O . LYS A 1 751 ? -10.144 60.314 -12.564 1.00 49.41 751 LYS A O 1
ATOM 6035 N N . GLY A 1 752 ? -11.131 60.866 -10.649 1.00 47.97 752 GLY A N 1
ATOM 6036 C CA . GLY A 1 752 ? -11.979 61.926 -11.219 1.00 47.97 752 GLY A CA 1
ATOM 6037 C C . GLY A 1 752 ? -11.448 63.363 -11.120 1.00 47.97 752 GLY A C 1
ATOM 6038 O O . GLY A 1 752 ? -11.832 64.206 -11.933 1.00 47.97 752 GLY A O 1
ATOM 6039 N N . GLU A 1 753 ? -10.562 63.670 -10.171 1.00 45.16 753 GLU A N 1
ATOM 6040 C CA . GLU A 1 753 ? -10.313 65.065 -9.755 1.00 45.16 753 GLU A CA 1
ATOM 6041 C C . GLU A 1 753 ? -9.306 65.840 -10.628 1.00 45.16 753 GLU A C 1
ATOM 6043 O O . GLU A 1 753 ? -9.364 67.067 -10.711 1.00 45.16 753 GLU A O 1
ATOM 6048 N N . LEU A 1 754 ? -8.479 65.158 -11.426 1.00 42.66 754 LEU A N 1
ATOM 6049 C CA . LEU A 1 754 ? -7.551 65.803 -12.374 1.00 42.66 754 LEU A CA 1
ATOM 6050 C C . LEU A 1 754 ? -8.250 66.426 -13.602 1.00 42.66 754 LEU A C 1
ATOM 6052 O O . LEU A 1 754 ? -7.703 67.318 -14.255 1.00 42.66 754 LEU A O 1
ATOM 6056 N N . ARG A 1 755 ? -9.490 66.019 -13.914 1.00 41.25 755 ARG A N 1
ATOM 6057 C CA . ARG A 1 755 ? -10.270 66.586 -15.037 1.00 41.25 755 ARG A CA 1
ATOM 6058 C C . ARG A 1 755 ? -10.892 67.949 -14.722 1.00 41.25 755 ARG A C 1
ATOM 6060 O O . ARG A 1 755 ? -11.173 68.705 -15.652 1.00 41.25 755 ARG A O 1
ATOM 6067 N N . LEU A 1 756 ? -11.078 68.286 -13.446 1.00 41.44 756 LEU A N 1
ATOM 6068 C CA . LEU A 1 756 ? -11.596 69.589 -13.013 1.00 41.44 756 LEU A CA 1
ATOM 6069 C C . LEU A 1 756 ? -10.548 70.705 -13.155 1.00 41.44 756 LEU A C 1
ATOM 6071 O O . LEU A 1 756 ? -10.903 71.821 -13.536 1.00 41.44 756 LEU A O 1
ATOM 6075 N N . LEU A 1 757 ? -9.259 70.384 -12.994 1.00 36.69 757 LEU A N 1
ATOM 6076 C CA . LEU A 1 757 ? -8.141 71.284 -13.312 1.00 36.69 757 LEU A CA 1
ATOM 6077 C C . LEU A 1 757 ? -8.028 71.567 -14.822 1.00 36.69 757 LEU A C 1
ATOM 6079 O O . LEU A 1 757 ? -7.743 72.693 -15.222 1.00 36.69 757 LEU A O 1
ATOM 6083 N N . HIS A 1 758 ? -8.354 70.589 -15.675 1.00 39.44 758 HIS A N 1
ATOM 6084 C CA . HIS A 1 758 ? -8.302 70.737 -17.137 1.00 39.44 758 HIS A CA 1
ATOM 6085 C C . HIS A 1 758 ? -9.480 71.548 -17.732 1.00 39.44 758 HIS A C 1
ATOM 6087 O O . HIS A 1 758 ? -9.411 72.000 -18.875 1.00 39.44 758 HIS A O 1
ATOM 6093 N N . ARG A 1 759 ? -10.574 71.763 -16.980 1.00 35.09 759 ARG A N 1
ATOM 6094 C CA . ARG A 1 759 ? -11.779 72.489 -17.441 1.00 35.09 759 ARG A CA 1
ATOM 6095 C C . ARG A 1 759 ? -11.696 74.014 -17.247 1.00 35.09 759 ARG A C 1
ATOM 6097 O O . ARG A 1 759 ? -12.527 74.725 -17.799 1.00 35.09 759 ARG A O 1
ATOM 6104 N N . LYS A 1 760 ? -10.699 74.524 -16.509 1.00 34.03 760 LYS A N 1
ATOM 6105 C CA . LYS A 1 760 ? -10.509 75.966 -16.240 1.00 34.03 760 LYS A CA 1
ATOM 6106 C C . LYS A 1 760 ? -9.678 76.723 -17.292 1.00 34.03 760 LYS A C 1
ATOM 6108 O O . LYS A 1 760 ? -9.582 77.938 -17.179 1.00 34.03 760 LYS A O 1
ATOM 6113 N N . ILE A 1 761 ? -9.090 76.058 -18.298 1.00 31.53 761 ILE A N 1
ATOM 6114 C CA . ILE A 1 761 ? -8.022 76.681 -19.108 1.00 31.53 761 ILE A CA 1
ATOM 6115 C C . ILE A 1 761 ? -8.438 77.219 -20.499 1.00 31.53 761 ILE A C 1
ATOM 6117 O O . ILE A 1 761 ? -7.769 78.142 -20.938 1.00 31.53 761 ILE A O 1
ATOM 6121 N N . LEU A 1 762 ? -9.521 76.805 -21.189 1.00 27.31 762 LEU A N 1
ATOM 6122 C CA . LEU A 1 762 ? -9.921 77.448 -22.476 1.00 27.31 762 LEU A CA 1
ATOM 6123 C C . LEU A 1 762 ? -11.442 77.350 -22.815 1.00 27.31 762 LEU A C 1
ATOM 6125 O O . LEU A 1 762 ? -12.011 76.270 -22.646 1.00 27.31 762 LEU A O 1
ATOM 6129 N N . PRO A 1 763 ? -12.098 78.427 -23.327 1.00 27.59 763 PRO A N 1
ATOM 6130 C CA . PRO A 1 763 ? -13.539 78.483 -23.649 1.00 27.59 763 PRO A CA 1
ATOM 6131 C C . PRO A 1 763 ? -13.934 78.019 -25.079 1.00 27.59 763 PRO A C 1
ATOM 6133 O O . PRO A 1 763 ? -13.102 77.908 -25.976 1.00 27.59 763 PRO A O 1
ATOM 6136 N N . ASN A 1 764 ? -15.235 77.728 -25.247 1.00 28.03 764 ASN A N 1
ATOM 6137 C CA . ASN A 1 764 ? -15.934 77.058 -26.368 1.00 28.03 764 ASN A CA 1
ATOM 6138 C C . ASN A 1 764 ? -16.257 77.928 -27.607 1.00 28.03 764 ASN A C 1
ATOM 6140 O O . ASN A 1 764 ? -16.405 79.132 -27.468 1.00 28.03 764 ASN A O 1
ATOM 6144 N N . ASP A 1 765 ? -16.547 77.269 -28.753 1.00 25.64 765 ASP A N 1
ATOM 6145 C CA . ASP A 1 765 ? -17.695 77.602 -29.636 1.00 25.64 765 ASP A CA 1
ATOM 6146 C C . ASP A 1 765 ? -18.091 76.455 -30.618 1.00 25.64 765 ASP A C 1
ATOM 6148 O O . ASP A 1 765 ? -17.246 75.815 -31.256 1.00 25.64 765 ASP A O 1
ATOM 6152 N N . HIS A 1 766 ? -19.398 76.169 -30.761 1.00 31.38 766 HIS A N 1
ATOM 6153 C CA . HIS A 1 766 ? -19.981 75.099 -31.606 1.00 31.38 766 HIS A CA 1
ATOM 6154 C C . HIS A 1 766 ? -21.330 75.501 -32.247 1.00 31.38 766 HIS A C 1
ATOM 6156 O O . HIS A 1 766 ? -22.194 76.026 -31.558 1.00 31.38 766 HIS A O 1
ATOM 6162 N N . THR A 1 767 ? -21.585 75.110 -33.514 1.00 27.00 767 THR A N 1
ATOM 6163 C CA . THR A 1 767 ? -22.944 74.988 -34.117 1.00 27.00 767 THR A CA 1
ATOM 6164 C C . THR A 1 767 ? -23.061 73.780 -35.086 1.00 27.00 767 THR A C 1
ATOM 6166 O O . THR A 1 767 ? -22.114 73.439 -35.798 1.00 27.00 767 THR A O 1
ATOM 6169 N N . ASN A 1 768 ? -24.223 73.097 -35.122 1.00 29.05 768 ASN A N 1
ATOM 6170 C CA . ASN A 1 768 ? -24.497 71.834 -35.853 1.00 29.05 768 ASN A CA 1
ATOM 6171 C C . ASN A 1 768 ? -25.596 71.991 -36.946 1.00 29.05 768 ASN A C 1
ATOM 6173 O O . ASN A 1 768 ? -26.751 72.204 -36.596 1.00 29.05 768 ASN A O 1
ATOM 6177 N N . LYS A 1 769 ? -25.290 71.774 -38.246 1.00 33.59 769 LYS A N 1
ATOM 6178 C CA . LYS A 1 769 ? -26.265 71.509 -39.350 1.00 33.59 769 LYS A CA 1
ATOM 6179 C C . LYS A 1 769 ? -25.699 70.524 -40.403 1.00 33.59 769 LYS A C 1
ATOM 6181 O O . LYS A 1 769 ? -24.481 70.396 -40.540 1.00 33.59 769 LYS A O 1
ATOM 6186 N N . ARG A 1 770 ? -26.584 69.794 -41.105 1.00 35.53 770 ARG A N 1
ATOM 6187 C CA . ARG A 1 770 ? -26.309 68.724 -42.104 1.00 35.53 770 ARG A CA 1
ATOM 6188 C C . ARG A 1 770 ? -26.218 69.327 -43.526 1.00 35.53 770 ARG A C 1
ATOM 6190 O O . ARG A 1 770 ? -27.072 70.137 -43.856 1.00 35.53 770 ARG A O 1
ATOM 6197 N N . LEU A 1 771 ? -25.230 68.939 -44.345 1.00 46.00 771 LEU A N 1
ATOM 6198 C CA . LEU A 1 771 ? -24.993 69.461 -45.712 1.00 46.00 771 LEU A CA 1
ATOM 6199 C C . LEU A 1 771 ? -24.844 68.302 -46.720 1.00 46.00 771 LEU A C 1
ATOM 6201 O O . LEU A 1 771 ? -24.342 67.243 -46.343 1.00 46.00 771 LEU A O 1
ATOM 6205 N N . VAL A 1 772 ? -25.286 68.489 -47.972 1.00 40.88 772 VAL A N 1
ATOM 6206 C CA . VAL A 1 772 ? -25.192 67.482 -49.057 1.00 40.88 772 VAL A CA 1
ATOM 6207 C C . VAL A 1 772 ? -23.744 67.366 -49.538 1.00 40.88 772 VAL A C 1
ATOM 6209 O O . VAL A 1 772 ? -23.105 66.336 -49.328 1.00 40.88 772 VAL A O 1
ATOM 6212 N N . ASP A 1 773 ? -23.179 68.463 -50.031 1.00 50.09 773 ASP A N 1
ATOM 6213 C CA . ASP A 1 773 ? -21.756 68.574 -50.333 1.00 50.09 773 ASP A CA 1
ATOM 6214 C C . ASP A 1 773 ? -21.140 69.648 -49.435 1.00 50.09 773 ASP A C 1
ATOM 6216 O O . ASP A 1 773 ? -21.705 70.727 -49.256 1.00 50.09 773 ASP A O 1
ATOM 6220 N N . ASP A 1 774 ? -19.997 69.336 -48.827 1.00 49.72 774 ASP A N 1
ATOM 6221 C CA . ASP A 1 774 ? -19.290 70.269 -47.946 1.00 49.72 774 ASP A CA 1
ATOM 6222 C C . ASP A 1 774 ? -17.943 70.621 -48.570 1.00 49.72 774 ASP A C 1
ATOM 6224 O O . ASP A 1 774 ? -17.079 69.760 -48.782 1.00 49.72 774 ASP A O 1
ATOM 6228 N N . TYR A 1 775 ? -17.806 71.904 -48.897 1.00 52.81 775 TYR A N 1
ATOM 6229 C CA . TYR A 1 775 ? -16.627 72.495 -49.511 1.00 52.81 775 TYR A CA 1
ATOM 6230 C C . TYR A 1 775 ? -15.942 73.394 -48.485 1.00 52.81 775 TYR A C 1
ATOM 6232 O O . TYR A 1 775 ? -16.384 74.504 -48.189 1.00 52.81 775 TYR A O 1
ATOM 6240 N N . THR A 1 776 ? -14.823 72.928 -47.939 1.00 51.66 776 THR A N 1
ATOM 6241 C CA . THR A 1 776 ? -14.059 73.681 -46.938 1.00 51.66 776 THR A CA 1
ATOM 6242 C C . THR A 1 776 ? -12.949 74.499 -47.609 1.00 51.66 776 THR A C 1
ATOM 6244 O O . THR A 1 776 ? -11.936 73.959 -48.052 1.00 51.66 776 THR A O 1
ATOM 6247 N N . ASN A 1 777 ? -13.138 75.827 -47.686 1.00 46.25 777 ASN A N 1
ATOM 6248 C CA . ASN A 1 777 ? -12.209 76.762 -48.352 1.00 46.25 777 ASN A CA 1
ATOM 6249 C C . ASN A 1 777 ? -11.487 77.769 -47.418 1.00 46.25 777 ASN A C 1
ATOM 6251 O O . ASN A 1 777 ? -10.619 78.506 -47.896 1.00 46.25 777 ASN A O 1
ATOM 6255 N N . LYS A 1 778 ? -11.776 77.793 -46.103 1.00 46.06 778 LYS A N 1
ATOM 6256 C CA . LYS A 1 778 ? -11.082 78.638 -45.095 1.00 46.06 778 LYS A CA 1
ATOM 6257 C C . LYS A 1 778 ? -10.011 77.847 -44.319 1.00 46.06 778 LYS A C 1
ATOM 6259 O O . LYS A 1 778 ? -10.183 76.655 -44.091 1.00 46.06 778 LYS A O 1
ATOM 6264 N N . ARG A 1 779 ? -8.905 78.504 -43.927 1.00 43.69 779 ARG A N 1
ATOM 6265 C CA . ARG A 1 779 ? -7.749 77.918 -43.203 1.00 43.69 779 ARG A CA 1
ATOM 6266 C C . ARG A 1 779 ? -8.072 77.809 -41.693 1.00 43.69 779 ARG A C 1
ATOM 6268 O O . ARG A 1 779 ? -8.187 78.857 -41.066 1.00 43.69 779 ARG A O 1
ATOM 6275 N N . PRO A 1 780 ? -8.232 76.612 -41.096 1.00 42.53 780 PRO A N 1
ATOM 6276 C CA . PRO A 1 780 ? -8.431 76.463 -39.651 1.00 42.53 780 PRO A CA 1
ATOM 6277 C C . PRO A 1 780 ? -7.083 76.363 -38.909 1.00 42.53 780 PRO A C 1
ATOM 6279 O O . PRO A 1 780 ? -6.060 76.059 -39.528 1.00 42.53 780 PRO A O 1
ATOM 6282 N N . SER A 1 781 ? -7.078 76.587 -37.591 1.00 46.62 781 SER A N 1
ATOM 6283 C CA . SER A 1 781 ? -5.899 76.439 -36.718 1.00 46.62 781 SER A CA 1
ATOM 6284 C C . SER A 1 781 ? -5.390 74.978 -36.631 1.00 46.62 781 SER A C 1
ATOM 6286 O O . SER A 1 781 ? -5.962 74.058 -37.222 1.00 46.62 781 SER A O 1
ATOM 6288 N N . ASN A 1 782 ? -4.252 74.762 -35.952 1.00 46.06 782 ASN A N 1
ATOM 6289 C CA . ASN A 1 782 ? -3.366 73.582 -36.053 1.00 46.06 782 ASN A CA 1
ATOM 6290 C C . ASN A 1 782 ? -3.987 72.173 -35.848 1.00 46.06 782 ASN A C 1
ATOM 6292 O O . ASN A 1 782 ? -3.329 71.188 -36.187 1.00 46.06 782 ASN A O 1
ATOM 6296 N N . CYS A 1 783 ? -5.239 72.060 -35.397 1.00 46.31 783 CYS A N 1
ATOM 6297 C CA . CYS A 1 783 ? -6.011 70.815 -35.326 1.00 46.31 783 CYS A CA 1
ATOM 6298 C C . CYS A 1 783 ? -7.438 71.057 -35.847 1.00 46.31 783 CYS A C 1
ATOM 6300 O O . CYS A 1 783 ? -8.086 72.010 -35.420 1.00 46.31 783 CYS A O 1
ATOM 6302 N N . TYR A 1 784 ? -7.947 70.199 -36.743 1.00 44.81 784 TYR A N 1
ATOM 6303 C CA . TYR A 1 784 ? -9.309 70.332 -37.281 1.00 44.81 784 TYR A CA 1
ATOM 6304 C C . TYR A 1 784 ? -10.174 69.102 -36.979 1.00 44.81 784 TYR A C 1
ATOM 6306 O O . TYR A 1 784 ? -9.823 67.971 -37.328 1.00 44.81 784 TYR A O 1
ATOM 6314 N N . TYR A 1 785 ? -11.327 69.347 -36.352 1.00 47.69 785 TYR A N 1
ATOM 6315 C CA . TYR A 1 785 ? -12.319 68.343 -35.970 1.00 47.69 785 TYR A CA 1
ATOM 6316 C C . TYR A 1 785 ? -13.676 68.697 -36.586 1.00 47.69 785 TYR A C 1
ATOM 6318 O O . TYR A 1 785 ? -14.157 69.818 -36.412 1.00 47.69 785 TYR A O 1
ATOM 6326 N N . THR A 1 786 ? -14.325 67.754 -37.278 1.00 48.44 786 THR A N 1
ATOM 6327 C CA . THR A 1 786 ? -15.695 67.957 -37.788 1.00 48.44 786 THR A CA 1
ATOM 6328 C C . THR A 1 786 ? -16.635 66.818 -37.423 1.00 48.44 786 THR A C 1
ATOM 6330 O O . THR A 1 786 ? -16.266 65.641 -37.407 1.00 48.44 786 THR A O 1
ATOM 6333 N N . ASN A 1 787 ? -17.894 67.184 -37.160 1.00 48.91 787 ASN A N 1
ATOM 6334 C CA . ASN A 1 787 ? -18.965 66.255 -36.787 1.00 48.91 787 ASN A CA 1
ATOM 6335 C C . ASN A 1 787 ? -20.175 66.276 -37.753 1.00 48.91 787 ASN A C 1
ATOM 6337 O O . ASN A 1 787 ? -21.238 65.715 -37.443 1.00 48.91 787 ASN A O 1
ATOM 6341 N N . LYS A 1 788 ? -20.011 66.899 -38.933 1.00 53.34 788 LYS A N 1
ATOM 6342 C CA . LYS A 1 788 ? -21.039 67.038 -39.981 1.00 53.34 788 LYS A CA 1
ATOM 6343 C C . LYS A 1 788 ? -21.136 65.761 -40.840 1.00 53.34 788 LYS A C 1
ATOM 6345 O O . LYS A 1 788 ? -20.142 65.078 -41.057 1.00 53.34 788 LYS A O 1
ATOM 6350 N N . LYS A 1 789 ? -22.346 65.392 -41.287 1.00 49.41 789 LYS A N 1
ATOM 6351 C CA . LYS A 1 789 ? -22.588 64.270 -42.228 1.00 49.41 789 LYS A CA 1
ATOM 6352 C C . LYS A 1 789 ? -22.695 64.838 -43.646 1.00 49.41 789 LYS A C 1
ATOM 6354 O O . LYS A 1 789 ? -23.522 65.729 -43.814 1.00 49.41 789 LYS A O 1
ATOM 6359 N N . THR A 1 790 ? -21.937 64.300 -44.606 1.00 55.78 790 THR A N 1
ATOM 6360 C CA . THR A 1 790 ? -21.908 64.746 -46.016 1.00 55.78 790 THR A CA 1
ATOM 6361 C C . THR A 1 790 ? -21.843 63.542 -46.967 1.00 55.78 790 THR A C 1
ATOM 6363 O O . THR A 1 790 ? -21.335 62.482 -46.583 1.00 55.78 790 THR A O 1
ATOM 6366 N N . THR A 1 791 ? -22.388 63.658 -48.184 1.00 52.38 791 THR A N 1
ATOM 6367 C CA . THR A 1 791 ? -22.365 62.575 -49.191 1.00 52.38 791 THR A CA 1
ATOM 6368 C C . THR A 1 791 ? -21.052 62.569 -49.963 1.00 52.38 791 THR A C 1
ATOM 6370 O O . THR A 1 791 ? -20.333 61.563 -49.950 1.00 52.38 791 THR A O 1
ATOM 6373 N N . ASN A 1 792 ? -20.673 63.704 -50.547 1.00 52.59 792 ASN A N 1
ATOM 6374 C CA . ASN A 1 792 ? -19.342 63.891 -51.108 1.00 52.59 792 ASN A CA 1
ATOM 6375 C C . ASN A 1 792 ? -18.588 64.930 -50.283 1.00 52.59 792 ASN A C 1
ATOM 6377 O O . ASN A 1 792 ? -19.146 65.920 -49.807 1.00 52.59 792 ASN A O 1
ATOM 6381 N N . HIS A 1 793 ? -17.299 64.681 -50.082 1.00 58.81 793 HIS A N 1
ATOM 6382 C CA . HIS A 1 793 ? -16.430 65.603 -49.368 1.00 58.81 793 HIS A CA 1
ATOM 6383 C C . HIS A 1 793 ? -15.235 65.952 -50.249 1.00 58.81 793 HIS A C 1
ATOM 6385 O O . HIS A 1 793 ? -14.445 65.072 -50.614 1.00 58.81 793 HIS A O 1
ATOM 6391 N N . PHE A 1 794 ? -15.121 67.241 -50.573 1.00 54.16 794 PHE A N 1
ATOM 6392 C CA . PHE A 1 794 ? -14.099 67.787 -51.457 1.00 54.16 794 PHE A CA 1
ATOM 6393 C C . PHE A 1 794 ? -13.236 68.792 -50.693 1.00 54.16 794 PHE A C 1
ATOM 6395 O O . PHE A 1 794 ? -13.720 69.804 -50.188 1.00 54.16 794 PHE A O 1
ATOM 6402 N N . THR A 1 795 ? -11.928 68.538 -50.633 1.00 54.59 795 THR A N 1
ATOM 6403 C CA . THR A 1 795 ? -10.966 69.444 -49.981 1.00 54.59 795 THR A CA 1
ATOM 6404 C C . THR A 1 795 ? -9.900 69.899 -50.965 1.00 54.59 795 THR A C 1
ATOM 6406 O O . THR A 1 795 ? -9.182 69.059 -51.521 1.00 54.59 795 THR A O 1
ATOM 6409 N N . ASN A 1 796 ? -9.751 71.217 -51.134 1.00 45.91 796 ASN A N 1
ATOM 6410 C CA . ASN A 1 796 ? -8.833 71.799 -52.122 1.00 45.91 796 ASN A CA 1
ATOM 6411 C C . ASN A 1 796 ? -7.685 72.656 -51.530 1.00 45.91 796 ASN A C 1
ATOM 6413 O O . ASN A 1 796 ? -6.761 73.018 -52.262 1.00 45.91 796 ASN A O 1
ATOM 6417 N N . LYS A 1 797 ? -7.665 72.929 -50.210 1.00 49.19 797 LYS A N 1
ATOM 6418 C CA . LYS A 1 797 ? -6.556 73.611 -49.496 1.00 49.19 797 LYS A CA 1
ATOM 6419 C C . LYS A 1 797 ? -6.007 72.759 -48.337 1.00 49.19 797 LYS A C 1
ATOM 6421 O O . LYS A 1 797 ? -6.714 71.923 -47.792 1.00 49.19 797 LYS A O 1
ATOM 6426 N N . ARG A 1 798 ? -4.717 72.940 -48.007 1.00 45.94 798 ARG A N 1
ATOM 6427 C CA . ARG A 1 798 ? -3.927 72.119 -47.059 1.00 45.94 798 ARG A CA 1
ATOM 6428 C C . ARG A 1 798 ? -4.566 72.154 -45.646 1.00 45.94 798 ARG A C 1
ATOM 6430 O O . ARG A 1 798 ? -4.544 73.229 -45.046 1.00 45.94 798 ARG A O 1
ATOM 6437 N N . PRO A 1 799 ? -5.120 71.046 -45.114 1.00 43.97 799 PRO A N 1
ATOM 6438 C CA . PRO A 1 799 ? -5.575 70.992 -43.726 1.00 43.97 799 PRO A CA 1
ATOM 6439 C C . PRO A 1 799 ? -4.368 70.891 -42.776 1.00 43.97 799 PRO A C 1
ATOM 6441 O O . PRO A 1 799 ? -3.282 70.479 -43.194 1.00 43.97 799 PRO A O 1
ATOM 6444 N N . SER A 1 800 ? -4.542 71.305 -41.520 1.00 49.19 800 SER A N 1
ATOM 6445 C CA . SER A 1 800 ? -3.508 71.316 -40.475 1.00 49.19 800 SER A CA 1
ATOM 6446 C C . SER A 1 800 ? -2.977 69.909 -40.123 1.00 49.19 800 SER A C 1
ATOM 6448 O O . SER A 1 800 ? -3.477 68.910 -40.630 1.00 49.19 800 SER A O 1
ATOM 6450 N N . ASN A 1 801 ? -1.911 69.807 -39.315 1.00 49.31 801 ASN A N 1
ATOM 6451 C CA . ASN A 1 801 ? -1.097 68.585 -39.141 1.00 49.31 801 ASN A CA 1
ATOM 6452 C C . ASN A 1 801 ? -1.857 67.322 -38.674 1.00 49.31 801 ASN A C 1
ATOM 6454 O O . ASN A 1 801 ? -1.372 66.215 -38.933 1.00 49.31 801 ASN A O 1
ATOM 6458 N N . TYR A 1 802 ? -3.045 67.473 -38.080 1.00 49.91 802 TYR A N 1
ATOM 6459 C CA . TYR A 1 802 ? -3.912 66.385 -37.620 1.00 49.91 802 TYR A CA 1
ATOM 6460 C C . TYR A 1 802 ? -5.356 66.581 -38.111 1.00 49.91 802 TYR A C 1
ATOM 6462 O O . TYR A 1 802 ? -5.955 67.635 -37.887 1.00 49.91 802 TYR A O 1
ATOM 6470 N N . TYR A 1 803 ? -5.926 65.552 -38.754 1.00 47.81 803 TYR A N 1
ATOM 6471 C CA . TYR A 1 803 ? -7.314 65.549 -39.238 1.00 47.81 803 TYR A CA 1
ATOM 6472 C C . TYR A 1 803 ? -8.077 64.334 -38.697 1.00 47.81 803 TYR A C 1
ATOM 6474 O O . TYR A 1 803 ? -7.680 63.188 -38.938 1.00 47.81 803 TYR A O 1
ATOM 6482 N N . TYR A 1 804 ? -9.180 64.589 -37.985 1.00 51.44 804 TYR A N 1
ATOM 6483 C CA . TYR A 1 804 ? -10.017 63.563 -37.357 1.00 51.44 804 TYR A CA 1
ATOM 6484 C C . TYR A 1 804 ? -11.488 63.735 -37.757 1.00 51.44 804 TYR A C 1
ATOM 6486 O O . TYR A 1 804 ? -12.054 64.819 -37.614 1.00 51.44 804 TYR A O 1
ATOM 6494 N N . THR A 1 805 ? -12.132 62.658 -38.222 1.00 50.59 805 THR A N 1
ATOM 6495 C CA . THR A 1 805 ? -13.572 62.659 -38.555 1.00 50.59 805 THR A CA 1
ATOM 6496 C C . THR A 1 805 ? -14.283 61.429 -38.004 1.00 50.59 805 THR A C 1
ATOM 6498 O O . THR A 1 805 ? -13.747 60.316 -38.022 1.00 50.59 805 THR A O 1
ATOM 6501 N N . ASN A 1 806 ? -15.518 61.622 -37.522 1.00 47.97 806 ASN A N 1
ATOM 6502 C CA . ASN A 1 806 ? -16.260 60.588 -36.788 1.00 47.97 806 ASN A CA 1
ATOM 6503 C C . ASN A 1 806 ? -17.587 60.126 -37.450 1.00 47.97 806 ASN A C 1
ATOM 6505 O O . ASN A 1 806 ? -18.322 59.318 -36.867 1.00 47.97 806 ASN A O 1
ATOM 6509 N N . LYS A 1 807 ? -17.923 60.574 -38.678 1.00 52.94 807 LYS A N 1
ATOM 6510 C CA . LYS A 1 807 ? -19.157 60.178 -39.412 1.00 52.94 807 LYS A CA 1
ATOM 6511 C C . LYS A 1 807 ? -18.904 59.816 -40.896 1.00 52.94 807 LYS A C 1
ATOM 6513 O O . LYS A 1 807 ? -17.905 60.224 -41.465 1.00 52.94 807 LYS A O 1
ATOM 6518 N N . LYS A 1 808 ? -19.778 58.970 -41.480 1.00 51.50 808 LYS A N 1
ATOM 6519 C CA . LYS A 1 808 ? -19.636 58.325 -42.814 1.00 51.50 808 LYS A CA 1
ATOM 6520 C C . LYS A 1 808 ? -19.705 59.331 -43.979 1.00 51.50 808 LYS A C 1
ATOM 6522 O O . LYS A 1 808 ? -20.623 60.146 -43.981 1.00 51.50 808 LYS A O 1
ATOM 6527 N N . THR A 1 809 ? -18.846 59.149 -44.985 1.00 56.41 809 THR A N 1
ATOM 6528 C CA . THR A 1 809 ? -18.922 59.761 -46.329 1.00 56.41 809 THR A CA 1
ATOM 6529 C C . THR A 1 809 ? -18.915 58.657 -47.397 1.00 56.41 809 THR A C 1
ATOM 6531 O O . THR A 1 809 ? -18.309 57.602 -47.185 1.00 56.41 809 THR A O 1
ATOM 6534 N N . THR A 1 810 ? -19.618 58.834 -48.521 1.00 55.00 810 THR A N 1
ATOM 6535 C CA . THR A 1 810 ? -19.683 57.811 -49.589 1.00 55.00 810 THR A CA 1
ATOM 6536 C C . THR A 1 810 ? -18.467 57.885 -50.507 1.00 55.00 810 THR A C 1
ATOM 6538 O O . THR A 1 810 ? -17.745 56.896 -50.653 1.00 55.00 810 THR A O 1
ATOM 6541 N N . ASN A 1 811 ? -18.165 59.066 -51.046 1.00 52.94 811 ASN A N 1
ATOM 6542 C CA . ASN A 1 811 ? -16.980 59.281 -51.872 1.00 52.94 811 ASN A CA 1
ATOM 6543 C C . ASN A 1 811 ? -16.096 60.364 -51.255 1.00 52.94 811 ASN A C 1
ATOM 6545 O O . ASN A 1 811 ? -16.575 61.423 -50.845 1.00 52.94 811 ASN A O 1
ATOM 6549 N N . HIS A 1 812 ? -14.794 60.091 -51.195 1.00 60.88 812 HIS A N 1
ATOM 6550 C CA . HIS A 1 812 ? -13.810 61.024 -50.659 1.00 60.88 812 HIS A CA 1
ATOM 6551 C C . HIS A 1 812 ? -12.751 61.328 -51.718 1.00 60.88 812 HIS A C 1
ATOM 6553 O O . HIS A 1 812 ? -11.987 60.440 -52.114 1.00 60.88 812 HIS A O 1
ATOM 6559 N N . PHE A 1 813 ? -12.710 62.587 -52.160 1.00 54.44 813 PHE A N 1
ATOM 6560 C CA . PHE A 1 813 ? -11.813 63.061 -53.211 1.00 54.44 813 PHE A CA 1
ATOM 6561 C C . PHE A 1 813 ? -10.834 64.087 -52.641 1.00 54.44 813 PHE A C 1
ATOM 6563 O O . PHE A 1 813 ? -11.229 65.121 -52.102 1.00 54.44 813 PHE A O 1
ATOM 6570 N N . THR A 1 814 ? -9.534 63.814 -52.776 1.00 55.38 814 THR A N 1
ATOM 6571 C CA . THR A 1 814 ? -8.480 64.729 -52.307 1.00 55.38 814 THR A CA 1
ATOM 6572 C C . THR A 1 814 ? -7.461 64.998 -53.401 1.00 55.38 814 THR A C 1
ATOM 6574 O O . THR A 1 814 ? -6.900 64.067 -53.985 1.00 55.38 814 THR A O 1
ATOM 6577 N N . ASN A 1 815 ? -7.209 66.283 -53.673 1.00 45.97 815 ASN A N 1
ATOM 6578 C CA . ASN A 1 815 ? -6.368 66.703 -54.799 1.00 45.97 815 ASN A CA 1
ATOM 6579 C C . ASN A 1 815 ? -5.031 67.367 -54.386 1.00 45.97 815 ASN A C 1
ATOM 6581 O O . ASN A 1 815 ? -4.163 67.589 -55.231 1.00 45.97 815 ASN A O 1
ATOM 6585 N N . LYS A 1 816 ? -4.790 67.623 -53.084 1.00 49.66 816 LYS A N 1
ATOM 6586 C CA . LYS A 1 816 ? -3.491 68.081 -52.530 1.00 49.66 816 LYS A CA 1
ATOM 6587 C C . LYS A 1 816 ? -3.169 67.404 -51.184 1.00 49.66 816 LYS A C 1
ATOM 6589 O O . LYS A 1 816 ? -4.066 66.903 -50.520 1.00 49.66 816 LYS A O 1
ATOM 6594 N N . ARG A 1 817 ? -1.870 67.351 -50.830 1.00 45.47 817 ARG A N 1
ATOM 6595 C CA . ARG A 1 817 ? -1.264 66.576 -49.717 1.00 45.47 817 ARG A CA 1
ATOM 6596 C C . ARG A 1 817 ? -2.117 66.657 -48.425 1.00 45.47 817 ARG A C 1
ATOM 6598 O O . ARG A 1 817 ? -2.187 67.750 -47.858 1.00 45.47 817 ARG A O 1
ATOM 6605 N N . PRO A 1 818 ? -2.751 65.558 -47.969 1.00 46.31 818 PRO A N 1
ATOM 6606 C CA . PRO A 1 818 ? -3.443 65.543 -46.684 1.00 46.31 818 PRO A CA 1
ATOM 6607 C C . PRO A 1 818 ? -2.434 65.579 -45.520 1.00 46.31 818 PRO A C 1
ATOM 6609 O O . PRO A 1 818 ? -1.240 65.351 -45.727 1.00 46.31 818 PRO A O 1
ATOM 6612 N N . SER A 1 819 ? -2.916 65.922 -44.325 1.00 48.03 819 SER A N 1
ATOM 6613 C CA . SER A 1 819 ? -2.169 66.088 -43.065 1.00 48.03 819 SER A CA 1
ATOM 6614 C C . SER A 1 819 ? -1.203 64.933 -42.743 1.00 48.03 819 SER A C 1
ATOM 6616 O O . SER A 1 819 ? -1.393 63.816 -43.212 1.00 48.03 819 SER A O 1
ATOM 6618 N N . ASN A 1 820 ? -0.162 65.170 -41.931 1.00 48.47 820 ASN A N 1
ATOM 6619 C CA . ASN A 1 820 ? 0.866 64.158 -41.612 1.00 48.47 820 ASN A CA 1
ATOM 6620 C C . ASN A 1 820 ? 0.304 62.894 -40.934 1.00 48.47 820 ASN A C 1
ATOM 6622 O O . ASN A 1 820 ? 0.864 61.811 -41.124 1.00 48.47 820 ASN A O 1
ATOM 6626 N N . TYR A 1 821 ? -0.822 63.026 -40.230 1.00 49.22 821 TYR A N 1
ATOM 6627 C CA . TYR A 1 821 ? -1.592 61.927 -39.654 1.00 49.22 821 TYR A CA 1
ATOM 6628 C C . TYR A 1 821 ? -3.057 62.021 -40.102 1.00 49.22 821 TYR A C 1
ATOM 6630 O O . TYR A 1 821 ? -3.679 63.084 -40.003 1.00 49.22 821 TYR A O 1
ATOM 6638 N N . TYR A 1 822 ? -3.600 60.910 -40.610 1.00 48.88 822 TYR A N 1
ATOM 6639 C CA . TYR A 1 822 ? -4.996 60.791 -41.041 1.00 48.88 822 TYR A CA 1
ATOM 6640 C C . TYR A 1 822 ? -5.642 59.578 -40.371 1.00 48.88 822 TYR A C 1
ATOM 6642 O O . TYR A 1 822 ? -5.208 58.442 -40.587 1.00 48.88 822 TYR A O 1
ATOM 6650 N N . TYR A 1 823 ? -6.673 59.827 -39.562 1.00 51.28 823 TYR A N 1
ATOM 6651 C CA . TYR A 1 823 ? -7.391 58.800 -38.809 1.00 51.28 823 TYR A CA 1
ATOM 6652 C C . TYR A 1 823 ? -8.889 58.871 -39.110 1.00 51.28 823 TYR A C 1
ATOM 6654 O O . TYR A 1 823 ? -9.513 59.924 -38.969 1.00 51.28 823 TYR A O 1
ATOM 6662 N N . THR A 1 824 ? -9.486 57.744 -39.509 1.00 50.28 824 THR A N 1
ATOM 6663 C CA . THR A 1 824 ? -10.937 57.653 -39.747 1.00 50.28 824 THR A CA 1
ATOM 6664 C C . THR A 1 824 ? -11.524 56.407 -39.101 1.00 50.28 824 THR A C 1
ATOM 6666 O O . THR A 1 824 ? -10.968 55.309 -39.196 1.00 50.28 824 THR A O 1
ATOM 6669 N N . ASN A 1 825 ? -12.679 56.575 -38.451 1.00 48.28 825 ASN A N 1
ATOM 6670 C CA . ASN A 1 825 ? -13.310 55.516 -37.659 1.00 48.28 825 ASN A CA 1
ATOM 6671 C C . ASN A 1 825 ? -14.561 54.881 -38.321 1.00 48.28 825 ASN A C 1
ATOM 6673 O O . ASN A 1 825 ? -15.132 53.930 -37.776 1.00 48.28 825 ASN A O 1
ATOM 6677 N N . LYS A 1 826 ? -15.018 55.348 -39.505 1.00 52.03 826 LYS A N 1
ATOM 6678 C CA . LYS A 1 826 ? -16.211 54.810 -40.216 1.00 52.03 826 LYS A CA 1
ATOM 6679 C C . LYS A 1 826 ? -16.029 54.680 -41.751 1.00 52.03 826 LYS A C 1
ATOM 6681 O O . LYS A 1 826 ? -15.265 55.416 -42.350 1.00 52.03 826 LYS A O 1
ATOM 6686 N N . LYS A 1 827 ? -16.741 53.703 -42.351 1.00 51.41 827 LYS A N 1
ATOM 6687 C CA . LYS A 1 827 ? -16.671 53.205 -43.755 1.00 51.41 827 LYS A CA 1
ATOM 6688 C C . LYS A 1 827 ? -16.786 54.305 -44.835 1.00 51.41 827 LYS A C 1
ATOM 6690 O O . LYS A 1 827 ? -17.782 55.025 -44.811 1.00 51.41 827 LYS A O 1
ATOM 6695 N N . THR A 1 828 ? -15.877 54.304 -45.817 1.00 55.78 828 THR A N 1
ATOM 6696 C CA . THR A 1 828 ? -16.017 54.963 -47.136 1.00 55.78 828 THR A CA 1
ATOM 6697 C C . THR A 1 828 ? -16.073 53.898 -48.241 1.00 55.78 828 THR A C 1
ATOM 6699 O O . THR A 1 828 ? -15.431 52.852 -48.114 1.00 55.78 828 THR A O 1
ATOM 6702 N N . THR A 1 829 ? -16.876 54.091 -49.294 1.00 55.28 829 THR A N 1
ATOM 6703 C CA . THR A 1 829 ? -17.010 53.097 -50.383 1.00 55.28 829 THR A CA 1
ATOM 6704 C C . THR A 1 829 ? -15.852 53.206 -51.368 1.00 55.28 829 THR A C 1
ATOM 6706 O O . THR A 1 829 ? -15.105 52.243 -51.547 1.00 55.28 829 THR A O 1
ATOM 6709 N N . ASN A 1 830 ? -15.622 54.394 -51.926 1.00 53.12 830 ASN A N 1
ATOM 6710 C CA . ASN A 1 830 ? -14.530 54.622 -52.866 1.00 53.12 830 ASN A CA 1
ATOM 6711 C C . ASN A 1 830 ? -13.582 55.702 -52.346 1.00 53.12 830 ASN A C 1
ATOM 6713 O O . ASN A 1 830 ? -14.010 56.773 -51.907 1.00 53.12 830 ASN A O 1
ATOM 6717 N N . HIS A 1 831 ? -12.283 55.411 -52.408 1.00 61.66 831 HIS A N 1
ATOM 6718 C CA . HIS A 1 831 ? -11.235 56.334 -51.995 1.00 61.66 831 HIS A CA 1
ATOM 6719 C C . HIS A 1 831 ? -10.265 56.575 -53.152 1.00 61.66 831 HIS A C 1
ATOM 6721 O O . HIS A 1 831 ? -9.566 55.654 -53.588 1.00 61.66 831 HIS A O 1
ATOM 6727 N N . PHE A 1 832 ? -10.225 57.822 -53.629 1.00 53.66 832 PHE A N 1
ATOM 6728 C CA . PHE A 1 832 ? -9.402 58.244 -54.760 1.00 53.66 832 PHE A CA 1
ATOM 6729 C C . PHE A 1 832 ? -8.381 59.287 -54.308 1.00 53.66 832 PHE A C 1
ATOM 6731 O O . PHE A 1 832 ? -8.742 60.351 -53.794 1.00 53.66 832 PHE A O 1
ATOM 6738 N N . THR A 1 833 ? -7.093 58.996 -54.509 1.00 55.31 833 THR A N 1
ATOM 6739 C CA . THR A 1 833 ? -6.012 59.940 -54.188 1.00 55.31 833 THR A CA 1
ATOM 6740 C C . THR A 1 833 ? -5.004 60.051 -55.323 1.00 55.31 833 THR A C 1
ATOM 6742 O O . THR A 1 833 ? -4.468 59.057 -55.821 1.00 55.31 833 THR A O 1
ATOM 6745 N N . ASN A 1 834 ? -4.716 61.293 -55.723 1.00 46.97 834 ASN A N 1
ATOM 6746 C CA . ASN A 1 834 ? -3.845 61.572 -56.867 1.00 46.97 834 ASN A CA 1
ATOM 6747 C C . ASN A 1 834 ? -2.412 62.006 -56.472 1.00 46.97 834 ASN A C 1
ATOM 6749 O O . ASN A 1 834 ? -1.539 62.131 -57.331 1.00 46.97 834 ASN A O 1
ATOM 6753 N N . LYS A 1 835 ? -2.112 62.192 -55.170 1.00 48.34 835 LYS A N 1
ATOM 6754 C CA . LYS A 1 835 ? -0.756 62.468 -54.637 1.00 48.34 835 LYS A CA 1
ATOM 6755 C C . LYS A 1 835 ? -0.505 61.767 -53.288 1.00 48.34 835 LYS A C 1
ATOM 6757 O O . LYS A 1 835 ? -1.445 61.390 -52.601 1.00 48.34 835 LYS A O 1
ATOM 6762 N N . ARG A 1 836 ? 0.787 61.591 -52.953 1.00 44.44 836 ARG A N 1
ATOM 6763 C CA . ARG A 1 836 ? 1.363 60.872 -51.789 1.00 44.44 836 ARG A CA 1
ATOM 6764 C C . ARG A 1 836 ? 0.461 60.967 -50.529 1.00 44.44 836 ARG A C 1
ATOM 6766 O O . ARG A 1 836 ? 0.308 62.085 -50.031 1.00 44.44 836 ARG A O 1
ATOM 6773 N N . PRO A 1 837 ? -0.118 59.858 -50.018 1.00 45.97 837 PRO A N 1
ATOM 6774 C CA . PRO A 1 837 ? -0.817 59.873 -48.736 1.00 45.97 837 PRO A CA 1
ATOM 6775 C C . PRO A 1 837 ? 0.167 60.189 -47.599 1.00 45.97 837 PRO A C 1
ATOM 6777 O O . PRO A 1 837 ? 1.383 60.105 -47.787 1.00 45.97 837 PRO A O 1
ATOM 6780 N N . SER A 1 838 ? -0.372 60.567 -46.443 1.00 48.38 838 SER A N 1
ATOM 6781 C CA . SER A 1 838 ? 0.345 60.871 -45.198 1.00 48.38 838 SER A CA 1
ATOM 6782 C C . SER A 1 838 ? 1.424 59.835 -44.833 1.00 48.38 838 SER A C 1
ATOM 6784 O O . SER A 1 838 ? 1.368 58.682 -45.268 1.00 48.38 838 SER A O 1
ATOM 6786 N N . ASN A 1 839 ? 2.418 60.229 -44.023 1.00 45.72 839 ASN A N 1
ATOM 6787 C CA . ASN A 1 839 ? 3.512 59.332 -43.608 1.00 45.72 839 ASN A CA 1
ATOM 6788 C C . ASN A 1 839 ? 2.994 58.068 -42.889 1.00 45.72 839 ASN A C 1
ATOM 6790 O O . ASN A 1 839 ? 3.610 57.005 -43.007 1.00 45.72 839 ASN A O 1
ATOM 6794 N N . TYR A 1 840 ? 1.832 58.177 -42.235 1.00 47.09 840 TYR A N 1
ATOM 6795 C CA . TYR A 1 840 ? 1.095 57.078 -41.619 1.00 47.09 840 TYR A CA 1
ATOM 6796 C C . TYR A 1 840 ? -0.389 57.158 -42.006 1.00 47.09 840 TYR A C 1
ATOM 6798 O O . TYR A 1 840 ? -1.021 58.208 -41.857 1.00 47.09 840 TYR A O 1
ATOM 6806 N N . TYR A 1 841 ? -0.944 56.058 -42.524 1.00 49.72 841 TYR A N 1
ATOM 6807 C CA . TYR A 1 841 ? -2.364 55.927 -42.867 1.00 49.72 841 TYR A CA 1
ATOM 6808 C C . TYR A 1 841 ? -2.960 54.748 -42.097 1.00 49.72 841 TYR A C 1
ATOM 6810 O O . TYR A 1 841 ? -2.537 53.608 -42.298 1.00 49.72 841 TYR A O 1
ATOM 6818 N N . TYR A 1 842 ? -3.929 55.027 -41.222 1.00 50.16 842 TYR A N 1
ATOM 6819 C CA . TYR A 1 842 ? -4.567 54.027 -40.366 1.00 50.16 842 TYR A CA 1
ATOM 6820 C C . TYR A 1 842 ? -6.084 54.046 -40.565 1.00 50.16 842 TYR A C 1
ATOM 6822 O O . TYR A 1 842 ? -6.729 55.087 -40.434 1.00 50.16 842 TYR A O 1
ATOM 6830 N N . THR A 1 843 ? -6.671 52.887 -40.873 1.00 49.78 843 THR A N 1
ATOM 6831 C CA . THR A 1 843 ? -8.129 52.744 -41.012 1.00 49.78 843 THR A CA 1
ATOM 6832 C C . THR A 1 843 ? -8.614 51.474 -40.326 1.00 49.78 843 THR A C 1
ATOM 6834 O O . THR A 1 843 ? -8.034 50.399 -40.490 1.00 49.78 843 THR A O 1
ATOM 6837 N N . ASN A 1 844 ? -9.708 51.594 -39.570 1.00 45.81 844 ASN A N 1
ATOM 6838 C CA . ASN A 1 844 ? -10.260 50.485 -38.787 1.00 45.81 844 ASN A CA 1
ATOM 6839 C C . ASN A 1 844 ? -11.439 49.750 -39.474 1.00 45.81 844 ASN A C 1
ATOM 6841 O O . ASN A 1 844 ? -11.905 48.733 -38.957 1.00 45.81 844 ASN A O 1
ATOM 6845 N N . LYS A 1 845 ? -11.950 50.211 -40.638 1.00 50.53 845 LYS A N 1
ATOM 6846 C CA . LYS A 1 845 ? -13.098 49.591 -41.357 1.00 50.53 845 LYS A CA 1
ATOM 6847 C C . LYS A 1 845 ? -12.946 49.590 -42.901 1.00 50.53 845 LYS A C 1
ATOM 6849 O O . LYS A 1 845 ? -12.379 50.511 -43.465 1.00 50.53 845 LYS A O 1
ATOM 6854 N N . LYS A 1 846 ? -13.489 48.545 -43.560 1.00 50.00 846 LYS A N 1
ATOM 6855 C CA . LYS A 1 846 ? -13.347 48.150 -44.993 1.00 50.00 846 LYS A CA 1
ATOM 6856 C C . LYS A 1 846 ? -13.719 49.245 -46.015 1.00 50.00 846 LYS A C 1
ATOM 6858 O O . LYS A 1 846 ? -14.890 49.612 -46.057 1.00 50.00 846 LYS A O 1
ATOM 6863 N N . THR A 1 847 ? -12.795 49.642 -46.894 1.00 54.22 847 THR A N 1
ATOM 6864 C CA . THR A 1 847 ? -13.102 50.297 -48.187 1.00 54.22 847 THR A CA 1
ATOM 6865 C C . THR A 1 847 ? -13.308 49.230 -49.268 1.00 54.22 847 THR A C 1
ATOM 6867 O O . THR A 1 847 ? -12.686 48.169 -49.199 1.00 54.22 847 THR A O 1
ATOM 6870 N N . THR A 1 848 ? -14.221 49.431 -50.226 1.00 54.28 848 THR A N 1
ATOM 6871 C CA . THR A 1 848 ? -14.458 48.430 -51.287 1.00 54.28 848 THR A CA 1
ATOM 6872 C C . THR A 1 848 ? -13.360 48.493 -52.339 1.00 54.28 848 THR A C 1
ATOM 6874 O O . THR A 1 848 ? -12.682 47.491 -52.566 1.00 54.28 848 THR A O 1
ATOM 6877 N N . ASN A 1 849 ? -13.102 49.682 -52.886 1.00 51.62 849 ASN A N 1
ATOM 6878 C CA . ASN A 1 849 ? -12.076 49.883 -53.904 1.00 51.62 849 ASN A CA 1
ATOM 6879 C C . ASN A 1 849 ? -11.087 50.970 -53.477 1.00 51.62 849 ASN A C 1
ATOM 6881 O O . ASN A 1 849 ? -11.480 52.024 -52.968 1.00 51.62 849 ASN A O 1
ATOM 6885 N N . HIS A 1 850 ? -9.797 50.704 -53.689 1.00 61.12 850 HIS A N 1
ATOM 6886 C CA . HIS A 1 850 ? -8.725 51.626 -53.332 1.00 61.12 850 HIS A CA 1
ATOM 6887 C C . HIS A 1 850 ? -7.772 51.833 -54.511 1.00 61.12 850 HIS A C 1
ATOM 6889 O O . HIS A 1 850 ? -7.045 50.918 -54.906 1.00 61.12 850 HIS A O 1
ATOM 6895 N N . PHE A 1 851 ? -7.759 53.056 -55.043 1.00 53.50 851 PHE A N 1
ATOM 6896 C CA . PHE A 1 851 ? -6.961 53.435 -56.207 1.00 53.50 851 PHE A CA 1
ATOM 6897 C C . PHE A 1 851 ? -5.960 54.523 -55.823 1.00 53.50 851 PHE A C 1
ATOM 6899 O O . PHE A 1 851 ? -6.342 55.580 -55.317 1.00 53.50 851 PHE A O 1
ATOM 6906 N N . THR A 1 852 ? -4.669 54.272 -56.060 1.00 55.34 852 THR A N 1
ATOM 6907 C CA . THR A 1 852 ? -3.610 55.250 -55.760 1.00 55.34 852 THR A CA 1
ATOM 6908 C C . THR A 1 852 ? -2.570 55.314 -56.862 1.00 55.34 852 THR A C 1
ATOM 6910 O O . THR A 1 852 ? -2.115 54.275 -57.342 1.00 55.34 852 THR A O 1
ATOM 6913 N N . ASN A 1 853 ? -2.124 56.530 -57.188 1.00 46.97 853 ASN A N 1
ATOM 6914 C CA . ASN A 1 853 ? -1.109 56.751 -58.222 1.00 46.97 853 ASN A CA 1
ATOM 6915 C C . ASN A 1 853 ? 0.322 56.995 -57.672 1.00 46.97 853 ASN A C 1
ATOM 6917 O O . ASN A 1 853 ? 1.286 56.857 -58.426 1.00 46.97 853 ASN A O 1
ATOM 6921 N N . LYS A 1 854 ? 0.516 57.321 -56.372 1.00 48.78 854 LYS A N 1
ATOM 6922 C CA . LYS A 1 854 ? 1.843 57.472 -55.701 1.00 48.78 854 LYS A CA 1
ATOM 6923 C C . LYS A 1 854 ? 1.810 57.117 -54.182 1.00 48.78 854 LYS A C 1
ATOM 6925 O O . LYS A 1 854 ? 0.795 57.304 -53.528 1.00 48.78 854 LYS A O 1
ATOM 6930 N N . ARG A 1 855 ? 2.945 56.631 -53.640 1.00 49.38 855 ARG A N 1
ATOM 6931 C CA . ARG A 1 855 ? 3.185 55.834 -52.391 1.00 49.38 855 ARG A CA 1
ATOM 6932 C C . ARG A 1 855 ? 2.978 56.497 -50.991 1.00 49.38 855 ARG A C 1
ATOM 6934 O O . ARG A 1 855 ? 3.502 57.589 -50.817 1.00 49.38 855 ARG A O 1
ATOM 6941 N N . PRO A 1 856 ? 2.447 55.806 -49.947 1.00 46.19 856 PRO A N 1
ATOM 6942 C CA . PRO A 1 856 ? 2.719 56.071 -48.510 1.00 46.19 856 PRO A CA 1
ATOM 6943 C C . PRO A 1 856 ? 3.956 55.304 -47.960 1.00 46.19 856 PRO A C 1
ATOM 6945 O O . PRO A 1 856 ? 4.344 54.273 -48.511 1.00 46.19 856 PRO A O 1
ATOM 6948 N N . SER A 1 857 ? 4.622 55.794 -46.904 1.00 45.09 857 SER A N 1
ATOM 6949 C CA . SER A 1 857 ? 5.857 55.185 -46.343 1.00 45.09 857 SER A CA 1
ATOM 6950 C C . SER A 1 857 ? 5.627 53.844 -45.640 1.00 45.09 857 SER A C 1
ATOM 6952 O O . SER A 1 857 ? 6.374 52.904 -45.914 1.00 45.09 857 SER A O 1
ATOM 6954 N N . LEU A 1 858 ? 4.584 53.748 -44.810 1.00 44.72 858 LEU A N 1
ATOM 6955 C CA . LEU A 1 858 ? 4.076 52.519 -44.193 1.00 44.72 858 LEU A CA 1
ATOM 6956 C C . LEU A 1 858 ? 2.563 52.425 -44.438 1.00 44.72 858 LEU A C 1
ATOM 6958 O O . LEU A 1 858 ? 1.857 53.431 -44.364 1.00 44.72 858 LEU A O 1
ATOM 6962 N N . TYR A 1 859 ? 2.062 51.220 -44.716 1.00 50.56 859 TYR A N 1
ATOM 6963 C CA . TYR A 1 859 ? 0.634 50.956 -44.903 1.00 50.56 859 TYR A CA 1
ATOM 6964 C C . TYR A 1 859 ? 0.204 49.794 -44.006 1.00 50.56 859 TYR A C 1
ATOM 6966 O O . TYR A 1 859 ? 0.728 48.690 -44.148 1.00 50.56 859 TYR A O 1
ATOM 6974 N N . TYR A 1 860 ? -0.730 50.054 -43.088 1.00 49.09 860 TYR A N 1
ATOM 6975 C CA . TYR A 1 860 ? -1.247 49.074 -42.133 1.00 49.09 860 TYR A CA 1
ATOM 6976 C C . TYR A 1 860 ? -2.771 48.994 -42.248 1.00 49.09 860 TYR A C 1
ATOM 6978 O O . TYR A 1 860 ? -3.463 50.008 -42.148 1.00 49.09 860 TYR A O 1
ATOM 6986 N N . THR A 1 861 ? -3.313 47.793 -42.456 1.00 49.62 861 THR A N 1
ATOM 6987 C CA . THR A 1 861 ? -4.768 47.583 -42.539 1.00 49.62 861 THR A CA 1
ATOM 6988 C C . THR A 1 861 ? -5.185 46.325 -41.802 1.00 49.62 861 THR A C 1
ATOM 6990 O O . THR A 1 861 ? -4.604 45.262 -42.026 1.00 49.62 861 THR A O 1
ATOM 6993 N N . ASN A 1 862 ? -6.252 46.425 -41.005 1.00 45.12 862 ASN A N 1
ATOM 6994 C CA . ASN A 1 862 ? -6.799 45.290 -40.258 1.00 45.12 862 ASN A CA 1
ATOM 6995 C C . ASN A 1 862 ? -7.928 44.529 -40.994 1.00 45.12 862 ASN A C 1
ATOM 6997 O O . ASN A 1 862 ? -8.222 43.396 -40.613 1.00 45.12 862 ASN A O 1
ATOM 7001 N N . LYS A 1 863 ? -8.563 45.078 -42.054 1.00 48.38 863 LYS A N 1
ATOM 7002 C CA . LYS A 1 863 ? -9.627 44.394 -42.843 1.00 48.38 863 LYS A CA 1
ATOM 7003 C C . LYS A 1 863 ? -9.598 44.742 -44.357 1.00 48.38 863 LYS A C 1
ATOM 7005 O O . LYS A 1 863 ? -9.310 45.872 -44.726 1.00 48.38 863 LYS A O 1
ATOM 7010 N N . ARG A 1 864 ? -9.916 43.746 -45.208 1.00 51.69 864 ARG A N 1
ATOM 7011 C CA . ARG A 1 864 ? -9.580 43.582 -46.655 1.00 51.69 864 ARG A CA 1
ATOM 7012 C C . ARG A 1 864 ? -10.373 44.482 -47.649 1.00 51.69 864 ARG A C 1
ATOM 7014 O O . ARG A 1 864 ? -11.600 44.346 -47.658 1.00 51.69 864 ARG A O 1
ATOM 7021 N N . PRO A 1 865 ? -9.741 45.287 -48.538 1.00 52.41 865 PRO A N 1
ATOM 7022 C CA . PRO A 1 865 ? -10.376 45.783 -49.771 1.00 52.41 865 PRO A CA 1
ATOM 7023 C C . PRO A 1 865 ? -10.488 44.668 -50.827 1.00 52.41 865 PRO A C 1
ATOM 7025 O O . PRO A 1 865 ? -9.668 43.749 -50.838 1.00 52.41 865 PRO A O 1
ATOM 7028 N N . SER A 1 866 ? -11.509 44.706 -51.692 1.00 56.19 866 SER A N 1
ATOM 7029 C CA . SER A 1 866 ? -11.716 43.664 -52.720 1.00 56.19 866 SER A CA 1
ATOM 7030 C C . SER A 1 866 ? -10.717 43.764 -53.868 1.00 56.19 866 SER A C 1
ATOM 7032 O O . SER A 1 866 ? -10.255 42.742 -54.366 1.00 56.19 866 SER A O 1
ATOM 7034 N N . LEU A 1 867 ? -10.350 44.984 -54.258 1.00 50.34 867 LEU A N 1
ATOM 7035 C CA . LEU A 1 867 ? -9.411 45.238 -55.344 1.00 50.34 867 LEU A CA 1
ATOM 7036 C C . LEU A 1 867 ? -8.364 46.259 -54.890 1.00 50.34 867 LEU A C 1
ATOM 7038 O O . LEU A 1 867 ? -8.712 47.297 -54.320 1.00 50.34 867 LEU A O 1
ATOM 7042 N N . TYR A 1 868 ? -7.086 45.962 -55.138 1.00 59.53 868 TYR A N 1
ATOM 7043 C CA . TYR A 1 868 ? -5.976 46.863 -54.831 1.00 59.53 868 TYR A CA 1
ATOM 7044 C C . TYR A 1 868 ? -5.056 47.003 -56.044 1.00 59.53 868 TYR A C 1
ATOM 7046 O O . TYR A 1 868 ? -4.480 46.016 -56.505 1.00 59.53 868 TYR A O 1
ATOM 7054 N N . HIS A 1 869 ? -4.909 48.231 -56.547 1.00 55.16 869 HIS A N 1
ATOM 7055 C CA . HIS A 1 869 ? -4.101 48.526 -57.729 1.00 55.16 869 HIS A CA 1
ATOM 7056 C C . HIS A 1 869 ? -3.071 49.625 -57.445 1.00 55.16 869 HIS A C 1
ATOM 7058 O O . HIS A 1 869 ? -3.380 50.650 -56.831 1.00 55.16 869 HIS A O 1
ATOM 7064 N N . THR A 1 870 ? -1.825 49.399 -57.867 1.00 56.50 870 THR A N 1
ATOM 7065 C CA . THR A 1 870 ? -0.690 50.291 -57.589 1.00 56.50 870 THR A CA 1
ATOM 7066 C C . THR A 1 870 ? 0.335 50.257 -58.722 1.00 56.50 870 THR A C 1
ATOM 7068 O O . THR A 1 870 ? 0.822 49.193 -59.095 1.00 56.50 870 THR A O 1
ATOM 7071 N N . ASN A 1 871 ? 0.745 51.442 -59.190 1.00 48.12 871 ASN A N 1
ATOM 7072 C CA . ASN A 1 871 ? 1.692 51.600 -60.300 1.00 48.12 871 ASN A CA 1
ATOM 7073 C C . ASN A 1 871 ? 3.156 51.911 -59.895 1.00 48.12 871 ASN A C 1
ATOM 7075 O O . ASN A 1 871 ? 4.017 51.973 -60.775 1.00 48.12 871 ASN A O 1
ATOM 7079 N N . LYS A 1 872 ? 3.507 52.091 -58.603 1.00 49.47 872 LYS A N 1
ATOM 7080 C CA . LYS A 1 872 ? 4.911 52.338 -58.162 1.00 49.47 872 LYS A CA 1
ATOM 7081 C C . LYS A 1 872 ? 5.304 51.648 -56.832 1.00 49.47 872 LYS A C 1
ATOM 7083 O O . LYS A 1 872 ? 4.485 51.473 -55.941 1.00 49.47 872 LYS A O 1
ATOM 7088 N N . ARG A 1 873 ? 6.602 51.308 -56.716 1.00 48.50 873 ARG A N 1
ATOM 7089 C CA . ARG A 1 873 ? 7.312 50.500 -55.684 1.00 48.50 873 ARG A CA 1
ATOM 7090 C C . ARG A 1 873 ? 7.022 50.863 -54.206 1.00 48.50 873 ARG A C 1
ATOM 7092 O O . ARG A 1 873 ? 7.399 51.965 -53.811 1.00 48.50 873 ARG A O 1
ATOM 7099 N N . PRO A 1 874 ? 6.484 49.954 -53.361 1.00 49.28 874 PRO A N 1
ATOM 7100 C CA . PRO A 1 874 ? 6.478 50.077 -51.890 1.00 49.28 874 PRO A CA 1
ATOM 7101 C C . PRO A 1 874 ? 7.769 49.520 -51.239 1.00 49.28 874 PRO A C 1
ATOM 7103 O O . PRO A 1 874 ? 8.416 48.651 -51.822 1.00 49.28 874 PRO A O 1
ATOM 7106 N N . SER A 1 875 ? 8.161 50.011 -50.046 1.00 49.66 875 SER A N 1
ATOM 7107 C CA . SER A 1 875 ? 9.335 49.477 -49.313 1.00 49.66 875 SER A CA 1
ATOM 7108 C C . SER A 1 875 ? 9.006 48.201 -48.539 1.00 49.66 875 SER A C 1
ATOM 7110 O O . SER A 1 875 ? 9.628 47.178 -48.796 1.00 49.66 875 SER A O 1
ATOM 7112 N N . ASN A 1 876 ? 8.007 48.248 -47.655 1.00 49.56 876 ASN A N 1
ATOM 7113 C CA . ASN A 1 876 ? 7.535 47.117 -46.859 1.00 49.56 876 ASN A CA 1
ATOM 7114 C C . ASN A 1 876 ? 6.002 47.078 -46.913 1.00 49.56 876 ASN A C 1
ATOM 7116 O O . ASN A 1 876 ? 5.355 48.125 -46.827 1.00 49.56 876 ASN A O 1
ATOM 7120 N N . TYR A 1 877 ? 5.426 45.887 -47.076 1.00 53.47 877 TYR A N 1
ATOM 7121 C CA . TYR A 1 877 ? 3.979 45.675 -47.134 1.00 53.47 877 TYR A CA 1
ATOM 7122 C C . TYR A 1 877 ? 3.581 44.593 -46.127 1.00 53.47 877 TYR A C 1
ATOM 7124 O O . TYR A 1 877 ? 4.024 43.451 -46.250 1.00 53.47 877 TYR A O 1
ATOM 7132 N N . TYR A 1 878 ? 2.759 44.965 -45.142 1.00 52.47 878 TYR A N 1
ATOM 7133 C CA . TYR A 1 878 ? 2.326 44.094 -44.047 1.00 52.47 878 TYR A CA 1
ATOM 7134 C C . TYR A 1 878 ? 0.808 43.928 -44.084 1.00 52.47 878 TYR A C 1
ATOM 7136 O O . TYR A 1 878 ? 0.070 44.912 -44.018 1.00 52.47 878 TYR A O 1
ATOM 7144 N N . THR A 1 879 ? 0.323 42.687 -44.185 1.00 51.97 879 THR A N 1
ATOM 7145 C CA . THR A 1 879 ? -1.122 42.406 -44.131 1.00 51.97 879 THR A CA 1
ATOM 7146 C C . THR A 1 879 ? -1.427 41.175 -43.287 1.00 51.97 879 THR A C 1
ATOM 7148 O O . THR A 1 879 ? -0.823 40.120 -43.472 1.00 51.97 879 THR A O 1
ATOM 7151 N N . ASN A 1 880 ? -2.429 41.288 -42.408 1.00 48.53 880 ASN A N 1
ATOM 7152 C CA . ASN A 1 880 ? -2.966 40.147 -41.656 1.00 48.53 880 ASN A CA 1
ATOM 7153 C C . ASN A 1 880 ? -3.989 39.320 -42.470 1.00 48.53 880 ASN A C 1
ATOM 7155 O O . ASN A 1 880 ? -4.188 38.139 -42.191 1.00 48.53 880 ASN A O 1
ATOM 7159 N N . LYS A 1 881 ? -4.615 39.904 -43.509 1.00 51.53 881 LYS A N 1
ATOM 7160 C CA . LYS A 1 881 ? -5.428 39.214 -44.537 1.00 51.53 881 LYS A CA 1
ATOM 7161 C C . LYS A 1 881 ? -5.169 39.864 -45.912 1.00 51.53 881 LYS A C 1
ATOM 7163 O O . LYS A 1 881 ? -5.587 41.001 -46.117 1.00 51.53 881 LYS A O 1
ATOM 7168 N N . GLY A 1 882 ? -4.481 39.182 -46.837 1.00 55.50 882 GLY A N 1
ATOM 7169 C CA . GLY A 1 882 ? -4.109 39.735 -48.160 1.00 55.50 882 GLY A CA 1
ATOM 7170 C C . GLY A 1 882 ? -5.296 39.830 -49.136 1.00 55.50 882 GLY A C 1
ATOM 7171 O O . GLY A 1 882 ? -6.239 39.073 -48.946 1.00 55.50 882 GLY A O 1
ATOM 7172 N N . PRO A 1 883 ? -5.319 40.724 -50.152 1.00 55.09 883 PRO A N 1
ATOM 7173 C CA . PRO A 1 883 ? -6.451 40.917 -51.086 1.00 55.09 883 PRO A CA 1
ATOM 7174 C C . PRO A 1 883 ? -6.749 39.678 -51.952 1.00 55.09 883 PRO A C 1
ATOM 7176 O O . PRO A 1 883 ? -5.950 38.745 -51.985 1.00 55.09 883 PRO A O 1
ATOM 7179 N N . SER A 1 884 ? -7.935 39.606 -52.573 1.00 56.19 884 SER A N 1
ATOM 7180 C CA . SER A 1 884 ? -8.312 38.473 -53.446 1.00 56.19 884 SER A CA 1
ATOM 7181 C C . SER A 1 884 ? -7.467 38.458 -54.713 1.00 56.19 884 SER A C 1
ATOM 7183 O O . SER A 1 884 ? -6.908 37.420 -55.055 1.00 56.19 884 SER A O 1
ATOM 7185 N N . ASN A 1 885 ? -7.298 39.626 -55.332 1.00 51.12 885 ASN A N 1
ATOM 7186 C CA . ASN A 1 885 ? -6.388 39.828 -56.449 1.00 51.12 885 ASN A CA 1
ATOM 7187 C C . ASN A 1 885 ? -5.417 40.966 -56.123 1.00 51.12 885 ASN A C 1
ATOM 7189 O O . ASN A 1 885 ? -5.831 42.044 -55.686 1.00 51.12 885 ASN A O 1
ATOM 7193 N N . TYR A 1 886 ? -4.125 40.714 -56.333 1.00 58.47 886 TYR A N 1
ATOM 7194 C CA . TYR A 1 886 ? -3.060 41.697 -56.162 1.00 58.47 886 TYR A CA 1
ATOM 7195 C C . TYR A 1 886 ? -2.304 41.872 -57.476 1.00 58.47 886 TYR A C 1
ATOM 7197 O O . TYR A 1 886 ? -1.712 40.917 -57.977 1.00 58.47 886 TYR A O 1
ATOM 7205 N N . TYR A 1 887 ? -2.305 43.096 -58.004 1.00 54.44 887 TYR A N 1
ATOM 7206 C CA . TYR A 1 887 ? -1.636 43.438 -59.257 1.00 54.44 887 TYR A CA 1
ATOM 7207 C C . TYR A 1 887 ? -0.543 44.473 -59.006 1.00 54.44 887 TYR A C 1
ATOM 7209 O O . TYR A 1 887 ? -0.806 45.545 -58.454 1.00 54.44 887 TYR A O 1
ATOM 7217 N N . THR A 1 888 ? 0.683 44.164 -59.430 1.00 57.81 888 THR A N 1
ATOM 7218 C CA . THR A 1 888 ? 1.820 45.087 -59.344 1.00 57.81 888 THR A CA 1
ATOM 7219 C C . THR A 1 888 ? 2.726 44.985 -60.568 1.00 57.81 888 THR A C 1
ATOM 7221 O O . THR A 1 888 ? 3.077 43.894 -61.007 1.00 57.81 888 THR A O 1
ATOM 7224 N N . ASN A 1 889 ? 3.156 46.140 -61.087 1.00 49.25 889 ASN A N 1
ATOM 7225 C CA . ASN A 1 889 ? 4.031 46.230 -62.260 1.00 49.25 889 ASN A CA 1
ATOM 7226 C C . ASN A 1 889 ? 5.522 46.478 -61.932 1.00 49.25 889 ASN A C 1
ATOM 7228 O O . ASN A 1 889 ? 6.353 46.398 -62.837 1.00 49.25 889 ASN A O 1
ATOM 7232 N N . LYS A 1 890 ? 5.918 46.766 -60.674 1.00 50.47 890 LYS A N 1
ATOM 7233 C CA . LYS A 1 890 ? 7.341 46.964 -60.281 1.00 50.47 890 LYS A CA 1
ATOM 7234 C C . LYS A 1 890 ? 7.679 46.452 -58.860 1.00 50.47 890 LYS A C 1
ATOM 7236 O O . LYS A 1 890 ? 6.859 46.523 -57.949 1.00 50.47 890 LYS A O 1
ATOM 7241 N N . ARG A 1 891 ? 8.928 45.979 -58.694 1.00 48.75 891 ARG A N 1
ATOM 7242 C CA . ARG A 1 891 ? 9.531 45.236 -57.553 1.00 48.75 891 ARG A CA 1
ATOM 7243 C C . ARG A 1 891 ? 9.327 45.867 -56.150 1.00 48.75 891 ARG A C 1
ATOM 7245 O O . ARG A 1 891 ? 9.814 46.980 -55.952 1.00 48.75 891 ARG A O 1
ATOM 7252 N N . PRO A 1 892 ? 8.728 45.170 -55.158 1.00 52.91 892 PRO A N 1
ATOM 7253 C CA . PRO A 1 892 ? 8.846 45.494 -53.725 1.00 52.91 892 PRO A CA 1
ATOM 7254 C C . PRO A 1 892 ? 10.145 44.931 -53.105 1.00 52.91 892 PRO A C 1
ATOM 7256 O O . PRO A 1 892 ? 10.706 43.967 -53.627 1.00 52.91 892 PRO A O 1
ATOM 7259 N N . SER A 1 893 ? 10.638 45.528 -52.009 1.00 54.81 893 SER A N 1
ATOM 7260 C CA . SER A 1 893 ? 11.853 45.053 -51.308 1.00 54.81 893 SER A CA 1
ATOM 7261 C C . SER A 1 893 ? 11.593 43.783 -50.494 1.00 54.81 893 SER A C 1
ATOM 7263 O O . SER A 1 893 ? 12.259 42.785 -50.758 1.00 54.81 893 SER A O 1
ATOM 7265 N N . ASN A 1 894 ? 10.593 43.798 -49.603 1.00 53.34 894 ASN A N 1
ATOM 7266 C CA . ASN A 1 894 ? 10.173 42.650 -48.789 1.00 53.34 894 ASN A CA 1
ATOM 7267 C C . ASN A 1 894 ? 8.636 42.520 -48.776 1.00 53.34 894 ASN A C 1
ATOM 7269 O O . ASN A 1 894 ? 7.925 43.531 -48.754 1.00 53.34 894 ASN A O 1
ATOM 7273 N N . TYR A 1 895 ? 8.123 41.284 -48.782 1.00 57.06 895 TYR A N 1
ATOM 7274 C CA . TYR A 1 895 ? 6.685 40.978 -48.751 1.00 57.06 895 TYR A CA 1
ATOM 7275 C C . TYR A 1 895 ? 6.369 39.956 -47.649 1.00 57.06 895 TYR A C 1
ATOM 7277 O O . TYR A 1 895 ? 6.911 38.851 -47.674 1.00 57.06 895 TYR A O 1
ATOM 7285 N N . TYR A 1 896 ? 5.483 40.326 -46.716 1.00 55.88 896 TYR A N 1
ATOM 7286 C CA . TYR A 1 896 ? 5.124 39.518 -45.543 1.00 55.88 896 TYR A CA 1
ATOM 7287 C C . TYR A 1 896 ? 3.613 39.252 -45.504 1.00 55.88 896 TYR A C 1
ATOM 7289 O O . TYR A 1 896 ? 2.804 40.188 -45.537 1.00 55.88 896 TYR A O 1
ATOM 7297 N N . THR A 1 897 ? 3.206 37.980 -45.428 1.00 56.25 897 THR A N 1
ATOM 7298 C CA . THR A 1 897 ? 1.782 37.606 -45.361 1.00 56.25 897 THR A CA 1
ATOM 7299 C C . THR A 1 897 ? 1.511 36.357 -44.516 1.00 56.25 897 THR A C 1
ATOM 7301 O O . THR A 1 897 ? 2.194 35.342 -44.642 1.00 56.25 897 THR A O 1
ATOM 7304 N N . ASN A 1 898 ? 0.455 36.418 -43.691 1.00 50.84 898 ASN A N 1
ATOM 7305 C CA . ASN A 1 898 ? 0.042 35.323 -42.803 1.00 50.84 898 ASN A CA 1
ATOM 7306 C C . ASN A 1 898 ? -1.054 34.394 -43.387 1.00 50.84 898 ASN A C 1
ATOM 7308 O O . ASN A 1 898 ? -1.245 33.301 -42.857 1.00 50.84 898 ASN A O 1
ATOM 7312 N N . LYS A 1 899 ? -1.773 34.763 -44.470 1.00 52.28 899 LYS A N 1
ATOM 7313 C CA . LYS A 1 899 ? -2.796 33.908 -45.137 1.00 52.28 899 LYS A CA 1
ATOM 7314 C C . LYS A 1 899 ? -2.856 34.110 -46.669 1.00 52.28 899 LYS A C 1
ATOM 7316 O O . LYS A 1 899 ? -2.715 35.231 -47.151 1.00 52.28 899 LYS A O 1
ATOM 7321 N N . ARG A 1 900 ? -3.124 33.012 -47.401 1.00 50.09 900 ARG A N 1
ATOM 7322 C CA . ARG A 1 900 ? -3.080 32.820 -48.876 1.00 50.09 900 ARG A CA 1
ATOM 7323 C C . ARG A 1 900 ? -3.835 33.909 -49.684 1.00 50.09 900 ARG A C 1
ATOM 7325 O O . ARG A 1 900 ? -5.049 34.031 -49.508 1.00 50.09 900 ARG A O 1
ATOM 7332 N N . PRO A 1 901 ? -3.194 34.664 -50.601 1.00 52.72 901 PRO A N 1
ATOM 7333 C CA . PRO A 1 901 ? -3.899 35.301 -51.716 1.00 52.72 901 PRO A CA 1
ATOM 7334 C C . PRO A 1 901 ? -4.276 34.242 -52.765 1.00 52.72 901 PRO A C 1
ATOM 7336 O O . PRO A 1 901 ? -3.511 33.307 -52.996 1.00 52.72 901 PRO A O 1
ATOM 7339 N N . SER A 1 902 ? -5.452 34.377 -53.383 1.00 55.91 902 SER A N 1
ATOM 7340 C CA . SER A 1 902 ? -5.954 33.419 -54.381 1.00 55.91 902 SER A CA 1
ATOM 7341 C C . SER A 1 902 ? -5.072 33.400 -55.629 1.00 55.91 902 SER A C 1
ATOM 7343 O O . SER A 1 902 ? -4.610 32.331 -56.020 1.00 55.91 902 SER A O 1
ATOM 7345 N N . ASN A 1 903 ? -4.763 34.579 -56.176 1.00 51.56 903 ASN A N 1
ATOM 7346 C CA . ASN A 1 903 ? -3.875 34.740 -57.323 1.00 51.56 903 ASN A CA 1
ATOM 7347 C C . ASN A 1 903 ? -2.874 35.874 -57.071 1.00 51.56 903 ASN A C 1
ATOM 7349 O O . ASN A 1 903 ? -3.239 36.943 -56.567 1.00 51.56 903 ASN A O 1
ATOM 7353 N N . TYR A 1 904 ? -1.612 35.642 -57.434 1.00 57.72 904 TYR A N 1
ATOM 7354 C CA . TYR A 1 904 ? -0.539 36.630 -57.345 1.00 57.72 904 TYR A CA 1
ATOM 7355 C C . TYR A 1 904 ? 0.161 36.760 -58.700 1.00 57.72 904 TYR A C 1
ATOM 7357 O O . TYR A 1 904 ? 0.772 35.801 -59.169 1.00 57.72 904 TYR A O 1
ATOM 7365 N N . TYR A 1 905 ? 0.078 37.948 -59.303 1.00 55.38 905 TYR A N 1
ATOM 7366 C CA . TYR A 1 905 ? 0.639 38.235 -60.624 1.00 55.38 905 TYR A CA 1
ATOM 7367 C C . TYR A 1 905 ? 1.763 39.263 -60.517 1.00 55.38 905 TYR A C 1
ATOM 7369 O O . TYR A 1 905 ? 1.591 40.339 -59.934 1.00 55.38 905 TYR A O 1
ATOM 7377 N N . THR A 1 906 ? 2.926 38.936 -61.079 1.00 57.78 906 THR A N 1
ATOM 7378 C CA . THR A 1 906 ? 4.103 39.811 -61.052 1.00 57.78 906 THR A CA 1
ATOM 7379 C C . THR A 1 906 ? 4.995 39.588 -62.271 1.00 57.78 906 THR A C 1
ATOM 7381 O O . THR A 1 906 ? 5.343 38.458 -62.604 1.00 57.78 906 THR A O 1
ATOM 7384 N N . ASN A 1 907 ? 5.438 40.689 -62.886 1.00 48.50 907 ASN A N 1
ATOM 7385 C CA . ASN A 1 907 ? 6.310 40.660 -64.063 1.00 48.50 907 ASN A CA 1
ATOM 7386 C C . ASN A 1 907 ? 7.827 40.708 -63.750 1.00 48.50 907 ASN A C 1
ATOM 7388 O O . ASN A 1 907 ? 8.619 40.489 -64.664 1.00 48.50 907 ASN A O 1
ATOM 7392 N N . LYS A 1 908 ? 8.287 40.986 -62.508 1.00 51.41 908 LYS A N 1
ATOM 7393 C CA . LYS A 1 908 ? 9.736 41.031 -62.137 1.00 51.41 908 LYS A CA 1
ATOM 7394 C C . LYS A 1 908 ? 10.021 40.607 -60.668 1.00 51.41 908 LYS A C 1
ATOM 7396 O O . LYS A 1 908 ? 9.219 40.875 -59.779 1.00 51.41 908 LYS A O 1
ATOM 7401 N N . ARG A 1 909 ? 11.192 39.981 -60.418 1.00 53.16 909 ARG A N 1
ATOM 7402 C CA . ARG A 1 909 ? 11.635 39.273 -59.174 1.00 53.16 909 ARG A CA 1
ATOM 7403 C C . ARG A 1 909 ? 11.622 40.134 -57.875 1.00 53.16 909 ARG A C 1
ATOM 7405 O O . ARG A 1 909 ? 12.199 41.222 -57.897 1.00 53.16 909 ARG A O 1
ATOM 7412 N N . PRO A 1 910 ? 11.050 39.672 -56.736 1.00 54.22 910 PRO A N 1
ATOM 7413 C CA . PRO A 1 910 ? 11.260 40.249 -55.391 1.00 54.22 910 PRO A CA 1
ATOM 7414 C C . PRO A 1 910 ? 12.546 39.724 -54.710 1.00 54.22 910 PRO A C 1
ATOM 7416 O O . PRO A 1 910 ? 13.041 38.667 -55.086 1.00 54.22 910 PRO A O 1
ATOM 7419 N N . SER A 1 911 ? 13.092 40.454 -53.722 1.00 56.47 911 SER A N 1
ATOM 7420 C CA . SER A 1 911 ? 14.343 40.077 -53.016 1.00 56.47 911 SER A CA 1
ATOM 7421 C C . SER A 1 911 ? 14.135 38.932 -52.020 1.00 56.47 911 SER A C 1
ATOM 7423 O O . SER A 1 911 ? 14.791 37.904 -52.152 1.00 56.47 911 SER A O 1
ATOM 7425 N N . ASN A 1 912 ? 13.185 39.086 -51.091 1.00 53.94 912 ASN A N 1
ATOM 7426 C CA . ASN A 1 912 ? 12.828 38.070 -50.099 1.00 53.94 912 ASN A CA 1
ATOM 7427 C C . ASN A 1 912 ? 11.300 37.919 -50.014 1.00 53.94 912 ASN A C 1
ATOM 7429 O O . ASN A 1 912 ? 10.566 38.915 -50.067 1.00 53.94 912 ASN A O 1
ATOM 7433 N N . TYR A 1 913 ? 10.821 36.679 -49.883 1.00 57.91 913 TYR A N 1
ATOM 7434 C CA . TYR A 1 913 ? 9.396 36.349 -49.802 1.00 57.91 913 TYR A CA 1
ATOM 7435 C C . TYR A 1 913 ? 9.130 35.443 -48.593 1.00 57.91 913 TYR A C 1
ATOM 7437 O O . TYR A 1 913 ? 9.626 34.317 -48.544 1.00 57.91 913 TYR A O 1
ATOM 7445 N N . TYR A 1 914 ? 8.352 35.946 -47.629 1.00 57.47 914 TYR A N 1
ATOM 7446 C CA . TYR A 1 914 ? 8.079 35.273 -46.357 1.00 57.47 914 TYR A CA 1
ATOM 7447 C C . TYR A 1 914 ? 6.585 34.967 -46.239 1.00 57.47 914 TYR A C 1
ATOM 7449 O O . TYR A 1 914 ? 5.753 35.885 -46.249 1.00 57.47 914 TYR A O 1
ATOM 7457 N N . THR A 1 915 ? 6.224 33.685 -46.138 1.00 57.81 915 THR A N 1
ATOM 7458 C CA . THR A 1 915 ? 4.814 33.282 -45.988 1.00 57.81 915 THR A CA 1
ATOM 7459 C C . THR A 1 915 ? 4.643 32.101 -45.056 1.00 57.81 915 THR A C 1
ATOM 7461 O O . THR A 1 915 ? 5.461 31.192 -45.056 1.00 57.81 915 THR A O 1
ATOM 7464 N N . ASN A 1 916 ? 3.498 32.023 -44.383 1.00 52.81 916 ASN A N 1
ATOM 7465 C CA . ASN A 1 916 ? 3.163 30.831 -43.603 1.00 52.81 916 ASN A CA 1
ATOM 7466 C C . ASN A 1 916 ? 2.507 29.700 -44.435 1.00 52.81 916 ASN A C 1
ATOM 7468 O O . ASN A 1 916 ? 2.472 28.570 -43.961 1.00 52.81 916 ASN A O 1
ATOM 7472 N N . LYS A 1 917 ? 1.989 29.961 -45.657 1.00 52.88 917 LYS A N 1
ATOM 7473 C CA . LYS A 1 917 ? 1.378 28.963 -46.579 1.00 52.88 917 LYS A CA 1
ATOM 7474 C C . LYS A 1 917 ? 1.490 29.392 -48.061 1.00 52.88 917 LYS A C 1
ATOM 7476 O O . LYS A 1 917 ? 1.272 30.562 -48.377 1.00 52.88 917 LYS A O 1
ATOM 7481 N N . ARG A 1 918 ? 1.734 28.441 -48.979 1.00 53.59 918 ARG A N 1
ATOM 7482 C CA . ARG A 1 918 ? 1.953 28.663 -50.433 1.00 53.59 918 ARG A CA 1
ATOM 7483 C C . ARG A 1 918 ? 0.666 29.132 -51.177 1.00 53.59 918 ARG A C 1
ATOM 7485 O O . ARG A 1 918 ? -0.414 28.594 -50.909 1.00 53.59 918 ARG A O 1
ATOM 7492 N N . PRO A 1 919 ? 0.723 30.135 -52.087 1.00 54.47 919 PRO A N 1
ATOM 7493 C CA . PRO A 1 919 ? -0.431 30.574 -52.896 1.00 54.47 919 PRO A CA 1
ATOM 7494 C C . PRO A 1 919 ? -0.980 29.464 -53.810 1.00 54.47 919 PRO A C 1
ATOM 7496 O O . PRO A 1 919 ? -0.288 28.482 -54.052 1.00 54.47 919 PRO A O 1
ATOM 7499 N N . SER A 1 920 ? -2.235 29.588 -54.265 1.00 54.06 920 SER A N 1
ATOM 7500 C CA . SER A 1 920 ? -2.879 28.606 -55.164 1.00 54.06 920 SER A CA 1
ATOM 7501 C C . SER A 1 920 ? -2.230 28.586 -56.518 1.00 54.06 920 SER A C 1
ATOM 7503 O O . SER A 1 920 ? -1.630 27.582 -56.874 1.00 54.06 920 SER A O 1
ATOM 7505 N N . ASN A 1 921 ? -2.253 29.726 -57.195 1.00 50.94 921 ASN A N 1
ATOM 7506 C CA . ASN A 1 921 ? -1.562 29.885 -58.453 1.00 50.94 921 ASN A CA 1
ATOM 7507 C C . ASN A 1 921 ? -0.558 31.030 -58.311 1.00 50.94 921 ASN A C 1
ATOM 7509 O O . ASN A 1 921 ? -0.885 32.126 -57.840 1.00 50.94 921 ASN A O 1
ATOM 7513 N N . TYR A 1 922 ? 0.691 30.742 -58.669 1.00 55.19 922 TYR A N 1
ATOM 7514 C CA . TYR A 1 922 ? 1.807 31.677 -58.606 1.00 55.19 922 TYR A CA 1
ATOM 7515 C C . TYR A 1 922 ? 2.433 31.774 -59.990 1.00 55.19 922 TYR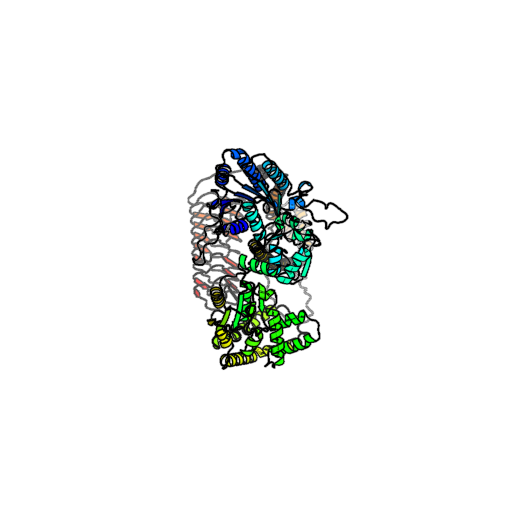 A C 1
ATOM 7517 O O . TYR A 1 922 ? 3.187 30.894 -60.396 1.00 55.19 922 TYR A O 1
ATOM 7525 N N . TYR A 1 923 ? 2.099 32.839 -60.712 1.00 54.34 923 TYR A N 1
ATOM 7526 C CA . TYR A 1 923 ? 2.579 33.045 -62.072 1.00 54.34 923 TYR A CA 1
ATOM 7527 C C . TYR A 1 923 ? 3.728 34.045 -62.054 1.00 54.34 923 TYR A C 1
ATOM 7529 O O . TYR A 1 923 ? 3.540 35.222 -61.725 1.00 54.34 923 TYR A O 1
ATOM 7537 N N . THR A 1 924 ? 4.928 33.569 -62.383 1.00 55.03 924 THR A N 1
ATOM 7538 C CA . THR A 1 924 ? 6.110 34.418 -62.554 1.00 55.03 924 THR A CA 1
ATOM 7539 C C . THR A 1 924 ? 6.929 33.953 -63.742 1.00 55.03 924 THR A C 1
ATOM 7541 O O . THR A 1 924 ? 7.014 32.763 -64.020 1.00 55.03 924 THR A O 1
ATOM 7544 N N . ASN A 1 925 ? 7.616 34.894 -64.387 1.00 48.25 925 ASN A N 1
ATOM 7545 C CA . ASN A 1 925 ? 8.517 34.562 -65.489 1.00 48.25 925 ASN A CA 1
ATOM 7546 C C . ASN A 1 925 ? 9.933 34.132 -65.017 1.00 48.25 925 ASN A C 1
ATOM 7548 O O . ASN A 1 925 ? 10.723 33.721 -65.857 1.00 48.25 925 ASN A O 1
ATOM 7552 N N . LYS A 1 926 ? 10.287 34.233 -63.710 1.00 50.41 926 LYS A N 1
ATOM 7553 C CA . LYS A 1 926 ? 11.577 33.795 -63.084 1.00 50.41 926 LYS A CA 1
ATOM 7554 C C . LYS A 1 926 ? 11.437 33.513 -61.557 1.00 50.41 926 LYS A C 1
ATOM 7556 O O . LYS A 1 926 ? 10.621 34.169 -60.902 1.00 50.41 926 LYS A O 1
ATOM 7561 N N . ARG A 1 927 ? 12.238 32.597 -60.964 1.00 50.66 927 ARG A N 1
ATOM 7562 C CA . ARG A 1 927 ? 12.218 32.193 -59.518 1.00 50.66 927 ARG A CA 1
ATOM 7563 C C . ARG A 1 927 ? 12.918 33.200 -58.548 1.00 50.66 927 ARG A C 1
ATOM 7565 O O . ARG A 1 927 ? 13.852 33.888 -58.963 1.00 50.66 927 ARG A O 1
ATOM 7572 N N . PRO A 1 928 ? 12.491 33.331 -57.264 1.00 53.66 928 PRO A N 1
ATOM 7573 C CA . PRO A 1 928 ? 13.049 34.278 -56.266 1.00 53.66 928 PRO A CA 1
ATOM 7574 C C . PRO A 1 928 ? 14.458 33.908 -55.747 1.00 53.66 928 PRO A C 1
ATOM 7576 O O . PRO A 1 928 ? 14.983 32.867 -56.120 1.00 53.66 928 PRO A O 1
ATOM 7579 N N . SER A 1 929 ? 15.117 34.799 -54.984 1.00 53.09 929 SER A N 1
ATOM 7580 C CA . SER A 1 929 ? 16.463 34.576 -54.396 1.00 53.09 929 SER A CA 1
ATOM 7581 C C . SER A 1 929 ? 16.411 33.736 -53.129 1.00 53.09 929 SER A C 1
ATOM 7583 O O . SER A 1 929 ? 16.982 32.658 -53.131 1.00 53.09 929 SER A O 1
ATOM 7585 N N . ASN A 1 930 ? 15.646 34.167 -52.122 1.00 50.78 930 ASN A N 1
ATOM 7586 C CA . ASN A 1 930 ? 15.393 33.385 -50.912 1.00 50.78 930 ASN A CA 1
ATOM 7587 C C . ASN A 1 930 ? 13.876 33.268 -50.674 1.00 50.78 930 ASN A C 1
ATOM 7589 O O . ASN A 1 930 ? 13.132 34.247 -50.828 1.00 50.78 930 ASN A O 1
ATOM 7593 N N . TYR A 1 931 ? 13.414 32.066 -50.320 1.00 54.72 931 TYR A N 1
ATOM 7594 C CA . TYR A 1 931 ? 12.005 31.732 -50.100 1.00 54.72 931 TYR A CA 1
ATOM 7595 C C . TYR A 1 931 ? 11.857 31.048 -48.741 1.00 54.72 931 TYR A C 1
ATOM 7597 O O . TYR A 1 931 ? 12.425 29.982 -48.531 1.00 54.72 931 TYR A O 1
ATOM 7605 N N . TYR A 1 932 ? 11.102 31.657 -47.827 1.00 53.59 932 TYR A N 1
ATOM 7606 C CA . TYR A 1 932 ? 10.967 31.159 -46.458 1.00 53.59 932 TYR A CA 1
ATOM 7607 C C . TYR A 1 932 ? 9.505 30.822 -46.155 1.00 53.59 932 TYR A C 1
ATOM 7609 O O . TYR A 1 932 ? 8.625 31.686 -46.267 1.00 53.59 932 TYR A O 1
ATOM 7617 N N . THR A 1 933 ? 9.249 29.565 -45.772 1.00 54.81 933 THR A N 1
ATOM 7618 C CA . THR A 1 933 ? 7.915 29.075 -45.398 1.00 54.81 933 THR A CA 1
ATOM 7619 C C . THR A 1 933 ? 7.909 28.233 -44.133 1.00 54.81 933 THR A C 1
ATOM 7621 O O . THR A 1 933 ? 8.723 27.330 -43.995 1.00 54.81 933 THR A O 1
ATOM 7624 N N . ASN A 1 934 ? 6.921 28.468 -43.261 1.00 47.47 934 ASN A N 1
ATOM 7625 C CA . ASN A 1 934 ? 6.761 27.759 -41.979 1.00 47.47 934 ASN A CA 1
ATOM 7626 C C . ASN A 1 934 ? 6.082 26.375 -42.071 1.00 47.47 934 ASN A C 1
ATOM 7628 O O . ASN A 1 934 ? 5.793 25.767 -41.048 1.00 47.47 934 ASN A O 1
ATOM 7632 N N . LYS A 1 935 ? 5.822 25.854 -43.273 1.00 42.78 935 LYS A N 1
ATOM 7633 C CA . LYS A 1 935 ? 5.575 24.421 -43.490 1.00 42.78 935 LYS A CA 1
ATOM 7634 C C . LYS A 1 935 ? 6.606 23.940 -44.501 1.00 42.78 935 LYS A C 1
ATOM 7636 O O . LYS A 1 935 ? 6.632 24.481 -45.609 1.00 42.78 935 LYS A O 1
ATOM 7641 N N . LYS A 1 936 ? 7.452 22.982 -44.124 1.00 38.62 936 LYS A N 1
ATOM 7642 C CA . LYS A 1 936 ? 8.225 22.216 -45.103 1.00 38.62 936 LYS A CA 1
ATOM 7643 C C . LYS A 1 936 ? 7.299 21.158 -45.710 1.00 38.62 936 LYS A C 1
ATOM 7645 O O . LYS A 1 936 ? 6.451 20.614 -45.008 1.00 38.62 936 LYS A O 1
ATOM 7650 N N . THR A 1 937 ? 7.389 21.023 -47.030 1.00 38.94 937 THR A N 1
ATOM 7651 C CA . THR A 1 937 ? 7.029 19.807 -47.769 1.00 38.94 937 THR A CA 1
ATOM 7652 C C . THR A 1 937 ? 7.681 18.596 -47.144 1.00 38.94 937 THR A C 1
ATOM 7654 O O . THR A 1 937 ? 8.858 18.772 -46.746 1.00 38.94 937 THR A O 1
#

pLDDT: mean 70.59, std 20.11, range [22.34, 96.81]

InterPro domains:
  IPR000850 Adenylate kinase/UMP-CMP kinase [PR00094] (345-358)
  IPR000850 Adenylate kinase/UMP-CMP kinase [PR00094] (428-444)
  IPR000850 Adenylate kinase/UMP-CMP kinase [PTHR23359] (323-558)
  IPR007858 Dpy-30 motif [PF05186] (650-690)
  IPR027417 P-loop containing nucleoside triphosphate hydrolase [G3DSA:3.40.50.300] (329-578)
  IPR027417 P-loop containing nucleoside triphosphate hydrolase [SSF52540] (342-497)
  IPR036291 NAD(P)-binding domain superfamily [SSF51735] (50-338)
  IPR047499 Adenylate kinase 7, dimerization/docking domain [cd22967] (650-690)

Foldseek 3Di:
DPPQPDAFEEEAEACVDDLSVVLLQLQLPAFRDDPDDDPDDDDDTDRNHAYEYEHCDPDPDSPSHNYYHHDDDLVVVLVVLLVGQEYEQECAPPLDVVSLVSLLVNLVSCLVCQVVRPAQHEYEYEHACLQQQPQAAPDNVCRQHADEQVCSVRGHHDPSCVSVNVSQVVQVVSQPPPPGSYRYAYEHAFAEAFQQGDLCNLLLQCFLLQPDLAGEDEPPQQAWGFYAYSSQVSQVVVQCVVVVDPDRYFYHGAPEGGTRCLLSLLSCVQQHNSHHDYDYPVVVVVVVSDDPVSVVSNVGHHRHDGPPSVPTPGPDPCNHDCNVCVVVRSVSSCVSLVQDAAAEEEAEAPQLCLVLLQVVCCVQQVAAEDDLLVLLVVVLVVDPDPVNVVSVVLSVCVLDPDDPVSLLVSLVSVLVVCPDSRCQSRNYYHRHPDFFLVSCCSNWADPDDPDPDPDPARHTHPRRDHLAYEYEDEDPVLSVVLVVVVVVVVVVVVVVVVVPPPPPPPPCPVVVVVVVVVVCPVVSSVVRRVVSVVQVPDPGHPQNNCVVNVRHYHYDYRDSPCSSCPVVSVVVCVVSDHRSHDDQDPVRVVVVVVVVVVVVVVVVVVVVVVVVVVVVVVVVVVVVVVVVVVVVVVVVVVVVVVVVVVVCVVVVCCCVPQPVVQLVVLVVVCVVVVDPDSVVSSVVSCVVPPPDDPPDDDPDDDDDDDDDDDDDDDDDDDDDDDDDDDDPPVVVVVVVVVLVVCVVVVVDDDSPDVVVVVVPPDDDDDDDDEDAEDEDDDADPQEDEDAYDYAEYEYDDEHHQYYEYEYDYAEYDYADEYHLDDEYADEYAEYDDEDEHHLDDDYADEHQDYDYADYHQADDDADEHQDDDYEDEHAEHDDADYHQEDDYADEYAEYEYEDERAEYDYADEYAEYEYQDDHPDYDYPDDYDYYYYPDDD

Sequence (937 aa):
MTDIRRAKRVFVNDVDLFSSKHVAQYLSTCLTDVDEVEEGAASGGEAAFQVVGTASSPSKNLSSVFQCYVSPSREELLDRLLECDVILYNISENATMQAIDEATWAVTALHEEMANFKLRKMFILLSSVMTWAMTKPHNPEEPEESLSEEEFRRRRPHPWFRAHYELEKLVLKLARTKKTRLPAYVVSSGLQYGQGENIFHYFFKVSWLMQSPEVPMFGPGTNNIPMIHVHDLAGIIQNLIVNKPKTKYVLAVDESRNTLEEIIQAISDTLGPGKVKELTEQDAIFMKAFEPRELELLKLNLSLEPSLIRNLSLQWVCESGLVENMESIVEEFKETRQLLPVRILLLGPPAVGKTTVAKKLCEFYQLQHIQMQDVIQEKIREEESEDTEELKQISQDIRGDAGLSADRKLLQLLQDKLNSRACLNQGFVLDGFPHTYAQAQQLFDAKAEREESNTMEPVYDKKITPENVFVLDAADDVLTQRLQCVANAATQQQEQQQRHQQEQKEKQQQQVQQWQEQLYTAHTFASQLQTHRRLSTADETLIDYFEELEIYPEHIDVAAGDPENAAVLKMIVELVGEPKNYGPSDVEIQAQRARQEEEERIKLECEYAEKRRKNQATLAEMAAHYEHWRQNLCELQHQQQQLLSAQSLPLRTYLMKFVMPQLSEAMTECTRARPEDPVDFLAEYLLRNSGGDPQEQLYEQPKTEQRNAVPGCCCPGHLHLLLSCGFGDFLNHGLQRLENRLVGSGLLSTKGELRLLHRKILPNDHTNKRLVDDYTNKRPSNCYYTNKKTTNHFTNKRPSNYYYTNKKTTNHFTNKRPSNYYYTNKKTTNHFTNKRPSNYYYTNKKTTNHFTNKRPSLYYTNKRPSLYHTNKRPSNYYTNKGPSNYYTNKRPSNYYTNKRPSNYYTNKRPSNYYTNKRPSNYYTNKRPSNYYTNKKT

Radius of gyration: 50.36 Å; chains: 1; bounding box: 93×156×106 Å

Organism: Knipowitschia caucasica (NCBI:txid637954)

Secondary structure (DSSP, 8-state):
---SSSPEEEEES-TTSHHHHHHHHHHHHPBP------S-----PPBSEEEEEEESS--S--TT-SEEEES--HHHHHHHHHH-SEEEEE-SS---HHHHHHHHHHHHHHHHGGGG-SS--EEEEEEEGGGSTTPPPS-TT-TTPPEEGGGTTT----GGGHHHHHHHHHHHHHHTSTT-SS-EEEEEE-EEE-TT-STTHHHHHHHHHT-SSSEEEES-S--B--EEEHHHHHHHHHHHHHH--S-SEEEE--S---BHHHHHHHHHHHHS-S-EEEE-HHHHHHHT-S-TTHHHHHT----EE-TTGGGS----SSTT-TTTTHHHHHHHHHHHHT---EEEEEE--TTS-HHHHHHHHHHHHT-EEE-HHHHHHHHHHH--STHHHHHHHHHHHTTS---HHHHHHHHHHHHHHHTSHHHHHHEEEEES---SHHHHHHHHB--S-----------B-TTTS-SEEEEEE--HHHHHHHHHHHHHHHHHHHHHHGGG--S-TTS-TTHHHHHHGGG-HHHHHHHHHHHHHHHTTSSS-HHHHHHHTT-PPEEEE--TT-TT-HHHHHHHHHHH-S--S-PPPHHHHHHHHHHHHHHHHHHHHHHHHHHHHHHHHHHHHHHHHHHHHHHHHHHHHHHHHHHHHHHHHHHHHHIIIIIHHHHHHHHHHHHHH--S-HHHHHHHHHHHH------SS-----------------------------SSHHHHHHHHHHHHHHHHTTS-S-TTTHHHHHTTS----------SEEEE-S---SEEEE----SEEEE-S---SEEEE-S--SEEEE-S---SEEEE-S--SEEEESS---SEEEESS--SEEEESS--SEEEESS--SEEEESS--SEEEESS--SEEEESS--SEEEESS--SEEEESS--SEEEESS--SEEEESS--SEEEESS--